Protein AF-A0A518F193-F1 (afdb_monomer_lite)

Foldseek 3Di:
DDDDDDDDDDDDDDDDDDDDDDDDDDDDDDDDDDDDDDDDDDDDDDDDDDDDDDDDDDDDDDDDDDDDDDDDDDPDDDDQFDDDPDDDDDDDDDDPNVDDDLALFDPLAAAEFEDPDCLCVQVDQLSLHQEYEFHEWEAALLLDIHPCCSVVVDDQLQACLHLNVLSNRAYAYEYEDEQQPDSGSLNSQLLDPNSLLSNLVNVLVSVLPGPGHQEYEYHYDDHFFQSSQNSVQVSLQSNLVSQVVVHPRYFYEYEDEQADDPGTAQQAQPRGNQVSGPAYAYELACPVPDQFADQGSFCLSHQQYVRPVVSVVNHHAQSRYAYADEQKKKKFWQDFDHRDGGHDIDIAAVLVVVCCQPFNPQQHHHQWDADPNRLWIKGWGDPPTIMIMIDNDLQSLLLVQLCQLFGDYPVLQRGGAHGRGYYYPHPDRQKDQWFAQLVPRDIDSQIFHFCSSSVSSSLSRGDFLDFKGFLDQCSDDRPLFDFQLPFPPFPQPDPSPFGWDWDAQPRDRGIWIKTWDWGQAQFKGKGWGWSGFTHHPVCRNIGDLSRFSFFFFLQKKKKWKKFFADADPQKWKWWWKQALQQFIKIFDIDHSRDGGIDMHIHNSLDLVRIHWACGPRPSGHTGDSDRDDPFRHDRGMGGIGMMMIGHHTDTGMMITRTMMMGGADHVNKFKEFFWWAFLFDLKTKTKIKIFWFWDDAQWKKFFAALQARDGPDIFGDTDTAHPPDPRMFMAMEIEPPRPPHPDPGQHYNPDPSVDPDDRQKMWTARPRRRDTSYMAGECQLSHRRNVSGVVNVPSVSLDDPGAYDDFQKAALVRTGKIKGFPQVSDRSSYHNNGIFIDNDDHRHTDFDPDDPFDWDFLPDRDRQKMKGPYHFDWAACVVLVFDADPSGDTWTFHFDQWAWKMKMWGGALCAQVFFWKKKKFKWAFAALPFAKKKKKKWFNFGRRAGQLTQDPRLSRLDDGAGKMFMAINAFDQCSSQPDHGDHQKTWIWGHLDPSHPPDGTHTPFIGGCVVLVHDHRDMKMWMWTWGCPPPVRTWTWTHIRNRTRDIDHADDSHHRGGIIMMMMHGNDPGGHRSNGGIITRGITMHGRGDGDPCPDDSD

InterPro domains:
  IPR001223 Glycoside hydrolase family 18, catalytic domain [PF00704] (114-427)
  IPR001223 Glycoside hydrolase family 18, catalytic domain [PS51910] (109-443)
  IPR011583 Chitinase II/V-like, catalytic domain [SM00636] (109-430)
  IPR017853 Glycoside hydrolase superfamily [SSF51445] (110-429)

pLDDT: mean 82.52, std 19.82, range [21.91, 98.88]

Secondary structure (DSSP, 8-state):
----------------------------------------------------------------------------PPPPPP-----S---PPP-GGGPPPS--S-TT-EEEEE-S-STTGGG--GGG-SEEEPSPBEE-TTS-EE-THHHHT--GGGSTTSHHHHTT-EEEEEEEE---STTSHHHHHHT-HHHHHHHHHHHHHHHHT-SS--EEEEEE-S---HHHHHHHHHHHHHHHHHHHTT-TT-EEEEEE-SS--TTT----TTTSSGGG-SEEEEE---TT-SSS---SS-STTTTTSHHHHHHHHHT--GGGEEEEEE-EEEEEES--STTS--EEEEEEEHHHHHHHHHT-TTT-TT--EEETTTTEEEEEEESSSEEEEEE--HHHHHHHHHTTTS---TTSTTTT----EEEEE-GGGGB-S-EE-TTT--EESS--B-SHHHHHHHHHSSPTT--EEEEE--SS--TTEE-GGGSTT-BS--SS--EEEEEE-TTSSSEEEEEEEEE--SSEEEEEEEE---B-TTSTTSB-GGGSS-EE-TTEEEEEEEEE-S--TT-EEEEEEE-TTSEEEEPPPEETTS-EEEEEEEETT-TTS-EEPP---TTSEEP-S----SSTT---EEEEEEEEEEES-EEEEEEEEEEEEEE--GGG---EEEEEEEEETTEEEEEEEEESEEPPTTEEEEEE-TTT--EEEEEE--SEE---BTTEEEEEEESTTSTTEEE-TT--TTS-SS-SS---EEEEEETTTTEEEEEEE-SGGG--GGGGSGGGTSTT-S-SSPP------EETTSPBEEEEE-TT----S-HHHHEEEEE--TTS-S----PSSEEE-SSS--TTEEETTS--EEE-HHHHTSPPPSS-S-EEEE--TTSS-EEEEES-TTTTTTT-EEEEEEEEE--TTS-SEEEEEEEEE-S---SS-SSS-TTT-PPPSEEEEEEESSS----SSSSPP-TTEEEEEEE---SSS-PPPEEEEEEEHHHHTPPTTEEEEEEEEEETT-TTT-EEEEEETTEEEEEEEPPTT--SS-EEEEEEEE-SSSSPPTT-SEEEEEEEEEESSPPPS-S----

Organism: NCBI:txid2528018

Structure (mmCIF, N/CA/C/O backbone):
data_AF-A0A518F193-F1
#
_entry.id   AF-A0A518F193-F1
#
loop_
_atom_site.group_PDB
_atom_site.id
_atom_site.type_symbol
_atom_site.label_atom_id
_atom_site.label_alt_id
_atom_site.label_comp_id
_atom_site.label_asym_id
_atom_site.label_entity_id
_atom_site.label_seq_id
_atom_site.pdbx_PDB_ins_code
_atom_site.Cartn_x
_atom_site.Cartn_y
_atom_site.Cartn_z
_atom_site.occupancy
_atom_site.B_iso_or_equiv
_atom_site.auth_seq_id
_atom_site.auth_comp_id
_atom_site.auth_asym_id
_atom_site.auth_atom_id
_atom_site.pdbx_PDB_model_num
ATOM 1 N N . MET A 1 1 ? -22.771 28.512 -34.982 1.00 29.02 1 MET A N 1
ATOM 2 C CA . MET A 1 1 ? -23.446 29.775 -35.373 1.00 29.02 1 MET A CA 1
ATOM 3 C C . MET A 1 1 ? -23.349 30.738 -34.199 1.00 29.02 1 MET A C 1
ATOM 5 O O . MET A 1 1 ? -23.259 30.266 -33.076 1.00 29.02 1 MET A O 1
ATOM 9 N N . SER A 1 2 ? -23.304 32.045 -34.440 1.00 34.28 2 SER A N 1
ATOM 10 C CA . SER A 1 2 ? -23.135 33.067 -33.397 1.00 34.28 2 SER A CA 1
ATOM 11 C C . SER A 1 2 ? -24.411 33.325 -32.591 1.00 34.28 2 SER A C 1
ATOM 13 O O . SER A 1 2 ? -25.477 33.425 -33.196 1.00 34.28 2 SER A O 1
ATOM 15 N N . ASN A 1 3 ? -24.281 33.602 -31.290 1.00 29.98 3 ASN A N 1
ATOM 16 C CA . ASN A 1 3 ? -24.867 34.811 -30.693 1.00 29.98 3 ASN A CA 1
ATOM 17 C C . ASN A 1 3 ? -24.251 35.152 -29.327 1.00 29.98 3 ASN A C 1
ATOM 19 O O . ASN A 1 3 ? -23.708 34.289 -28.646 1.00 29.98 3 ASN A O 1
ATOM 23 N N . GLN A 1 4 ? -24.301 36.440 -28.978 1.00 36.59 4 GLN A N 1
ATOM 24 C CA . GLN A 1 4 ? -23.705 37.033 -27.778 1.00 36.59 4 GLN A CA 1
ATOM 25 C C . GLN A 1 4 ? -24.743 37.335 -26.688 1.00 36.59 4 GLN A C 1
ATOM 27 O O . GLN A 1 4 ? -25.901 37.613 -26.996 1.00 36.59 4 GLN A O 1
ATOM 32 N N . GLY A 1 5 ? -24.252 37.462 -25.450 1.00 25.47 5 GLY A N 1
ATOM 33 C CA . GLY A 1 5 ? -24.779 38.366 -24.420 1.00 25.47 5 GLY A CA 1
ATOM 34 C C . GLY A 1 5 ? -24.641 37.806 -22.995 1.00 25.47 5 GLY A C 1
ATOM 35 O O . GLY A 1 5 ? -24.829 36.612 -22.816 1.00 25.47 5 GLY A O 1
ATOM 36 N N . SER A 1 6 ? -24.353 38.568 -21.929 1.00 30.05 6 SER A N 1
ATOM 37 C CA . SER A 1 6 ? -23.785 39.929 -21.779 1.00 30.05 6 SER A CA 1
ATOM 38 C C . SER A 1 6 ? -23.814 40.341 -20.288 1.00 30.05 6 SER A C 1
ATOM 40 O O . SER A 1 6 ? -24.899 40.261 -19.723 1.00 30.05 6 SER A O 1
ATOM 42 N N . LEU A 1 7 ? -22.726 40.941 -19.750 1.00 27.25 7 LEU A N 1
ATOM 43 C CA . LEU A 1 7 ? -22.702 41.865 -18.572 1.00 27.25 7 LEU A CA 1
ATOM 44 C C . LEU A 1 7 ? -23.003 41.232 -17.175 1.00 27.25 7 LEU A C 1
ATOM 46 O O . LEU A 1 7 ? -23.788 40.301 -17.096 1.00 27.25 7 LEU A O 1
ATOM 50 N N . LEU A 1 8 ? -22.467 41.654 -16.009 1.00 24.98 8 LEU A N 1
ATOM 51 C CA . LEU A 1 8 ? -21.509 42.701 -15.558 1.00 24.98 8 LEU A CA 1
ATOM 52 C C . LEU A 1 8 ? -20.874 42.269 -14.190 1.00 24.98 8 LEU A C 1
ATOM 54 O O . LEU A 1 8 ? -21.434 41.388 -13.541 1.00 24.98 8 LEU A O 1
ATOM 58 N N . PRO A 1 9 ? -19.760 42.879 -13.714 1.00 40.12 9 PRO A N 1
ATOM 59 C CA . PRO A 1 9 ? -19.041 42.484 -12.491 1.00 40.12 9 PRO A CA 1
ATOM 60 C C . PRO A 1 9 ? -19.266 43.417 -11.277 1.00 40.12 9 PRO A C 1
ATOM 62 O O . PRO A 1 9 ? -19.751 44.540 -11.424 1.00 40.12 9 PRO A O 1
ATOM 65 N N . ILE A 1 10 ? -18.797 42.995 -10.094 1.00 23.95 10 ILE A N 1
ATOM 66 C CA . ILE A 1 10 ? -18.556 43.848 -8.910 1.00 23.95 10 ILE A CA 1
ATOM 67 C C . ILE A 1 10 ? -17.140 43.569 -8.373 1.00 23.95 10 ILE A C 1
ATOM 69 O O . ILE A 1 10 ? -16.684 42.430 -8.389 1.00 23.95 10 ILE A O 1
ATOM 73 N N . ALA A 1 11 ? -16.450 44.614 -7.911 1.00 26.67 11 ALA A N 1
ATOM 74 C CA . ALA A 1 11 ? -15.112 44.574 -7.310 1.00 26.67 11 ALA A CA 1
ATOM 75 C C . ALA A 1 11 ? -15.050 45.479 -6.059 1.00 26.67 11 ALA A C 1
ATOM 77 O O . ALA A 1 11 ? -15.991 46.243 -5.846 1.00 26.67 11 ALA A O 1
ATOM 78 N N . VAL A 1 12 ? -13.922 45.410 -5.320 1.00 24.75 12 VAL A N 1
ATOM 79 C CA . VAL A 1 12 ? -13.406 46.225 -4.173 1.00 24.75 12 VAL A CA 1
ATOM 80 C C . VAL A 1 12 ? -12.991 45.260 -3.041 1.00 24.75 12 VAL A C 1
ATOM 82 O O . VAL A 1 12 ? -13.851 44.631 -2.443 1.00 24.75 12 VAL A O 1
ATOM 85 N N . CYS A 1 13 ? -11.708 44.910 -2.868 1.00 24.00 13 CYS A N 1
ATOM 86 C CA . CYS A 1 13 ? -10.537 45.676 -2.374 1.00 24.00 13 CYS A CA 1
ATOM 87 C C . CYS A 1 13 ? -10.404 45.747 -0.841 1.00 24.00 13 CYS A C 1
ATOM 89 O O . CYS A 1 13 ? -11.217 46.402 -0.198 1.00 24.00 13 CYS A O 1
ATOM 91 N N . CYS A 1 14 ? -9.269 45.262 -0.310 1.00 23.27 14 CYS A N 1
ATOM 92 C CA . CYS A 1 14 ? -8.439 46.015 0.647 1.00 23.27 14 CYS A CA 1
ATOM 93 C C . CYS A 1 14 ? -7.009 45.435 0.767 1.00 23.27 14 CYS A C 1
ATOM 95 O O . CYS A 1 14 ? -6.830 44.223 0.773 1.00 23.27 14 CYS A O 1
ATOM 97 N N . LEU A 1 15 ? -5.999 46.312 0.860 1.00 25.84 15 LEU A N 1
ATOM 98 C CA . LEU A 1 15 ? -4.592 45.984 1.167 1.00 25.84 15 LEU A CA 1
ATOM 99 C C . LEU A 1 15 ? -4.309 46.118 2.670 1.00 25.84 15 LEU A C 1
ATOM 101 O O . LEU A 1 15 ? -4.962 46.933 3.322 1.00 25.84 15 LEU A O 1
ATOM 105 N N . LEU A 1 16 ? -3.219 45.502 3.154 1.00 25.64 16 LEU A N 1
ATOM 106 C CA . LEU A 1 16 ? -2.256 46.173 4.047 1.00 25.64 16 LEU A CA 1
ATOM 107 C C . LEU A 1 16 ? -0.873 45.485 4.056 1.00 25.64 16 LEU A C 1
ATOM 109 O O . LEU A 1 16 ? -0.724 44.351 3.619 1.00 25.64 16 LEU A O 1
ATOM 113 N N . THR A 1 17 ? 0.147 46.230 4.487 1.00 29.80 17 THR A N 1
ATOM 114 C CA . THR A 1 17 ? 1.589 45.988 4.260 1.00 29.80 17 THR A CA 1
ATOM 115 C C . THR A 1 17 ? 2.397 46.000 5.564 1.00 29.80 17 THR A C 1
ATOM 117 O O . THR A 1 17 ? 2.068 46.782 6.454 1.00 29.80 17 THR A O 1
ATOM 120 N N . GLY A 1 18 ? 3.532 45.291 5.631 1.00 25.12 18 GLY A N 1
ATOM 121 C CA . GLY A 1 18 ? 4.540 45.426 6.702 1.00 25.12 18 GLY A CA 1
ATOM 122 C C . GLY A 1 18 ? 5.881 44.781 6.317 1.00 25.12 18 GLY A C 1
ATOM 123 O O . GLY A 1 18 ? 5.875 43.797 5.585 1.00 25.12 18 GLY A O 1
ATOM 124 N N . ALA A 1 19 ? 7.026 45.349 6.729 1.00 28.06 19 ALA A N 1
ATOM 125 C CA . ALA A 1 19 ? 8.349 44.963 6.207 1.00 28.06 19 ALA A CA 1
ATOM 126 C C . ALA A 1 19 ? 9.530 45.246 7.170 1.00 28.06 19 ALA A C 1
ATOM 128 O O . ALA A 1 19 ? 9.459 46.222 7.914 1.00 28.06 19 ALA A O 1
ATOM 129 N N . LEU A 1 20 ? 10.642 44.493 7.002 1.00 27.72 20 LEU A N 1
ATOM 130 C CA . LEU A 1 20 ? 12.034 44.757 7.473 1.00 27.72 20 LEU A CA 1
ATOM 131 C C . LEU A 1 20 ? 12.261 44.714 9.015 1.00 27.72 20 LEU A C 1
ATOM 133 O O . LEU A 1 20 ? 11.347 45.009 9.771 1.00 27.72 20 LEU A O 1
ATOM 137 N N . ALA A 1 21 ? 13.427 44.377 9.601 1.00 30.64 21 ALA A N 1
ATOM 138 C CA . ALA A 1 21 ? 14.802 44.066 9.141 1.00 30.64 21 ALA A CA 1
ATOM 139 C C . ALA A 1 21 ? 15.575 43.221 10.220 1.00 30.64 21 ALA A C 1
ATOM 141 O O . ALA A 1 21 ? 15.039 43.041 11.313 1.00 30.64 21 ALA A O 1
ATOM 142 N N . PRO A 1 22 ? 16.808 42.708 9.962 1.00 55.03 22 PRO A N 1
ATOM 143 C CA . PRO A 1 22 ? 17.497 41.708 10.810 1.00 55.03 22 PRO A CA 1
ATOM 144 C C . PRO A 1 22 ? 18.621 42.257 11.728 1.00 55.03 22 PRO A C 1
ATOM 146 O O . PRO A 1 22 ? 19.055 43.397 11.570 1.00 55.03 22 PRO A O 1
ATOM 149 N N . PHE A 1 23 ? 19.165 41.409 12.621 1.00 25.05 23 PHE A N 1
ATOM 150 C CA . PHE A 1 23 ? 20.421 41.637 13.370 1.00 25.05 23 PHE A CA 1
ATOM 151 C C . PHE A 1 23 ? 21.236 40.337 13.578 1.00 25.05 23 PHE A C 1
ATOM 153 O O . PHE A 1 23 ? 20.699 39.246 13.419 1.00 25.05 23 PHE A O 1
ATOM 160 N N . ALA A 1 24 ? 22.536 40.456 13.890 1.00 26.78 24 ALA A N 1
ATOM 161 C CA . ALA A 1 24 ? 23.529 39.364 13.877 1.00 26.78 24 ALA A CA 1
ATOM 162 C C . ALA A 1 24 ? 24.540 39.429 15.056 1.00 26.78 24 ALA A C 1
ATOM 164 O O . ALA A 1 24 ? 24.512 40.404 15.806 1.00 26.78 24 ALA A O 1
ATOM 165 N N . MET A 1 25 ? 25.490 38.467 15.098 1.00 26.02 25 MET A N 1
ATOM 166 C CA . MET A 1 25 ? 26.650 38.291 16.025 1.00 26.02 25 MET A CA 1
ATOM 167 C C . MET A 1 25 ? 26.362 37.588 17.375 1.00 26.02 25 MET A C 1
ATOM 169 O O . MET A 1 25 ? 25.280 37.760 17.915 1.00 26.02 25 MET A O 1
ATOM 173 N N . ALA A 1 26 ? 27.289 36.836 18.005 1.00 27.80 26 ALA A N 1
ATOM 174 C CA . ALA A 1 26 ? 28.577 36.243 17.571 1.00 27.80 26 ALA A CA 1
ATOM 175 C C . ALA A 1 26 ? 29.098 35.177 18.582 1.00 27.80 26 ALA A C 1
ATOM 177 O O . ALA A 1 26 ? 28.595 35.078 19.692 1.00 27.80 26 ALA A O 1
ATOM 178 N N . GLN A 1 27 ? 30.131 34.436 18.152 1.00 26.89 27 GLN A N 1
ATOM 179 C CA . GLN A 1 27 ? 31.026 33.479 18.844 1.00 26.89 27 GLN A CA 1
ATOM 180 C C . GLN A 1 27 ? 31.083 33.437 20.391 1.00 26.89 27 GLN A C 1
ATOM 182 O O . GLN A 1 27 ? 31.335 34.449 21.043 1.00 26.89 27 GLN A O 1
ATOM 187 N N . GLU A 1 28 ? 31.113 32.209 20.925 1.00 27.48 28 GLU A N 1
ATOM 188 C CA . GLU A 1 28 ? 31.780 31.852 22.191 1.00 27.48 28 GLU A CA 1
ATOM 189 C C . GLU A 1 28 ? 33.166 31.216 21.950 1.00 27.48 28 GLU A C 1
ATOM 191 O O . GLU A 1 28 ? 33.530 30.880 20.819 1.00 27.48 28 GLU A O 1
ATOM 196 N N . GLY A 1 29 ? 33.945 31.020 23.022 1.00 26.20 29 GLY A N 1
ATOM 197 C CA . GLY A 1 29 ? 35.170 30.225 22.979 1.00 26.20 29 GLY A CA 1
ATOM 198 C C . GLY A 1 29 ? 35.773 29.898 24.351 1.00 26.20 29 GLY A C 1
ATOM 199 O O . GLY A 1 29 ? 35.444 30.532 25.350 1.00 26.20 29 GLY A O 1
ATOM 200 N N . ALA A 1 30 ? 36.742 28.974 24.314 1.00 27.98 30 ALA A N 1
ATOM 201 C CA . ALA A 1 30 ? 37.648 28.507 25.377 1.00 27.98 30 ALA A CA 1
ATOM 202 C C . ALA A 1 30 ? 37.150 27.393 26.332 1.00 27.98 30 ALA A C 1
ATOM 204 O O . ALA A 1 30 ? 36.463 27.626 27.321 1.00 27.98 30 ALA A O 1
ATOM 205 N N . GLU A 1 31 ? 37.652 26.180 26.072 1.00 29.75 31 GLU A N 1
ATOM 206 C CA . GLU A 1 31 ? 37.782 25.070 27.028 1.00 29.75 31 GLU A CA 1
ATOM 207 C C . GLU A 1 31 ? 38.801 25.385 28.150 1.00 29.75 31 GLU A C 1
ATOM 209 O O . GLU A 1 31 ? 39.648 26.264 27.977 1.00 29.75 31 GLU A O 1
ATOM 214 N N . VAL A 1 32 ? 38.811 24.586 29.236 1.00 30.55 32 VAL A N 1
ATOM 215 C CA . VAL A 1 32 ? 39.973 23.780 29.724 1.00 30.55 32 VAL A CA 1
ATOM 216 C C . VAL A 1 32 ? 39.634 23.078 31.077 1.00 30.55 32 VAL A C 1
ATOM 218 O O . VAL A 1 32 ? 38.795 23.587 31.817 1.00 30.55 32 VAL A O 1
ATOM 221 N N . PRO A 1 33 ? 40.214 21.893 31.403 1.00 55.25 33 PRO A N 1
ATOM 222 C CA . PRO A 1 33 ? 39.671 20.895 32.359 1.00 55.25 33 PRO A CA 1
ATOM 223 C C . PRO A 1 33 ? 40.511 20.871 33.681 1.00 55.25 33 PRO A C 1
ATOM 225 O O . PRO A 1 33 ? 40.979 21.954 34.041 1.00 55.25 33 PRO A O 1
ATOM 228 N N . PRO A 1 34 ? 40.823 19.761 34.425 1.00 55.84 34 PRO A N 1
ATOM 229 C CA . PRO A 1 34 ? 40.384 18.339 34.417 1.00 55.84 34 PRO A CA 1
ATOM 230 C C . PRO A 1 34 ? 40.182 17.661 35.813 1.00 55.84 34 PRO A C 1
ATOM 232 O O . PRO A 1 34 ? 40.424 18.272 36.849 1.00 55.84 34 PRO A O 1
ATOM 235 N N . ALA A 1 35 ? 39.858 16.346 35.831 1.00 27.72 35 ALA A N 1
ATOM 236 C CA . ALA A 1 35 ? 40.698 15.259 36.412 1.00 27.72 35 ALA A CA 1
ATOM 237 C C . ALA A 1 35 ? 39.977 14.115 37.186 1.00 27.72 35 ALA A C 1
ATOM 239 O O . ALA A 1 35 ? 39.569 14.317 38.321 1.00 27.72 35 ALA A O 1
ATOM 240 N N . SER A 1 36 ? 40.141 12.867 36.695 1.00 29.22 36 SER A N 1
ATOM 241 C CA . SER A 1 36 ? 40.510 11.646 37.476 1.00 29.22 36 SER A CA 1
ATOM 242 C C . SER A 1 36 ? 39.502 11.067 38.522 1.00 29.22 36 SER A C 1
ATOM 244 O O . SER A 1 36 ? 38.665 11.792 39.024 1.00 29.22 36 SER A O 1
ATOM 246 N N . ARG A 1 37 ? 39.506 9.788 38.965 1.00 27.59 37 ARG A N 1
ATOM 247 C CA . ARG A 1 37 ? 40.492 8.679 38.894 1.00 27.59 37 ARG A CA 1
ATOM 248 C C . ARG A 1 37 ? 39.878 7.321 39.370 1.00 27.59 37 ARG A C 1
ATOM 250 O O . ARG A 1 37 ? 39.260 7.299 40.422 1.00 27.59 37 ARG A O 1
ATOM 257 N N . THR A 1 38 ? 40.230 6.200 38.713 1.00 28.53 38 THR A N 1
ATOM 258 C CA . THR A 1 38 ? 40.535 4.834 39.271 1.00 28.53 38 THR A CA 1
ATOM 259 C C . THR A 1 38 ? 39.573 3.960 40.127 1.00 28.53 38 THR A C 1
ATOM 261 O O . THR A 1 38 ? 39.196 4.373 41.213 1.00 28.53 38 THR A O 1
ATOM 264 N N . LEU A 1 39 ? 39.561 2.644 39.776 1.00 27.16 39 LEU A N 1
ATOM 265 C CA . LEU A 1 39 ? 39.590 1.417 40.645 1.00 27.16 39 LEU A CA 1
ATOM 266 C C . LEU A 1 39 ? 38.301 1.044 41.451 1.00 27.16 39 LEU A C 1
ATOM 268 O O . LEU A 1 39 ? 37.598 1.935 41.895 1.00 27.16 39 LEU A O 1
ATOM 272 N N . SER A 1 40 ? 37.932 -0.229 41.735 1.00 28.91 40 SER A N 1
ATOM 273 C CA . SER A 1 40 ? 38.490 -1.564 41.379 1.00 28.91 40 SER A CA 1
ATOM 274 C C . SER A 1 40 ? 37.635 -2.791 41.822 1.00 28.91 40 SER A C 1
ATOM 276 O O . SER A 1 40 ? 37.062 -2.768 42.903 1.00 28.91 40 SER A O 1
ATOM 278 N N . THR A 1 41 ? 37.781 -3.918 41.094 1.00 29.67 41 THR A N 1
ATOM 279 C CA . THR A 1 41 ? 37.926 -5.341 41.559 1.00 29.67 41 THR A CA 1
ATOM 280 C C . THR A 1 41 ? 36.817 -6.182 42.245 1.00 29.67 41 THR A C 1
ATOM 282 O O . THR A 1 41 ? 36.405 -5.875 43.354 1.00 29.67 41 THR A O 1
ATOM 285 N N . HIS A 1 42 ? 36.673 -7.414 41.698 1.00 29.17 42 HIS A N 1
ATOM 286 C CA . HIS A 1 42 ? 36.361 -8.735 42.326 1.00 29.17 42 HIS A CA 1
ATOM 287 C C . HIS A 1 42 ? 34.900 -9.026 42.770 1.00 29.17 42 HIS A C 1
ATOM 289 O O . HIS A 1 42 ? 34.248 -8.154 43.318 1.00 29.17 42 HIS A O 1
ATOM 295 N N . GLY A 1 43 ? 34.353 -10.252 42.637 1.00 25.09 43 GLY A N 1
ATOM 296 C CA . GLY A 1 43 ? 34.818 -11.460 41.913 1.00 25.09 43 GLY A CA 1
ATOM 297 C C . GLY A 1 43 ? 34.189 -12.797 42.395 1.00 25.09 43 GLY A C 1
ATOM 298 O O . GLY A 1 43 ? 33.923 -12.911 43.581 1.00 25.09 43 GLY A O 1
ATOM 299 N N . ALA A 1 44 ? 34.066 -13.796 41.492 1.00 29.36 44 ALA A N 1
ATOM 300 C CA . ALA A 1 44 ? 33.875 -15.267 41.688 1.00 29.36 44 ALA A CA 1
ATOM 301 C C . ALA A 1 44 ? 32.675 -15.776 42.567 1.00 29.36 44 ALA A C 1
ATOM 303 O O . ALA A 1 44 ? 32.155 -15.036 43.382 1.00 29.36 44 ALA A O 1
ATOM 304 N N . HIS A 1 45 ? 32.150 -17.019 42.508 1.00 28.17 45 HIS A N 1
ATOM 305 C CA . HIS A 1 45 ? 32.693 -18.337 42.113 1.00 28.17 45 HIS A CA 1
ATOM 306 C C . HIS A 1 45 ? 31.567 -19.435 42.049 1.00 28.17 45 HIS A C 1
ATOM 308 O O . HIS A 1 45 ? 30.608 -19.334 42.802 1.00 28.17 45 HIS A O 1
ATOM 314 N N . ILE A 1 46 ? 31.805 -20.548 41.316 1.00 27.88 46 ILE A N 1
ATOM 315 C CA . ILE A 1 46 ? 31.392 -21.970 41.586 1.00 27.88 46 ILE A CA 1
ATOM 316 C C . ILE A 1 46 ? 30.112 -22.622 40.955 1.00 27.88 46 ILE A C 1
ATOM 318 O O . ILE A 1 46 ? 28.996 -22.226 41.249 1.00 27.88 46 ILE A O 1
ATOM 322 N N . LEU A 1 47 ? 30.383 -23.671 40.131 1.00 27.92 47 LEU A N 1
ATOM 323 C CA . LEU A 1 47 ? 29.838 -25.058 39.911 1.00 27.92 47 LEU A CA 1
ATOM 324 C C . LEU A 1 47 ? 28.428 -25.503 40.459 1.00 27.92 47 LEU A C 1
ATOM 326 O O . LEU A 1 47 ? 27.940 -24.908 41.403 1.00 27.92 47 LEU A O 1
ATOM 330 N N . GLU A 1 48 ? 27.731 -26.585 40.014 1.00 29.00 48 GLU A N 1
ATOM 331 C CA . GLU A 1 48 ? 28.075 -27.771 39.175 1.00 29.00 48 GLU A CA 1
ATOM 332 C C . GLU A 1 48 ? 26.863 -28.546 38.543 1.00 29.00 48 GLU A C 1
ATOM 334 O O . GLU A 1 48 ? 25.766 -28.547 39.086 1.00 29.00 48 GLU A O 1
ATOM 339 N N . LEU A 1 49 ? 27.134 -29.264 37.435 1.00 29.88 49 LEU A N 1
ATOM 340 C CA . LEU A 1 49 ? 26.525 -30.480 36.810 1.00 29.88 49 LEU A CA 1
ATOM 341 C C . LEU A 1 49 ? 25.189 -31.139 37.278 1.00 29.88 49 LEU A C 1
ATOM 343 O O . LEU A 1 49 ? 25.018 -31.497 38.438 1.00 29.88 49 LEU A O 1
ATOM 347 N N . GLY A 1 50 ? 24.401 -31.623 36.292 1.00 25.06 50 GLY A N 1
ATOM 348 C CA . GLY A 1 50 ? 23.439 -32.741 36.447 1.00 25.06 50 GLY A CA 1
ATOM 349 C C . GLY A 1 50 ? 22.845 -33.277 35.121 1.00 25.06 50 GLY A C 1
ATOM 350 O O . GLY A 1 50 ? 22.380 -32.499 34.301 1.00 25.06 50 GLY A O 1
ATOM 351 N N . ARG A 1 51 ? 22.856 -34.605 34.883 1.00 27.98 51 ARG A N 1
ATOM 352 C CA . ARG A 1 51 ? 22.292 -35.291 33.683 1.00 27.98 51 ARG A CA 1
ATOM 353 C C . ARG A 1 51 ? 21.077 -36.163 34.048 1.00 27.98 51 ARG A C 1
ATOM 355 O O . ARG A 1 51 ? 21.136 -36.815 35.085 1.00 27.98 51 ARG A O 1
ATOM 362 N N . SER A 1 52 ? 20.126 -36.384 33.129 1.00 27.42 52 SER A N 1
ATOM 363 C CA . SER A 1 52 ? 19.901 -37.694 32.452 1.00 27.42 52 SER A CA 1
ATOM 364 C C . SER A 1 52 ? 18.611 -37.725 31.606 1.00 27.42 52 SER A C 1
ATOM 366 O O . SER A 1 52 ? 17.760 -36.856 31.739 1.00 27.42 52 SER A O 1
ATOM 368 N N . ALA A 1 53 ? 18.508 -38.702 30.698 1.00 29.97 53 ALA A N 1
ATOM 369 C CA . ALA A 1 53 ? 17.446 -38.836 29.694 1.00 29.97 53 ALA A CA 1
ATOM 370 C C . ALA A 1 53 ? 16.369 -39.867 30.080 1.00 29.97 53 ALA A C 1
ATOM 372 O O . ALA A 1 53 ? 16.673 -40.778 30.846 1.00 29.97 53 ALA A O 1
ATOM 373 N N . HIS A 1 54 ? 15.190 -39.811 29.439 1.00 27.00 54 HIS A N 1
ATOM 374 C CA . HIS A 1 54 ? 14.474 -41.000 28.934 1.00 27.00 54 HIS A CA 1
ATOM 375 C C . HIS A 1 54 ? 13.305 -40.650 27.983 1.00 27.00 54 HIS A C 1
ATOM 377 O O . HIS A 1 54 ? 12.507 -39.769 28.273 1.00 27.00 54 HIS A O 1
ATOM 383 N N . ALA A 1 55 ? 13.186 -41.413 26.892 1.00 28.44 55 ALA A N 1
ATOM 384 C CA . ALA A 1 55 ? 11.963 -41.660 26.103 1.00 28.44 55 ALA A CA 1
ATOM 385 C C . ALA A 1 55 ? 11.590 -43.166 26.282 1.00 28.44 55 ALA A C 1
ATOM 387 O O . ALA A 1 55 ? 12.448 -43.871 26.846 1.00 28.44 55 ALA A O 1
ATOM 388 N N . PRO A 1 56 ? 10.411 -43.713 25.862 1.00 43.66 56 PRO A N 1
ATOM 389 C CA . PRO A 1 56 ? 9.949 -43.728 24.448 1.00 43.66 56 PRO A CA 1
ATOM 390 C C . PRO A 1 56 ? 8.406 -43.843 24.188 1.00 43.66 56 PRO A C 1
ATOM 392 O O . PRO A 1 56 ? 7.619 -43.851 25.130 1.00 43.66 56 PRO A O 1
ATOM 395 N N . SER A 1 57 ? 8.037 -44.078 22.906 1.00 25.98 57 SER A N 1
ATOM 396 C CA . SER A 1 57 ? 6.821 -44.763 22.358 1.00 25.98 57 SER A CA 1
ATOM 397 C C . SER A 1 57 ? 5.428 -44.130 22.559 1.00 25.98 57 SER A C 1
ATOM 399 O O . SER A 1 57 ? 5.164 -43.596 23.626 1.00 25.98 57 SER A O 1
ATOM 401 N N . GLU A 1 58 ? 4.410 -44.292 21.699 1.00 27.27 58 GLU A N 1
ATOM 402 C CA . GLU A 1 58 ? 4.181 -44.583 20.253 1.00 27.27 58 GLU A CA 1
ATOM 403 C C . GLU A 1 58 ? 2.640 -44.797 20.089 1.00 27.27 58 GLU A C 1
ATOM 405 O O . GLU A 1 58 ? 1.956 -45.059 21.077 1.00 27.27 58 GLU A O 1
ATOM 410 N N . ASP A 1 59 ? 2.128 -44.748 18.850 1.00 27.55 59 ASP A N 1
ATOM 411 C CA . ASP A 1 59 ? 0.871 -45.364 18.345 1.00 27.55 59 ASP A CA 1
ATOM 412 C C . ASP A 1 59 ? -0.561 -44.773 18.568 1.00 27.55 59 ASP A C 1
ATOM 414 O O . ASP A 1 59 ? -1.258 -45.044 19.540 1.00 27.55 59 ASP A O 1
ATOM 418 N N . HIS A 1 60 ? -1.046 -44.144 17.479 1.00 26.94 60 HIS A N 1
ATOM 419 C CA . HIS A 1 60 ? -2.203 -44.531 16.625 1.00 26.94 60 HIS A CA 1
ATOM 420 C C . HIS A 1 60 ? -3.714 -44.329 16.982 1.00 26.94 60 HIS A C 1
ATOM 422 O O . HIS A 1 60 ? -4.291 -45.027 17.806 1.00 26.94 60 HIS A O 1
ATOM 428 N N . ASN A 1 61 ? -4.368 -43.582 16.063 1.00 26.22 61 ASN A N 1
ATOM 429 C CA . ASN A 1 61 ? -5.662 -43.815 15.359 1.00 26.22 61 ASN A CA 1
ATOM 430 C C . ASN A 1 61 ? -7.045 -43.689 16.049 1.00 26.22 61 ASN A C 1
ATOM 432 O O . ASN A 1 61 ? -7.430 -44.556 16.820 1.00 26.22 61 ASN A O 1
ATOM 436 N N . GLU A 1 62 ? -7.857 -42.731 15.557 1.00 24.42 62 GLU A N 1
ATOM 437 C CA . GLU A 1 62 ? -9.245 -42.815 14.996 1.00 24.42 62 GLU A CA 1
ATOM 438 C C . GLU A 1 62 ? -9.931 -41.421 15.106 1.00 24.42 62 GLU A C 1
ATOM 440 O O . GLU A 1 62 ? -9.574 -40.655 15.991 1.00 24.42 62 GLU A O 1
ATOM 445 N N . ALA A 1 63 ? -10.966 -40.984 14.370 1.00 24.38 63 ALA A N 1
ATOM 446 C CA . ALA A 1 63 ? -11.495 -41.183 13.010 1.00 24.38 63 ALA A CA 1
ATOM 447 C C . ALA A 1 63 ? -12.904 -40.511 12.922 1.00 24.38 63 ALA A C 1
ATOM 449 O O . ALA A 1 63 ? -13.811 -40.909 13.643 1.00 24.38 63 ALA A O 1
ATOM 450 N N . GLU A 1 64 ? -13.091 -39.573 11.977 1.00 27.19 64 GLU A N 1
ATOM 451 C CA . GLU A 1 64 ? -14.359 -39.097 11.349 1.00 27.19 64 GLU A CA 1
ATOM 452 C C . GLU A 1 64 ? -15.527 -38.400 12.125 1.00 27.19 64 GLU A C 1
ATOM 454 O O . GLU A 1 64 ? -15.954 -38.819 13.197 1.00 27.19 64 GLU A O 1
ATOM 459 N N . ARG A 1 65 ? -16.207 -37.487 11.376 1.00 25.88 65 ARG A N 1
ATOM 460 C CA . ARG A 1 65 ? -17.523 -36.793 11.594 1.00 25.88 65 ARG A CA 1
ATOM 461 C C . ARG A 1 65 ? -17.454 -35.580 12.559 1.00 25.88 65 ARG A C 1
ATOM 463 O O . ARG A 1 65 ? -16.846 -35.710 13.603 1.00 25.88 65 ARG A O 1
ATOM 470 N N . ILE A 1 66 ? -18.041 -34.383 12.361 1.00 25.47 66 ILE A N 1
ATOM 471 C CA . ILE A 1 66 ? -19.046 -33.751 11.452 1.00 25.47 66 ILE A CA 1
ATOM 472 C C . ILE A 1 66 ? -18.608 -32.260 11.267 1.00 25.47 66 ILE A C 1
ATOM 474 O O . ILE A 1 66 ? -17.970 -31.743 12.172 1.00 25.47 66 ILE A O 1
ATOM 478 N N . GLY A 1 67 ? -18.906 -31.461 10.226 1.00 21.91 67 GLY A N 1
ATOM 479 C CA . GLY A 1 67 ? -19.587 -31.695 8.940 1.00 21.91 67 GLY A CA 1
ATOM 480 C C . GLY A 1 67 ? -20.528 -30.544 8.483 1.00 21.91 67 GLY A C 1
ATOM 481 O O . GLY A 1 67 ? -21.696 -30.551 8.850 1.00 21.91 67 GLY A O 1
ATOM 482 N N . ALA A 1 68 ? -20.040 -29.660 7.593 1.00 24.98 68 ALA A N 1
ATOM 483 C CA . ALA A 1 68 ? -20.747 -28.623 6.798 1.00 24.98 68 ALA A CA 1
ATOM 484 C C . ALA A 1 68 ? -21.283 -27.329 7.476 1.00 24.98 68 ALA A C 1
ATOM 486 O O . ALA A 1 68 ? -22.469 -27.211 7.777 1.00 24.98 68 ALA A O 1
ATOM 487 N N . ALA A 1 69 ? -20.430 -26.297 7.520 1.00 23.97 69 ALA A N 1
ATOM 488 C CA . ALA A 1 69 ? -20.762 -24.870 7.365 1.00 23.97 69 ALA A CA 1
ATOM 489 C C . ALA A 1 69 ? -19.491 -24.106 6.909 1.00 23.97 69 ALA A C 1
ATOM 491 O O . ALA A 1 69 ? -18.415 -24.695 6.918 1.00 23.97 69 ALA A O 1
ATOM 492 N N . ILE A 1 70 ? -19.619 -22.818 6.554 1.00 24.73 70 ILE A N 1
ATOM 493 C CA . ILE A 1 70 ? -18.561 -21.902 6.056 1.00 24.73 70 ILE A CA 1
ATOM 494 C C . ILE A 1 70 ? -18.172 -22.115 4.578 1.00 24.73 70 ILE A C 1
ATOM 496 O O . ILE A 1 70 ? -17.425 -23.014 4.206 1.00 24.73 70 ILE A O 1
ATOM 500 N N . ALA A 1 71 ? -18.651 -21.193 3.738 1.00 24.72 71 ALA A N 1
ATOM 501 C CA . ALA A 1 71 ? -18.194 -20.960 2.369 1.00 24.72 71 ALA A CA 1
ATOM 502 C C . ALA A 1 71 ? -17.905 -19.456 2.181 1.00 24.72 71 ALA A C 1
ATOM 504 O O . ALA A 1 71 ? -18.635 -18.733 1.506 1.00 24.72 71 ALA A O 1
ATOM 505 N N . ARG A 1 72 ? -16.821 -18.995 2.812 1.00 25.73 72 ARG A N 1
ATOM 506 C CA . ARG A 1 72 ? -16.063 -17.787 2.446 1.00 25.73 72 ARG A CA 1
ATOM 507 C C . ARG A 1 72 ? -14.585 -18.145 2.543 1.00 25.73 72 ARG A C 1
ATOM 509 O O . ARG A 1 72 ? -13.949 -17.911 3.558 1.00 25.73 72 ARG A O 1
ATOM 516 N N . GLN A 1 73 ? -14.069 -18.792 1.505 1.00 22.86 73 GLN A N 1
ATOM 517 C CA . GLN A 1 73 ? -12.661 -19.166 1.435 1.00 22.86 73 GLN A CA 1
ATOM 518 C C . GLN A 1 73 ? -11.909 -18.071 0.668 1.00 22.86 73 GLN A C 1
ATOM 520 O O . GLN A 1 73 ? -11.702 -18.193 -0.541 1.00 22.86 73 GLN A O 1
ATOM 525 N N . ARG A 1 74 ? -11.526 -16.985 1.364 1.00 27.80 74 ARG A N 1
ATOM 526 C CA . ARG A 1 74 ? -10.364 -16.192 0.924 1.00 27.80 74 ARG A CA 1
ATOM 527 C C . ARG A 1 74 ? -9.160 -17.151 0.933 1.00 27.80 74 ARG A C 1
ATOM 529 O O . ARG A 1 74 ? -9.101 -18.062 1.762 1.00 27.80 74 ARG A O 1
ATOM 536 N N . ARG A 1 75 ? -8.260 -17.046 -0.047 1.00 23.88 75 ARG A N 1
ATOM 537 C CA . ARG A 1 75 ? -7.108 -17.958 -0.135 1.00 23.88 75 ARG A CA 1
ATOM 538 C C . ARG A 1 75 ? -6.044 -17.491 0.850 1.00 23.88 75 ARG A C 1
ATOM 540 O O . ARG A 1 75 ? -5.283 -16.592 0.522 1.00 23.88 75 ARG A O 1
ATOM 547 N N . SER A 1 76 ? -5.971 -18.128 2.012 1.00 23.56 76 SER A N 1
ATOM 548 C CA . SER A 1 76 ? -4.868 -17.940 2.955 1.00 23.56 76 SER A CA 1
ATOM 549 C C . SER A 1 76 ? -3.524 -18.205 2.259 1.00 23.56 76 SER A C 1
ATOM 551 O O . SER A 1 76 ? -3.205 -19.359 1.952 1.00 23.56 76 SER A O 1
ATOM 553 N N . HIS A 1 77 ? -2.744 -17.154 2.008 1.00 25.20 77 HIS A N 1
ATOM 554 C CA . HIS A 1 77 ? -1.307 -17.300 1.790 1.00 25.20 77 HIS A CA 1
ATOM 555 C C . HIS A 1 77 ? -0.635 -17.702 3.116 1.00 25.20 77 HIS A C 1
ATOM 557 O O . HIS A 1 77 ? -1.165 -17.391 4.186 1.00 25.20 77 HIS A O 1
ATOM 563 N N . PRO A 1 78 ? 0.496 -18.429 3.079 1.00 24.61 78 PRO A N 1
ATOM 564 C CA . PRO A 1 78 ? 1.245 -18.731 4.290 1.00 24.61 78 PRO A CA 1
ATOM 565 C C . PRO A 1 78 ? 1.783 -17.438 4.912 1.00 24.61 78 PRO A C 1
ATOM 567 O O . PRO A 1 78 ? 2.259 -16.553 4.201 1.00 24.61 78 PRO A O 1
ATOM 570 N N . THR A 1 79 ? 1.723 -17.357 6.240 1.00 25.12 79 THR A N 1
ATOM 571 C CA . THR A 1 79 ? 2.335 -16.286 7.029 1.00 25.12 79 THR A CA 1
ATOM 572 C C . THR A 1 79 ? 3.817 -16.146 6.687 1.00 25.12 79 THR A C 1
ATOM 574 O O . THR A 1 79 ? 4.546 -17.141 6.618 1.00 25.12 79 THR A O 1
ATOM 577 N N . ALA A 1 80 ? 4.269 -14.910 6.470 1.00 25.14 80 ALA A N 1
ATOM 578 C CA . ALA A 1 80 ? 5.687 -14.621 6.313 1.00 25.14 80 ALA A CA 1
ATOM 579 C C . ALA A 1 80 ? 6.409 -14.958 7.626 1.00 25.14 80 ALA A C 1
ATOM 581 O O . ALA A 1 80 ? 6.042 -14.451 8.681 1.00 25.14 80 ALA A O 1
ATOM 582 N N . THR A 1 81 ? 7.408 -15.837 7.570 1.00 25.34 81 THR A N 1
ATOM 583 C CA . THR A 1 81 ? 8.244 -16.165 8.731 1.00 25.34 81 THR A CA 1
ATOM 584 C C . THR A 1 81 ? 9.264 -15.058 8.956 1.00 25.34 81 THR A C 1
ATOM 586 O O . THR A 1 81 ? 10.058 -14.783 8.050 1.00 25.34 81 THR A O 1
ATOM 589 N N . ASP A 1 82 ? 9.261 -14.458 10.144 1.00 28.06 82 ASP A N 1
ATOM 590 C CA . ASP A 1 82 ? 10.152 -13.345 10.462 1.00 28.06 82 ASP A CA 1
ATOM 591 C C . ASP A 1 82 ? 11.623 -13.790 10.617 1.00 28.06 82 ASP A C 1
ATOM 593 O O . ASP A 1 82 ? 11.941 -14.949 10.913 1.00 28.06 82 ASP A O 1
ATOM 597 N N . VAL A 1 83 ? 12.554 -12.870 10.360 1.00 26.77 83 VAL A N 1
ATOM 598 C CA . VAL A 1 83 ? 13.992 -13.149 10.259 1.00 26.77 83 VAL A CA 1
ATOM 599 C C . VAL A 1 83 ? 14.727 -12.607 11.480 1.00 26.77 83 VAL A C 1
ATOM 601 O O . VAL A 1 83 ? 15.229 -11.482 11.492 1.00 26.77 83 VAL A O 1
ATOM 604 N N . THR A 1 84 ? 14.897 -13.460 12.491 1.00 27.58 84 THR A N 1
ATOM 605 C CA . THR A 1 84 ? 15.761 -13.155 13.642 1.00 27.58 84 THR A CA 1
ATOM 606 C C . THR A 1 84 ? 17.208 -12.853 13.206 1.00 27.58 84 THR A C 1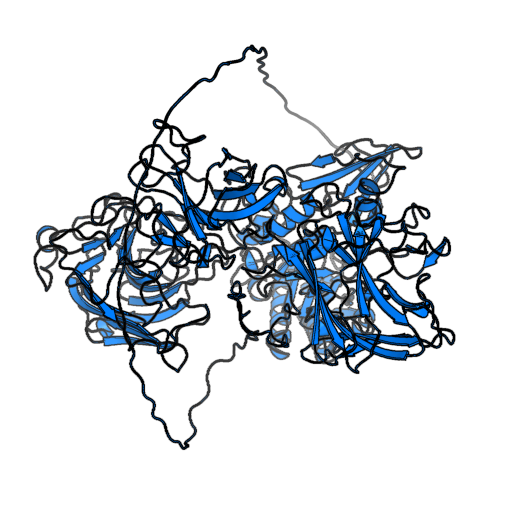
ATOM 608 O O . THR A 1 84 ? 17.753 -13.585 12.364 1.00 27.58 84 THR A O 1
ATOM 611 N N . PRO A 1 85 ? 17.910 -11.876 13.815 1.00 26.67 85 PRO A N 1
ATOM 612 C CA . PRO A 1 85 ? 19.342 -11.689 13.600 1.00 26.67 85 PRO A CA 1
ATOM 613 C C . PRO A 1 85 ? 20.121 -12.876 14.190 1.00 26.67 85 PRO A C 1
ATOM 615 O O . PRO A 1 85 ? 20.207 -13.047 15.405 1.00 26.67 85 PRO A O 1
ATOM 618 N N . ASN A 1 86 ? 20.688 -13.720 13.325 1.00 29.42 86 ASN A N 1
ATOM 619 C CA . ASN A 1 86 ? 21.311 -14.983 13.732 1.00 29.42 86 ASN A CA 1
ATOM 620 C C . ASN A 1 86 ? 22.458 -14.817 14.750 1.00 29.42 86 ASN A C 1
ATOM 622 O O . ASN A 1 86 ? 23.544 -14.329 14.421 1.00 29.42 86 ASN A O 1
ATOM 626 N N . ALA A 1 87 ? 22.285 -15.404 15.937 1.00 27.34 87 ALA A N 1
ATOM 627 C CA . ALA A 1 87 ? 23.412 -15.908 16.714 1.00 27.34 87 ALA A CA 1
ATOM 628 C C . ALA A 1 87 ? 24.110 -17.038 15.927 1.00 27.34 87 ALA A C 1
ATOM 630 O O . ALA A 1 87 ? 23.459 -17.833 15.252 1.00 27.34 87 ALA A O 1
ATOM 631 N N . ALA A 1 88 ? 25.442 -17.120 15.995 1.00 29.28 88 ALA A N 1
ATOM 632 C CA . ALA A 1 88 ? 26.245 -17.953 15.091 1.00 29.28 88 ALA A CA 1
ATOM 633 C C . ALA A 1 88 ? 25.990 -19.479 15.215 1.00 29.28 88 ALA A C 1
ATOM 635 O O . ALA A 1 88 ? 26.671 -20.183 15.966 1.00 29.28 88 ALA A O 1
ATOM 636 N N . GLY A 1 89 ? 25.045 -19.990 14.418 1.00 27.31 89 GLY A N 1
ATOM 637 C CA . GLY A 1 89 ? 24.751 -21.408 14.179 1.00 27.31 89 GLY A CA 1
ATOM 638 C C . GLY A 1 89 ? 25.169 -21.879 12.777 1.00 27.31 89 GLY A C 1
ATOM 639 O O . GLY A 1 89 ? 25.545 -21.081 11.923 1.00 27.31 89 GLY A O 1
ATOM 640 N N . SER A 1 90 ? 25.159 -23.196 12.538 1.00 25.14 90 SER A N 1
ATOM 641 C CA . SER A 1 90 ? 25.592 -23.790 11.256 1.00 25.14 90 SER A CA 1
ATOM 642 C C . SER A 1 90 ? 24.729 -23.341 10.066 1.00 25.14 90 SER A C 1
ATOM 644 O O . SER A 1 90 ? 23.519 -23.217 10.238 1.00 25.14 90 SER A O 1
ATOM 646 N N . PRO A 1 91 ? 25.302 -23.177 8.854 1.00 30.23 91 PRO A N 1
ATOM 647 C CA . PRO A 1 91 ? 24.545 -22.751 7.682 1.00 30.23 91 PRO A CA 1
ATOM 648 C C . PRO A 1 91 ? 23.539 -23.827 7.261 1.00 30.23 91 PRO A C 1
ATOM 650 O O . PRO A 1 91 ? 23.902 -24.861 6.693 1.00 30.23 91 PRO A O 1
ATOM 653 N N . THR A 1 92 ? 22.263 -23.567 7.524 1.00 36.88 92 THR A N 1
ATOM 654 C CA . THR A 1 92 ? 21.144 -24.222 6.848 1.00 36.88 92 THR A CA 1
ATOM 655 C C . THR A 1 92 ? 21.162 -23.825 5.373 1.00 36.88 92 THR A C 1
ATOM 657 O O . THR A 1 92 ? 21.479 -22.692 5.013 1.00 36.88 92 THR A O 1
ATOM 660 N N . THR A 1 93 ? 20.871 -24.775 4.485 1.00 41.75 93 THR A N 1
ATOM 661 C CA . THR A 1 93 ? 20.696 -24.468 3.060 1.00 41.75 93 THR A CA 1
ATOM 662 C C . THR A 1 93 ? 19.406 -23.654 2.909 1.00 41.75 93 THR A C 1
ATOM 664 O O . THR A 1 93 ? 18.384 -24.142 3.395 1.00 41.75 93 THR A O 1
ATOM 667 N N . PRO A 1 94 ? 19.418 -22.458 2.284 1.00 45.88 94 PRO A N 1
ATOM 668 C CA . PRO A 1 94 ? 18.214 -21.639 2.151 1.00 45.88 94 PRO A CA 1
ATOM 669 C C . PRO A 1 94 ? 17.130 -22.414 1.398 1.00 45.88 94 PRO A C 1
ATOM 671 O O . PRO A 1 94 ? 17.388 -23.033 0.358 1.00 45.88 94 PRO A O 1
ATOM 674 N N . GLY A 1 95 ? 15.935 -22.441 1.984 1.00 45.25 95 GLY A N 1
ATOM 675 C CA . GLY A 1 95 ? 14.796 -23.200 1.483 1.00 45.25 95 GLY A CA 1
ATOM 676 C C . GLY A 1 95 ? 13.898 -22.369 0.562 1.00 45.25 95 GLY A C 1
ATOM 677 O O . GLY A 1 95 ? 14.090 -21.164 0.417 1.00 45.25 95 GLY A O 1
ATOM 678 N N . PRO A 1 96 ? 12.855 -22.979 -0.030 1.00 47.16 96 PRO A N 1
ATOM 679 C CA . PRO A 1 96 ? 11.827 -22.245 -0.774 1.00 47.16 96 PRO A CA 1
ATOM 680 C C . PRO A 1 96 ? 11.002 -21.264 0.080 1.00 47.16 96 PRO A C 1
ATOM 682 O O . PRO A 1 96 ? 10.185 -20.539 -0.473 1.00 47.16 96 PRO A O 1
ATOM 685 N N . THR A 1 97 ? 11.184 -21.264 1.402 1.00 47.31 97 THR A N 1
ATOM 686 C CA . THR A 1 97 ? 10.495 -20.413 2.384 1.00 47.31 97 THR A CA 1
ATOM 687 C C . THR A 1 97 ? 10.948 -18.958 2.358 1.00 47.31 97 THR A C 1
ATOM 689 O O . THR A 1 97 ? 10.163 -18.083 2.689 1.00 47.31 97 THR A O 1
ATOM 692 N N . ASP A 1 98 ? 12.174 -18.681 1.908 1.00 51.66 98 ASP A N 1
ATOM 693 C CA . ASP A 1 98 ? 12.779 -17.340 1.978 1.00 51.66 98 ASP A CA 1
ATOM 694 C C . ASP A 1 98 ? 12.363 -16.444 0.785 1.00 51.66 98 ASP A C 1
ATOM 696 O O . ASP A 1 98 ? 12.993 -15.423 0.501 1.00 51.66 98 ASP A O 1
ATOM 700 N N . ARG A 1 99 ? 11.341 -16.863 0.025 1.00 57.03 99 ARG A N 1
ATOM 701 C CA . ARG A 1 99 ? 10.846 -16.184 -1.179 1.00 57.03 99 ARG A CA 1
ATOM 702 C C . ARG A 1 99 ? 9.974 -14.991 -0.797 1.00 57.03 99 ARG A C 1
ATOM 704 O O . ARG A 1 99 ? 9.058 -15.130 0.007 1.00 57.03 99 ARG A O 1
ATOM 711 N N . ALA A 1 100 ? 10.178 -13.856 -1.465 1.00 52.47 100 ALA A N 1
ATOM 712 C CA . ALA A 1 100 ? 9.157 -12.811 -1.485 1.00 52.47 100 ALA A CA 1
ATOM 713 C C . ALA A 1 100 ? 7.872 -13.357 -2.146 1.00 52.47 100 ALA A C 1
ATOM 715 O O . ALA A 1 100 ? 7.976 -14.151 -3.093 1.00 52.47 100 ALA A O 1
ATOM 716 N N . PRO A 1 101 ? 6.674 -12.958 -1.683 1.00 55.50 101 PRO A N 1
ATOM 717 C CA . PRO A 1 101 ? 5.428 -13.365 -2.315 1.00 55.50 101 PRO A CA 1
ATOM 718 C C . PRO A 1 101 ? 5.372 -12.886 -3.774 1.00 55.50 101 PRO A C 1
ATOM 720 O O . PRO A 1 101 ? 5.902 -11.836 -4.136 1.00 55.50 101 PRO A O 1
ATOM 723 N N . ILE A 1 102 ? 4.721 -13.677 -4.634 1.00 60.28 102 ILE A N 1
ATOM 724 C CA . ILE A 1 102 ? 4.537 -13.347 -6.062 1.00 60.28 102 ILE A CA 1
ATOM 725 C C . ILE A 1 102 ? 3.663 -12.089 -6.211 1.00 60.28 102 ILE A C 1
ATOM 727 O O . ILE A 1 102 ? 3.848 -11.300 -7.141 1.00 60.28 102 ILE A O 1
ATOM 731 N N . HIS A 1 103 ? 2.748 -11.906 -5.258 1.00 66.94 103 HIS A N 1
ATOM 732 C CA . HIS A 1 103 ? 1.952 -10.709 -5.042 1.00 66.94 103 HIS A CA 1
ATOM 733 C C . HIS A 1 103 ? 2.649 -9.793 -4.038 1.00 66.94 103 HIS A C 1
ATOM 735 O O . HIS A 1 103 ? 2.792 -10.150 -2.872 1.00 66.94 103 HIS A O 1
ATOM 741 N N . GLY A 1 104 ? 3.072 -8.618 -4.500 1.00 71.19 104 GLY A N 1
ATOM 742 C CA . GLY A 1 104 ? 3.694 -7.592 -3.663 1.00 71.19 104 GLY A CA 1
ATOM 743 C C . GLY A 1 104 ? 2.724 -6.551 -3.105 1.00 71.19 104 GLY A C 1
ATOM 744 O O . GLY A 1 104 ? 3.155 -5.632 -2.424 1.00 71.19 104 GLY A O 1
ATOM 745 N N . ILE A 1 105 ? 1.439 -6.666 -3.441 1.00 87.62 105 ILE A N 1
ATOM 746 C CA . ILE A 1 105 ? 0.367 -5.734 -3.084 1.00 87.62 105 ILE A CA 1
ATOM 747 C C . ILE A 1 105 ? -0.577 -6.457 -2.124 1.00 87.62 105 ILE A C 1
ATOM 749 O O . ILE A 1 105 ? -0.908 -7.618 -2.366 1.00 87.62 105 ILE A O 1
ATOM 753 N N . ASP A 1 106 ? -1.003 -5.777 -1.064 1.00 84.62 106 ASP A N 1
ATOM 754 C CA . ASP A 1 106 ? -2.015 -6.261 -0.130 1.00 84.62 106 ASP A CA 1
ATOM 755 C C . ASP A 1 106 ? -3.360 -6.498 -0.847 1.00 84.62 106 ASP A C 1
ATOM 757 O O . ASP A 1 106 ? -3.775 -5.706 -1.699 1.00 84.62 106 ASP A O 1
ATOM 761 N N . ASP A 1 107 ? -4.041 -7.596 -0.504 1.00 83.81 107 ASP A N 1
ATOM 762 C CA . ASP A 1 107 ? -5.304 -8.019 -1.127 1.00 83.81 107 ASP A CA 1
ATOM 763 C C . ASP A 1 107 ? -6.433 -6.981 -0.968 1.00 83.81 107 ASP A C 1
ATOM 765 O O . ASP A 1 107 ? -7.402 -7.004 -1.736 1.00 83.81 107 ASP A O 1
ATOM 769 N N . ASP A 1 108 ? -6.308 -6.059 -0.011 1.00 83.12 108 ASP A N 1
ATOM 770 C CA . ASP A 1 108 ? -7.254 -4.966 0.198 1.00 83.12 108 ASP A CA 1
ATOM 771 C C . ASP A 1 108 ? -7.114 -3.801 -0.814 1.00 83.12 108 ASP A C 1
ATOM 773 O O . ASP A 1 108 ? -8.000 -2.943 -0.869 1.00 83.12 108 ASP A O 1
ATOM 777 N N . PHE A 1 109 ? -6.057 -3.752 -1.645 1.00 92.56 109 PHE A N 1
ATOM 778 C CA . PHE A 1 109 ? -5.845 -2.673 -2.625 1.00 92.56 109 PHE A CA 1
ATOM 779 C C . PHE A 1 109 ? -6.028 -3.085 -4.097 1.00 92.56 109 PHE A C 1
ATOM 781 O O . PHE A 1 109 ? -5.412 -4.002 -4.654 1.00 92.56 109 PHE A O 1
ATOM 788 N N . ILE A 1 110 ? -6.825 -2.289 -4.809 1.00 97.44 110 ILE A N 1
ATOM 789 C CA . ILE A 1 110 ? -7.000 -2.363 -6.257 1.00 97.44 110 ILE A CA 1
ATOM 790 C C . ILE A 1 110 ? -5.959 -1.474 -6.934 1.00 97.44 110 ILE A C 1
ATOM 792 O O . ILE A 1 110 ? -6.017 -0.252 -6.850 1.00 97.44 110 ILE A O 1
ATOM 796 N N . VAL A 1 111 ? -5.051 -2.085 -7.693 1.00 98.06 111 VAL A N 1
ATOM 797 C CA . VAL A 1 111 ? -4.201 -1.397 -8.666 1.00 98.06 111 VAL A CA 1
ATOM 798 C C . VAL A 1 111 ? -4.700 -1.759 -10.063 1.00 98.06 111 VAL A C 1
ATOM 800 O O . VAL A 1 111 ? -4.400 -2.843 -10.574 1.00 98.06 111 VAL A O 1
ATOM 803 N N . PHE A 1 112 ? -5.512 -0.878 -10.657 1.00 98.19 112 PHE A N 1
ATOM 804 C CA . PHE A 1 112 ? -6.240 -1.138 -11.907 1.00 98.19 112 PHE A CA 1
ATOM 805 C C . PHE A 1 112 ? -5.567 -0.505 -13.131 1.00 98.19 112 PHE A C 1
ATOM 807 O O . PHE A 1 112 ? -5.619 0.707 -13.338 1.00 98.19 112 PHE A O 1
ATOM 814 N N . GLY A 1 113 ? -4.991 -1.317 -14.015 1.00 96.75 113 GLY A N 1
ATOM 815 C CA . GLY A 1 113 ? -4.378 -0.833 -15.252 1.00 96.75 113 GLY A CA 1
ATOM 816 C C . GLY A 1 113 ? -5.276 -0.965 -16.486 1.00 96.75 113 GLY A C 1
ATOM 817 O O . GLY A 1 113 ? -5.541 -2.076 -16.941 1.00 96.75 113 GLY A O 1
ATOM 818 N N . TYR A 1 114 ? -5.697 0.144 -17.104 1.00 96.62 114 TYR A N 1
ATOM 819 C CA . TYR A 1 114 ? -6.398 0.088 -18.398 1.00 96.62 114 TYR A CA 1
ATOM 820 C C . TYR A 1 114 ? -5.452 -0.243 -19.567 1.00 96.62 114 TYR A C 1
ATOM 822 O O . TYR A 1 114 ? -4.344 0.296 -19.656 1.00 96.62 114 TYR A O 1
ATOM 830 N N . LEU A 1 115 ? -5.920 -1.048 -20.531 1.00 93.62 115 LEU A N 1
ATOM 831 C CA . LEU A 1 115 ? -5.232 -1.314 -21.801 1.00 93.62 115 LEU A CA 1
ATOM 832 C C . LEU A 1 115 ? -5.897 -0.605 -22.989 1.00 93.62 115 LEU A C 1
ATOM 834 O O . LEU A 1 115 ? -6.929 -1.035 -23.500 1.00 93.62 115 LEU A O 1
ATOM 838 N N . GLN A 1 116 ? -5.230 0.417 -23.529 1.00 89.56 116 GLN A N 1
ATOM 839 C CA . GLN A 1 116 ? -5.564 0.985 -24.847 1.00 89.56 116 GLN A CA 1
ATOM 840 C C . GLN A 1 116 ? -5.005 0.119 -25.997 1.00 89.56 116 GLN A C 1
ATOM 842 O O . GLN A 1 116 ? -5.635 -0.054 -27.047 1.00 89.56 116 GLN A O 1
ATOM 847 N N . SER A 1 117 ? -3.829 -0.478 -25.779 1.00 86.81 117 SER A N 1
ATOM 848 C CA . SER A 1 117 ? -3.144 -1.395 -26.692 1.00 86.81 117 SER A CA 1
ATOM 849 C C . SER A 1 117 ? -2.478 -2.520 -25.907 1.00 86.81 117 SER A C 1
ATOM 851 O O . SER A 1 117 ? -2.115 -2.355 -24.749 1.00 86.81 117 SER A O 1
ATOM 853 N N . GLU A 1 118 ? -2.269 -3.653 -26.569 1.00 87.62 118 GLU A N 1
ATOM 854 C CA . GLU A 1 118 ? -1.521 -4.796 -26.034 1.00 87.62 118 GLU A CA 1
ATOM 855 C C . GLU A 1 118 ? -0.060 -4.814 -26.519 1.00 87.62 118 GLU A C 1
ATOM 857 O O . GLU A 1 118 ? 0.710 -5.695 -26.150 1.00 87.62 118 GLU A O 1
ATOM 862 N N . THR A 1 119 ? 0.358 -3.830 -27.325 1.00 84.06 119 THR A N 1
ATOM 863 C CA . THR A 1 119 ? 1.721 -3.731 -27.887 1.00 84.06 119 THR A CA 1
ATOM 864 C C . THR A 1 119 ? 2.832 -3.614 -26.844 1.00 84.06 119 THR A C 1
ATOM 866 O O . THR A 1 119 ? 3.983 -3.846 -27.187 1.00 84.06 119 THR A O 1
ATOM 869 N N . GLN A 1 120 ? 2.497 -3.261 -25.601 1.00 83.56 120 GLN A N 1
ATOM 870 C CA . GLN A 1 120 ? 3.427 -3.116 -24.471 1.00 83.56 120 GLN A CA 1
ATOM 871 C C . GLN A 1 120 ? 3.097 -4.086 -23.320 1.00 83.56 120 GLN A C 1
ATOM 873 O O . GLN A 1 120 ? 3.631 -3.952 -22.221 1.00 83.56 120 GLN A O 1
ATOM 878 N N . VAL A 1 121 ? 2.193 -5.055 -23.530 1.00 89.25 121 VAL A N 1
ATOM 879 C CA . VAL A 1 121 ? 1.692 -5.927 -22.449 1.00 89.25 121 VAL A CA 1
ATOM 880 C C . VAL A 1 121 ? 2.793 -6.802 -21.837 1.00 89.25 121 VAL A C 1
ATOM 882 O O . VAL A 1 121 ? 2.731 -7.169 -20.674 1.00 89.25 121 VAL A O 1
ATOM 885 N N . PHE A 1 122 ? 3.846 -7.092 -22.596 1.00 86.62 122 PHE A N 1
ATOM 886 C CA . PHE A 1 122 ? 4.991 -7.883 -22.146 1.00 86.62 122 PHE A CA 1
ATOM 887 C C . PHE A 1 122 ? 6.017 -7.103 -21.303 1.00 86.62 122 PHE A C 1
ATOM 889 O O . PHE A 1 122 ? 6.964 -7.707 -20.814 1.00 86.62 122 PHE A O 1
ATOM 896 N N . HIS A 1 123 ? 5.842 -5.788 -21.129 1.00 84.50 123 HIS A N 1
ATOM 897 C CA . HIS A 1 123 ? 6.698 -4.943 -20.284 1.00 84.50 123 HIS A CA 1
ATOM 898 C C . HIS A 1 123 ? 6.073 -4.583 -18.924 1.00 84.50 123 HIS A C 1
ATOM 900 O O . HIS A 1 123 ? 6.706 -3.896 -18.123 1.00 84.50 123 HIS A O 1
ATOM 906 N N . GLN A 1 124 ? 4.826 -4.989 -18.669 1.00 89.50 124 GLN A N 1
ATOM 907 C CA . GLN A 1 124 ? 4.118 -4.647 -17.434 1.00 89.50 124 GLN A CA 1
ATOM 908 C C . GLN A 1 124 ? 4.789 -5.330 -16.232 1.00 89.50 124 GLN A C 1
ATOM 910 O O . GLN A 1 124 ? 5.146 -6.507 -16.309 1.00 89.50 124 GLN A O 1
ATOM 915 N N . ARG A 1 125 ? 4.951 -4.611 -15.115 1.00 89.75 125 ARG A N 1
ATOM 916 C CA . ARG A 1 125 ? 5.446 -5.192 -13.857 1.00 89.75 125 ARG A CA 1
ATOM 917 C C . ARG A 1 125 ? 4.268 -5.808 -13.106 1.00 89.75 125 ARG A C 1
ATOM 919 O O . ARG A 1 125 ? 3.633 -5.164 -12.279 1.00 89.75 125 ARG A O 1
ATOM 926 N N . TRP A 1 126 ? 3.944 -7.049 -13.460 1.00 90.81 126 TRP A N 1
ATOM 927 C CA . TRP A 1 126 ? 2.724 -7.724 -13.008 1.00 90.81 126 TRP A CA 1
ATOM 928 C C . TRP A 1 126 ? 2.592 -7.837 -11.485 1.00 90.81 126 TRP A C 1
ATOM 930 O O . TRP A 1 126 ? 1.486 -7.695 -10.987 1.00 90.81 126 TRP A O 1
ATOM 940 N N . HIS A 1 127 ? 3.699 -7.993 -10.751 1.00 88.25 127 HIS A N 1
ATOM 941 C CA . HIS A 1 127 ? 3.711 -8.043 -9.280 1.00 88.25 127 HIS A CA 1
ATOM 942 C C . HIS A 1 127 ? 3.191 -6.759 -8.596 1.00 88.25 127 HIS A C 1
ATOM 944 O O . HIS A 1 127 ? 2.884 -6.792 -7.410 1.00 88.25 127 HIS A O 1
ATOM 950 N N . ALA A 1 128 ? 3.126 -5.638 -9.328 1.00 92.25 128 ALA A N 1
ATOM 951 C CA . ALA A 1 128 ? 2.680 -4.324 -8.856 1.00 92.25 128 ALA A CA 1
ATOM 952 C C . ALA A 1 128 ? 1.315 -3.916 -9.451 1.00 92.25 128 ALA A C 1
ATOM 954 O O . ALA A 1 128 ? 0.954 -2.741 -9.440 1.00 92.25 128 ALA A O 1
ATOM 955 N N . LEU A 1 129 ? 0.569 -4.869 -10.018 1.00 94.44 129 LEU A N 1
ATOM 956 C CA . LEU A 1 129 ? -0.807 -4.703 -10.485 1.00 94.44 129 LEU A CA 1
ATOM 957 C C . LEU A 1 129 ? -1.681 -5.751 -9.791 1.00 94.44 129 LEU A C 1
ATOM 959 O O . LEU A 1 129 ? -1.244 -6.881 -9.611 1.00 94.44 129 LEU A O 1
ATOM 963 N N . THR A 1 130 ? -2.935 -5.425 -9.477 1.00 97.12 130 THR A N 1
ATOM 964 C CA . THR A 1 130 ? -3.910 -6.437 -9.019 1.00 97.12 130 THR A CA 1
ATOM 965 C C . THR A 1 130 ? -5.032 -6.652 -10.032 1.00 97.12 130 THR A C 1
ATOM 967 O O . THR A 1 130 ? -5.603 -7.740 -10.090 1.00 97.12 130 THR A O 1
ATOM 970 N N . HIS A 1 131 ? -5.303 -5.670 -10.903 1.00 98.06 131 HIS A N 1
ATOM 971 C CA . HIS A 1 131 ? -6.337 -5.751 -11.936 1.00 98.06 131 HIS A CA 1
ATOM 972 C C . HIS A 1 131 ? -5.860 -5.143 -13.264 1.00 98.06 131 HIS A C 1
ATOM 974 O O . HIS A 1 131 ? -5.150 -4.136 -13.300 1.00 98.06 131 HIS A O 1
ATOM 980 N N . VAL A 1 132 ? -6.313 -5.711 -14.383 1.00 97.62 132 VAL A N 1
ATOM 981 C CA . VAL A 1 132 ? -6.145 -5.123 -15.720 1.00 97.62 132 VAL A CA 1
ATOM 982 C C . VAL A 1 132 ? -7.488 -5.032 -16.432 1.00 97.62 132 VAL A C 1
ATOM 984 O O . VAL A 1 132 ? -8.222 -6.015 -16.532 1.00 97.62 132 VAL A O 1
ATOM 987 N N . GLY A 1 133 ? -7.784 -3.857 -16.986 1.00 97.38 133 GLY A N 1
ATOM 988 C CA . GLY A 1 133 ? -8.924 -3.620 -17.865 1.00 97.38 133 GLY A CA 1
ATOM 989 C C . GLY A 1 133 ? -8.580 -3.945 -19.317 1.00 97.38 133 GLY A C 1
ATOM 990 O O . GLY A 1 133 ? -7.650 -3.374 -19.888 1.00 97.38 133 GLY A O 1
ATOM 991 N N . SER A 1 134 ? -9.333 -4.854 -19.936 1.00 95.88 134 SER A N 1
ATOM 992 C CA . SER A 1 134 ? -9.164 -5.225 -21.345 1.00 95.88 134 SER A CA 1
ATOM 993 C C . SER A 1 134 ? -9.425 -4.062 -22.308 1.00 95.88 134 SER A C 1
ATOM 995 O O . SER A 1 134 ? -10.147 -3.122 -21.982 1.00 95.88 134 SER A O 1
ATOM 997 N N . ARG A 1 135 ? -8.982 -4.204 -23.561 1.00 95.06 135 ARG A N 1
ATOM 998 C CA . ARG A 1 135 ? -9.406 -3.317 -24.652 1.00 95.06 135 ARG A CA 1
ATOM 999 C C . ARG A 1 135 ? -10.926 -3.378 -24.854 1.00 95.06 135 ARG A C 1
ATOM 1001 O O . ARG A 1 135 ? -11.508 -4.461 -24.849 1.00 95.06 135 ARG A O 1
ATOM 1008 N N . PHE A 1 136 ? -11.533 -2.216 -25.077 1.00 95.69 136 PHE A N 1
ATOM 1009 C CA . PHE A 1 136 ? -12.984 -2.021 -25.084 1.00 95.69 136 PHE A CA 1
ATOM 1010 C C . PHE A 1 136 ? -13.779 -2.979 -25.988 1.00 95.69 136 PHE A C 1
ATOM 1012 O O . PHE A 1 136 ? -13.512 -3.114 -27.187 1.00 95.69 136 PHE A O 1
ATOM 1019 N N . VAL A 1 137 ? -14.835 -3.551 -25.412 1.00 97.75 137 VAL A N 1
ATOM 1020 C CA . VAL A 1 137 ? -15.962 -4.187 -26.105 1.00 97.75 137 VAL A CA 1
ATOM 1021 C C . VAL A 1 137 ? -17.119 -3.187 -26.124 1.00 97.75 137 VAL A C 1
ATOM 1023 O O . VAL A 1 137 ? -17.404 -2.574 -25.106 1.00 97.75 137 VAL A O 1
ATOM 1026 N N . GLY A 1 138 ? -17.782 -2.993 -27.263 1.00 98.00 138 GLY A N 1
ATOM 1027 C CA . GLY A 1 138 ? -18.886 -2.034 -27.399 1.00 98.00 138 GLY A CA 1
ATOM 1028 C C . GLY A 1 138 ? -20.269 -2.684 -27.364 1.00 98.00 138 GLY A C 1
ATOM 1029 O O . GLY A 1 138 ? -20.391 -3.909 -27.356 1.00 98.00 138 GLY A O 1
ATOM 1030 N N . PHE A 1 139 ? -21.330 -1.879 -27.477 1.00 98.38 139 PHE A N 1
ATOM 1031 C CA . PHE A 1 139 ? -22.687 -2.373 -27.747 1.00 98.38 139 PHE A CA 1
ATOM 1032 C C . PHE A 1 139 ? -23.490 -1.464 -28.692 1.00 98.38 139 PHE A C 1
ATOM 1034 O O . PHE A 1 139 ? -23.225 -0.269 -28.798 1.00 98.38 139 PHE A O 1
ATOM 1041 N N . ASP A 1 140 ? -24.469 -2.038 -29.399 1.00 98.00 140 ASP A N 1
ATOM 1042 C CA . ASP A 1 140 ? -25.382 -1.307 -30.291 1.00 98.00 140 ASP A CA 1
ATOM 1043 C C . ASP A 1 140 ? -26.690 -0.870 -29.596 1.00 98.00 140 ASP A C 1
ATOM 1045 O O . ASP A 1 140 ? -27.003 -1.268 -28.474 1.00 98.00 140 ASP A O 1
ATOM 1049 N N . SER A 1 141 ? -27.518 -0.073 -30.280 1.00 97.88 141 SER A N 1
ATOM 1050 C CA . SER A 1 141 ? -28.797 0.416 -29.738 1.00 97.88 141 SER A CA 1
ATOM 1051 C C . SER A 1 141 ? -29.873 -0.664 -29.523 1.00 97.88 141 SER A C 1
ATOM 1053 O O . SER A 1 141 ? -30.930 -0.367 -28.961 1.00 97.88 141 SER A O 1
ATOM 1055 N N . ALA A 1 142 ? -29.632 -1.916 -29.927 1.00 97.69 142 ALA A N 1
ATOM 1056 C CA . ALA A 1 142 ? -30.458 -3.080 -29.604 1.00 97.69 142 ALA A CA 1
ATOM 1057 C C . ALA A 1 142 ? -29.898 -3.905 -28.422 1.00 97.69 142 ALA A C 1
ATOM 1059 O O . ALA A 1 142 ? -30.539 -4.870 -27.994 1.00 97.69 142 ALA A O 1
ATOM 1060 N N . GLY A 1 143 ? -28.752 -3.510 -27.859 1.00 97.69 143 GLY A N 1
ATOM 1061 C CA . GLY A 1 143 ? -28.075 -4.206 -26.767 1.00 97.69 143 GLY A CA 1
ATOM 1062 C C . GLY A 1 143 ? -27.257 -5.413 -27.226 1.00 97.69 143 GLY A C 1
ATOM 1063 O O . GLY A 1 143 ? -27.050 -6.324 -26.432 1.00 97.69 143 GLY A O 1
ATOM 1064 N N . ASN A 1 144 ? -26.828 -5.463 -28.492 1.00 98.56 144 ASN A N 1
ATOM 1065 C CA . ASN A 1 144 ? -25.897 -6.493 -28.956 1.00 98.56 144 ASN A CA 1
ATOM 1066 C C . ASN A 1 144 ? -24.454 -6.058 -28.718 1.00 98.56 144 ASN A C 1
ATOM 1068 O O . ASN A 1 144 ? -24.116 -4.906 -28.991 1.00 98.56 144 ASN A O 1
ATOM 1072 N N . LEU A 1 145 ? -23.596 -6.983 -28.285 1.00 98.44 145 LEU A N 1
ATOM 1073 C CA . LEU A 1 145 ? -22.164 -6.722 -28.164 1.00 98.44 145 LEU A CA 1
ATOM 1074 C C . LEU A 1 145 ? -21.519 -6.507 -29.539 1.00 98.44 145 LEU A C 1
ATOM 1076 O O . LEU A 1 145 ? -21.827 -7.183 -30.522 1.00 98.44 145 LEU A O 1
ATOM 1080 N N . THR A 1 146 ? -20.568 -5.581 -29.591 1.00 97.69 146 THR A N 1
ATOM 1081 C CA . THR A 1 146 ? -19.769 -5.246 -30.773 1.00 97.69 146 THR A CA 1
ATOM 1082 C C . THR A 1 146 ? -18.285 -5.224 -30.405 1.00 97.69 146 THR A C 1
ATOM 1084 O O . THR A 1 146 ? -17.920 -5.051 -29.247 1.00 97.69 146 THR A O 1
ATOM 1087 N N . GLY A 1 147 ? -17.391 -5.456 -31.370 1.00 94.56 147 GLY A N 1
ATOM 1088 C CA . GLY A 1 147 ? -15.943 -5.398 -31.120 1.00 94.56 147 GLY A CA 1
ATOM 1089 C C . GLY A 1 147 ? -15.365 -6.499 -30.213 1.00 94.56 147 GLY A C 1
ATOM 1090 O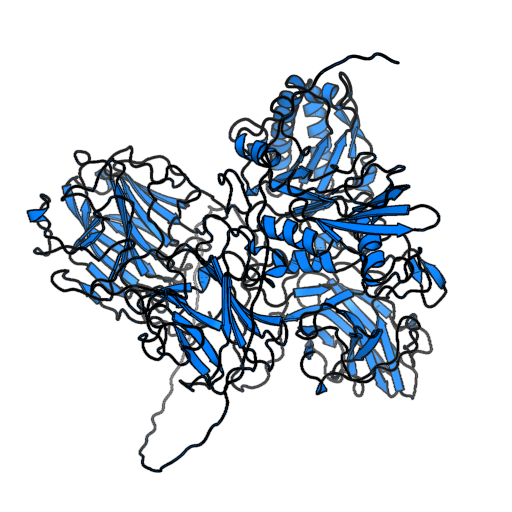 O . GLY A 1 147 ? -14.184 -6.433 -29.892 1.00 94.56 147 GLY A O 1
ATOM 1091 N N . THR A 1 148 ? -16.136 -7.536 -29.854 1.00 96.81 148 THR A N 1
ATOM 1092 C CA . THR A 1 148 ? -15.743 -8.627 -28.929 1.00 96.81 148 THR A CA 1
ATOM 1093 C C . THR A 1 148 ? -14.407 -9.302 -29.255 1.00 96.81 148 THR A C 1
ATOM 1095 O O . THR A 1 148 ? -13.737 -9.800 -28.353 1.00 96.81 148 THR A O 1
ATOM 1098 N N . SER A 1 149 ? -13.961 -9.261 -30.515 1.00 94.81 149 SER A N 1
ATOM 1099 C CA . SER A 1 149 ? -12.629 -9.713 -30.929 1.00 94.81 149 SER A CA 1
ATOM 1100 C C . SER A 1 149 ? -11.474 -9.021 -30.197 1.00 94.81 149 SER A C 1
ATOM 1102 O O . SER A 1 149 ? -10.410 -9.619 -30.086 1.00 94.81 149 SER A O 1
ATOM 1104 N N . ALA A 1 150 ? -11.660 -7.790 -29.702 1.00 90.00 150 ALA A N 1
ATOM 1105 C CA . ALA A 1 150 ? -10.672 -7.097 -28.873 1.00 90.00 150 ALA A CA 1
ATOM 1106 C C . ALA A 1 150 ? -10.422 -7.827 -27.541 1.00 90.00 150 ALA A C 1
ATOM 1108 O O . ALA A 1 150 ? -9.301 -7.824 -27.048 1.00 90.00 150 ALA A O 1
ATOM 1109 N N . PHE A 1 151 ? -11.439 -8.513 -27.012 1.00 95.81 151 PHE A N 1
ATOM 1110 C CA . PHE A 1 151 ? -11.344 -9.316 -25.799 1.00 95.81 151 PHE A CA 1
ATOM 1111 C C . PHE A 1 151 ? -10.974 -10.780 -26.090 1.00 95.81 151 PHE A C 1
ATOM 1113 O O . PHE A 1 151 ? -10.048 -11.315 -25.483 1.00 95.81 151 PHE A O 1
ATOM 1120 N N . THR A 1 152 ? -11.636 -11.449 -27.043 1.00 95.44 152 THR A N 1
ATOM 1121 C CA . THR A 1 152 ? -11.394 -12.888 -27.299 1.00 95.44 152 THR A CA 1
ATOM 1122 C C . THR A 1 152 ? -10.014 -13.154 -27.906 1.00 95.44 152 THR A C 1
ATOM 1124 O O . THR A 1 152 ? -9.364 -14.160 -27.603 1.00 95.44 152 THR A O 1
ATOM 1127 N N . ASN A 1 153 ? -9.527 -12.239 -28.750 1.00 94.81 153 ASN A N 1
ATOM 1128 C CA . ASN A 1 153 ? -8.251 -12.389 -29.450 1.00 94.81 153 ASN A CA 1
ATOM 1129 C C . ASN A 1 153 ? -7.094 -11.691 -28.718 1.00 94.81 153 ASN A C 1
ATOM 1131 O O . ASN A 1 153 ? -6.022 -11.558 -29.306 1.00 94.81 153 ASN A O 1
ATOM 1135 N N . ARG A 1 154 ? -7.296 -11.292 -27.452 1.00 95.12 154 ARG A N 1
ATOM 1136 C CA . ARG A 1 154 ? -6.252 -10.701 -26.606 1.00 95.12 154 ARG A CA 1
ATOM 1137 C C . ARG A 1 154 ? -5.027 -11.610 -26.467 1.00 95.12 154 ARG A C 1
ATOM 1139 O O . ARG A 1 154 ? -5.124 -12.838 -26.611 1.00 95.12 154 ARG A O 1
ATOM 1146 N N . SER A 1 155 ? -3.896 -10.983 -26.173 1.00 94.50 155 SER A N 1
ATOM 1147 C CA . SER A 1 155 ? -2.573 -11.564 -25.960 1.00 94.50 155 SER A CA 1
ATOM 1148 C C . SER A 1 155 ? -2.599 -12.776 -25.030 1.00 94.50 155 SER A C 1
ATOM 1150 O O . SER A 1 155 ? -3.377 -12.837 -24.078 1.00 94.50 155 SER A O 1
ATOM 1152 N N . SER A 1 156 ? -1.690 -13.726 -25.261 1.00 94.12 156 SER A N 1
ATOM 1153 C CA . SER A 1 156 ? -1.470 -14.864 -24.361 1.00 94.12 156 SER A CA 1
ATOM 1154 C C . SER A 1 156 ? -1.015 -14.442 -22.962 1.00 94.12 156 SER A C 1
ATOM 1156 O O . SER A 1 156 ? -1.211 -15.200 -22.025 1.00 94.12 156 SER A O 1
ATOM 1158 N N . TYR A 1 157 ? -0.470 -13.230 -22.799 1.00 94.06 157 TYR A N 1
ATOM 1159 C CA . TYR A 1 157 ? -0.133 -12.662 -21.487 1.00 94.06 157 TYR A CA 1
ATOM 1160 C C . TYR A 1 157 ? -1.377 -12.416 -20.610 1.00 94.06 157 TYR A C 1
ATOM 1162 O O . TYR A 1 157 ? -1.254 -12.374 -19.394 1.00 94.06 157 TYR A O 1
ATOM 1170 N N . LEU A 1 158 ? -2.561 -12.283 -21.223 1.00 96.00 158 LEU A N 1
ATOM 1171 C CA . LEU A 1 158 ? -3.838 -11.920 -20.592 1.00 96.00 158 LEU A CA 1
ATOM 1172 C C . LEU A 1 158 ? -4.830 -13.099 -20.549 1.00 96.00 158 LEU A C 1
ATOM 1174 O O . LEU A 1 158 ? -6.046 -12.899 -20.587 1.00 96.00 158 LEU A O 1
ATOM 1178 N N . LYS A 1 159 ? -4.327 -14.336 -20.574 1.00 95.75 159 LYS A N 1
ATOM 1179 C CA . LYS A 1 159 ? -5.104 -15.586 -20.629 1.00 95.75 159 LYS A CA 1
ATOM 1180 C C . LYS A 1 159 ? -4.609 -16.556 -19.554 1.00 95.75 159 LYS A C 1
ATOM 1182 O O . LYS A 1 159 ? -3.558 -16.317 -18.971 1.00 95.75 159 LYS A O 1
ATOM 1187 N N . ALA A 1 160 ? -5.343 -17.648 -19.328 1.00 94.31 160 ALA A N 1
ATOM 1188 C CA . ALA A 1 160 ? -4.936 -18.696 -18.390 1.00 94.31 160 ALA A CA 1
ATOM 1189 C C . ALA A 1 160 ? -3.543 -19.246 -18.754 1.00 94.31 160 ALA A C 1
ATOM 1191 O O . ALA A 1 160 ? -3.263 -19.490 -19.932 1.00 94.31 160 ALA A O 1
ATOM 1192 N N . GLY A 1 161 ? -2.675 -19.412 -17.756 1.00 90.06 161 GLY A N 1
ATOM 1193 C CA . GLY A 1 161 ? -1.248 -19.715 -17.905 1.00 90.06 161 GLY A CA 1
ATOM 1194 C C . GLY A 1 161 ? -0.402 -18.573 -18.491 1.00 90.06 161 GLY A C 1
ATOM 1195 O O . GLY A 1 161 ? 0.760 -18.784 -18.830 1.00 90.06 161 GLY A O 1
ATOM 1196 N N . GLY A 1 162 ? -0.979 -17.383 -18.670 1.00 92.44 162 GLY A N 1
ATOM 1197 C CA . GLY A 1 162 ? -0.299 -16.168 -19.112 1.00 92.44 162 GLY A CA 1
ATOM 1198 C C . GLY A 1 162 ? 0.361 -15.412 -17.961 1.00 92.44 162 GLY A C 1
ATOM 1199 O O . GLY A 1 162 ? 0.230 -15.783 -16.799 1.00 92.44 162 GLY A O 1
ATOM 1200 N N . ALA A 1 163 ? 1.052 -14.316 -18.276 1.00 92.75 163 ALA A N 1
ATOM 1201 C CA . ALA A 1 163 ? 1.784 -13.535 -17.279 1.00 92.75 163 ALA A CA 1
ATOM 1202 C C . ALA A 1 163 ? 0.886 -12.896 -16.208 1.00 92.75 163 ALA A C 1
ATOM 1204 O O . ALA A 1 163 ? 1.276 -12.871 -15.046 1.00 92.75 163 ALA A O 1
ATOM 1205 N N . ALA A 1 164 ? -0.318 -12.449 -16.585 1.00 93.75 164 ALA A N 1
ATOM 1206 C CA . ALA A 1 164 ? -1.318 -11.978 -15.632 1.00 93.75 164 ALA A CA 1
ATOM 1207 C C . ALA A 1 164 ? -1.739 -13.098 -14.663 1.00 93.75 164 ALA A C 1
ATOM 1209 O O . ALA A 1 164 ? -1.710 -12.888 -13.461 1.00 93.75 164 ALA A O 1
ATOM 1210 N N . ASP A 1 165 ? -2.032 -14.304 -15.166 1.00 92.75 165 ASP A N 1
ATOM 1211 C CA . ASP A 1 165 ? -2.436 -15.469 -14.351 1.00 92.75 165 ASP A CA 1
ATOM 1212 C C . ASP A 1 165 ? -1.316 -15.936 -13.419 1.00 92.75 165 ASP A C 1
ATOM 1214 O O . ASP A 1 165 ? -1.516 -16.156 -12.231 1.00 92.75 165 ASP A O 1
ATOM 1218 N N . THR A 1 166 ? -0.096 -15.972 -13.952 1.00 89.38 166 THR A N 1
ATOM 1219 C CA . THR A 1 166 ? 1.131 -16.318 -13.222 1.00 89.38 166 THR A CA 1
ATOM 1220 C C . THR A 1 166 ? 1.413 -15.354 -12.060 1.00 89.38 166 THR A C 1
ATOM 1222 O O . THR A 1 166 ? 2.062 -15.742 -11.095 1.00 89.38 166 THR A O 1
ATOM 1225 N N . ALA A 1 167 ? 0.935 -14.111 -12.154 1.00 89.31 167 ALA A N 1
ATOM 1226 C CA . ALA A 1 167 ? 1.014 -13.079 -11.120 1.00 89.31 167 ALA A CA 1
ATOM 1227 C C . ALA A 1 167 ? -0.355 -12.772 -10.474 1.00 89.31 167 ALA A C 1
ATOM 1229 O O . ALA A 1 167 ? -0.534 -11.685 -9.937 1.00 89.31 167 ALA A O 1
ATOM 1230 N N . GLY A 1 168 ? -1.344 -13.665 -10.624 1.00 91.31 168 GLY A N 1
ATOM 1231 C CA . GLY A 1 168 ? -2.715 -13.546 -10.105 1.00 91.31 168 GLY A CA 1
ATOM 1232 C C . GLY A 1 168 ? -3.476 -12.245 -10.425 1.00 91.31 168 GLY A C 1
ATOM 1233 O O . GLY A 1 168 ? -4.451 -11.923 -9.748 1.00 91.31 168 GLY A O 1
ATOM 1234 N N . VAL A 1 169 ? -3.069 -11.492 -11.450 1.00 95.12 169 VAL A N 1
ATOM 1235 C CA . VAL A 1 169 ? -3.635 -10.184 -11.815 1.00 95.12 169 VAL A CA 1
ATOM 1236 C C . VAL A 1 169 ? -4.980 -10.354 -12.518 1.00 95.12 169 VAL A C 1
ATOM 1238 O O . VAL A 1 169 ? -5.055 -10.854 -13.642 1.00 95.12 169 VAL A O 1
ATOM 1241 N N . LYS A 1 170 ? -6.067 -9.882 -11.907 1.00 97.00 170 LYS A N 1
ATOM 1242 C CA . LYS A 1 170 ? -7.430 -10.109 -12.403 1.00 97.00 170 LYS A CA 1
ATOM 1243 C C . LYS A 1 170 ? -7.672 -9.449 -13.764 1.00 97.00 170 LYS A C 1
ATOM 1245 O O . LYS A 1 170 ? -7.672 -8.227 -13.911 1.00 97.00 170 LYS A O 1
ATOM 1250 N N . MET A 1 171 ? -7.942 -10.272 -14.778 1.00 97.50 171 MET A N 1
ATOM 1251 C CA . MET A 1 171 ? -8.393 -9.824 -16.103 1.00 97.50 171 MET A CA 1
ATOM 1252 C C . MET A 1 171 ? -9.883 -9.433 -16.095 1.00 97.50 171 MET A C 1
ATOM 1254 O O . MET A 1 171 ? -10.753 -10.309 -16.047 1.00 97.50 171 MET A O 1
ATOM 1258 N N . ILE A 1 172 ? -10.172 -8.136 -16.219 1.00 98.44 172 ILE A N 1
ATOM 1259 C CA . ILE A 1 172 ? -11.521 -7.547 -16.235 1.00 98.44 172 ILE A CA 1
ATOM 1260 C C . ILE A 1 172 ? -11.913 -7.136 -17.664 1.00 98.44 172 ILE A C 1
ATOM 1262 O O . ILE A 1 172 ? -11.181 -6.405 -18.338 1.00 98.44 172 ILE A O 1
ATOM 1266 N N . LEU A 1 173 ? -13.074 -7.593 -18.149 1.00 98.50 173 LEU A N 1
ATOM 1267 C CA . LEU A 1 173 ? -13.626 -7.136 -19.429 1.00 98.50 173 LEU A CA 1
ATOM 1268 C C . LEU A 1 173 ? -14.097 -5.685 -19.292 1.00 98.50 173 LEU A C 1
ATOM 1270 O O . LEU A 1 173 ? -14.811 -5.376 -18.350 1.00 98.50 173 LEU A O 1
ATOM 1274 N N . VAL A 1 174 ? -13.780 -4.805 -20.242 1.00 98.31 174 VAL A N 1
ATOM 1275 C CA . VAL A 1 174 ? -14.295 -3.422 -20.236 1.00 98.31 174 VAL A CA 1
ATOM 1276 C C . VAL A 1 174 ? -15.352 -3.254 -21.322 1.00 98.31 174 VAL A C 1
ATOM 1278 O O . VAL A 1 174 ? -15.054 -3.369 -22.516 1.00 98.31 174 VAL A O 1
ATOM 1281 N N . LEU A 1 175 ? -16.591 -2.996 -20.903 1.00 98.38 175 LEU A N 1
ATOM 1282 C CA . LEU A 1 175 ? -17.711 -2.685 -21.785 1.00 98.38 175 LEU A CA 1
ATOM 1283 C C . LEU A 1 175 ? -17.837 -1.167 -21.917 1.00 98.38 175 LEU A C 1
ATOM 1285 O O . LEU A 1 175 ? -18.279 -0.518 -20.972 1.00 98.38 175 LEU A O 1
ATOM 1289 N N . ALA A 1 176 ? -17.519 -0.627 -23.093 1.00 96.62 176 ALA A N 1
ATOM 1290 C CA . ALA A 1 176 ? -17.522 0.810 -23.330 1.00 96.62 176 ALA A CA 1
ATOM 1291 C C . ALA A 1 176 ? -18.617 1.296 -24.291 1.00 96.62 176 ALA A C 1
ATOM 1293 O O . ALA A 1 176 ? -18.995 0.603 -25.241 1.00 96.62 176 ALA A O 1
ATOM 1294 N N . SER A 1 177 ? -19.105 2.521 -24.089 1.00 96.06 177 SER A N 1
ATOM 1295 C CA . SER A 1 177 ? -19.943 3.219 -25.072 1.00 96.06 177 SER A CA 1
ATOM 1296 C C . SER A 1 177 ? -19.866 4.734 -24.918 1.00 96.06 177 SER A C 1
ATOM 1298 O O . SER A 1 177 ? -19.966 5.262 -23.818 1.00 96.06 177 SER A O 1
ATOM 1300 N N . PHE A 1 178 ? -19.760 5.424 -26.054 1.00 94.75 178 PHE A N 1
ATOM 1301 C CA . PHE A 1 178 ? -19.645 6.886 -26.149 1.00 94.75 178 PHE A CA 1
ATOM 1302 C C . PHE A 1 178 ? -20.794 7.503 -26.979 1.00 94.75 178 PHE A C 1
ATOM 1304 O O . PHE A 1 178 ? -20.691 8.626 -27.463 1.00 94.75 178 PHE A O 1
ATOM 1311 N N . ASP A 1 179 ? -21.872 6.742 -27.221 1.00 94.56 179 ASP A N 1
ATOM 1312 C CA . ASP A 1 179 ? -23.090 7.209 -27.907 1.00 94.56 179 ASP A CA 1
ATOM 1313 C C . ASP A 1 179 ? -24.171 7.549 -26.865 1.00 94.56 179 ASP A C 1
ATOM 1315 O O . ASP A 1 179 ? -25.131 6.802 -26.627 1.00 94.56 179 ASP A O 1
ATOM 1319 N N . ASP A 1 180 ? -23.931 8.671 -26.187 1.00 89.69 180 ASP A N 1
ATOM 1320 C CA . ASP A 1 180 ? -24.657 9.189 -25.021 1.00 89.69 180 ASP A CA 1
ATOM 1321 C C . ASP A 1 180 ? -25.747 10.212 -25.344 1.00 89.69 180 ASP A C 1
ATOM 1323 O O . ASP A 1 180 ? -26.548 10.569 -24.476 1.00 89.69 180 ASP A O 1
ATOM 1327 N N . GLY A 1 181 ? -25.808 10.661 -26.597 1.00 87.81 181 GLY A N 1
ATOM 1328 C CA . GLY A 1 181 ? -26.820 11.590 -27.068 1.00 87.81 181 GLY A CA 1
ATOM 1329 C C . GLY A 1 181 ? -28.244 11.061 -26.871 1.00 87.81 181 GLY A C 1
ATOM 1330 O O . GLY A 1 181 ? -28.506 9.858 -26.796 1.00 87.81 181 GLY A O 1
ATOM 1331 N N . ALA A 1 182 ? -29.219 11.971 -26.836 1.00 88.75 182 ALA A N 1
ATOM 1332 C CA . ALA A 1 182 ? -30.627 11.605 -26.711 1.00 88.75 182 ALA A CA 1
ATOM 1333 C C . ALA A 1 182 ? -31.076 10.689 -27.872 1.00 88.75 182 ALA A C 1
ATOM 1335 O O . ALA A 1 182 ? -31.218 11.131 -29.012 1.00 88.75 182 ALA A O 1
ATOM 1336 N N . GLY A 1 183 ? -31.321 9.410 -27.566 1.00 89.88 183 GLY A N 1
ATOM 1337 C CA . GLY A 1 183 ? -31.659 8.370 -28.546 1.00 89.88 183 GLY A CA 1
ATOM 1338 C C . GLY A 1 183 ? -30.474 7.536 -29.058 1.00 89.88 183 GLY A C 1
ATOM 1339 O O . GLY A 1 183 ? -30.712 6.579 -29.794 1.00 89.88 183 GLY A O 1
ATOM 1340 N N . GLY A 1 184 ? -29.242 7.843 -28.640 1.00 95.62 184 GLY A N 1
ATOM 1341 C CA . GLY A 1 184 ? -28.042 7.031 -28.874 1.00 95.62 184 GLY A CA 1
ATOM 1342 C C . GLY A 1 184 ? -28.104 5.654 -28.204 1.00 95.62 184 GLY A C 1
ATOM 1343 O O . GLY A 1 184 ? -29.095 5.309 -27.550 1.00 95.62 184 GLY A O 1
ATOM 1344 N N . ALA A 1 185 ? -27.067 4.837 -28.381 1.00 97.12 185 ALA A N 1
ATOM 1345 C CA . ALA A 1 185 ? -26.997 3.462 -27.895 1.00 97.12 185 ALA A CA 1
ATOM 1346 C C . ALA A 1 185 ? -27.222 3.351 -26.379 1.00 97.12 185 ALA A C 1
ATOM 1348 O O . ALA A 1 185 ? -28.039 2.527 -25.963 1.00 97.12 185 ALA A O 1
ATOM 1349 N N . ILE A 1 186 ? -26.588 4.209 -25.565 1.00 97.69 186 ILE A N 1
ATOM 1350 C CA . ILE A 1 186 ? -26.743 4.189 -24.099 1.00 97.69 186 ILE A CA 1
ATOM 1351 C C . ILE A 1 186 ? -28.210 4.425 -23.727 1.00 97.69 186 ILE A C 1
ATOM 1353 O O . ILE A 1 186 ? -28.842 3.574 -23.098 1.00 97.69 186 ILE A O 1
ATOM 1357 N N . ALA A 1 187 ? -28.791 5.536 -24.187 1.00 97.50 187 ALA A N 1
ATOM 1358 C CA . ALA A 1 187 ? -30.186 5.871 -23.913 1.00 97.50 187 ALA A CA 1
ATOM 1359 C C . ALA A 1 187 ? -31.153 4.792 -24.437 1.00 97.50 187 ALA A C 1
ATOM 1361 O O . ALA A 1 187 ? -32.104 4.413 -23.751 1.00 97.50 187 ALA A O 1
ATOM 1362 N N . SER A 1 188 ? -30.887 4.257 -25.632 1.00 98.06 188 SER A N 1
ATOM 1363 C CA . SER A 1 188 ? -31.678 3.213 -26.290 1.00 98.06 188 SER A CA 1
ATOM 1364 C C . SER A 1 188 ? -31.686 1.877 -25.549 1.00 98.06 188 SER A C 1
ATOM 1366 O O . SER A 1 188 ? -32.691 1.164 -25.625 1.00 98.06 188 SER A O 1
ATOM 1368 N N . VAL A 1 189 ? -30.592 1.507 -24.880 1.00 98.56 189 VAL A N 1
ATOM 1369 C CA . VAL A 1 189 ? -30.491 0.259 -24.112 1.00 98.56 189 VAL A CA 1
ATOM 1370 C C . VAL A 1 189 ? -30.990 0.466 -22.689 1.00 98.56 189 VAL A C 1
ATOM 1372 O O . VAL A 1 189 ? -31.895 -0.252 -22.261 1.00 98.56 189 VAL A O 1
ATOM 1375 N N . MET A 1 190 ? -30.479 1.474 -21.978 1.00 98.31 190 MET A N 1
ATOM 1376 C CA . MET A 1 190 ? -30.765 1.662 -20.553 1.00 98.31 190 MET A CA 1
ATOM 1377 C C . MET A 1 190 ? -32.242 1.965 -20.286 1.00 98.31 190 MET A C 1
ATOM 1379 O O . MET A 1 190 ? -32.798 1.447 -19.322 1.00 98.31 190 MET A O 1
ATOM 1383 N N . THR A 1 191 ? -32.944 2.666 -21.181 1.00 97.81 191 THR A N 1
ATOM 1384 C CA . THR A 1 191 ? -34.396 2.912 -21.028 1.00 97.81 191 THR A CA 1
ATOM 1385 C C . THR A 1 191 ? -35.292 1.714 -21.396 1.00 97.81 191 THR A C 1
ATOM 1387 O O . THR A 1 191 ? -36.512 1.795 -21.252 1.00 97.81 191 THR A O 1
ATOM 1390 N N . SER A 1 192 ? -34.734 0.577 -21.839 1.00 98.62 192 SER A N 1
ATOM 1391 C CA . SER A 1 192 ? -35.500 -0.571 -22.349 1.00 98.62 192 SER A CA 1
ATOM 1392 C C . SER A 1 192 ? -35.099 -1.892 -21.686 1.00 98.62 192 SER A C 1
ATOM 1394 O O . SER A 1 192 ? -34.121 -2.527 -22.077 1.00 98.62 192 SER A O 1
ATOM 1396 N N . ALA A 1 193 ? -35.920 -2.382 -20.750 1.00 98.56 193 ALA A N 1
ATOM 1397 C CA . ALA A 1 193 ? -35.651 -3.600 -19.972 1.00 98.56 193 ALA A CA 1
ATOM 1398 C C . ALA A 1 193 ? -35.289 -4.842 -20.817 1.00 98.56 193 ALA A C 1
ATOM 1400 O O . ALA A 1 193 ? -34.407 -5.606 -20.438 1.00 98.56 193 ALA A O 1
ATOM 1401 N N . SER A 1 194 ? -35.908 -5.026 -21.988 1.00 98.62 194 SER A N 1
ATOM 1402 C CA . SER A 1 194 ? -35.588 -6.132 -22.906 1.00 98.62 194 SER A CA 1
ATOM 1403 C C . SER A 1 194 ? -34.210 -6.015 -23.569 1.00 98.62 194 SER A C 1
ATOM 1405 O O . SER A 1 194 ? -33.608 -7.033 -23.901 1.00 98.62 194 SER A O 1
ATOM 1407 N N . ARG A 1 195 ? -33.699 -4.791 -23.758 1.00 98.69 195 ARG A N 1
ATOM 1408 C CA . ARG A 1 195 ? -32.379 -4.525 -24.350 1.00 98.69 195 ARG A CA 1
ATOM 1409 C C . ARG A 1 195 ? -31.278 -4.623 -23.301 1.00 98.69 195 ARG A C 1
ATOM 1411 O O . ARG A 1 195 ? -30.243 -5.207 -23.597 1.00 98.69 195 ARG A O 1
ATOM 1418 N N . ARG A 1 196 ? -31.538 -4.163 -22.069 1.00 98.75 196 ARG A N 1
ATOM 1419 C CA . ARG A 1 196 ? -30.673 -4.442 -20.908 1.00 98.75 196 ARG A CA 1
ATOM 1420 C C . ARG A 1 196 ? -30.491 -5.946 -20.713 1.00 98.75 196 ARG A C 1
ATOM 1422 O O . ARG A 1 196 ? -29.364 -6.421 -20.721 1.00 98.75 196 ARG A O 1
ATOM 1429 N N . ALA A 1 197 ? -31.589 -6.705 -20.674 1.00 98.69 197 ALA A N 1
ATOM 1430 C CA . ALA A 1 197 ? -31.539 -8.162 -20.560 1.00 98.69 197 ALA A CA 1
ATOM 1431 C C . ALA A 1 197 ? -30.804 -8.839 -21.736 1.00 98.69 197 ALA A C 1
ATOM 1433 O O . ALA A 1 197 ? -30.074 -9.801 -21.519 1.00 98.69 197 ALA A O 1
ATOM 1434 N N . ASN A 1 198 ? -30.950 -8.342 -22.974 1.00 98.75 198 ASN A N 1
ATOM 1435 C CA . ASN A 1 198 ? -30.169 -8.825 -24.122 1.00 98.75 198 ASN A CA 1
ATOM 1436 C C . ASN A 1 198 ? -28.659 -8.624 -23.901 1.00 98.75 198 ASN A C 1
ATOM 1438 O O . ASN A 1 198 ? -27.891 -9.573 -24.042 1.00 98.75 198 ASN A O 1
ATOM 1442 N N . LEU A 1 199 ? -28.255 -7.420 -23.488 1.00 98.81 199 LEU A N 1
ATOM 1443 C CA . LEU A 1 199 ? -26.858 -7.066 -23.241 1.00 98.81 199 LEU A CA 1
ATOM 1444 C C . LEU A 1 199 ? -26.250 -7.874 -22.083 1.00 98.81 199 LEU A C 1
ATOM 1446 O O . LEU A 1 199 ? -25.186 -8.464 -22.254 1.00 98.81 199 LEU A O 1
ATOM 1450 N N . VAL A 1 200 ? -26.955 -7.984 -20.950 1.00 98.88 200 VAL A N 1
ATOM 1451 C CA . VAL A 1 200 ? -26.549 -8.823 -19.804 1.00 98.88 200 VAL A CA 1
ATOM 1452 C C . VAL A 1 200 ? -26.363 -10.277 -20.235 1.00 98.88 200 VAL A C 1
ATOM 1454 O O . VAL A 1 200 ? -25.314 -10.860 -19.978 1.00 98.88 200 VAL A O 1
ATOM 1457 N N . ASN A 1 201 ? -27.326 -10.854 -20.961 1.00 98.81 201 ASN A N 1
ATOM 1458 C CA . ASN A 1 201 ? -27.207 -12.228 -21.449 1.00 98.81 201 ASN A CA 1
ATOM 1459 C C . ASN A 1 201 ? -25.995 -12.409 -22.377 1.00 98.81 201 ASN A C 1
ATOM 1461 O O . ASN A 1 201 ? -25.346 -13.451 -22.328 1.00 98.81 201 ASN A O 1
ATOM 1465 N N . GLN A 1 202 ? -25.673 -11.434 -23.231 1.00 98.75 202 GLN A N 1
ATOM 1466 C CA . GLN A 1 202 ? -24.504 -11.527 -24.112 1.00 98.75 202 GLN A CA 1
ATOM 1467 C C . GLN A 1 202 ? -23.180 -11.392 -23.343 1.00 98.75 202 GLN A C 1
ATOM 1469 O O . GLN A 1 202 ? -22.242 -12.121 -23.656 1.00 98.75 202 GLN A O 1
ATOM 1474 N N . LEU A 1 203 ? -23.116 -10.543 -22.311 1.00 98.62 203 LEU A N 1
ATOM 1475 C CA . LEU A 1 203 ? -21.961 -10.425 -21.410 1.00 98.62 203 LEU A CA 1
ATOM 1476 C C . LEU A 1 203 ? -21.718 -11.712 -20.619 1.00 98.62 203 LEU A C 1
ATOM 1478 O O . LEU A 1 203 ? -20.631 -12.274 -20.695 1.00 98.62 203 LEU A O 1
ATOM 1482 N N . VAL A 1 204 ? -22.743 -12.218 -19.928 1.00 98.62 204 VAL A N 1
ATOM 1483 C CA . VAL A 1 204 ? -22.661 -13.455 -19.133 1.00 98.62 204 VAL A CA 1
ATOM 1484 C C . VAL A 1 204 ? -22.248 -14.639 -20.013 1.00 98.62 204 VAL A C 1
ATOM 1486 O O . VAL A 1 204 ? -21.381 -15.416 -19.628 1.00 98.62 204 VAL A O 1
ATOM 1489 N N . ASN A 1 205 ? -22.787 -14.746 -21.235 1.00 98.38 205 ASN A N 1
ATOM 1490 C CA . ASN A 1 205 ? -22.355 -15.771 -22.188 1.00 98.38 205 ASN A CA 1
ATOM 1491 C C . ASN A 1 205 ? -20.911 -15.571 -22.679 1.00 98.38 205 ASN A C 1
ATOM 1493 O O . ASN A 1 205 ? -20.224 -16.561 -22.912 1.00 98.38 205 ASN A O 1
ATOM 1497 N N . LEU A 1 206 ? -20.436 -14.336 -22.870 1.00 98.19 206 LEU A N 1
ATOM 1498 C CA . LEU A 1 206 ? -19.049 -14.081 -23.272 1.00 98.19 206 LEU A CA 1
ATOM 1499 C C . LEU A 1 206 ? -18.071 -14.488 -22.160 1.00 98.19 206 LEU A C 1
ATOM 1501 O O . LEU A 1 206 ? -17.103 -15.189 -22.444 1.00 98.19 206 LEU A O 1
ATOM 1505 N N . LEU A 1 207 ? -18.367 -14.117 -20.912 1.00 97.62 207 LEU A N 1
ATOM 1506 C CA . LEU A 1 207 ? -17.571 -14.473 -19.734 1.00 97.62 207 LEU A CA 1
ATOM 1507 C C . LEU A 1 207 ? -17.571 -15.985 -19.475 1.00 97.62 207 LEU A C 1
ATOM 1509 O O . LEU A 1 207 ? -16.508 -16.570 -19.322 1.00 97.62 207 LEU A O 1
ATOM 1513 N N . ALA A 1 208 ? -18.730 -16.649 -19.537 1.00 97.12 208 ALA A N 1
ATOM 1514 C CA . ALA A 1 208 ? -18.838 -18.100 -19.340 1.00 97.12 208 ALA A CA 1
ATOM 1515 C C . ALA A 1 208 ? -18.053 -18.948 -20.364 1.00 97.12 208 ALA A C 1
ATOM 1517 O O . ALA A 1 208 ? -17.827 -20.136 -20.135 1.00 97.12 208 ALA A O 1
ATOM 1518 N N . ASN A 1 209 ? -17.671 -18.367 -21.507 1.00 96.38 209 ASN A N 1
ATOM 1519 C CA . ASN A 1 209 ? -16.857 -19.017 -22.538 1.00 96.38 209 ASN A CA 1
ATOM 1520 C C . ASN A 1 209 ? -15.367 -18.629 -22.470 1.00 96.38 209 ASN A C 1
ATOM 1522 O O . ASN A 1 209 ? -14.592 -19.061 -23.326 1.00 96.38 209 ASN A O 1
ATOM 1526 N N . ASP A 1 210 ? -14.956 -17.833 -21.481 1.00 96.31 210 ASP A N 1
ATOM 1527 C CA . ASP A 1 210 ? -13.574 -17.417 -21.280 1.00 96.31 210 ASP A CA 1
ATOM 1528 C C . ASP A 1 210 ? -13.018 -18.014 -19.981 1.00 96.31 210 ASP A C 1
ATOM 1530 O O . ASP A 1 210 ? -13.551 -17.800 -18.898 1.00 96.31 210 ASP A O 1
ATOM 1534 N N . SER A 1 211 ? -11.934 -18.787 -20.078 1.00 94.31 211 SER A N 1
ATOM 1535 C CA . SER A 1 211 ? -11.346 -19.468 -18.919 1.00 94.31 211 SER A CA 1
ATOM 1536 C C . SER A 1 211 ? -10.492 -18.559 -18.031 1.00 94.31 211 SER A C 1
ATOM 1538 O O . SER A 1 211 ? -9.872 -19.057 -17.097 1.00 94.31 211 SER A O 1
ATOM 1540 N N . TYR A 1 212 ? -10.368 -17.270 -18.364 1.00 95.75 212 TYR A N 1
ATOM 1541 C CA . TYR A 1 212 ? -9.532 -16.317 -17.642 1.00 95.75 212 TYR A CA 1
ATOM 1542 C C . TYR A 1 212 ? -10.110 -14.899 -17.723 1.00 95.75 212 TYR A C 1
ATOM 1544 O O . TYR A 1 212 ? -9.538 -13.979 -18.320 1.00 95.75 212 TYR A O 1
ATOM 1552 N N . CYS A 1 213 ? -11.286 -14.744 -17.123 1.00 96.69 213 CYS A N 1
ATOM 1553 C CA . CYS A 1 213 ? -11.942 -13.470 -16.888 1.00 96.69 213 CYS A CA 1
ATOM 1554 C C . CYS A 1 213 ? -12.521 -13.466 -15.474 1.00 96.69 213 CYS A C 1
ATOM 1556 O O . CYS A 1 213 ? -13.116 -14.455 -15.056 1.00 96.69 213 CYS A O 1
ATOM 1558 N N . HIS A 1 214 ? -12.349 -12.356 -14.761 1.00 97.88 214 HIS A N 1
ATOM 1559 C CA . HIS A 1 214 ? -12.727 -12.219 -13.352 1.00 97.88 214 HIS A CA 1
ATOM 1560 C C . HIS A 1 214 ? -13.807 -11.165 -13.141 1.00 97.88 214 HIS A C 1
ATOM 1562 O O . HIS A 1 214 ? -14.098 -10.830 -12.005 1.00 97.88 214 HIS A O 1
ATOM 1568 N N . GLY A 1 215 ? -14.394 -10.601 -14.200 1.00 98.19 215 GLY A N 1
ATOM 1569 C CA . GLY A 1 215 ? -15.400 -9.558 -14.036 1.00 98.19 215 GLY A CA 1
ATOM 1570 C C . GLY A 1 215 ? -15.602 -8.652 -15.239 1.00 98.19 215 GLY A C 1
ATOM 1571 O O . GLY A 1 215 ? -15.012 -8.848 -16.307 1.00 98.19 215 GLY A O 1
ATOM 1572 N N . VAL A 1 216 ? -16.443 -7.640 -15.037 1.00 98.62 216 VAL A N 1
ATOM 1573 C CA . VAL A 1 216 ? -16.762 -6.595 -16.015 1.00 98.62 216 VAL A CA 1
ATOM 1574 C C . VAL A 1 216 ? -16.619 -5.214 -15.374 1.00 98.62 216 VAL A C 1
ATOM 1576 O O . VAL A 1 216 ? -17.178 -4.968 -14.313 1.00 98.62 216 VAL A O 1
ATOM 1579 N N . SER A 1 217 ? -15.942 -4.295 -16.057 1.00 98.62 217 SER A N 1
ATOM 1580 C CA . SER A 1 217 ? -15.998 -2.855 -15.802 1.00 98.62 217 SER A CA 1
ATOM 1581 C C . SER A 1 217 ? -16.889 -2.183 -16.850 1.00 98.62 217 SER A C 1
ATOM 1583 O O . SER A 1 217 ? -16.806 -2.501 -18.044 1.00 98.62 217 SER A O 1
ATOM 1585 N N . ILE A 1 218 ? -17.765 -1.281 -16.411 1.00 98.44 218 ILE A N 1
ATOM 1586 C CA . ILE A 1 218 ? -18.699 -0.534 -17.260 1.00 98.44 218 ILE A CA 1
ATOM 1587 C C . ILE A 1 218 ? -18.171 0.886 -17.480 1.00 98.44 218 ILE A C 1
ATOM 1589 O O . ILE A 1 218 ? -18.062 1.659 -16.534 1.00 98.44 218 ILE A O 1
ATOM 1593 N N . ASP A 1 219 ? -17.885 1.231 -18.733 1.00 97.00 219 ASP A N 1
ATOM 1594 C CA . ASP A 1 219 ? -17.239 2.482 -19.148 1.00 97.00 219 ASP A CA 1
ATOM 1595 C C . ASP A 1 219 ? -18.122 3.239 -20.160 1.00 97.00 219 ASP A C 1
ATOM 1597 O O . ASP A 1 219 ? -17.943 3.186 -21.379 1.00 97.00 219 ASP A O 1
ATOM 1601 N N . ILE A 1 220 ? -19.190 3.862 -19.662 1.00 94.44 220 ILE A N 1
ATOM 1602 C CA . ILE A 1 220 ? -20.156 4.584 -20.501 1.00 94.44 220 ILE A CA 1
ATOM 1603 C C . ILE A 1 220 ? -20.126 6.076 -20.171 1.00 94.44 220 ILE A C 1
ATOM 1605 O O . ILE A 1 220 ? -20.246 6.443 -19.008 1.00 94.44 220 ILE A O 1
ATOM 1609 N N . GLU A 1 221 ? -19.998 6.936 -21.186 1.00 91.31 221 GLU A N 1
ATOM 1610 C CA . GLU A 1 221 ? -19.707 8.370 -21.004 1.00 91.31 221 GLU A CA 1
ATOM 1611 C C . GLU A 1 221 ? -20.586 9.285 -21.875 1.00 91.31 221 GLU A C 1
ATOM 1613 O O . GLU A 1 221 ? -20.751 8.950 -23.044 1.00 91.31 221 GLU A O 1
ATOM 1618 N N . PHE A 1 222 ? -21.094 10.475 -21.488 1.00 84.94 222 PHE A N 1
ATOM 1619 C CA . PHE A 1 222 ? -21.530 11.043 -20.185 1.00 84.94 222 PHE A CA 1
ATOM 1620 C C . PHE A 1 222 ? -22.587 12.182 -20.401 1.00 84.94 222 PHE A C 1
ATOM 1622 O O . PHE A 1 222 ? -22.466 13.266 -19.830 1.00 84.94 222 PHE A O 1
ATOM 1629 N N . SER A 1 223 ? -23.649 11.988 -21.203 1.00 87.44 223 SER A N 1
ATOM 1630 C CA . SER A 1 223 ? -24.636 13.059 -21.535 1.00 87.44 223 SER A CA 1
ATOM 1631 C C . SER A 1 223 ? -26.113 12.716 -21.268 1.00 87.44 223 SER A C 1
ATOM 1633 O O . SER A 1 223 ? -26.999 13.069 -22.052 1.00 87.44 223 SER A O 1
ATOM 1635 N N . TRP A 1 224 ? -26.418 12.040 -20.156 1.00 93.75 224 TRP A N 1
ATOM 1636 C CA . TRP A 1 224 ? -27.779 11.581 -19.842 1.00 93.75 224 TRP A CA 1
ATOM 1637 C C . TRP A 1 224 ? -28.426 12.224 -18.600 1.00 93.75 224 TRP A C 1
ATOM 1639 O O . TRP A 1 224 ? -27.832 13.036 -17.898 1.00 93.75 224 TRP A O 1
ATOM 1649 N N . GLY A 1 225 ? -29.694 11.871 -18.357 1.00 95.38 225 GLY A N 1
ATOM 1650 C CA . GLY A 1 225 ? -30.481 12.276 -17.186 1.00 95.38 225 GLY A CA 1
ATOM 1651 C C . GLY A 1 225 ? -31.213 11.090 -16.545 1.00 95.38 225 GLY A C 1
ATOM 1652 O O . GLY A 1 225 ? -31.018 9.944 -16.958 1.00 95.38 225 GLY A O 1
ATOM 1653 N N . SER A 1 226 ? -32.094 11.364 -15.575 1.00 96.19 226 SER A N 1
ATOM 1654 C CA . SER A 1 226 ? -32.603 10.361 -14.618 1.00 96.19 226 SER A CA 1
ATOM 1655 C C . SER A 1 226 ? -33.186 9.084 -15.240 1.00 96.19 226 SER A C 1
ATOM 1657 O O . SER A 1 226 ? -32.914 7.994 -14.761 1.00 96.19 226 SER A O 1
ATOM 1659 N N . ALA A 1 227 ? -33.900 9.167 -16.365 1.00 96.81 227 ALA A N 1
ATOM 1660 C CA . ALA A 1 227 ? -34.453 7.978 -17.029 1.00 96.81 227 ALA A CA 1
ATOM 1661 C C . ALA A 1 227 ? -33.385 6.974 -17.529 1.00 96.81 227 ALA A C 1
ATOM 1663 O O . ALA A 1 227 ? -33.680 5.790 -17.692 1.00 96.81 227 ALA A O 1
ATOM 1664 N N . VAL A 1 228 ? -32.161 7.439 -17.802 1.00 97.75 228 VAL A N 1
ATOM 1665 C CA . VAL A 1 228 ? -31.013 6.585 -18.153 1.00 97.75 228 VAL A CA 1
ATOM 1666 C C . VAL A 1 228 ? -30.295 6.110 -16.895 1.00 97.75 228 VAL A C 1
ATOM 1668 O O . VAL A 1 228 ? -29.967 4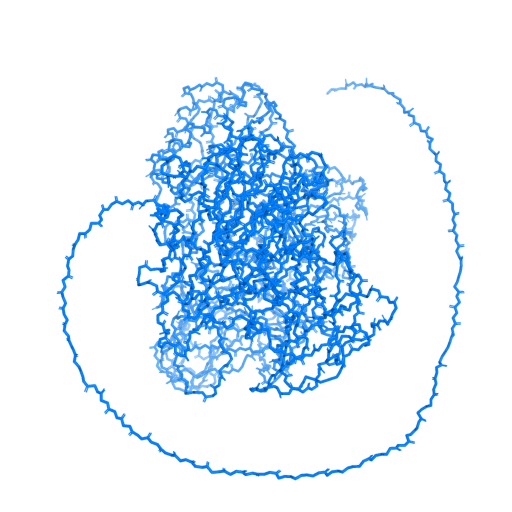.933 -16.839 1.00 97.75 228 VAL A O 1
ATOM 1671 N N . ARG A 1 229 ? -30.136 6.975 -15.882 1.00 97.44 229 ARG A N 1
ATOM 1672 C CA . ARG A 1 229 ? -29.630 6.627 -14.540 1.00 97.44 229 ARG A CA 1
ATOM 1673 C C . ARG A 1 229 ? -30.407 5.456 -13.934 1.00 97.44 229 ARG A C 1
ATOM 1675 O O . ARG A 1 229 ? -29.821 4.419 -13.673 1.00 97.44 229 ARG A O 1
ATOM 1682 N N . ASP A 1 230 ? -31.732 5.563 -13.829 1.00 98.25 230 ASP A N 1
ATOM 1683 C CA . ASP A 1 230 ? -32.598 4.502 -13.284 1.00 98.25 230 ASP A CA 1
ATOM 1684 C C . ASP A 1 230 ? -32.491 3.210 -14.120 1.00 98.25 230 ASP A C 1
ATOM 1686 O O . ASP A 1 230 ? -32.578 2.083 -13.625 1.00 98.25 230 ASP A O 1
ATOM 1690 N N . GLY A 1 231 ? -32.291 3.376 -15.432 1.00 98.38 231 GLY A N 1
ATOM 1691 C CA . GLY A 1 231 ? -32.021 2.292 -16.368 1.00 98.38 231 GLY A CA 1
ATOM 1692 C C . GLY A 1 231 ? -30.669 1.614 -16.141 1.00 98.38 231 GLY A C 1
ATOM 1693 O O . GLY A 1 231 ? -30.582 0.399 -16.309 1.00 98.38 231 GLY A O 1
ATOM 1694 N N . LEU A 1 232 ? -29.653 2.380 -15.745 1.00 98.06 232 LEU A N 1
ATOM 1695 C CA . LEU A 1 232 ? -28.308 1.930 -15.414 1.00 98.06 232 LEU A CA 1
ATOM 1696 C C . LEU A 1 232 ? -28.284 1.226 -14.054 1.00 98.06 232 LEU A C 1
ATOM 1698 O O . LEU A 1 232 ? -27.800 0.103 -14.001 1.00 98.06 232 LEU A O 1
ATOM 1702 N N . THR A 1 233 ? -28.914 1.773 -13.007 1.00 98.50 233 THR A N 1
ATOM 1703 C CA . THR A 1 233 ? -29.121 1.070 -11.723 1.00 98.50 233 THR A CA 1
ATOM 1704 C C . THR A 1 233 ? -29.751 -0.309 -11.959 1.00 98.50 233 THR A C 1
ATOM 1706 O O . THR A 1 233 ? -29.231 -1.342 -11.536 1.00 98.50 233 THR A O 1
ATOM 1709 N N . ALA A 1 234 ? -30.812 -0.361 -12.773 1.00 98.69 234 ALA A N 1
ATOM 1710 C CA . ALA A 1 234 ? -31.460 -1.614 -13.149 1.00 98.69 234 ALA A CA 1
ATOM 1711 C C . ALA A 1 234 ? -30.642 -2.506 -14.110 1.00 98.69 234 ALA A C 1
ATOM 1713 O O . ALA A 1 234 ? -30.961 -3.688 -14.235 1.00 98.69 234 ALA A O 1
ATOM 1714 N N . PHE A 1 235 ? -29.641 -1.979 -14.823 1.00 98.81 235 PHE A N 1
ATOM 1715 C CA . PHE A 1 235 ? -28.681 -2.774 -15.601 1.00 98.81 235 PHE A CA 1
ATOM 1716 C C . PHE A 1 235 ? -27.647 -3.421 -14.679 1.00 98.81 235 PHE A C 1
ATOM 1718 O O . PHE A 1 235 ? -27.436 -4.627 -14.776 1.00 98.81 235 PHE A O 1
ATOM 1725 N N . MET A 1 236 ? -27.066 -2.649 -13.755 1.00 98.75 236 MET A N 1
ATOM 1726 C CA . MET A 1 236 ? -26.043 -3.115 -12.815 1.00 98.75 236 MET A CA 1
ATOM 1727 C C . MET A 1 236 ? -26.581 -4.238 -11.926 1.00 98.75 236 MET A C 1
ATOM 1729 O O . MET A 1 236 ? -25.968 -5.299 -11.865 1.00 98.75 236 MET A O 1
ATOM 1733 N N . ALA A 1 237 ? -27.783 -4.084 -11.360 1.00 98.69 237 ALA A N 1
ATOM 1734 C CA . ALA A 1 237 ? -28.422 -5.140 -10.568 1.00 98.69 237 ALA A CA 1
ATOM 1735 C C . ALA A 1 237 ? -28.718 -6.419 -11.384 1.00 98.69 237 ALA A C 1
ATOM 1737 O O . ALA A 1 237 ? -28.592 -7.535 -10.879 1.00 98.69 237 ALA A O 1
ATOM 1738 N N . GLN A 1 238 ? -29.088 -6.282 -12.666 1.00 98.75 238 GLN A N 1
ATOM 1739 C CA . GLN A 1 238 ? -29.285 -7.429 -13.566 1.00 98.75 238 GLN A CA 1
ATOM 1740 C C . GLN A 1 238 ? -27.960 -8.113 -13.926 1.00 98.75 238 GLN A C 1
ATOM 1742 O O . GLN A 1 238 ? -27.924 -9.337 -14.046 1.00 98.75 238 GLN A O 1
ATOM 1747 N N . LEU A 1 239 ? -26.885 -7.339 -14.098 1.00 98.81 239 LEU A N 1
ATOM 1748 C CA . LEU A 1 239 ? -25.557 -7.853 -14.410 1.00 98.81 239 LEU A CA 1
ATOM 1749 C C . LEU A 1 239 ? -24.928 -8.550 -13.198 1.00 98.81 239 LEU A C 1
ATOM 1751 O O . LEU A 1 239 ? -24.482 -9.680 -13.357 1.00 98.81 239 LEU A O 1
ATOM 1755 N N . ARG A 1 240 ? -24.986 -7.953 -11.998 1.00 98.62 240 ARG A N 1
ATOM 1756 C CA . ARG A 1 240 ? -24.532 -8.554 -10.728 1.00 98.62 240 ARG A CA 1
ATOM 1757 C C . ARG A 1 240 ? -25.141 -9.941 -10.524 1.00 98.62 240 ARG A C 1
ATOM 1759 O O . ARG A 1 240 ? -24.408 -10.921 -10.466 1.00 98.62 240 ARG A O 1
ATOM 1766 N N . ALA A 1 241 ? -26.471 -10.051 -10.599 1.00 98.44 241 ALA A N 1
ATOM 1767 C CA . ALA A 1 241 ? -27.172 -11.335 -10.496 1.00 98.44 241 ALA A CA 1
ATOM 1768 C C . ALA A 1 241 ? -26.790 -12.345 -11.603 1.00 98.44 241 ALA A C 1
ATOM 1770 O O . ALA A 1 241 ? -26.852 -13.557 -11.394 1.00 98.44 241 ALA A O 1
ATOM 1771 N N . GLY A 1 242 ? -26.404 -11.864 -12.790 1.00 98.50 242 GLY A N 1
ATOM 1772 C CA . GLY A 1 242 ? -25.881 -12.698 -13.873 1.00 98.50 242 GLY A CA 1
ATOM 1773 C C . GLY A 1 242 ? -24.464 -13.220 -13.606 1.00 98.50 242 GLY A C 1
ATOM 1774 O O . GLY A 1 242 ? -24.180 -14.378 -13.907 1.00 98.50 242 GLY A O 1
ATOM 1775 N N . LEU A 1 243 ? -23.600 -12.388 -13.018 1.00 98.56 243 LEU A N 1
ATOM 1776 C CA . LEU A 1 243 ? -22.231 -12.728 -12.619 1.00 98.56 243 LEU A CA 1
ATOM 1777 C C . LEU A 1 243 ? -22.208 -13.671 -11.408 1.00 98.56 243 LEU A C 1
ATOM 1779 O O . LEU A 1 243 ? -21.469 -14.652 -11.420 1.00 98.56 243 LEU A O 1
ATOM 1783 N N . ASP A 1 244 ? -23.092 -13.468 -10.427 1.00 97.69 244 ASP A N 1
ATOM 1784 C CA . ASP A 1 244 ? -23.275 -14.376 -9.282 1.00 97.69 244 ASP A CA 1
ATOM 1785 C C . ASP A 1 244 ? -23.659 -15.796 -9.734 1.00 97.69 244 ASP A C 1
ATOM 1787 O O . ASP A 1 244 ? -23.274 -16.788 -9.113 1.00 97.69 244 ASP A O 1
ATOM 1791 N N . GLY A 1 245 ? -24.381 -15.901 -10.857 1.00 97.50 245 GLY A N 1
ATOM 1792 C CA . GLY A 1 245 ? -24.706 -17.167 -11.515 1.00 97.50 245 GLY A CA 1
ATOM 1793 C C . GLY A 1 245 ? -23.519 -17.864 -12.196 1.00 97.50 245 GLY A C 1
ATOM 1794 O O . GLY A 1 245 ? -23.621 -19.056 -12.491 1.00 97.50 245 GLY A O 1
ATOM 1795 N N . LEU A 1 246 ? -22.409 -17.157 -12.440 1.00 97.06 246 LEU A N 1
ATOM 1796 C CA . LEU A 1 246 ? -21.137 -17.729 -12.903 1.00 97.06 246 LEU A CA 1
ATOM 1797 C C . LEU A 1 246 ? -20.230 -18.115 -11.726 1.00 97.06 246 LEU A C 1
ATOM 1799 O O . LEU A 1 246 ? -19.551 -19.140 -11.788 1.00 97.06 246 LEU A O 1
ATOM 1803 N N . GLY A 1 247 ? -20.236 -17.322 -10.653 1.00 94.50 247 GLY A N 1
ATOM 1804 C CA . GLY A 1 247 ? -19.576 -17.637 -9.388 1.00 94.50 247 GLY A CA 1
ATOM 1805 C C . GLY A 1 247 ? -19.218 -16.396 -8.559 1.00 94.50 247 GLY A C 1
ATOM 1806 O O . GLY A 1 247 ? -19.183 -15.288 -9.088 1.00 94.50 247 GLY A O 1
ATOM 1807 N N . PRO A 1 248 ? -18.886 -16.569 -7.266 1.00 87.50 248 PRO A N 1
ATOM 1808 C CA . PRO A 1 248 ? -18.619 -15.458 -6.346 1.00 87.50 248 PRO A CA 1
ATOM 1809 C C . PRO A 1 248 ? -17.309 -14.701 -6.622 1.00 87.50 248 PRO A C 1
ATOM 1811 O O . PRO A 1 248 ? -17.069 -13.678 -5.999 1.00 87.50 248 PRO A O 1
ATOM 1814 N N . GLY A 1 249 ? -16.453 -15.199 -7.522 1.00 88.88 249 GLY A N 1
ATOM 1815 C CA . GLY A 1 249 ? -15.198 -14.548 -7.920 1.00 88.88 249 GLY A CA 1
ATOM 1816 C C . GLY A 1 249 ? -15.309 -13.645 -9.154 1.00 88.88 249 GLY A C 1
ATOM 1817 O O . GLY A 1 249 ? -14.278 -13.296 -9.719 1.00 88.88 249 GLY A O 1
ATOM 1818 N N . TYR A 1 250 ? -16.526 -13.336 -9.618 1.00 98.00 250 TYR A N 1
ATOM 1819 C CA . TYR A 1 250 ? -16.750 -12.390 -10.711 1.00 98.00 250 TYR A CA 1
ATOM 1820 C C . TYR A 1 250 ? -17.088 -11.002 -10.171 1.00 98.00 250 TYR A C 1
ATOM 1822 O O . TYR A 1 250 ? -18.109 -10.821 -9.513 1.00 98.00 250 TYR A O 1
ATOM 1830 N N . GLU A 1 251 ? -16.274 -10.018 -10.510 1.00 98.25 251 GLU A N 1
ATOM 1831 C CA . GLU A 1 251 ? -16.396 -8.629 -10.081 1.00 98.25 251 GLU A CA 1
ATOM 1832 C C . GLU A 1 251 ? -17.205 -7.786 -11.071 1.00 98.25 251 GLU A C 1
ATOM 1834 O O . GLU A 1 251 ? -17.235 -8.039 -12.281 1.00 98.25 251 GLU A O 1
ATOM 1839 N N . LEU A 1 252 ? -17.844 -6.745 -10.552 1.00 98.75 252 LEU A N 1
ATOM 1840 C CA . LEU A 1 252 ? -18.533 -5.721 -11.313 1.00 98.75 252 LEU A CA 1
ATOM 1841 C C . LEU A 1 252 ? -18.068 -4.344 -10.848 1.00 98.75 252 LEU A C 1
ATOM 1843 O O . LEU A 1 252 ? -18.253 -3.973 -9.691 1.00 98.75 252 LEU A O 1
ATOM 1847 N N . SER A 1 253 ? -17.511 -3.563 -11.765 1.00 98.75 253 SER A N 1
ATOM 1848 C CA . SER A 1 253 ? -17.126 -2.178 -11.513 1.00 98.75 253 SER A CA 1
ATOM 1849 C C . SER A 1 253 ? -17.715 -1.216 -12.534 1.00 98.75 253 SER A C 1
ATOM 1851 O O . SER A 1 253 ? -18.264 -1.609 -13.569 1.00 98.75 253 SER A O 1
ATOM 1853 N N . ILE A 1 254 ? -17.656 0.074 -12.214 1.00 98.31 254 ILE A N 1
ATOM 1854 C CA . ILE A 1 254 ? -18.144 1.145 -13.080 1.00 98.31 254 ILE A CA 1
ATOM 1855 C C . ILE A 1 254 ? -17.179 2.324 -13.063 1.00 98.31 254 ILE A C 1
ATOM 1857 O O . ILE A 1 254 ? -16.705 2.723 -12.001 1.00 98.31 254 ILE A O 1
ATOM 1861 N N . TYR A 1 255 ? -16.889 2.868 -14.240 1.00 98.00 255 TYR A N 1
ATOM 1862 C CA . TYR A 1 255 ? -16.128 4.097 -14.403 1.00 98.00 255 TYR A CA 1
ATOM 1863 C C . TYR A 1 255 ? -17.063 5.308 -14.416 1.00 98.00 255 TYR A C 1
ATOM 1865 O O . TYR A 1 255 ? -18.134 5.278 -15.030 1.00 98.00 255 TYR A O 1
ATOM 1873 N N . THR A 1 256 ? -16.675 6.370 -13.711 1.00 95.81 256 THR A N 1
ATOM 1874 C CA . THR A 1 256 ? -17.490 7.581 -13.541 1.00 95.81 256 THR A CA 1
ATOM 1875 C C . THR A 1 256 ? -16.706 8.847 -13.856 1.00 95.81 256 THR A C 1
ATOM 1877 O O . THR A 1 256 ? -15.487 8.916 -13.703 1.00 95.81 256 THR A O 1
ATOM 1880 N N . ASN A 1 257 ? -17.414 9.888 -14.292 1.00 91.00 257 ASN A N 1
ATOM 1881 C CA . ASN A 1 257 ? -16.824 11.198 -14.535 1.00 91.00 257 ASN A CA 1
ATOM 1882 C C . ASN A 1 257 ? -16.459 11.906 -13.216 1.00 91.00 257 ASN A C 1
ATOM 1884 O O . ASN A 1 257 ? -17.129 11.732 -12.199 1.00 91.00 257 ASN A O 1
ATOM 1888 N N . ALA A 1 258 ? -15.483 12.815 -13.263 1.00 89.69 258 ALA A N 1
ATOM 1889 C CA . ALA A 1 258 ? -14.959 13.550 -12.102 1.00 89.69 258 ALA A CA 1
ATOM 1890 C C . ALA A 1 258 ? -15.968 14.459 -11.347 1.00 89.69 258 ALA A C 1
ATOM 1892 O O . ALA A 1 258 ? -15.599 15.169 -10.415 1.00 89.69 258 ALA A O 1
ATOM 1893 N N . ILE A 1 259 ? -17.238 14.528 -11.769 1.00 90.38 259 ILE A N 1
ATOM 1894 C CA . ILE A 1 259 ? -18.253 15.409 -11.176 1.00 90.38 259 ILE A CA 1
ATOM 1895 C C . ILE A 1 259 ? -19.553 14.634 -10.973 1.00 90.38 259 ILE A C 1
ATOM 1897 O O . ILE A 1 259 ? -20.281 14.369 -11.931 1.00 90.38 259 ILE A O 1
ATOM 1901 N N . PHE A 1 260 ? -19.878 14.328 -9.718 1.00 93.44 260 PHE A N 1
ATOM 1902 C CA . PHE A 1 260 ? -21.150 13.705 -9.374 1.00 93.44 260 PHE A CA 1
ATOM 1903 C C . PHE A 1 260 ? -22.352 14.545 -9.840 1.00 93.44 260 PHE A C 1
ATOM 1905 O O . PHE A 1 260 ? -22.395 15.771 -9.697 1.00 93.44 260 PHE A O 1
ATOM 1912 N N . SER A 1 261 ? -23.378 13.860 -10.341 1.00 94.25 261 SER A N 1
ATOM 1913 C CA . SER A 1 261 ? -24.702 14.426 -10.568 1.00 94.25 261 SER A CA 1
ATOM 1914 C C . SER A 1 261 ? -25.752 13.363 -10.294 1.00 94.25 261 SER A C 1
ATOM 1916 O O . SER A 1 261 ? -25.789 12.349 -10.987 1.00 94.25 261 SER A O 1
ATOM 1918 N N . SER A 1 262 ? -26.680 13.632 -9.378 1.00 95.38 262 SER A N 1
ATOM 1919 C CA . SER A 1 262 ? -27.804 12.731 -9.087 1.00 95.38 262 SER A CA 1
ATOM 1920 C C . SER A 1 262 ? -28.795 12.577 -10.253 1.00 95.38 262 SER A C 1
ATOM 1922 O O . SER A 1 262 ? -29.701 11.749 -10.198 1.00 95.38 262 SER A O 1
ATOM 1924 N N . ASN A 1 263 ? -28.638 13.339 -11.345 1.00 94.12 263 ASN A N 1
ATOM 1925 C CA . ASN A 1 263 ? -29.339 13.084 -12.609 1.00 94.12 263 ASN A CA 1
ATOM 1926 C C . ASN A 1 263 ? -28.677 11.979 -13.448 1.00 94.12 263 ASN A C 1
ATOM 1928 O O . ASN A 1 263 ? -29.347 11.390 -14.293 1.00 94.12 263 ASN A O 1
ATOM 1932 N N . GLN A 1 264 ? -27.382 11.727 -13.255 1.00 94.69 264 GLN A N 1
ATOM 1933 C CA . GLN A 1 264 ? -26.594 10.751 -14.014 1.00 94.69 264 GLN A CA 1
ATOM 1934 C C . GLN A 1 264 ? -26.326 9.479 -13.208 1.00 94.69 264 GLN A C 1
ATOM 1936 O O . GLN A 1 264 ? -26.345 8.393 -13.787 1.00 94.69 264 GLN A O 1
ATOM 1941 N N . TRP A 1 265 ? -26.158 9.624 -11.894 1.00 96.38 265 TRP A N 1
ATOM 1942 C CA . TRP A 1 265 ? -25.732 8.587 -10.961 1.00 96.38 265 TRP A CA 1
ATOM 1943 C C . TRP A 1 265 ? -26.686 8.445 -9.777 1.00 96.38 265 TRP A C 1
ATOM 1945 O O . TRP A 1 265 ? -27.445 9.363 -9.468 1.00 96.38 265 TRP A O 1
ATOM 1955 N N . ASP A 1 266 ? -26.643 7.270 -9.163 1.00 97.00 266 ASP A N 1
ATOM 1956 C CA . ASP A 1 266 ? -27.493 6.826 -8.061 1.00 97.00 266 ASP A CA 1
ATOM 1957 C C . ASP A 1 266 ? -26.662 5.839 -7.232 1.00 97.00 266 ASP A C 1
ATOM 1959 O O . ASP A 1 266 ? -26.568 4.660 -7.580 1.00 97.00 266 ASP A O 1
ATOM 1963 N N . PHE A 1 267 ? -25.948 6.344 -6.224 1.00 97.12 267 PHE A N 1
ATOM 1964 C CA . PHE A 1 267 ? -25.031 5.577 -5.372 1.00 97.12 267 PHE A CA 1
ATOM 1965 C C . PHE A 1 267 ? -25.623 5.267 -3.991 1.00 97.12 267 PHE A C 1
ATOM 1967 O O . PHE A 1 267 ? -24.887 4.854 -3.094 1.00 97.12 267 PHE A O 1
ATOM 1974 N N . ASP A 1 268 ? -26.948 5.377 -3.844 1.00 95.56 268 ASP A N 1
ATOM 1975 C CA . ASP A 1 268 ? -27.667 4.991 -2.630 1.00 95.56 268 ASP A CA 1
ATOM 1976 C C . ASP A 1 268 ? -27.253 3.585 -2.158 1.00 95.56 268 ASP A C 1
ATOM 1978 O O . ASP A 1 268 ? -27.220 2.622 -2.936 1.00 95.56 268 ASP A O 1
ATOM 1982 N N . ALA A 1 269 ? -26.905 3.489 -0.873 1.00 89.56 269 ALA A N 1
ATOM 1983 C CA . ALA A 1 269 ? -26.230 2.331 -0.295 1.00 89.56 269 ALA A CA 1
ATOM 1984 C C . ALA A 1 269 ? -27.100 1.062 -0.228 1.00 89.56 269 ALA A C 1
ATOM 1986 O O . ALA A 1 269 ? -26.551 -0.033 -0.115 1.00 89.56 269 ALA A O 1
ATOM 1987 N N . GLU A 1 270 ? -28.430 1.184 -0.317 1.00 90.62 270 GLU A N 1
ATOM 1988 C CA . GLU A 1 270 ? -29.372 0.055 -0.252 1.00 90.62 270 GLU A CA 1
ATOM 1989 C C . GLU A 1 270 ? -30.048 -0.243 -1.600 1.00 90.62 270 GLU A C 1
ATOM 1991 O O . GLU A 1 270 ? -30.354 -1.398 -1.906 1.00 90.62 270 GLU A O 1
ATOM 1996 N N . THR A 1 271 ? -30.317 0.792 -2.400 1.00 93.50 271 THR A N 1
ATOM 1997 C CA . THR A 1 271 ? -31.218 0.729 -3.564 1.00 93.50 271 THR A CA 1
ATOM 1998 C C . THR A 1 271 ? -30.600 1.210 -4.878 1.00 93.50 271 THR A C 1
ATOM 2000 O O . THR A 1 271 ? -31.164 0.926 -5.940 1.00 93.50 271 THR A O 1
ATOM 2003 N N . GLY A 1 272 ? -29.451 1.888 -4.817 1.00 96.25 272 GLY A N 1
ATOM 2004 C CA . GLY A 1 272 ? -28.723 2.410 -5.970 1.00 96.25 272 GLY A CA 1
ATOM 2005 C C . GLY A 1 272 ? -27.792 1.385 -6.627 1.00 96.25 272 GLY A C 1
ATOM 2006 O O . GLY A 1 272 ? -28.018 0.173 -6.616 1.00 96.25 272 GLY A O 1
ATOM 2007 N N . ILE A 1 273 ? -26.714 1.878 -7.239 1.00 97.44 273 ILE A N 1
ATOM 2008 C CA . ILE A 1 273 ? -25.675 1.066 -7.893 1.00 97.44 273 ILE A CA 1
ATOM 2009 C C . ILE A 1 273 ? -24.750 0.399 -6.858 1.00 97.44 273 ILE A C 1
ATOM 2011 O O . ILE A 1 273 ? -24.249 -0.696 -7.113 1.00 97.44 273 ILE A O 1
ATOM 2015 N N . THR A 1 274 ? -24.558 1.011 -5.686 1.00 96.94 274 THR A N 1
ATOM 2016 C CA . THR A 1 274 ? -23.594 0.605 -4.643 1.00 96.94 274 THR A CA 1
ATOM 2017 C C . THR A 1 274 ? -23.677 -0.864 -4.185 1.00 96.94 274 THR A C 1
ATOM 2019 O O . THR A 1 274 ? -22.615 -1.485 -4.054 1.00 96.94 274 THR A O 1
ATOM 2022 N N . PRO A 1 275 ? -24.866 -1.480 -3.995 1.00 96.44 275 PRO A N 1
ATOM 2023 C CA . PRO A 1 275 ? -24.978 -2.915 -3.696 1.00 96.44 275 PRO A CA 1
ATOM 2024 C C . PRO A 1 275 ? -24.560 -3.835 -4.850 1.00 96.44 275 PRO A C 1
ATOM 2026 O O . PRO A 1 275 ? -24.294 -5.013 -4.632 1.00 96.44 275 PRO A O 1
ATOM 2029 N N . SER A 1 276 ? -24.561 -3.327 -6.087 1.00 98.31 276 SER A N 1
ATOM 2030 C CA . SER A 1 276 ? -24.309 -4.117 -7.299 1.00 98.31 276 SER A CA 1
ATOM 2031 C C . SER A 1 276 ? -22.853 -4.091 -7.759 1.00 98.31 276 SER A C 1
ATOM 2033 O O . SER A 1 276 ? -22.500 -4.889 -8.622 1.00 98.31 276 SER A O 1
ATOM 2035 N N . ILE A 1 277 ? -22.029 -3.178 -7.242 1.00 98.25 277 ILE A N 1
ATOM 2036 C CA . ILE A 1 277 ? -20.616 -3.046 -7.616 1.00 98.25 277 ILE A CA 1
ATOM 2037 C C . ILE A 1 277 ? -19.696 -3.522 -6.500 1.00 98.25 277 ILE A C 1
ATOM 2039 O O . ILE A 1 277 ? -19.978 -3.327 -5.318 1.00 98.25 277 ILE A O 1
ATOM 2043 N N . ASP A 1 278 ? -18.563 -4.082 -6.889 1.00 97.88 278 ASP A N 1
ATOM 2044 C CA . ASP A 1 278 ? -17.453 -4.392 -5.995 1.00 97.88 278 ASP A CA 1
ATOM 2045 C C . ASP A 1 278 ? -16.597 -3.131 -5.776 1.00 97.88 278 ASP A C 1
ATOM 2047 O O . ASP A 1 278 ? -16.250 -2.822 -4.642 1.00 97.88 278 ASP A O 1
ATOM 2051 N N . TYR A 1 279 ? -16.367 -2.333 -6.830 1.00 98.25 279 TYR A N 1
ATOM 2052 C CA . TYR A 1 279 ? -15.642 -1.054 -6.772 1.00 98.25 279 TYR A CA 1
ATOM 2053 C C . TYR A 1 279 ? -16.067 -0.058 -7.871 1.00 98.25 279 TYR A C 1
ATOM 2055 O O . TYR A 1 279 ? -16.663 -0.425 -8.886 1.00 98.25 279 TYR A O 1
ATOM 2063 N N . MET A 1 280 ? -15.742 1.223 -7.684 1.00 98.25 280 MET A N 1
ATOM 2064 C CA . MET A 1 280 ? -15.958 2.323 -8.626 1.00 98.25 280 MET A CA 1
ATOM 2065 C C . MET A 1 280 ? -14.617 2.911 -9.077 1.00 98.25 280 MET A C 1
ATOM 2067 O O . MET A 1 280 ? -13.813 3.346 -8.258 1.00 98.25 280 MET A O 1
ATOM 2071 N N . LEU A 1 281 ? -14.411 2.996 -10.389 1.00 98.44 281 LEU A N 1
ATOM 2072 C CA . LEU A 1 281 ? -13.254 3.635 -11.008 1.00 98.44 281 LEU A CA 1
ATOM 2073 C C . LEU A 1 281 ? -13.554 5.132 -11.209 1.00 98.44 281 LEU A C 1
ATOM 2075 O O . LEU A 1 281 ? -14.162 5.534 -12.199 1.00 98.44 281 LEU A O 1
ATOM 2079 N N . TYR A 1 282 ? -13.161 5.968 -10.250 1.00 97.00 282 TYR A N 1
ATOM 2080 C CA . TYR A 1 282 ? -13.399 7.415 -10.288 1.00 97.00 282 TYR A CA 1
ATOM 2081 C C . TYR A 1 282 ? -12.418 8.103 -11.242 1.00 97.00 282 TYR A C 1
ATOM 2083 O O . TYR A 1 282 ? -11.210 8.029 -11.029 1.00 97.00 282 TYR A O 1
ATOM 2091 N N . SER A 1 283 ? -12.889 8.816 -12.266 1.00 94.44 283 SER A N 1
ATOM 2092 C CA . SER A 1 283 ? -11.972 9.562 -13.133 1.00 94.44 283 SER A CA 1
ATOM 2093 C C . SER A 1 283 ? -11.372 10.777 -12.427 1.00 94.44 283 SER A C 1
ATOM 2095 O O . SER A 1 283 ? -12.097 11.707 -12.071 1.00 94.44 283 SER A O 1
ATOM 2097 N N . MET A 1 284 ? -10.043 10.814 -12.282 1.00 93.44 284 MET A N 1
ATOM 2098 C CA . MET A 1 284 ? -9.340 12.030 -11.852 1.00 93.44 284 MET A CA 1
ATOM 2099 C C . MET A 1 284 ? -9.045 13.001 -13.006 1.00 93.44 284 MET A C 1
ATOM 2101 O O . MET A 1 284 ? -8.570 14.104 -12.762 1.00 93.44 284 MET A O 1
ATOM 2105 N N . TYR A 1 285 ? -9.309 12.621 -14.258 1.00 91.38 285 TYR A N 1
ATOM 2106 C CA . TYR A 1 285 ? -8.960 13.383 -15.463 1.00 91.38 285 TYR A CA 1
ATOM 2107 C C . TYR A 1 285 ? -10.221 13.700 -16.299 1.00 91.38 285 TYR A C 1
ATOM 2109 O O . TYR A 1 285 ? -11.301 13.171 -16.072 1.00 91.38 285 TYR A O 1
ATOM 2117 N N . ASP A 1 286 ? -10.212 14.606 -17.276 1.00 90.38 286 ASP A N 1
ATOM 2118 C CA . ASP A 1 286 ? -9.109 15.362 -17.877 1.00 90.38 286 ASP A CA 1
ATOM 2119 C C . ASP A 1 286 ? -9.304 16.875 -17.680 1.00 90.38 286 ASP A C 1
ATOM 2121 O O . ASP A 1 286 ? -9.872 17.579 -18.525 1.00 90.38 286 ASP A O 1
ATOM 2125 N N . TRP A 1 287 ? -8.801 17.391 -16.554 1.00 91.25 287 TRP A N 1
ATOM 2126 C CA . TRP A 1 287 ? -8.892 18.818 -16.207 1.00 91.25 287 TRP A CA 1
ATOM 2127 C C . TRP A 1 287 ? -8.064 19.706 -17.151 1.00 91.25 287 TRP A C 1
ATOM 2129 O O . TRP A 1 287 ? -8.427 20.847 -17.435 1.00 91.25 287 TRP A O 1
ATOM 2139 N N . ALA A 1 288 ? -7.034 19.133 -17.775 1.00 89.62 288 ALA A N 1
ATOM 2140 C CA . ALA A 1 288 ? -6.189 19.757 -18.790 1.00 89.62 288 ALA A CA 1
ATOM 2141 C C . ALA A 1 288 ? -6.712 19.619 -20.243 1.00 89.62 288 ALA A C 1
ATOM 2143 O O . ALA A 1 288 ? -5.938 19.629 -21.211 1.00 89.62 288 ALA A O 1
ATOM 2144 N N . SER A 1 289 ? -8.027 19.501 -20.435 1.00 82.81 289 SER A N 1
ATOM 2145 C CA . SER A 1 289 ? -8.671 19.382 -21.759 1.00 82.81 289 SER A CA 1
ATOM 2146 C C . SER A 1 289 ? -8.604 20.658 -22.623 1.00 82.81 289 SER A C 1
ATOM 2148 O O . SER A 1 289 ? -8.784 20.597 -23.842 1.00 82.81 289 SER A O 1
ATOM 2150 N N . GLY A 1 290 ? -8.337 21.819 -22.014 1.00 88.56 290 GLY A N 1
ATOM 2151 C CA . GLY A 1 290 ? -8.398 23.136 -22.655 1.00 88.56 290 GLY A CA 1
ATOM 2152 C C . GLY A 1 290 ? -7.121 23.631 -23.356 1.00 88.56 290 GLY A C 1
ATOM 2153 O O . GLY A 1 290 ? -6.121 22.937 -23.538 1.00 88.56 290 GLY A O 1
ATOM 2154 N N . SER A 1 291 ? -7.140 24.911 -23.745 1.00 91.25 291 SER A N 1
ATOM 2155 C CA . SER A 1 291 ? -5.988 25.614 -24.339 1.00 91.25 291 SER A CA 1
ATOM 2156 C C . SER A 1 291 ? -4.939 26.078 -23.321 1.00 91.25 291 SER A C 1
ATOM 2158 O O . SER A 1 291 ? -3.926 26.647 -23.719 1.00 91.25 291 SER A O 1
ATOM 2160 N N . THR A 1 292 ? -5.182 25.886 -22.028 1.00 93.75 292 THR A N 1
ATOM 2161 C CA . THR A 1 292 ? -4.322 26.342 -20.930 1.00 93.75 292 THR A CA 1
ATOM 2162 C C . THR A 1 292 ? -3.580 25.142 -20.332 1.00 93.75 292 THR A C 1
ATOM 2164 O O . THR A 1 292 ? -4.243 24.136 -20.078 1.00 93.75 292 THR A O 1
ATOM 2167 N N . PRO A 1 293 ? -2.251 25.212 -20.113 1.00 94.31 293 PRO A N 1
ATOM 2168 C CA . PRO A 1 293 ? -1.521 24.185 -19.379 1.00 94.31 293 PRO A CA 1
ATOM 2169 C C . PRO A 1 293 ? -1.992 24.131 -17.934 1.00 94.31 293 PRO A C 1
ATOM 2171 O O . PRO A 1 293 ? -1.948 25.150 -17.249 1.00 94.31 293 PRO A O 1
ATOM 2174 N N . HIS A 1 294 ? -2.417 22.950 -17.507 1.00 94.62 294 HIS A N 1
ATOM 2175 C CA . HIS A 1 294 ? -2.934 22.679 -16.171 1.00 94.62 294 HIS A CA 1
ATOM 2176 C C . HIS A 1 294 ? -2.697 21.196 -15.821 1.00 94.62 294 HIS A C 1
ATOM 2178 O O . HIS A 1 294 ? -2.253 20.422 -16.684 1.00 94.62 294 HIS A O 1
ATOM 2184 N N . ALA A 1 295 ? -2.967 20.791 -14.584 1.00 94.44 295 ALA A N 1
ATOM 2185 C CA . ALA A 1 295 ? -2.874 19.410 -14.135 1.00 94.44 295 ALA A CA 1
ATOM 2186 C C . ALA A 1 295 ? -3.889 18.527 -14.869 1.00 94.44 295 ALA A C 1
ATOM 2188 O O . ALA A 1 295 ? -4.994 18.951 -15.215 1.00 94.44 295 ALA A O 1
ATOM 2189 N N . ILE A 1 296 ? -3.481 17.293 -15.162 1.00 94.50 296 ILE A N 1
ATOM 2190 C CA . ILE A 1 296 ? -4.319 16.336 -15.888 1.00 94.50 296 ILE A CA 1
ATOM 2191 C C . ILE A 1 296 ? -5.190 15.595 -14.878 1.00 94.50 296 ILE A C 1
ATOM 2193 O O . ILE A 1 296 ? -6.414 15.618 -15.021 1.00 94.50 296 ILE A O 1
ATOM 2197 N N . SER A 1 297 ? -4.551 15.028 -13.847 1.00 93.69 297 SER A N 1
ATOM 2198 C CA . SER A 1 297 ? -5.194 14.522 -12.633 1.00 93.69 297 SER A CA 1
ATOM 2199 C C . SER A 1 297 ? -5.036 15.524 -11.491 1.00 93.69 297 SER A C 1
ATOM 2201 O O . SER A 1 297 ? -4.294 15.293 -10.540 1.00 93.69 297 SER A O 1
ATOM 2203 N N . ASP A 1 298 ? -5.697 16.670 -11.624 1.00 91.56 298 ASP A N 1
ATOM 2204 C CA . ASP A 1 298 ? -5.756 17.729 -10.609 1.00 91.56 298 ASP A CA 1
ATOM 2205 C C . ASP A 1 298 ? -6.267 17.168 -9.266 1.00 91.56 298 ASP A C 1
ATOM 2207 O O . ASP A 1 298 ? -7.390 16.658 -9.190 1.00 91.56 298 ASP A O 1
ATOM 2211 N N . PHE A 1 299 ? -5.432 17.221 -8.221 1.00 90.81 299 PHE A N 1
ATOM 2212 C CA . PHE A 1 299 ? -5.779 16.716 -6.891 1.00 90.81 299 PHE A CA 1
ATOM 2213 C C . PHE A 1 299 ? -6.830 17.596 -6.189 1.00 90.81 299 PHE A C 1
ATOM 2215 O O . PHE A 1 299 ? -7.844 17.055 -5.740 1.00 90.81 299 PHE A O 1
ATOM 2222 N N . ASP A 1 300 ? -6.657 18.920 -6.169 1.00 87.44 300 ASP A N 1
ATOM 2223 C CA . ASP A 1 300 ? -7.564 19.906 -5.556 1.00 87.44 300 ASP A CA 1
ATOM 2224 C C . ASP A 1 300 ? -8.977 19.922 -6.176 1.00 87.44 300 ASP A C 1
ATOM 2226 O O . ASP A 1 300 ? -9.962 20.187 -5.478 1.00 87.44 300 ASP A O 1
ATOM 2230 N N . ASN A 1 301 ? -9.131 19.605 -7.470 1.00 87.06 301 ASN A N 1
ATOM 2231 C CA . ASN A 1 301 ? -10.451 19.397 -8.092 1.00 87.06 301 ASN A CA 1
ATOM 2232 C C . ASN A 1 301 ? -10.954 17.945 -8.056 1.00 87.06 301 ASN A C 1
ATOM 2234 O O . ASN A 1 301 ? -12.114 17.719 -8.419 1.00 87.06 301 ASN A O 1
ATOM 2238 N N . CYS A 1 302 ? -10.147 16.987 -7.594 1.00 86.38 302 CYS A N 1
ATOM 2239 C CA . CYS A 1 302 ? -10.537 15.586 -7.440 1.00 86.38 302 CYS A CA 1
ATOM 2240 C C . CYS A 1 302 ? -10.569 15.148 -5.979 1.00 86.38 302 CYS A C 1
ATOM 2242 O O . CYS A 1 302 ? -11.621 15.227 -5.346 1.00 86.38 302 CYS A O 1
ATOM 2244 N N . LEU A 1 303 ? -9.439 14.649 -5.484 1.00 80.12 303 LEU A N 1
ATOM 2245 C CA . LEU A 1 303 ? -9.309 13.929 -4.224 1.00 80.12 303 LEU A CA 1
ATOM 2246 C C . LEU A 1 303 ? -9.357 14.863 -3.015 1.00 80.12 303 LEU A C 1
ATOM 2248 O O . LEU A 1 303 ? -10.117 14.590 -2.096 1.00 80.12 303 LEU A O 1
ATOM 2252 N N . GLY A 1 304 ? -8.701 16.023 -3.080 1.00 71.19 304 GLY A N 1
ATOM 2253 C CA . GLY A 1 304 ? -8.838 17.084 -2.077 1.00 71.19 304 GLY A CA 1
ATOM 2254 C C . GLY A 1 304 ? -10.170 17.847 -2.157 1.00 71.19 304 GLY A C 1
ATOM 2255 O O . GLY A 1 304 ? -10.313 18.907 -1.553 1.00 71.19 304 GLY A O 1
ATOM 2256 N N . SER A 1 305 ? -11.154 17.365 -2.928 1.00 80.50 305 SER A N 1
ATOM 2257 C CA . SER A 1 305 ? -12.310 18.159 -3.355 1.00 80.50 305 SER A CA 1
ATOM 2258 C C . SER A 1 305 ? -13.659 17.609 -2.892 1.00 80.50 305 SER A C 1
ATOM 2260 O O . SER A 1 305 ? -13.915 16.407 -2.842 1.00 80.50 305 SER A O 1
ATOM 2262 N N . SER A 1 306 ? -14.621 18.517 -2.719 1.00 82.69 306 SER A N 1
ATOM 2263 C CA . SER A 1 306 ? -16.027 18.160 -2.506 1.00 82.69 306 SER A CA 1
ATOM 2264 C C . SER A 1 306 ? -16.698 17.443 -3.691 1.00 82.69 306 SER A C 1
ATOM 2266 O O . SER A 1 306 ? -17.824 16.972 -3.532 1.00 82.69 306 SER A O 1
ATOM 2268 N N . LYS A 1 307 ? -16.056 17.343 -4.869 1.00 88.38 307 LYS A N 1
ATOM 2269 C CA . LYS A 1 307 ? -16.623 16.667 -6.053 1.00 88.38 307 LYS A CA 1
ATOM 2270 C C . LYS A 1 307 ? -16.538 15.150 -5.941 1.00 88.38 307 LYS A C 1
ATOM 2272 O O . LYS A 1 307 ? -17.513 14.473 -6.255 1.00 88.38 307 LYS A O 1
ATOM 2277 N N . MET A 1 308 ? -15.406 14.635 -5.464 1.00 90.50 308 MET A N 1
ATOM 2278 C CA . MET A 1 308 ? -15.234 13.212 -5.186 1.00 90.50 308 MET A CA 1
ATOM 2279 C C . MET A 1 308 ? -16.071 12.821 -3.960 1.00 90.50 308 MET A C 1
ATOM 2281 O O . MET A 1 308 ? -16.888 11.905 -4.052 1.00 90.50 308 MET A O 1
ATOM 2285 N N . HIS A 1 309 ? -16.011 13.606 -2.873 1.00 89.44 309 HIS A N 1
ATOM 2286 C CA . HIS A 1 309 ? -16.840 13.373 -1.682 1.00 89.44 309 HIS A CA 1
ATOM 2287 C C . HIS A 1 309 ? -18.347 13.388 -1.967 1.00 89.44 309 HIS A C 1
ATOM 2289 O O . HIS A 1 309 ? -19.111 12.825 -1.191 1.00 89.44 309 HIS A O 1
ATOM 2295 N N . ALA A 1 310 ? -18.812 13.998 -3.062 1.00 92.31 310 ALA A N 1
ATOM 2296 C CA . ALA A 1 310 ? -20.217 13.933 -3.451 1.00 92.31 310 ALA A CA 1
ATOM 2297 C C . ALA A 1 310 ? -20.682 12.503 -3.798 1.00 92.31 310 ALA A C 1
ATOM 2299 O O . ALA A 1 310 ? -21.830 12.189 -3.507 1.00 92.31 310 ALA A O 1
ATOM 2300 N N . TYR A 1 311 ? -19.808 11.634 -4.324 1.00 94.81 311 TYR A N 1
ATOM 2301 C CA . TYR A 1 311 ? -20.109 10.205 -4.506 1.00 94.81 311 TYR A CA 1
ATOM 2302 C C . TYR A 1 311 ? -20.212 9.475 -3.158 1.00 94.81 311 TYR A C 1
ATOM 2304 O O . TYR A 1 311 ? -21.166 8.733 -2.931 1.00 94.81 311 TYR A O 1
ATOM 2312 N N . LEU A 1 312 ? -19.278 9.736 -2.234 1.00 92.25 312 LEU A N 1
ATOM 2313 C CA . LEU A 1 312 ? -19.303 9.146 -0.887 1.00 92.25 312 LEU A CA 1
ATOM 2314 C C . LEU A 1 312 ? -20.551 9.588 -0.103 1.00 92.25 312 LEU A C 1
ATOM 2316 O O . LEU A 1 312 ? -21.238 8.795 0.534 1.00 92.25 312 LEU A O 1
ATOM 2320 N N . ASN A 1 313 ? -20.900 10.871 -0.214 1.00 91.06 313 ASN A N 1
ATOM 2321 C CA . ASN A 1 313 ? -22.078 11.463 0.415 1.00 91.06 313 ASN A CA 1
ATOM 2322 C C . ASN A 1 313 ? -23.416 10.942 -0.147 1.00 91.06 313 ASN A C 1
ATOM 2324 O O . ASN A 1 313 ? -24.416 11.066 0.558 1.00 91.06 313 ASN A O 1
ATOM 2328 N N . ASP A 1 314 ? -23.439 10.401 -1.372 1.00 94.31 314 ASP A N 1
ATOM 2329 C CA . ASP A 1 314 ? -24.620 9.787 -2.007 1.00 94.31 314 ASP A CA 1
ATOM 2330 C C . ASP A 1 314 ? -24.803 8.310 -1.602 1.00 94.31 314 ASP A C 1
ATOM 2332 O O . ASP A 1 314 ? -25.902 7.780 -1.725 1.00 94.31 314 ASP A O 1
ATOM 2336 N N . GLY A 1 315 ? -23.756 7.668 -1.059 1.00 92.62 315 GLY A N 1
ATOM 2337 C CA . GLY A 1 315 ? -23.824 6.320 -0.478 1.00 92.62 315 GLY A CA 1
ATOM 2338 C C . GLY A 1 315 ? -22.696 5.358 -0.869 1.00 92.62 315 GLY A C 1
ATOM 2339 O O . GLY A 1 315 ? -22.732 4.208 -0.441 1.00 92.62 315 GLY A O 1
ATOM 2340 N N . LEU A 1 316 ? -21.695 5.785 -1.650 1.00 93.94 316 LEU A N 1
ATOM 2341 C CA . LEU A 1 316 ? -20.525 4.955 -1.970 1.00 93.94 316 LEU A CA 1
ATOM 2342 C C . LEU A 1 316 ? -19.583 4.826 -0.745 1.00 93.94 316 LEU A C 1
ATOM 2344 O O . LEU A 1 316 ? -19.107 5.853 -0.263 1.00 93.94 316 LEU A O 1
ATOM 2348 N N . PRO A 1 317 ? -19.239 3.614 -0.266 1.00 90.12 317 PRO A N 1
ATOM 2349 C CA . PRO A 1 317 ? -18.206 3.437 0.756 1.00 90.12 317 PRO A CA 1
ATOM 2350 C C . PRO A 1 317 ? -16.825 3.880 0.235 1.00 90.12 317 PRO A C 1
ATOM 2352 O O . PRO A 1 317 ? -16.509 3.565 -0.920 1.00 90.12 317 PRO A O 1
ATOM 2355 N N . PRO A 1 318 ? -15.988 4.568 1.039 1.00 89.19 318 PRO A N 1
ATOM 2356 C CA . PRO A 1 318 ? -14.626 4.951 0.650 1.00 89.19 318 PRO A CA 1
ATOM 2357 C C . PRO A 1 318 ? -13.804 3.777 0.099 1.00 89.19 318 PRO A C 1
ATOM 2359 O O . PRO A 1 318 ? -13.122 3.902 -0.914 1.00 89.19 318 PRO A O 1
ATOM 2362 N N . GLU A 1 319 ? -13.968 2.594 0.677 1.00 88.94 319 GLU A N 1
ATOM 2363 C CA . GLU A 1 319 ? -13.232 1.366 0.368 1.00 88.94 319 GLU A CA 1
ATOM 2364 C C . GLU A 1 319 ? -13.575 0.826 -1.034 1.00 88.94 319 GLU A C 1
ATOM 2366 O O . GLU A 1 319 ? -12.813 0.062 -1.619 1.00 88.94 319 GLU A O 1
ATOM 2371 N N . LYS A 1 320 ? -14.692 1.276 -1.628 1.00 94.56 320 LYS A N 1
ATOM 2372 C CA . LYS A 1 320 ? -15.056 1.000 -3.027 1.00 94.56 320 LYS A CA 1
ATOM 2373 C C . LYS A 1 320 ? -14.530 2.047 -4.013 1.00 94.56 320 LYS A C 1
ATOM 2375 O O . LYS A 1 320 ? -14.681 1.854 -5.218 1.00 94.56 320 LYS A O 1
ATOM 2380 N N . LEU A 1 321 ? -13.956 3.162 -3.561 1.00 96.12 321 LEU A N 1
ATOM 2381 C CA . LEU A 1 321 ? -13.450 4.231 -4.425 1.00 96.12 321 LEU A CA 1
ATOM 2382 C C . LEU A 1 321 ? -12.033 3.914 -4.926 1.00 96.12 321 LEU A C 1
ATOM 2384 O O . LEU A 1 321 ? -11.094 3.867 -4.143 1.00 96.12 321 LEU A O 1
ATOM 2388 N N . VAL A 1 322 ? -11.858 3.795 -6.242 1.00 97.94 322 VAL A N 1
ATOM 2389 C CA . VAL A 1 322 ? -10.553 3.593 -6.893 1.00 97.94 322 VAL A CA 1
ATOM 2390 C C . VAL A 1 322 ? -10.288 4.765 -7.851 1.00 97.94 322 VAL A C 1
ATOM 2392 O O . VAL A 1 322 ? -10.830 4.783 -8.961 1.00 97.94 322 VAL A O 1
ATOM 2395 N N . PRO A 1 323 ? -9.497 5.781 -7.463 1.00 96.69 323 PRO A N 1
ATOM 2396 C CA . PRO A 1 323 ? -9.221 6.945 -8.301 1.00 96.69 323 PRO A CA 1
ATOM 2397 C C . PRO A 1 323 ? -8.294 6.592 -9.462 1.00 96.69 323 PRO A C 1
ATOM 2399 O O . PRO A 1 323 ? -7.192 6.087 -9.266 1.00 96.69 323 PRO A O 1
ATOM 2402 N N . VAL A 1 324 ? -8.729 6.866 -10.689 1.00 97.12 324 VAL A N 1
ATOM 2403 C CA . VAL A 1 324 ? -7.974 6.584 -11.910 1.00 97.12 324 VAL A CA 1
ATOM 2404 C C . VAL A 1 324 ? -7.116 7.796 -12.267 1.00 97.12 324 VAL A C 1
ATOM 2406 O O . VAL A 1 324 ? -7.628 8.816 -12.728 1.00 97.12 324 VAL A O 1
ATOM 2409 N N . ILE A 1 325 ? -5.806 7.663 -12.075 1.00 96.12 325 ILE A N 1
ATOM 2410 C CA . ILE A 1 325 ? -4.781 8.671 -12.350 1.00 96.12 325 ILE A CA 1
ATOM 2411 C C . ILE A 1 325 ? -4.372 8.613 -13.833 1.00 96.12 325 ILE A C 1
ATOM 2413 O O . ILE A 1 325 ? -4.275 7.550 -14.456 1.00 96.12 325 ILE A O 1
ATOM 2417 N N . SER A 1 326 ? -4.087 9.769 -14.423 1.00 93.69 326 SER A N 1
ATOM 2418 C CA . SER A 1 326 ? -3.522 9.890 -15.766 1.00 93.69 326 SER A CA 1
ATOM 2419 C C . SER A 1 326 ? -2.046 9.491 -15.791 1.00 93.69 326 SER A C 1
ATOM 2421 O O . SER A 1 326 ? -1.186 10.225 -15.318 1.00 93.69 326 SER A O 1
ATOM 2423 N N . ALA A 1 327 ? -1.721 8.382 -16.452 1.00 92.62 327 ALA A N 1
ATOM 2424 C CA . ALA A 1 327 ? -0.336 7.978 -16.709 1.00 92.62 327 ALA A CA 1
ATOM 2425 C C . ALA A 1 327 ? 0.299 8.704 -17.919 1.00 92.62 327 ALA A C 1
ATOM 2427 O O . ALA A 1 327 ? 1.380 8.332 -18.372 1.00 92.62 327 ALA A O 1
ATOM 2428 N N . TYR A 1 328 ? -0.386 9.704 -18.483 1.00 91.94 328 TYR A N 1
ATOM 2429 C CA . TYR A 1 328 ? 0.046 10.476 -19.649 1.00 91.94 328 TYR A CA 1
ATOM 2430 C C . TYR A 1 328 ? 0.369 11.927 -19.277 1.00 91.94 328 TYR A C 1
ATOM 2432 O O . TYR A 1 328 ? -0.077 12.446 -18.259 1.00 91.94 328 TYR A O 1
ATOM 2440 N N . SER A 1 329 ? 1.138 12.592 -20.134 1.00 92.75 329 SER A N 1
ATOM 2441 C CA . SER A 1 329 ? 1.475 14.013 -20.055 1.00 92.75 329 SER A CA 1
ATOM 2442 C C . SER A 1 329 ? 0.808 14.806 -21.183 1.00 92.75 329 SER A C 1
ATOM 2444 O O . SER A 1 329 ? 0.357 14.230 -22.176 1.00 92.75 329 SER A O 1
ATOM 2446 N N . ARG A 1 330 ? 0.746 16.137 -21.065 1.00 93.44 330 ARG A N 1
ATOM 2447 C CA . ARG A 1 330 ? 0.215 17.040 -22.102 1.00 93.44 330 ARG A CA 1
ATOM 2448 C C . ARG A 1 330 ? 1.158 18.199 -22.360 1.00 93.44 330 ARG A C 1
ATOM 2450 O O . ARG A 1 330 ? 1.682 18.782 -21.420 1.00 93.44 330 ARG A O 1
ATOM 2457 N N . GLN A 1 331 ? 1.338 18.573 -23.627 1.00 92.25 331 GLN A N 1
ATOM 2458 C CA . GLN A 1 331 ? 2.100 19.759 -24.032 1.00 92.25 331 GLN A CA 1
ATOM 2459 C C . GLN A 1 331 ? 1.232 20.804 -24.744 1.00 92.25 331 GLN A C 1
ATOM 2461 O O . GLN A 1 331 ? 0.358 20.453 -25.535 1.00 92.25 331 GLN A O 1
ATOM 2466 N N . TRP A 1 332 ? 1.561 22.083 -24.551 1.00 94.50 332 TRP A N 1
ATOM 2467 C CA . TRP A 1 332 ? 0.993 23.237 -25.257 1.00 94.50 332 TRP A CA 1
ATOM 2468 C C . TRP A 1 332 ? 2.107 24.073 -25.893 1.00 94.50 332 TRP A C 1
ATOM 2470 O O . TRP A 1 332 ? 3.249 24.077 -25.438 1.00 94.50 332 TRP A O 1
ATOM 2480 N N . SER A 1 333 ? 1.760 24.820 -26.939 1.00 94.25 333 SER A N 1
ATOM 2481 C CA . SER A 1 333 ? 2.638 25.756 -27.654 1.00 94.25 333 SER A CA 1
ATOM 2482 C C . SER A 1 333 ? 2.221 27.215 -27.451 1.00 94.25 333 SER A C 1
ATOM 2484 O O . SER A 1 333 ? 1.053 27.509 -27.194 1.00 94.25 333 SER A O 1
ATOM 2486 N N . ASN A 1 334 ? 3.162 28.136 -27.669 1.00 94.50 334 ASN A N 1
ATOM 2487 C CA . ASN A 1 334 ? 3.011 29.590 -27.539 1.00 94.50 334 ASN A CA 1
ATOM 2488 C C . ASN A 1 334 ? 2.672 30.080 -26.115 1.00 94.50 334 ASN A C 1
ATOM 2490 O O . ASN A 1 334 ? 2.122 31.165 -25.953 1.00 94.50 334 ASN A O 1
ATOM 2494 N N . THR A 1 335 ? 3.038 29.307 -25.091 1.00 93.62 335 THR A N 1
ATOM 2495 C CA . THR A 1 335 ? 2.943 29.676 -23.669 1.00 93.62 335 THR A CA 1
ATOM 2496 C C . THR A 1 335 ? 4.232 29.286 -22.944 1.00 93.62 335 THR A C 1
ATOM 2498 O O . THR A 1 335 ? 4.937 28.381 -23.390 1.00 93.62 335 THR A O 1
ATOM 2501 N N . ALA A 1 336 ? 4.562 30.011 -21.872 1.00 90.81 336 ALA A N 1
ATOM 2502 C CA . ALA A 1 336 ? 5.794 29.879 -21.086 1.00 90.81 336 ALA A CA 1
ATOM 2503 C C . ALA A 1 336 ? 5.555 29.421 -19.637 1.00 90.81 336 ALA A C 1
ATOM 2505 O O . ALA A 1 336 ? 6.512 29.272 -18.885 1.00 90.81 336 ALA A O 1
ATOM 2506 N N . SER A 1 337 ? 4.293 29.280 -19.230 1.00 92.19 337 SER A N 1
ATOM 2507 C CA . SER A 1 337 ? 3.897 29.102 -17.835 1.00 92.19 337 SER A CA 1
ATOM 2508 C C . SER A 1 337 ? 2.684 28.191 -17.721 1.00 92.19 337 SER A C 1
ATOM 2510 O O . SER A 1 337 ? 1.826 28.172 -18.608 1.00 92.19 337 SER A O 1
ATOM 2512 N N . TYR A 1 338 ? 2.602 27.510 -16.583 1.00 94.25 338 TYR A N 1
ATOM 2513 C CA . TYR A 1 338 ? 1.362 26.979 -16.028 1.00 94.25 338 TYR A CA 1
ATOM 2514 C C . TYR A 1 338 ? 0.269 28.060 -15.950 1.00 94.25 338 TYR A C 1
ATOM 2516 O O . TYR A 1 338 ? 0.597 29.247 -15.833 1.00 94.25 338 TYR A O 1
ATOM 2524 N N . ASP A 1 339 ? -0.998 27.664 -16.087 1.00 95.00 339 ASP A N 1
ATOM 2525 C CA . ASP A 1 339 ? -2.209 28.507 -16.077 1.00 95.00 339 ASP A CA 1
ATOM 2526 C C . ASP A 1 339 ? -2.247 29.696 -17.059 1.00 95.00 339 ASP A C 1
ATOM 2528 O O . ASP A 1 339 ? -3.157 30.531 -17.037 1.00 95.00 339 ASP A O 1
ATOM 2532 N N . VAL A 1 340 ? -1.309 29.760 -18.010 1.00 95.12 340 VAL A N 1
ATOM 2533 C CA . VAL A 1 340 ? -1.276 30.791 -19.055 1.00 95.12 340 VAL A CA 1
ATOM 2534 C C . VAL A 1 340 ? -1.692 30.202 -20.396 1.00 95.12 340 VAL A C 1
ATOM 2536 O O . VAL A 1 340 ? -1.043 29.299 -20.926 1.00 95.12 340 VAL A O 1
ATOM 2539 N N . ALA A 1 341 ? -2.760 30.766 -20.970 1.00 95.25 341 ALA A N 1
ATOM 2540 C CA . ALA A 1 341 ? -3.352 30.337 -22.235 1.00 95.25 341 ALA A CA 1
ATOM 2541 C C . ALA A 1 341 ? -2.304 30.121 -23.344 1.00 95.25 341 ALA A C 1
ATOM 2543 O O . ALA A 1 341 ? -1.609 31.047 -23.766 1.00 95.25 341 ALA A O 1
ATOM 2544 N N . GLY A 1 342 ? -2.233 28.884 -23.829 1.00 93.19 342 GLY A N 1
ATOM 2545 C CA . GLY A 1 342 ? -1.432 28.458 -24.966 1.00 93.19 342 GLY A CA 1
ATOM 2546 C C . GLY A 1 342 ? -2.305 27.995 -26.131 1.00 93.19 342 GLY A C 1
ATOM 2547 O O . GLY A 1 342 ? -3.432 28.445 -26.337 1.00 93.19 342 GLY A O 1
ATOM 2548 N N . THR A 1 343 ? -1.755 27.094 -26.938 1.00 92.00 343 THR A N 1
ATOM 2549 C CA . THR A 1 343 ? -2.381 26.558 -28.154 1.00 92.00 343 THR A CA 1
ATOM 2550 C C . THR A 1 343 ? -1.919 25.129 -28.420 1.00 92.00 343 THR A C 1
ATOM 2552 O O . THR A 1 343 ? -0.854 24.730 -27.956 1.00 92.00 343 THR A O 1
ATOM 2555 N N . SER A 1 344 ? -2.675 24.386 -29.232 1.00 85.88 344 SER A N 1
ATOM 2556 C CA . SER A 1 344 ? -2.279 23.066 -29.752 1.00 85.88 344 SER A CA 1
ATOM 2557 C C . SER A 1 344 ? -1.928 22.028 -28.664 1.00 85.88 344 SER A C 1
ATOM 2559 O O . SER A 1 344 ? -0.797 21.533 -28.663 1.00 85.88 344 SER A O 1
ATOM 2561 N N . PRO A 1 345 ? -2.859 21.703 -27.740 1.00 89.31 345 PRO A N 1
ATOM 2562 C CA . PRO A 1 345 ? -2.660 20.618 -26.782 1.00 89.31 345 PRO A CA 1
ATOM 2563 C C . PRO A 1 345 ? -2.400 19.287 -27.502 1.00 89.31 345 PRO A C 1
ATOM 2565 O O . PRO A 1 345 ? -3.033 18.986 -28.516 1.00 89.31 345 PRO A O 1
ATOM 2568 N N . SER A 1 346 ? -1.475 18.484 -26.981 1.00 90.62 346 SER A N 1
ATOM 2569 C CA . SER A 1 346 ? -1.239 17.103 -27.431 1.00 90.62 346 SER A CA 1
ATOM 2570 C C . SER A 1 346 ? -0.679 16.242 -26.300 1.00 90.62 346 SER A C 1
ATOM 2572 O O . SER A 1 346 ? 0.070 16.753 -25.466 1.00 90.62 346 SER A O 1
ATOM 2574 N N . SER A 1 347 ? -1.048 14.960 -26.276 1.00 90.25 347 SER A N 1
ATOM 2575 C CA . SER A 1 347 ? -0.619 14.007 -25.245 1.00 90.25 347 SER A CA 1
ATOM 2576 C C . SER A 1 347 ? 0.726 13.342 -25.566 1.00 90.25 347 SER A C 1
ATOM 2578 O O . SER A 1 347 ? 1.074 13.173 -26.737 1.00 90.25 347 SER A O 1
ATOM 2580 N N . SER A 1 348 ? 1.440 12.934 -24.518 1.00 88.06 348 SER A N 1
ATOM 2581 C CA . SER A 1 348 ? 2.726 12.217 -24.527 1.00 88.06 348 SER A CA 1
ATOM 2582 C C . SER A 1 348 ? 2.798 11.255 -23.324 1.00 88.06 348 SER A C 1
ATOM 2584 O O . SER A 1 348 ? 1.891 11.252 -22.492 1.00 88.06 348 SER A O 1
ATOM 2586 N N . GLY A 1 349 ? 3.839 10.424 -23.203 1.00 88.69 349 GLY A N 1
ATOM 2587 C CA . GLY A 1 349 ? 3.979 9.501 -22.064 1.00 88.69 349 GLY A CA 1
ATOM 2588 C C . GLY A 1 349 ? 4.316 10.190 -20.737 1.00 88.69 349 GLY A C 1
ATOM 2589 O O . GLY A 1 349 ? 4.810 11.322 -20.719 1.00 88.69 349 GLY A O 1
ATOM 2590 N N . PHE A 1 350 ? 4.110 9.485 -19.620 1.00 90.88 350 PHE A N 1
ATOM 2591 C CA . PHE A 1 350 ? 4.831 9.763 -18.369 1.00 90.88 350 PHE A CA 1
ATOM 2592 C C . PHE A 1 350 ? 6.343 9.614 -18.596 1.00 90.88 350 PHE A C 1
ATOM 2594 O O . PHE A 1 350 ? 7.131 10.462 -18.177 1.00 90.88 350 PHE A O 1
ATOM 2601 N N . THR A 1 351 ? 6.727 8.584 -19.358 1.00 89.88 351 THR A N 1
ATOM 2602 C CA . THR A 1 351 ? 8.099 8.301 -19.798 1.00 89.88 351 THR A CA 1
ATOM 2603 C C . THR A 1 351 ? 8.759 9.493 -20.485 1.00 89.88 351 THR A C 1
ATOM 2605 O O . THR A 1 351 ? 9.883 9.848 -20.140 1.00 89.88 351 THR A O 1
ATOM 2608 N N . ASP A 1 352 ? 8.063 10.159 -21.412 1.00 89.31 352 ASP A N 1
ATOM 2609 C CA . ASP A 1 352 ? 8.567 11.368 -22.072 1.00 89.31 352 ASP A CA 1
ATOM 2610 C C . ASP A 1 352 ? 8.762 12.526 -21.079 1.00 89.31 352 ASP A C 1
ATOM 2612 O O . ASP A 1 352 ? 9.719 13.288 -21.201 1.00 89.31 352 ASP A O 1
ATOM 2616 N N . GLY A 1 353 ? 7.841 12.697 -20.121 1.00 90.50 353 GLY A N 1
ATOM 2617 C CA . GLY A 1 353 ? 7.910 13.746 -19.099 1.00 90.50 353 GLY A CA 1
ATOM 2618 C C . GLY A 1 353 ? 9.122 13.580 -18.185 1.00 90.50 353 GLY A C 1
ATOM 2619 O O . GLY A 1 353 ? 9.925 14.503 -18.066 1.00 90.50 353 GLY A O 1
ATOM 2620 N N . LEU A 1 354 ? 9.293 12.385 -17.610 1.00 90.44 354 LEU A N 1
ATOM 2621 C CA . LEU A 1 354 ? 10.416 12.087 -16.721 1.00 90.44 354 LEU A CA 1
ATOM 2622 C C . LEU A 1 354 ? 11.760 12.062 -17.480 1.00 90.44 354 LEU A C 1
ATOM 2624 O O . LEU A 1 354 ? 12.736 12.624 -16.987 1.00 90.44 354 LEU A O 1
ATOM 2628 N N . PHE A 1 355 ? 11.813 11.522 -18.708 1.00 90.56 355 PHE A N 1
ATOM 2629 C CA . PHE A 1 355 ? 13.006 11.601 -19.569 1.00 90.56 355 PHE A CA 1
ATOM 2630 C C . PHE A 1 355 ? 13.473 13.046 -19.779 1.00 90.56 355 PHE A C 1
ATOM 2632 O O . PHE A 1 355 ? 14.666 13.350 -19.685 1.00 90.56 355 PHE A O 1
ATOM 2639 N N . ASP A 1 356 ? 12.524 13.937 -20.078 1.00 89.81 356 ASP A N 1
ATOM 2640 C CA . ASP A 1 356 ? 12.820 15.316 -20.440 1.00 89.81 356 ASP A CA 1
ATOM 2641 C C . ASP A 1 356 ? 13.377 16.140 -19.269 1.00 89.81 356 ASP A C 1
ATOM 2643 O O . ASP A 1 356 ? 14.177 17.048 -19.502 1.00 89.81 356 ASP A O 1
ATOM 2647 N N . VAL A 1 357 ? 13.010 15.805 -18.025 1.00 89.50 357 VAL A N 1
ATOM 2648 C CA . VAL A 1 357 ? 13.498 16.499 -16.820 1.00 89.50 357 VAL A CA 1
ATOM 2649 C C . VAL A 1 357 ? 14.736 15.859 -16.182 1.00 89.50 357 VAL A C 1
ATOM 2651 O O . VAL A 1 357 ? 15.474 16.585 -15.517 1.00 89.50 357 VAL A O 1
ATOM 2654 N N . THR A 1 358 ? 15.007 14.557 -16.383 1.00 87.75 358 THR A N 1
ATOM 2655 C CA . THR A 1 358 ? 16.195 13.891 -15.799 1.00 87.75 358 THR A CA 1
ATOM 2656 C C . THR A 1 358 ? 17.365 13.714 -16.771 1.00 87.75 358 THR A C 1
ATOM 2658 O O . THR A 1 358 ? 18.511 13.914 -16.369 1.00 87.75 358 THR A O 1
ATOM 2661 N N . LEU A 1 359 ? 17.120 13.383 -18.047 1.00 88.31 359 LEU A N 1
ATOM 2662 C CA . LEU A 1 359 ? 18.175 12.974 -18.996 1.00 88.31 359 LEU A CA 1
ATOM 2663 C C . LEU A 1 359 ? 18.301 13.866 -20.244 1.00 88.31 359 LEU A C 1
ATOM 2665 O O . LEU A 1 359 ? 19.363 13.896 -20.877 1.00 88.31 359 LEU A O 1
ATOM 2669 N N . ASN A 1 360 ? 17.261 14.615 -20.622 1.00 87.19 360 ASN A N 1
ATOM 2670 C CA . ASN A 1 360 ? 17.281 15.411 -21.851 1.00 87.19 360 ASN A CA 1
ATOM 2671 C C . ASN A 1 360 ? 18.008 16.762 -21.697 1.00 87.19 360 ASN A C 1
ATOM 2673 O O . ASN A 1 360 ? 17.422 17.814 -21.423 1.00 87.19 360 ASN A O 1
ATOM 2677 N N . SER A 1 361 ? 19.304 16.761 -22.006 1.00 81.31 361 SER A N 1
ATOM 2678 C CA . SER A 1 361 ? 20.150 17.964 -21.993 1.00 81.31 361 SER A CA 1
ATOM 2679 C C . SER A 1 361 ? 19.715 19.100 -22.941 1.00 81.31 361 SER A C 1
ATOM 2681 O O . SER A 1 361 ? 20.205 20.219 -22.795 1.00 81.31 361 SER A O 1
ATOM 2683 N N . SER A 1 362 ? 18.802 18.857 -23.893 1.00 78.31 362 SER A N 1
ATOM 2684 C CA . SER A 1 362 ? 18.265 19.896 -24.796 1.00 78.31 362 SER A CA 1
ATOM 2685 C C . SER A 1 362 ? 17.122 20.727 -24.199 1.00 78.31 362 SER A C 1
ATOM 2687 O O . SER A 1 362 ? 16.831 21.813 -24.705 1.00 78.31 362 SER A O 1
ATOM 2689 N N . ILE A 1 363 ? 16.506 20.242 -23.118 1.00 78.19 363 ILE A N 1
ATOM 2690 C CA . ILE A 1 363 ? 15.460 20.941 -22.355 1.00 78.19 363 ILE A CA 1
ATOM 2691 C C . ILE A 1 363 ? 16.065 21.600 -21.110 1.00 78.19 363 ILE A C 1
ATOM 2693 O O . ILE A 1 363 ? 15.701 22.728 -20.782 1.00 78.19 363 ILE A O 1
ATOM 2697 N N . GLY A 1 364 ? 17.071 20.953 -20.514 1.00 55.69 364 GLY A N 1
ATOM 2698 C CA . GLY A 1 364 ? 17.902 21.506 -19.450 1.00 55.69 364 GLY A CA 1
ATOM 2699 C C . GLY A 1 364 ? 17.496 21.014 -18.063 1.00 55.69 364 GLY A C 1
ATOM 2700 O O . GLY A 1 364 ? 16.410 21.302 -17.566 1.00 55.69 364 GLY A O 1
ATOM 2701 N N . THR A 1 365 ? 18.415 20.317 -17.403 1.00 49.16 365 THR A N 1
ATOM 2702 C CA . THR A 1 365 ? 18.346 20.023 -15.970 1.00 49.16 365 THR A CA 1
ATOM 2703 C C . THR A 1 365 ? 18.702 21.284 -15.160 1.00 49.16 365 THR A C 1
ATOM 2705 O O . THR A 1 365 ? 19.743 21.883 -15.444 1.00 49.16 365 THR A O 1
ATOM 2708 N N . PRO A 1 366 ? 17.919 21.711 -14.143 1.00 55.47 366 PRO A N 1
ATOM 2709 C CA . PRO A 1 366 ? 16.603 21.240 -13.701 1.00 55.47 366 PRO A CA 1
ATOM 2710 C C . PRO A 1 366 ? 15.488 22.254 -14.049 1.00 55.47 366 PRO A C 1
ATOM 2712 O O . PRO A 1 366 ? 15.379 23.306 -13.423 1.00 55.47 366 PRO A O 1
ATOM 2715 N N . ALA A 1 367 ? 14.642 21.942 -15.036 1.00 66.19 367 ALA A N 1
ATOM 2716 C CA . ALA A 1 367 ? 13.512 22.797 -15.435 1.00 66.19 367 ALA A CA 1
ATOM 2717 C C . ALA A 1 367 ? 12.145 22.372 -14.853 1.00 66.19 367 ALA A C 1
ATOM 2719 O O . ALA A 1 367 ? 11.135 23.009 -15.166 1.00 66.19 367 ALA A O 1
ATOM 2720 N N . GLN A 1 368 ? 12.089 21.309 -14.037 1.00 85.00 368 GLN A N 1
ATOM 2721 C CA . GLN A 1 368 ? 10.852 20.889 -13.374 1.00 85.00 368 GLN A CA 1
ATOM 2722 C C . GLN A 1 368 ? 10.443 21.898 -12.297 1.00 85.00 368 GLN A C 1
ATOM 2724 O O . GLN A 1 368 ? 11.230 22.269 -11.430 1.00 85.00 368 GLN A O 1
ATOM 2729 N N . ASN A 1 369 ? 9.179 22.290 -12.354 1.00 91.75 369 ASN A N 1
ATOM 2730 C CA . ASN A 1 369 ? 8.445 23.008 -11.329 1.00 91.75 369 ASN A CA 1
ATOM 2731 C C . ASN A 1 369 ? 7.358 22.065 -10.795 1.00 91.75 369 ASN A C 1
ATOM 2733 O O . ASN A 1 369 ? 6.905 21.166 -11.512 1.00 91.75 369 ASN A O 1
ATOM 2737 N N . TYR A 1 370 ? 6.926 22.293 -9.562 1.00 91.81 370 TYR A N 1
ATOM 2738 C CA . TYR A 1 370 ? 5.841 21.560 -8.917 1.00 91.81 370 TYR A CA 1
ATOM 2739 C C . TYR A 1 370 ? 4.738 22.533 -8.493 1.00 91.81 370 TYR A C 1
ATOM 2741 O O . TYR A 1 370 ? 5.026 23.699 -8.208 1.00 91.81 370 TYR A O 1
ATOM 2749 N N . VAL A 1 371 ? 3.489 22.072 -8.490 1.00 93.69 371 VAL A N 1
ATOM 2750 C CA . VAL A 1 371 ? 2.324 22.832 -8.022 1.00 93.69 371 VAL A CA 1
ATOM 2751 C C . VAL A 1 371 ? 1.649 22.024 -6.919 1.00 93.69 371 VAL A C 1
ATOM 2753 O O . VAL A 1 371 ? 0.978 21.036 -7.200 1.00 93.69 371 VAL A O 1
ATOM 2756 N N . THR A 1 372 ? 1.857 22.440 -5.670 1.00 89.94 372 THR A N 1
ATOM 2757 C CA . THR A 1 372 ? 1.128 21.959 -4.484 1.00 89.94 372 THR A CA 1
ATOM 2758 C C . THR A 1 372 ? -0.360 22.317 -4.599 1.00 89.94 372 THR A C 1
ATOM 2760 O O . THR A 1 372 ? -0.677 23.388 -5.119 1.00 89.94 372 THR A O 1
ATOM 2763 N N . GLY A 1 373 ? -1.257 21.453 -4.117 1.00 87.56 373 GLY A N 1
ATOM 2764 C CA . GLY A 1 373 ? -2.713 21.551 -4.322 1.00 87.56 373 GLY A CA 1
ATOM 2765 C C . GLY A 1 373 ? -3.161 20.771 -5.558 1.00 87.56 373 GLY A C 1
ATOM 2766 O O . GLY A 1 373 ? -3.837 19.755 -5.449 1.00 87.56 373 GLY A O 1
ATOM 2767 N N . ASP A 1 374 ? -2.682 21.147 -6.744 1.00 92.25 374 ASP A N 1
ATOM 2768 C CA . ASP A 1 374 ? -2.880 20.353 -7.971 1.00 92.25 374 ASP A CA 1
ATOM 2769 C C . ASP A 1 374 ? -2.089 19.017 -7.923 1.00 92.25 374 ASP A C 1
ATOM 2771 O O . ASP A 1 374 ? -2.420 18.037 -8.605 1.00 92.25 374 ASP A O 1
ATOM 2775 N N . GLU A 1 375 ? -1.019 19.010 -7.116 1.00 92.38 375 GLU A N 1
ATOM 2776 C CA . GLU A 1 375 ? -0.021 17.955 -6.897 1.00 92.38 375 GLU A CA 1
ATOM 2777 C C . GLU A 1 375 ? 0.555 17.424 -8.222 1.00 92.38 375 GLU A C 1
ATOM 2779 O O . GLU A 1 375 ? 0.561 16.224 -8.506 1.00 92.38 375 GLU A O 1
ATOM 2784 N N . ALA A 1 376 ? 0.984 18.347 -9.090 1.00 93.25 376 ALA A N 1
ATOM 2785 C CA . ALA A 1 376 ? 1.395 18.065 -10.466 1.00 93.25 376 ALA A CA 1
ATOM 2786 C C . ALA A 1 376 ? 2.733 18.723 -10.841 1.00 93.25 376 ALA A C 1
ATOM 2788 O O . ALA A 1 376 ? 3.075 19.818 -10.386 1.00 93.25 376 ALA A O 1
ATOM 2789 N N . ALA A 1 377 ? 3.484 18.071 -11.733 1.00 94.06 377 ALA A N 1
ATOM 2790 C CA . ALA A 1 377 ? 4.763 18.564 -12.230 1.00 94.06 377 ALA A CA 1
ATOM 2791 C C . ALA A 1 377 ? 4.618 19.226 -13.608 1.00 94.06 377 ALA A C 1
ATOM 2793 O O . ALA A 1 377 ? 3.841 18.797 -14.468 1.00 94.06 377 ALA A O 1
ATOM 2794 N N . TRP A 1 378 ? 5.411 20.265 -13.863 1.00 94.56 378 TRP A N 1
ATOM 2795 C CA . TRP A 1 378 ? 5.462 20.910 -15.174 1.00 94.56 378 TRP A CA 1
ATOM 2796 C C . TRP A 1 378 ? 6.830 21.507 -15.486 1.00 94.56 378 TRP A C 1
ATOM 2798 O O . TRP A 1 378 ? 7.633 21.791 -14.602 1.00 94.56 378 TRP A O 1
ATOM 2808 N N . TYR A 1 379 ? 7.105 21.725 -16.768 1.00 94.12 379 TYR A N 1
ATOM 2809 C CA . TYR A 1 379 ? 8.303 22.434 -17.215 1.00 94.12 379 TYR A CA 1
ATOM 2810 C C . TYR A 1 379 ? 8.050 23.172 -18.531 1.00 94.12 379 TYR A C 1
ATOM 2812 O O . TYR A 1 379 ? 7.044 22.959 -19.216 1.00 94.12 379 TYR A O 1
ATOM 2820 N N . THR A 1 380 ? 8.976 24.059 -18.899 1.00 92.69 380 THR A N 1
ATOM 2821 C CA . THR A 1 380 ? 8.911 24.843 -20.138 1.00 92.69 380 THR A CA 1
ATOM 2822 C C . THR A 1 380 ? 10.228 24.793 -20.904 1.00 92.69 380 THR A C 1
ATOM 2824 O O . THR A 1 380 ? 11.301 24.737 -20.314 1.00 92.69 380 THR A O 1
ATOM 2827 N N . TRP A 1 381 ? 10.151 24.825 -22.235 1.00 91.19 381 TRP A N 1
ATOM 2828 C CA . TRP A 1 381 ? 11.315 24.885 -23.118 1.00 91.19 381 TRP A CA 1
ATOM 2829 C C . TRP A 1 381 ? 11.001 25.680 -24.385 1.00 91.19 381 TRP A C 1
ATOM 2831 O O . TRP A 1 381 ? 9.840 25.968 -24.692 1.00 91.19 381 TRP A O 1
ATOM 2841 N N . ASN A 1 382 ? 12.034 26.030 -25.152 1.00 88.50 382 ASN A N 1
ATOM 2842 C CA . ASN A 1 382 ? 11.879 26.718 -26.429 1.00 88.50 382 ASN A CA 1
ATOM 2843 C C . ASN A 1 382 ? 12.499 25.899 -27.563 1.00 88.50 382 ASN A C 1
ATOM 2845 O O . ASN A 1 382 ? 13.701 25.654 -27.586 1.00 88.50 382 ASN A O 1
ATOM 2849 N N . SER A 1 383 ? 11.664 25.491 -28.517 1.00 84.81 383 SER A N 1
ATOM 2850 C CA . SER A 1 383 ? 12.049 24.686 -29.689 1.00 84.81 383 SER A CA 1
ATOM 2851 C C . SER A 1 383 ? 11.699 25.396 -31.006 1.00 84.81 383 SER A C 1
ATOM 2853 O O . SER A 1 383 ? 11.288 24.774 -31.983 1.00 84.81 383 SER A O 1
ATOM 2855 N N . GLY A 1 384 ? 11.799 26.732 -31.020 1.00 88.38 384 GLY A N 1
ATOM 2856 C CA . GLY A 1 384 ? 11.325 27.603 -32.108 1.00 88.38 384 GLY A CA 1
ATOM 2857 C C . GLY A 1 384 ? 9.917 28.169 -31.870 1.00 88.38 384 GLY A C 1
ATOM 2858 O O . GLY A 1 384 ? 9.529 29.156 -32.487 1.00 88.38 384 GLY A O 1
ATOM 2859 N N . SER A 1 385 ? 9.189 27.592 -30.916 1.00 90.25 385 SER A N 1
ATOM 2860 C CA . SER A 1 385 ? 8.121 28.237 -30.149 1.00 90.25 385 SER A CA 1
ATOM 2861 C C . SER A 1 385 ? 8.313 27.855 -28.679 1.00 90.25 385 SER A C 1
ATOM 2863 O O . SER A 1 385 ? 8.909 26.812 -28.381 1.00 90.25 385 SER A O 1
ATOM 2865 N N . GLN A 1 386 ? 7.831 28.702 -27.771 1.00 92.25 386 GLN A N 1
ATOM 2866 C CA . GLN A 1 386 ? 7.785 28.379 -26.351 1.00 92.25 386 GLN A CA 1
ATOM 2867 C C . GLN A 1 386 ? 6.736 27.289 -26.113 1.00 92.25 386 GLN A C 1
ATOM 2869 O O . GLN A 1 386 ? 5.633 27.354 -26.663 1.00 92.25 386 GLN A O 1
ATOM 2874 N N . ARG A 1 387 ? 7.084 26.290 -25.308 1.00 92.19 387 ARG A N 1
ATOM 2875 C CA . ARG A 1 387 ? 6.206 25.180 -24.948 1.00 92.19 387 ARG A CA 1
ATOM 2876 C C . ARG A 1 387 ? 6.170 24.980 -23.444 1.00 92.19 387 ARG A C 1
ATOM 2878 O O . ARG A 1 387 ? 7.155 25.253 -22.763 1.00 92.19 387 ARG A O 1
ATOM 2885 N N . VAL A 1 388 ? 5.058 24.451 -22.957 1.00 93.88 388 VAL A N 1
ATOM 2886 C CA . VAL A 1 388 ? 4.888 23.951 -21.587 1.00 93.88 388 VAL A CA 1
ATOM 2887 C C . VAL A 1 388 ? 4.430 22.504 -21.680 1.00 93.88 388 VAL A C 1
ATOM 2889 O O . VAL A 1 388 ? 3.616 22.198 -22.553 1.00 93.88 388 VAL A O 1
ATOM 2892 N N . ARG A 1 389 ? 4.926 21.631 -20.800 1.00 93.44 389 ARG A N 1
ATOM 2893 C CA . ARG A 1 389 ? 4.356 20.298 -20.567 1.00 93.44 389 ARG A CA 1
ATOM 2894 C C . ARG A 1 389 ? 3.948 20.171 -19.104 1.00 93.44 389 ARG A C 1
ATOM 2896 O O . ARG A 1 389 ? 4.718 20.580 -18.240 1.00 93.44 389 ARG A O 1
ATOM 2903 N N . THR A 1 390 ? 2.775 19.597 -18.852 1.00 94.88 390 THR A N 1
ATOM 2904 C CA . THR A 1 390 ? 2.323 19.147 -17.528 1.00 94.88 390 THR A CA 1
ATOM 2905 C C . THR A 1 390 ? 2.259 17.620 -17.513 1.00 94.88 390 THR A C 1
ATOM 2907 O O . THR A 1 390 ? 1.983 16.992 -18.543 1.00 94.88 390 THR A O 1
ATOM 2910 N N . PHE A 1 391 ? 2.597 17.014 -16.378 1.00 93.69 391 PHE A N 1
ATOM 2911 C CA . PHE A 1 391 ? 2.604 15.567 -16.180 1.00 93.69 391 PHE A CA 1
ATOM 2912 C C . PHE A 1 391 ? 2.540 15.213 -14.692 1.00 93.69 391 PHE A C 1
ATOM 2914 O O . PHE A 1 391 ? 2.880 16.023 -13.830 1.00 93.69 391 PHE A O 1
ATOM 2921 N N . GLU A 1 392 ? 2.158 13.976 -14.396 1.00 92.50 392 GLU A N 1
ATOM 2922 C CA . GLU A 1 392 ? 2.307 13.416 -13.056 1.00 92.50 392 GLU A CA 1
ATOM 2923 C C . GLU A 1 392 ? 3.798 13.123 -12.813 1.00 92.50 392 GLU A C 1
ATOM 2925 O O . GLU A 1 392 ? 4.350 12.161 -13.345 1.00 92.50 392 GLU A O 1
ATOM 2930 N N . GLY A 1 393 ? 4.485 13.996 -12.072 1.00 91.38 393 GLY A N 1
ATOM 2931 C CA . GLY A 1 393 ? 5.857 13.747 -11.619 1.00 91.38 393 GLY A CA 1
ATOM 2932 C C . GLY A 1 393 ? 5.892 12.693 -10.510 1.00 91.38 393 GLY A C 1
ATOM 2933 O O . GLY A 1 393 ? 4.860 12.396 -9.920 1.00 91.38 393 GLY A O 1
ATOM 2934 N N . LEU A 1 394 ? 7.075 12.157 -10.184 1.00 90.19 394 LEU A N 1
ATOM 2935 C CA . LEU A 1 394 ? 7.217 11.129 -9.133 1.00 90.19 394 LEU A CA 1
ATOM 2936 C C . LEU A 1 394 ? 6.601 11.556 -7.791 1.00 90.19 394 LEU A C 1
ATOM 2938 O O . LEU A 1 394 ? 5.935 10.764 -7.148 1.00 90.19 394 LEU A O 1
ATOM 2942 N N . GLU A 1 395 ? 6.778 12.822 -7.420 1.00 89.19 395 GLU A N 1
ATOM 2943 C CA . GLU A 1 395 ? 6.266 13.442 -6.191 1.00 89.19 395 GLU A CA 1
ATOM 2944 C C . GLU A 1 395 ? 4.729 13.493 -6.145 1.00 89.19 395 GLU A C 1
ATOM 2946 O O . GLU A 1 395 ? 4.123 12.984 -5.207 1.00 89.19 395 GLU A O 1
ATOM 2951 N N . GLY A 1 396 ? 4.093 13.995 -7.209 1.00 91.44 396 GLY A N 1
ATOM 2952 C CA . GLY A 1 396 ? 2.630 14.029 -7.320 1.00 91.44 396 GLY A CA 1
ATOM 2953 C C . GLY A 1 396 ? 2.004 12.641 -7.463 1.00 91.44 396 GLY A C 1
ATOM 2954 O O . GLY A 1 396 ? 0.929 12.383 -6.927 1.00 91.44 396 GLY A O 1
ATOM 2955 N N . MET A 1 397 ? 2.702 11.724 -8.140 1.00 92.06 397 MET A N 1
ATOM 2956 C CA . MET A 1 397 ? 2.303 10.322 -8.250 1.00 92.06 397 MET A CA 1
ATOM 2957 C C . MET A 1 397 ? 2.350 9.627 -6.882 1.00 92.06 397 MET A C 1
ATOM 2959 O O . MET A 1 397 ? 1.370 9.000 -6.497 1.00 92.06 397 MET A O 1
ATOM 2963 N N . GLU A 1 398 ? 3.446 9.774 -6.128 1.00 90.75 398 GLU A N 1
ATOM 2964 C CA . GLU A 1 398 ? 3.581 9.233 -4.770 1.00 90.75 398 GLU A CA 1
ATOM 2965 C C . GLU A 1 398 ? 2.481 9.769 -3.848 1.00 90.75 398 GLU A C 1
ATOM 2967 O O . GLU A 1 398 ? 1.801 8.980 -3.195 1.00 90.75 398 GLU A O 1
ATOM 2972 N N . TYR A 1 399 ? 2.241 11.084 -3.855 1.00 90.12 399 TYR A N 1
ATOM 2973 C CA . TYR A 1 399 ? 1.192 11.713 -3.052 1.00 90.12 399 TYR A CA 1
ATOM 2974 C C . TYR A 1 399 ? -0.198 11.132 -3.367 1.00 90.12 399 TYR A C 1
ATOM 2976 O O . TYR A 1 399 ? -0.925 10.721 -2.465 1.00 90.12 399 TYR A O 1
ATOM 2984 N N . LYS A 1 400 ? -0.551 11.015 -4.656 1.00 91.94 400 LYS A N 1
ATOM 2985 C CA . LYS A 1 400 ? -1.845 10.469 -5.109 1.00 91.94 400 LYS A CA 1
ATOM 2986 C C . LYS A 1 400 ? -2.008 8.972 -4.818 1.00 91.94 400 LYS A C 1
ATOM 2988 O O . LYS A 1 400 ? -3.129 8.544 -4.559 1.00 91.94 400 LYS A O 1
ATOM 2993 N N . ILE A 1 401 ? -0.923 8.192 -4.822 1.00 92.62 401 ILE A N 1
ATOM 2994 C CA . ILE A 1 401 ? -0.938 6.771 -4.431 1.00 92.62 401 ILE A CA 1
ATOM 2995 C C . ILE A 1 401 ? -1.078 6.636 -2.907 1.00 92.62 401 ILE A C 1
ATOM 2997 O O . ILE A 1 401 ? -1.966 5.926 -2.441 1.00 92.62 401 ILE A O 1
ATOM 3001 N N . ARG A 1 402 ? -0.270 7.352 -2.112 1.00 88.81 402 ARG A N 1
ATOM 3002 C CA . ARG A 1 402 ? -0.336 7.312 -0.636 1.00 88.81 402 ARG A CA 1
ATOM 3003 C C . ARG A 1 402 ? -1.661 7.827 -0.079 1.00 88.81 402 ARG A C 1
ATOM 3005 O O . ARG A 1 402 ? -2.102 7.351 0.960 1.00 88.81 402 ARG A O 1
ATOM 3012 N N . HIS A 1 403 ? -2.334 8.731 -0.785 1.00 87.94 403 HIS A N 1
ATOM 3013 C CA . HIS A 1 403 ? -3.691 9.166 -0.452 1.00 87.94 403 HIS A CA 1
ATOM 3014 C C . HIS A 1 403 ? -4.726 8.023 -0.481 1.00 87.94 403 HIS A C 1
ATOM 3016 O O . HIS A 1 403 ? -5.803 8.160 0.094 1.00 87.94 403 HIS A O 1
ATOM 3022 N N . ALA A 1 404 ? -4.423 6.880 -1.112 1.00 89.81 404 ALA A N 1
ATOM 3023 C CA . ALA A 1 404 ? -5.274 5.702 -0.994 1.00 89.81 404 ALA A CA 1
ATOM 3024 C C . ALA A 1 404 ? -5.161 5.005 0.372 1.00 89.81 404 ALA A C 1
ATOM 3026 O O . ALA A 1 404 ? -6.141 4.421 0.831 1.00 89.81 404 ALA A O 1
ATOM 3027 N N . LEU A 1 405 ? -4.008 5.125 1.049 1.00 83.56 405 LEU A N 1
ATOM 3028 C CA . LEU A 1 405 ? -3.835 4.638 2.419 1.00 83.56 405 LEU A CA 1
ATOM 3029 C C . LEU A 1 405 ? -4.693 5.433 3.404 1.00 83.56 405 LEU A C 1
ATOM 3031 O O . LEU A 1 405 ? -5.245 4.843 4.318 1.00 83.56 405 LEU A O 1
ATOM 3035 N N . SER A 1 406 ? -4.790 6.756 3.233 1.00 81.50 406 SER A N 1
ATOM 3036 C CA . SER A 1 406 ? -5.587 7.634 4.094 1.00 81.50 406 SER A CA 1
ATOM 3037 C C . SER A 1 406 ? -6.113 8.834 3.317 1.00 81.50 406 SER A C 1
ATOM 3039 O O . SER A 1 406 ? -5.349 9.704 2.889 1.00 81.50 406 SER A O 1
ATOM 3041 N N . LEU A 1 407 ? -7.431 8.873 3.153 1.00 81.88 407 LEU A N 1
ATOM 3042 C CA . LEU A 1 407 ? -8.164 9.944 2.502 1.00 81.88 407 LEU A CA 1
ATOM 3043 C C . LEU A 1 407 ? -8.020 11.255 3.289 1.00 81.88 407 LEU A C 1
ATOM 3045 O O . LEU A 1 407 ? -8.221 11.290 4.503 1.00 81.88 407 LEU A O 1
ATOM 3049 N N . GLN A 1 408 ? -7.718 12.349 2.591 1.00 79.75 408 GLN A N 1
ATOM 3050 C CA . GLN A 1 408 ? -7.837 13.709 3.108 1.00 79.75 408 GLN A CA 1
ATOM 3051 C C . GLN A 1 408 ? -9.203 14.295 2.719 1.00 79.75 408 GLN A C 1
ATOM 3053 O O . GLN A 1 408 ? -9.500 14.460 1.538 1.00 79.75 408 GLN A O 1
ATOM 3058 N N . ASP A 1 409 ? -10.021 14.685 3.699 1.00 77.50 409 ASP A N 1
ATOM 3059 C CA . ASP A 1 409 ? -11.287 15.387 3.443 1.00 77.50 409 ASP A CA 1
ATOM 3060 C C . ASP A 1 409 ? -11.284 16.785 4.092 1.00 77.50 409 ASP A C 1
ATOM 3062 O O . ASP A 1 409 ? -11.209 16.880 5.315 1.00 77.50 409 ASP A O 1
ATOM 3066 N N . PRO A 1 410 ? -11.434 17.894 3.337 1.00 72.25 410 PRO A N 1
ATOM 3067 C CA . PRO A 1 410 ? -11.534 19.239 3.918 1.00 72.25 410 PRO A CA 1
ATOM 3068 C C . PRO A 1 410 ? -12.819 19.516 4.717 1.00 72.25 410 PRO A C 1
ATOM 3070 O O . PRO A 1 410 ? -12.843 20.420 5.550 1.00 72.25 410 PRO A O 1
ATOM 3073 N N . SER A 1 411 ? -13.905 18.770 4.479 1.00 71.31 411 SER A N 1
ATOM 3074 C CA . SER A 1 411 ? -15.069 18.733 5.387 1.00 71.31 411 SER A CA 1
ATOM 3075 C C . SER A 1 411 ? -14.792 17.884 6.633 1.00 71.31 411 SER A C 1
ATOM 3077 O O . SER A 1 411 ? -15.542 17.891 7.612 1.00 71.31 411 SER A O 1
ATOM 3079 N N . GLY A 1 412 ? -13.703 17.129 6.558 1.00 70.88 412 GLY A N 1
ATOM 3080 C CA . GLY A 1 412 ? -13.266 16.111 7.470 1.00 70.88 412 GLY A CA 1
ATOM 3081 C C . GLY A 1 412 ? -14.043 14.805 7.351 1.00 70.88 412 GLY A C 1
ATOM 3082 O O . GLY A 1 412 ? -13.445 13.830 7.763 1.00 70.88 412 GLY A O 1
ATOM 3083 N N . ARG A 1 413 ? -15.296 14.761 6.841 1.00 75.44 413 ARG A N 1
ATOM 3084 C CA . ARG A 1 413 ? -16.270 13.637 6.948 1.00 75.44 413 ARG A CA 1
ATOM 3085 C C . ARG A 1 413 ? -15.706 12.250 6.614 1.00 75.44 413 ARG A C 1
ATOM 3087 O O . ARG A 1 413 ? -16.109 11.279 7.248 1.00 75.44 413 ARG A O 1
ATOM 3094 N N . TRP A 1 414 ? -14.792 12.174 5.662 1.00 76.81 414 TRP A N 1
ATOM 3095 C CA . TRP A 1 414 ? -14.165 10.929 5.222 1.00 76.81 414 TRP A CA 1
ATOM 3096 C C . TRP A 1 414 ? -12.650 10.895 5.479 1.00 76.81 414 TRP A C 1
ATOM 3098 O O . TRP A 1 414 ? -11.973 9.973 5.039 1.00 76.81 414 TRP A O 1
ATOM 3108 N N . SER A 1 415 ? -12.119 11.894 6.191 1.00 77.19 415 SER A N 1
ATOM 3109 C CA . SER A 1 415 ? -10.701 12.004 6.531 1.00 77.19 415 SER A CA 1
ATOM 3110 C C . SER A 1 415 ? -10.269 10.818 7.386 1.00 77.19 415 SER A C 1
ATOM 3112 O O . SER A 1 415 ? -10.996 10.419 8.293 1.00 77.19 415 SER A O 1
ATOM 3114 N N . GLY A 1 416 ? -9.107 10.249 7.083 1.00 74.44 416 GLY A N 1
ATOM 3115 C CA . GLY A 1 416 ? -8.633 9.014 7.705 1.00 74.44 416 GLY A CA 1
ATOM 3116 C C . GLY A 1 416 ? -8.870 7.790 6.849 1.00 74.44 416 GLY A C 1
ATOM 3117 O O . GLY A 1 416 ? -7.919 7.051 6.612 1.00 74.44 416 GLY A O 1
ATOM 3118 N N . ARG A 1 417 ? -10.084 7.628 6.321 1.00 77.62 417 ARG A N 1
ATOM 3119 C CA . ARG A 1 417 ? -10.534 6.396 5.664 1.00 77.62 417 ARG A CA 1
ATOM 3120 C C . ARG A 1 417 ? -9.605 5.951 4.543 1.00 77.62 417 ARG A C 1
ATOM 3122 O O . ARG A 1 417 ? -9.215 6.744 3.687 1.00 77.62 417 ARG A O 1
ATOM 3129 N N . ARG A 1 418 ? -9.302 4.660 4.512 1.00 84.62 418 ARG A N 1
ATOM 3130 C CA . ARG A 1 418 ? -8.690 4.012 3.359 1.00 84.62 418 ARG A CA 1
ATOM 3131 C C . ARG A 1 418 ? -9.673 4.072 2.190 1.00 84.62 418 ARG A C 1
ATOM 3133 O O . ARG A 1 418 ? -10.881 3.938 2.370 1.00 84.62 418 ARG A O 1
ATOM 3140 N N . ILE A 1 419 ? -9.157 4.254 0.982 1.00 90.06 419 ILE A N 1
ATOM 3141 C CA . ILE A 1 419 ? -9.939 4.066 -0.245 1.00 90.06 419 ILE A CA 1
ATOM 3142 C C . ILE A 1 419 ? -9.371 2.881 -1.021 1.00 90.06 419 ILE A C 1
ATOM 3144 O O . ILE A 1 419 ? -8.221 2.499 -0.817 1.00 90.06 419 ILE A O 1
ATOM 3148 N N . GLY A 1 420 ? -10.174 2.277 -1.894 1.00 92.88 420 GLY A N 1
ATOM 3149 C CA . GLY A 1 420 ? -9.928 0.950 -2.475 1.00 92.88 420 GLY A CA 1
ATOM 3150 C C . GLY A 1 420 ? -8.682 0.775 -3.355 1.00 92.88 420 GLY A C 1
ATOM 3151 O O . GLY A 1 420 ? -8.572 -0.253 -4.011 1.00 92.88 420 GLY A O 1
ATOM 3152 N N . GLY A 1 421 ? -7.760 1.738 -3.426 1.00 95.81 421 GLY A N 1
ATOM 3153 C CA . GLY A 1 421 ? -6.520 1.689 -4.209 1.00 95.81 421 GLY A CA 1
ATOM 3154 C C . GLY A 1 421 ? -6.449 2.791 -5.266 1.00 95.81 421 GLY A C 1
ATOM 3155 O O . GLY A 1 421 ? -6.968 3.882 -5.049 1.00 95.81 421 GLY A O 1
ATOM 3156 N N . VAL A 1 422 ? -5.812 2.530 -6.415 1.00 97.81 422 VAL A N 1
ATOM 3157 C CA . VAL A 1 422 ? -5.721 3.468 -7.555 1.00 97.81 422 VAL A CA 1
ATOM 3158 C C . VAL A 1 422 ? -5.865 2.765 -8.908 1.00 97.81 422 VAL A C 1
ATOM 3160 O O . VAL A 1 422 ? -5.516 1.602 -9.095 1.00 97.81 422 VAL A O 1
ATOM 3163 N N . GLY A 1 423 ? -6.343 3.500 -9.905 1.00 97.31 423 GLY A N 1
ATOM 3164 C CA . GLY A 1 423 ? -6.340 3.082 -11.302 1.00 97.31 423 GLY A CA 1
ATOM 3165 C C . GLY A 1 423 ? -5.385 3.918 -12.149 1.00 97.31 423 GLY A C 1
ATOM 3166 O O . GLY A 1 423 ? -4.987 5.013 -11.762 1.00 97.31 423 GLY A O 1
ATOM 3167 N N . PHE A 1 424 ? -5.078 3.446 -13.355 1.00 96.69 424 PHE A N 1
ATOM 3168 C CA . PHE A 1 424 ? -4.271 4.183 -14.324 1.00 96.69 424 PHE A CA 1
ATOM 3169 C C . PHE A 1 424 ? -4.895 4.199 -15.713 1.00 96.69 424 PHE A C 1
ATOM 3171 O O . PHE A 1 424 ? -5.148 3.151 -16.316 1.00 96.69 424 PHE A O 1
ATOM 3178 N N . TRP A 1 425 ? -5.040 5.406 -16.263 1.00 93.88 425 TRP A N 1
ATOM 3179 C CA . TRP A 1 425 ? -5.329 5.651 -17.673 1.00 93.88 425 TRP A CA 1
ATOM 3180 C C . TRP A 1 425 ? -4.081 6.225 -18.355 1.00 93.88 425 TRP A C 1
ATOM 3182 O O . TRP A 1 425 ? -3.769 7.407 -18.252 1.00 93.88 425 TRP A O 1
ATOM 3192 N N . SER A 1 426 ? -3.281 5.415 -19.038 1.00 92.00 426 SER A N 1
ATOM 3193 C CA . SER A 1 426 ? -3.383 3.955 -19.144 1.00 92.00 426 SER A CA 1
ATOM 3194 C C . SER A 1 426 ? -1.992 3.331 -19.131 1.00 92.00 426 SER A C 1
ATOM 3196 O O . SER A 1 426 ? -1.005 4.044 -19.324 1.00 92.00 426 SER A O 1
ATOM 3198 N N . LEU A 1 427 ? -1.902 2.010 -18.951 1.00 91.44 427 LEU A N 1
ATOM 3199 C CA . LEU A 1 427 ? -0.623 1.282 -18.908 1.00 91.44 427 LEU A CA 1
ATOM 3200 C C . LEU A 1 427 ? 0.250 1.512 -20.157 1.00 91.44 427 LEU A C 1
ATOM 3202 O O . LEU A 1 427 ? 1.474 1.404 -20.102 1.00 91.44 427 LEU A O 1
ATOM 3206 N N . MET A 1 428 ? -0.373 1.891 -21.278 1.00 88.12 428 MET A N 1
ATOM 3207 C CA . MET A 1 428 ? 0.308 2.326 -22.499 1.00 88.12 428 MET A CA 1
ATOM 3208 C C . MET A 1 428 ? 1.253 3.511 -22.278 1.00 88.12 428 MET A C 1
ATOM 3210 O O . MET A 1 428 ? 2.251 3.587 -22.978 1.00 88.12 428 MET A O 1
ATOM 3214 N N . TRP A 1 429 ? 0.942 4.442 -21.374 1.00 89.31 429 TRP A N 1
ATOM 3215 C CA . TRP A 1 429 ? 1.674 5.707 -21.209 1.00 89.31 429 TRP A CA 1
ATOM 3216 C C . TRP A 1 429 ? 2.760 5.656 -20.120 1.00 89.31 429 TRP A C 1
ATOM 3218 O O . TRP A 1 429 ? 3.587 6.565 -20.029 1.00 89.31 429 TRP A O 1
ATOM 3228 N N . MET A 1 430 ? 2.806 4.556 -19.357 1.00 88.31 430 MET A N 1
ATOM 3229 C CA . MET A 1 430 ? 3.940 4.157 -18.505 1.00 88.31 430 MET A CA 1
ATOM 3230 C C . MET A 1 430 ? 5.073 3.481 -19.301 1.00 88.31 430 MET A C 1
ATOM 3232 O O . MET A 1 430 ? 6.143 3.191 -18.758 1.00 88.31 430 MET A O 1
ATOM 3236 N N . ALA A 1 431 ? 4.834 3.225 -20.588 1.00 85.00 431 ALA A N 1
ATOM 3237 C CA . ALA A 1 431 ? 5.759 2.615 -21.523 1.00 85.00 431 ALA A CA 1
ATOM 3238 C C . ALA A 1 431 ? 5.789 3.398 -22.845 1.00 85.00 431 ALA A C 1
ATOM 3240 O O . ALA A 1 431 ? 4.933 4.224 -23.141 1.00 85.00 431 ALA A O 1
ATOM 3241 N N . GLU A 1 432 ? 6.766 3.103 -23.690 1.00 82.31 432 GLU A N 1
ATOM 3242 C CA . GLU A 1 432 ? 6.874 3.675 -25.033 1.00 82.31 432 GLU A CA 1
ATOM 3243 C C . GLU A 1 432 ? 6.245 2.781 -26.100 1.00 82.31 432 GLU A C 1
ATOM 3245 O O . GLU A 1 432 ? 6.052 1.589 -25.875 1.00 82.31 432 GLU A O 1
ATOM 3250 N N . PHE A 1 433 ? 5.972 3.321 -27.290 1.00 79.06 433 PHE A N 1
ATOM 3251 C CA . PHE A 1 433 ? 5.530 2.520 -28.446 1.00 79.06 433 PHE A CA 1
ATOM 3252 C C . PHE A 1 433 ? 6.685 1.913 -29.247 1.00 79.06 433 PHE A C 1
ATOM 3254 O O . PHE A 1 433 ? 6.546 0.858 -29.861 1.00 79.06 433 PHE A O 1
ATOM 3261 N N . THR A 1 434 ? 7.805 2.628 -29.305 1.00 83.81 434 THR A N 1
ATOM 3262 C CA . THR A 1 434 ? 9.019 2.253 -30.036 1.00 83.81 434 THR A CA 1
ATOM 3263 C C . THR A 1 434 ? 10.213 2.824 -29.294 1.00 83.81 434 THR A C 1
ATOM 3265 O O . THR A 1 434 ? 10.082 3.762 -28.507 1.00 83.81 434 THR A O 1
ATOM 3268 N N . SER A 1 435 ? 11.399 2.278 -29.513 1.00 91.06 435 SER A N 1
ATOM 3269 C CA . SER A 1 435 ? 12.626 2.830 -28.935 1.00 91.06 435 SER A CA 1
ATOM 3270 C C . SER A 1 435 ? 13.797 2.636 -29.888 1.00 91.06 435 SER A C 1
ATOM 3272 O O . SER A 1 435 ? 13.645 2.017 -30.944 1.00 91.06 435 SER A O 1
ATOM 3274 N N . ILE A 1 436 ? 14.947 3.217 -29.559 1.00 93.00 436 ILE A N 1
ATOM 3275 C CA . ILE A 1 436 ? 16.184 3.055 -30.321 1.00 93.00 436 ILE A CA 1
ATOM 3276 C C . ILE A 1 436 ? 17.102 2.096 -29.567 1.00 93.00 436 ILE A C 1
ATOM 3278 O O . ILE A 1 436 ? 17.299 2.245 -28.365 1.00 93.00 436 ILE A O 1
ATOM 3282 N N . ASP A 1 437 ? 17.677 1.130 -30.275 1.00 90.81 437 ASP A N 1
ATOM 3283 C CA . ASP A 1 437 ? 18.769 0.296 -29.772 1.00 90.81 437 ASP A CA 1
ATOM 3284 C C . ASP A 1 437 ? 20.099 1.081 -29.871 1.00 90.81 437 ASP A C 1
ATOM 3286 O O . ASP A 1 437 ? 20.559 1.340 -30.992 1.00 90.81 437 ASP A O 1
ATOM 3290 N N . PRO A 1 438 ? 20.757 1.448 -28.749 1.00 87.81 438 PRO A N 1
ATOM 3291 C CA . PRO A 1 438 ? 22.011 2.211 -28.770 1.00 87.81 438 PRO A CA 1
ATOM 3292 C C . PRO A 1 438 ? 23.162 1.492 -29.493 1.00 87.81 438 PRO A C 1
ATOM 3294 O O . PRO A 1 438 ? 24.105 2.132 -29.960 1.00 87.81 438 PRO A O 1
ATOM 3297 N N . ARG A 1 439 ? 23.095 0.159 -29.621 1.00 85.88 439 ARG A N 1
ATOM 3298 C CA . ARG A 1 439 ? 24.140 -0.687 -30.220 1.00 85.88 439 ARG A CA 1
ATOM 3299 C C . ARG A 1 439 ? 24.148 -0.638 -31.740 1.00 85.88 439 ARG A C 1
ATOM 3301 O O . ARG A 1 439 ? 25.173 -0.981 -32.338 1.00 85.88 439 ARG A O 1
ATOM 3308 N N . THR A 1 440 ? 23.017 -0.277 -32.346 1.00 88.62 440 THR A N 1
ATOM 3309 C CA . THR A 1 440 ? 22.796 -0.253 -33.801 1.00 88.62 440 THR A CA 1
ATOM 3310 C C . THR A 1 440 ? 22.317 1.105 -34.319 1.00 88.62 440 THR A C 1
ATOM 3312 O O . THR A 1 440 ? 22.422 1.363 -35.518 1.00 88.62 440 THR A O 1
ATOM 3315 N N . GLY A 1 441 ? 21.784 1.969 -33.448 1.00 88.94 441 GLY A N 1
ATOM 3316 C CA . GLY A 1 441 ? 21.078 3.198 -33.821 1.00 88.94 441 GLY A CA 1
ATOM 3317 C C . GLY A 1 441 ? 19.730 2.947 -34.512 1.00 88.94 441 GLY A C 1
ATOM 3318 O O . GLY A 1 441 ? 19.120 3.883 -35.028 1.00 88.94 441 GLY A O 1
ATOM 3319 N N . GLY A 1 442 ? 19.276 1.690 -34.568 1.00 92.12 442 GLY A N 1
ATOM 3320 C CA . GLY A 1 442 ? 18.040 1.285 -35.228 1.00 92.12 442 GLY A CA 1
ATOM 3321 C C . GLY A 1 442 ? 16.823 1.398 -34.313 1.00 92.12 442 GLY A C 1
ATOM 3322 O O . GLY A 1 442 ? 16.919 1.201 -33.103 1.00 92.12 442 GLY A O 1
ATOM 3323 N N . SER A 1 443 ? 15.656 1.671 -34.899 1.00 92.44 443 SER A N 1
ATOM 3324 C CA . SER A 1 443 ? 14.389 1.562 -34.172 1.00 92.44 443 SER A CA 1
ATOM 3325 C C . SER A 1 443 ? 14.026 0.094 -33.939 1.00 92.44 443 SER A C 1
ATOM 3327 O O . SER A 1 443 ? 14.136 -0.735 -34.844 1.00 92.44 443 SER A O 1
ATOM 3329 N N . VAL A 1 444 ? 13.581 -0.212 -32.722 1.00 89.88 444 VAL A N 1
ATOM 3330 C CA . VAL A 1 444 ? 13.149 -1.538 -32.279 1.00 89.88 444 VAL A CA 1
ATOM 3331 C C . VAL A 1 444 ? 11.718 -1.496 -31.736 1.00 89.88 444 VAL A C 1
ATOM 3333 O O . VAL A 1 444 ? 11.245 -0.471 -31.246 1.00 89.88 444 VAL A O 1
ATOM 3336 N N . ALA A 1 445 ? 11.036 -2.642 -31.825 1.00 83.88 445 ALA A N 1
ATOM 3337 C CA . ALA A 1 445 ? 9.688 -2.852 -31.287 1.00 83.88 445 ALA A CA 1
ATOM 3338 C C . ALA A 1 445 ? 9.668 -3.202 -29.784 1.00 83.88 445 ALA A C 1
ATOM 3340 O O . ALA A 1 445 ? 8.597 -3.308 -29.199 1.00 83.88 445 ALA A O 1
ATOM 3341 N N . ARG A 1 446 ? 10.844 -3.397 -29.168 1.00 87.19 446 ARG A N 1
ATOM 3342 C CA . ARG A 1 446 ? 11.009 -3.391 -27.706 1.00 87.19 446 ARG A CA 1
ATOM 3343 C C . ARG A 1 446 ? 10.974 -1.942 -27.237 1.00 87.19 446 ARG A C 1
ATOM 3345 O O . ARG A 1 446 ? 11.451 -1.069 -27.966 1.00 87.19 446 ARG A O 1
ATOM 3352 N N . THR A 1 447 ? 10.420 -1.678 -26.063 1.00 83.94 447 THR A N 1
ATOM 3353 C CA . THR A 1 447 ? 10.114 -0.311 -25.647 1.00 83.94 447 THR A CA 1
ATOM 3354 C C . THR A 1 447 ? 10.647 -0.003 -24.251 1.00 83.94 447 THR A C 1
ATOM 3356 O O . THR A 1 447 ? 10.900 -0.894 -23.439 1.00 83.94 447 THR A O 1
ATOM 3359 N N . ARG A 1 448 ? 10.900 1.281 -23.984 1.00 88.50 448 ARG A N 1
ATOM 3360 C CA . ARG A 1 448 ? 11.242 1.757 -22.640 1.00 88.50 448 ARG A CA 1
ATOM 3361 C C . ARG A 1 448 ? 10.009 1.646 -21.746 1.00 88.50 448 ARG A C 1
ATOM 3363 O O . ARG A 1 448 ? 8.945 2.122 -22.126 1.00 88.50 448 ARG A O 1
ATOM 3370 N N . THR A 1 449 ? 10.177 1.076 -20.559 1.00 89.25 449 THR A N 1
ATOM 3371 C CA . THR A 1 449 ? 9.198 1.116 -19.463 1.00 89.25 449 THR A CA 1
ATOM 3372 C C . THR A 1 449 ? 9.940 1.526 -18.205 1.00 89.25 449 THR A C 1
ATOM 3374 O O . THR A 1 449 ? 11.041 1.021 -17.968 1.00 89.25 449 THR A O 1
ATOM 3377 N N . TYR A 1 450 ? 9.375 2.468 -17.452 1.00 91.56 450 TYR A N 1
ATOM 3378 C CA . TYR A 1 450 ? 10.008 3.045 -16.267 1.00 91.56 450 TYR A CA 1
ATOM 3379 C C . TYR A 1 450 ? 9.496 2.342 -15.002 1.00 91.56 450 TYR A C 1
ATOM 3381 O O . TYR A 1 450 ? 8.282 2.295 -14.804 1.00 91.56 450 TYR A O 1
ATOM 3389 N N . PRO A 1 451 ? 10.380 1.805 -14.142 1.00 92.00 451 PRO A N 1
ATOM 3390 C CA . PRO A 1 451 ? 9.962 0.981 -13.011 1.00 92.00 451 PRO A CA 1
ATOM 3391 C C . PRO A 1 451 ? 9.401 1.802 -11.844 1.00 92.00 451 PRO A C 1
ATOM 3393 O O . PRO A 1 451 ? 8.511 1.317 -11.161 1.00 92.00 451 PRO A O 1
ATOM 3396 N N . HIS A 1 452 ? 9.833 3.059 -11.691 1.00 92.50 452 HIS A N 1
ATOM 3397 C CA . HIS A 1 452 ? 9.481 3.978 -10.602 1.00 92.50 452 HIS A CA 1
ATOM 3398 C C . HIS A 1 452 ? 8.022 3.908 -10.108 1.00 92.50 452 HIS A C 1
ATOM 3400 O O . HIS A 1 452 ? 7.792 3.852 -8.908 1.00 92.50 452 HIS A O 1
ATOM 3406 N N . VAL A 1 453 ? 7.022 3.928 -11.004 1.00 92.75 453 VAL A N 1
ATOM 3407 C CA . VAL A 1 453 ? 5.605 3.906 -10.584 1.00 92.75 453 VAL A CA 1
ATOM 3408 C C . VAL A 1 453 ? 5.203 2.537 -10.037 1.00 92.75 453 VAL A C 1
ATOM 3410 O O . VAL A 1 453 ? 4.487 2.468 -9.048 1.00 92.75 453 VAL A O 1
ATOM 3413 N N . TYR A 1 454 ? 5.710 1.456 -10.629 1.00 93.12 454 TYR A N 1
ATOM 3414 C CA . TYR A 1 454 ? 5.483 0.094 -10.148 1.00 93.12 454 TYR A CA 1
ATOM 3415 C C . TYR A 1 454 ? 6.188 -0.168 -8.816 1.00 93.12 454 TYR A C 1
ATOM 3417 O O . TYR A 1 454 ? 5.597 -0.786 -7.944 1.00 93.12 454 TYR A O 1
ATOM 3425 N N . GLU A 1 455 ? 7.407 0.344 -8.633 1.00 91.94 455 GLU A N 1
ATOM 3426 C CA . GLU A 1 455 ? 8.115 0.291 -7.347 1.00 91.94 455 GLU A CA 1
ATOM 3427 C C . GLU A 1 455 ? 7.361 1.066 -6.262 1.00 91.94 455 GLU A C 1
ATOM 3429 O O . GLU A 1 455 ? 7.142 0.520 -5.190 1.00 91.94 455 GLU A O 1
ATOM 3434 N N . MET A 1 456 ? 6.884 2.284 -6.553 1.00 91.31 456 MET A N 1
ATOM 3435 C CA . MET A 1 456 ? 6.054 3.048 -5.611 1.00 91.31 456 MET A CA 1
ATOM 3436 C C . MET A 1 456 ? 4.772 2.291 -5.239 1.00 91.31 456 MET A C 1
ATOM 3438 O O . MET A 1 456 ? 4.439 2.214 -4.065 1.00 91.31 456 MET A O 1
ATOM 3442 N N . LEU A 1 457 ? 4.064 1.699 -6.207 1.00 93.31 457 LEU A N 1
ATOM 3443 C CA . LEU A 1 457 ? 2.866 0.892 -5.935 1.00 93.31 457 LEU A CA 1
ATOM 3444 C C . LEU A 1 457 ? 3.183 -0.320 -5.050 1.00 93.31 457 LEU A C 1
ATOM 3446 O O . LEU A 1 457 ? 2.473 -0.562 -4.079 1.00 93.31 457 LEU A O 1
ATOM 3450 N N . HIS A 1 458 ? 4.258 -1.040 -5.377 1.00 89.62 458 HIS A N 1
ATOM 3451 C CA . HIS A 1 458 ? 4.740 -2.203 -4.635 1.00 89.62 458 HIS A CA 1
ATOM 3452 C C . HIS A 1 458 ? 5.107 -1.836 -3.195 1.00 89.62 458 HIS A C 1
ATOM 3454 O O . HIS A 1 458 ? 4.716 -2.539 -2.281 1.00 89.62 458 HIS A O 1
ATOM 3460 N N . GLU A 1 459 ? 5.816 -0.731 -2.972 1.00 87.62 459 GLU A N 1
ATOM 3461 C CA . GLU A 1 459 ? 6.227 -0.304 -1.630 1.00 87.62 459 GLU A CA 1
ATOM 3462 C C . GLU A 1 459 ? 5.073 0.273 -0.803 1.00 87.62 459 GLU A C 1
ATOM 3464 O O . GLU A 1 459 ? 4.958 -0.021 0.382 1.00 87.62 459 GLU A O 1
ATOM 3469 N N . ILE A 1 460 ? 4.216 1.105 -1.406 1.00 89.06 460 ILE A N 1
ATOM 347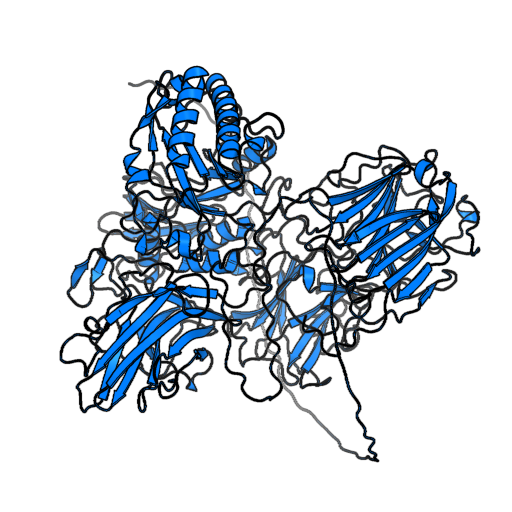0 C CA . ILE A 1 460 ? 3.167 1.840 -0.682 1.00 89.06 460 ILE A CA 1
ATOM 3471 C C . ILE A 1 460 ? 1.992 0.927 -0.317 1.00 89.06 460 ILE A C 1
ATOM 3473 O O . ILE A 1 460 ? 1.430 1.078 0.765 1.00 89.06 460 ILE A O 1
ATOM 3477 N N . PHE A 1 461 ? 1.624 -0.010 -1.196 1.00 91.06 461 PHE A N 1
ATOM 3478 C CA . PHE A 1 461 ? 0.547 -0.975 -0.951 1.00 91.06 461 PHE A CA 1
ATOM 3479 C C . PHE A 1 461 ? 1.054 -2.367 -0.584 1.00 91.06 461 PHE A C 1
ATOM 3481 O O . PHE A 1 461 ? 0.278 -3.318 -0.651 1.00 91.06 461 PHE A O 1
ATOM 3488 N N . ALA A 1 462 ? 2.322 -2.518 -0.199 1.00 87.75 462 ALA A N 1
ATOM 3489 C CA . ALA A 1 462 ? 2.762 -3.772 0.388 1.00 87.75 462 ALA A CA 1
ATOM 3490 C C . ALA A 1 462 ? 1.949 -4.098 1.652 1.00 87.75 462 ALA A C 1
ATOM 3492 O O . ALA A 1 462 ? 1.525 -3.178 2.367 1.00 87.75 462 ALA A O 1
ATOM 3493 N N . PRO A 1 463 ? 1.785 -5.394 1.974 1.00 85.00 463 PRO A N 1
ATOM 3494 C CA . PRO A 1 463 ? 1.312 -5.800 3.284 1.00 85.00 463 PRO A CA 1
ATOM 3495 C C . PRO A 1 463 ? 2.149 -5.140 4.392 1.00 85.00 463 PRO A C 1
ATOM 3497 O O . PRO A 1 463 ? 3.382 -5.071 4.265 1.00 85.00 463 PRO A O 1
ATOM 3500 N N . PRO A 1 464 ? 1.521 -4.686 5.488 1.00 77.50 464 PRO A N 1
ATOM 3501 C CA . PRO A 1 464 ? 2.209 -4.140 6.655 1.00 77.50 464 PRO A CA 1
ATOM 3502 C C . PRO A 1 464 ? 3.396 -5.013 7.097 1.00 77.50 464 PRO A C 1
ATOM 3504 O O . PRO A 1 464 ? 3.289 -6.244 7.116 1.00 77.50 464 PRO A O 1
ATOM 3507 N N . GLY A 1 465 ? 4.525 -4.396 7.452 1.00 76.81 465 GLY A N 1
ATOM 3508 C CA . GLY A 1 465 ? 5.767 -5.088 7.829 1.00 76.81 465 GLY A CA 1
ATOM 3509 C C . GLY A 1 465 ? 6.664 -5.561 6.675 1.00 76.81 465 GLY A C 1
ATOM 3510 O O . GLY A 1 465 ? 7.758 -6.070 6.917 1.00 76.81 465 GLY A O 1
ATOM 3511 N N . THR A 1 466 ? 6.270 -5.383 5.408 1.00 84.19 466 THR A N 1
ATOM 3512 C CA . THR A 1 466 ? 7.102 -5.808 4.267 1.00 84.19 466 THR A CA 1
ATOM 3513 C C . THR A 1 466 ? 8.417 -5.023 4.193 1.00 84.19 466 THR A C 1
ATOM 3515 O O . THR A 1 466 ? 8.431 -3.798 4.112 1.00 84.19 466 THR A O 1
ATOM 3518 N N . ARG A 1 467 ? 9.552 -5.739 4.172 1.00 81.38 467 ARG A N 1
ATOM 3519 C CA . ARG A 1 467 ? 10.908 -5.153 4.062 1.00 81.38 467 ARG A CA 1
ATOM 3520 C C . ARG A 1 467 ? 11.653 -5.517 2.772 1.00 81.38 467 ARG A C 1
ATOM 3522 O O . ARG A 1 467 ? 12.697 -4.926 2.495 1.00 81.38 467 ARG A O 1
ATOM 3529 N N . ALA A 1 468 ? 11.144 -6.483 2.006 1.00 87.56 468 ALA A N 1
ATOM 3530 C CA . ALA A 1 468 ? 11.768 -6.994 0.790 1.00 87.56 468 ALA A CA 1
ATOM 3531 C C . ALA A 1 468 ? 10.773 -7.000 -0.379 1.00 87.56 468 ALA A C 1
ATOM 3533 O O . ALA A 1 468 ? 9.694 -7.577 -0.280 1.00 87.56 468 ALA A O 1
ATOM 3534 N N . TYR A 1 469 ? 11.175 -6.404 -1.498 1.00 90.62 469 TYR A N 1
ATOM 3535 C CA . TYR A 1 469 ? 10.318 -6.110 -2.647 1.00 90.62 469 TYR A CA 1
ATOM 3536 C C . TYR A 1 469 ? 10.882 -6.750 -3.921 1.00 90.62 469 TYR A C 1
ATOM 3538 O O . TYR A 1 469 ? 12.098 -6.826 -4.102 1.00 90.62 469 TYR A O 1
ATOM 3546 N N . SER A 1 470 ? 10.029 -7.223 -4.831 1.00 90.75 470 SER A N 1
ATOM 3547 C CA . SER A 1 470 ? 10.466 -7.795 -6.120 1.00 90.75 470 SER A CA 1
ATOM 3548 C C . SER A 1 470 ? 10.764 -6.730 -7.184 1.00 90.75 470 SER A C 1
ATOM 3550 O O . SER A 1 470 ? 10.010 -5.775 -7.349 1.00 90.75 470 SER A O 1
ATOM 3552 N N . LEU A 1 471 ? 11.843 -6.941 -7.950 1.00 92.25 471 LEU A N 1
ATOM 3553 C CA . LEU A 1 471 ? 12.120 -6.257 -9.223 1.00 92.25 471 LEU A CA 1
ATOM 3554 C C . LEU A 1 471 ? 11.620 -7.069 -10.425 1.00 92.25 471 LEU A C 1
ATOM 3556 O O . LEU A 1 471 ? 11.129 -6.505 -11.404 1.00 92.25 471 LEU A O 1
ATOM 3560 N N . ASP A 1 472 ? 11.755 -8.395 -10.359 1.00 91.38 472 ASP A N 1
ATOM 3561 C CA . ASP A 1 472 ? 11.195 -9.327 -11.336 1.00 91.38 472 ASP A CA 1
ATOM 3562 C C . ASP A 1 472 ? 10.939 -10.694 -10.682 1.00 91.38 472 ASP A C 1
ATOM 3564 O O . ASP A 1 472 ? 11.795 -11.235 -9.976 1.00 91.38 472 ASP A O 1
ATOM 3568 N N . SER A 1 473 ? 9.762 -11.251 -10.949 1.00 87.56 473 SER A N 1
ATOM 3569 C CA . SER A 1 473 ? 9.343 -12.621 -10.617 1.00 87.56 473 SER A CA 1
ATOM 3570 C C . SER A 1 473 ? 9.127 -13.458 -11.887 1.00 87.56 473 SER A C 1
ATOM 3572 O O . SER A 1 473 ? 8.541 -14.535 -11.847 1.00 87.56 473 SER A O 1
ATOM 3574 N N . PHE A 1 474 ? 9.555 -12.931 -13.041 1.00 91.31 474 PHE A N 1
ATOM 3575 C CA . PHE A 1 474 ? 9.504 -13.550 -14.363 1.00 91.31 474 PHE A CA 1
ATOM 3576 C C . PHE A 1 474 ? 8.119 -14.061 -14.778 1.00 91.31 474 PHE A C 1
ATOM 3578 O O . PHE A 1 474 ? 8.011 -14.940 -15.632 1.00 91.31 474 PHE A O 1
ATOM 3585 N N . SER A 1 475 ? 7.034 -13.491 -14.237 1.00 89.19 475 SER A N 1
ATOM 3586 C CA . SER A 1 475 ? 5.663 -13.929 -14.535 1.00 89.19 475 SER A CA 1
ATOM 3587 C C . SER A 1 475 ? 5.383 -13.981 -16.042 1.00 89.19 475 SER A C 1
ATOM 3589 O O . SER A 1 475 ? 4.725 -14.901 -16.526 1.00 89.19 475 SER A O 1
ATOM 3591 N N . GLY A 1 476 ? 5.974 -13.051 -16.800 1.00 88.19 476 GLY A N 1
ATOM 3592 C CA . GLY A 1 476 ? 6.177 -13.160 -18.243 1.00 88.19 476 GLY A CA 1
ATOM 3593 C C . GLY A 1 476 ? 7.594 -12.742 -18.638 1.00 88.19 476 GLY A C 1
ATOM 3594 O O . GLY A 1 476 ? 8.285 -12.063 -17.885 1.00 88.19 476 GLY A O 1
ATOM 3595 N N . LEU A 1 477 ? 8.023 -13.120 -19.844 1.00 86.94 477 LEU A N 1
ATOM 3596 C CA . LEU A 1 477 ? 9.362 -12.801 -20.341 1.00 86.94 477 LEU A CA 1
ATOM 3597 C C . LEU A 1 477 ? 9.384 -11.438 -21.055 1.00 86.94 477 LEU A C 1
ATOM 3599 O O . LEU A 1 477 ? 9.009 -11.349 -22.226 1.00 86.94 477 LEU A O 1
ATOM 3603 N N . ASP A 1 478 ? 9.862 -10.386 -20.380 1.00 90.00 478 ASP A N 1
ATOM 3604 C CA . ASP A 1 478 ? 10.158 -9.104 -21.039 1.00 90.00 478 ASP A CA 1
ATOM 3605 C C . ASP A 1 478 ? 11.266 -9.324 -22.098 1.00 90.00 478 ASP A C 1
ATOM 3607 O O . ASP A 1 478 ? 12.364 -9.753 -21.745 1.00 90.00 478 ASP A O 1
ATOM 3611 N N . PRO A 1 479 ? 11.047 -9.020 -23.393 1.00 88.88 479 PRO A N 1
ATOM 3612 C CA . PRO A 1 479 ? 12.039 -9.205 -24.452 1.00 88.88 479 PRO A CA 1
ATOM 3613 C C . PRO A 1 479 ? 13.251 -8.259 -24.352 1.00 88.88 479 PRO A C 1
ATOM 3615 O O . PRO A 1 479 ? 14.165 -8.366 -25.178 1.00 88.88 479 PRO A O 1
ATOM 3618 N N . ARG A 1 480 ? 13.275 -7.318 -23.393 1.00 91.00 480 ARG A N 1
ATOM 3619 C CA . ARG A 1 480 ? 14.497 -6.616 -22.969 1.00 91.00 480 ARG A CA 1
ATOM 3620 C C . ARG A 1 480 ? 15.465 -7.545 -22.254 1.00 91.00 480 ARG A C 1
ATOM 3622 O O . ARG A 1 480 ? 16.654 -7.277 -22.359 1.00 91.00 480 ARG A O 1
ATOM 3629 N N . TRP A 1 481 ? 15.025 -8.631 -21.614 1.00 93.50 481 TRP A N 1
ATOM 3630 C CA . TRP A 1 481 ? 15.931 -9.712 -21.228 1.00 93.50 481 TRP A CA 1
ATOM 3631 C C . TRP A 1 481 ? 16.549 -10.297 -22.503 1.00 93.50 481 TRP A C 1
ATOM 3633 O O . TRP A 1 481 ? 15.885 -10.950 -23.310 1.00 93.50 481 TRP A O 1
ATOM 3643 N N . ARG A 1 482 ? 17.820 -9.969 -22.749 1.00 90.31 482 ARG A N 1
ATOM 3644 C CA . ARG A 1 482 ? 18.544 -10.396 -23.946 1.00 90.31 482 ARG A CA 1
ATOM 3645 C C . ARG A 1 482 ? 19.128 -11.773 -23.714 1.00 90.31 482 ARG A C 1
ATOM 3647 O O . ARG A 1 482 ? 19.791 -12.023 -22.711 1.00 90.31 482 ARG A O 1
ATOM 3654 N N . ASP A 1 483 ? 18.919 -12.616 -24.713 1.00 90.88 483 ASP A N 1
ATOM 3655 C CA . ASP A 1 483 ? 19.658 -13.853 -24.899 1.00 90.88 483 ASP A CA 1
ATOM 3656 C C . ASP A 1 483 ? 21.181 -13.602 -24.808 1.00 90.88 483 ASP A C 1
ATOM 3658 O O . ASP A 1 483 ? 21.634 -12.587 -25.362 1.00 90.88 483 ASP A O 1
ATOM 3662 N N . PRO A 1 484 ? 21.969 -14.483 -24.155 1.00 92.25 484 PRO A N 1
ATOM 3663 C CA . PRO A 1 484 ? 23.416 -14.316 -24.019 1.00 92.25 484 PRO A CA 1
ATOM 3664 C C . PRO A 1 484 ? 24.130 -13.990 -25.334 1.00 92.25 484 PRO A C 1
ATOM 3666 O O . PRO A 1 484 ? 25.000 -13.119 -25.358 1.00 92.25 484 PRO A O 1
ATOM 3669 N N . ASN A 1 485 ? 23.705 -14.594 -26.448 1.00 90.81 485 ASN A N 1
ATOM 3670 C CA . ASN A 1 485 ? 24.292 -14.388 -27.778 1.00 90.81 485 ASN A CA 1
ATOM 3671 C C . ASN A 1 485 ? 24.116 -12.975 -28.346 1.00 90.81 485 ASN A C 1
ATOM 3673 O O . ASN A 1 485 ? 24.706 -12.617 -29.367 1.00 90.81 485 ASN A O 1
ATOM 3677 N N . LEU A 1 486 ? 23.261 -12.169 -27.718 1.00 89.44 486 LEU A N 1
ATOM 3678 C CA . LEU A 1 486 ? 22.908 -10.821 -28.152 1.00 89.44 486 LEU A CA 1
ATOM 3679 C C . LEU A 1 486 ? 23.491 -9.736 -27.231 1.00 89.44 486 LEU A C 1
ATOM 3681 O O . LEU A 1 486 ? 23.215 -8.550 -27.441 1.00 89.44 486 LEU A O 1
ATOM 3685 N N . ALA A 1 487 ? 24.296 -10.117 -26.234 1.00 89.81 487 ALA A N 1
ATOM 3686 C CA . ALA A 1 487 ? 25.081 -9.209 -25.406 1.00 89.81 487 ALA A CA 1
ATOM 3687 C C . ALA A 1 487 ? 26.516 -9.081 -25.949 1.00 89.81 487 ALA A C 1
ATOM 3689 O O . ALA A 1 487 ? 27.189 -10.074 -26.209 1.00 89.81 487 ALA A O 1
ATOM 3690 N N . ARG A 1 488 ? 27.018 -7.845 -26.091 1.00 88.94 488 ARG A N 1
ATOM 3691 C CA . ARG A 1 488 ? 28.374 -7.569 -26.622 1.00 88.94 488 ARG A CA 1
ATOM 3692 C C . ARG A 1 488 ? 29.511 -8.068 -25.725 1.00 88.94 488 ARG A C 1
ATOM 3694 O O . ARG A 1 488 ? 30.640 -8.182 -26.191 1.00 88.94 488 ARG A O 1
ATOM 3701 N N . ASP A 1 489 ? 29.208 -8.322 -24.457 1.00 93.19 489 ASP A N 1
ATOM 3702 C CA . ASP A 1 489 ? 30.157 -8.807 -23.457 1.00 93.19 489 ASP A CA 1
ATOM 3703 C C . ASP A 1 489 ? 30.203 -10.335 -23.342 1.00 93.19 489 ASP A C 1
ATOM 3705 O O . ASP A 1 489 ? 31.061 -10.850 -22.628 1.00 93.19 489 ASP A O 1
ATOM 3709 N N . THR A 1 490 ? 29.331 -11.067 -24.040 1.00 93.00 490 THR A N 1
ATOM 3710 C CA . THR A 1 490 ? 29.411 -12.530 -24.107 1.00 93.00 490 THR A CA 1
ATOM 3711 C C . THR A 1 490 ? 30.622 -12.949 -24.945 1.00 93.00 490 THR A C 1
ATOM 3713 O O . THR A 1 490 ? 30.820 -12.464 -26.061 1.00 93.00 490 THR A O 1
ATOM 3716 N N . VAL A 1 491 ? 31.450 -13.844 -24.403 1.00 93.44 491 VAL A N 1
ATOM 3717 C CA . VAL A 1 491 ? 32.639 -14.410 -25.058 1.00 93.44 491 VAL A CA 1
ATOM 3718 C C . VAL A 1 491 ? 32.817 -15.879 -24.675 1.00 93.44 491 VAL A C 1
ATOM 3720 O O . VAL A 1 491 ? 32.536 -16.273 -23.548 1.00 93.44 491 VAL A O 1
ATOM 3723 N N . GLY A 1 492 ? 33.335 -16.691 -25.596 1.00 90.75 492 GLY A N 1
ATOM 3724 C CA . GLY A 1 492 ? 33.596 -18.117 -25.359 1.00 90.75 492 GLY A CA 1
ATOM 3725 C C . GLY A 1 492 ? 32.500 -19.056 -25.864 1.00 90.75 492 GLY A C 1
ATOM 3726 O O . GLY A 1 492 ? 32.807 -20.221 -26.081 1.00 90.75 492 GLY A O 1
ATOM 3727 N N . ASP A 1 493 ? 31.293 -18.545 -26.123 1.00 90.75 493 ASP A N 1
ATOM 3728 C CA . ASP A 1 493 ? 30.282 -19.195 -26.966 1.00 90.75 493 ASP A CA 1
ATOM 3729 C C . ASP A 1 493 ? 30.626 -18.893 -28.436 1.00 90.75 493 ASP A C 1
ATOM 3731 O O . ASP A 1 493 ? 30.724 -17.727 -28.842 1.00 90.75 493 ASP A O 1
ATOM 3735 N N . SER A 1 494 ? 30.925 -19.935 -29.213 1.00 87.75 494 SER A N 1
ATOM 3736 C CA . SER A 1 494 ? 31.376 -19.827 -30.605 1.00 87.75 494 SER A CA 1
ATOM 3737 C C . SER A 1 494 ? 30.391 -20.393 -31.627 1.00 87.75 494 SER A C 1
ATOM 3739 O O . SER A 1 494 ? 30.512 -20.082 -32.819 1.00 87.75 494 SER A O 1
ATOM 3741 N N . ASN A 1 495 ? 29.421 -21.193 -31.180 1.00 89.38 495 ASN A N 1
ATOM 3742 C CA . ASN A 1 495 ? 28.388 -21.789 -32.023 1.00 89.38 495 ASN A CA 1
ATOM 3743 C C . ASN A 1 495 ? 27.060 -20.992 -31.990 1.00 89.38 495 ASN A C 1
ATOM 3745 O O . ASN A 1 495 ? 26.303 -21.042 -32.966 1.00 89.38 495 ASN A O 1
ATOM 3749 N N . GLY A 1 496 ? 26.840 -20.190 -30.943 1.00 88.75 496 GLY A N 1
ATOM 3750 C CA . GLY A 1 496 ? 25.667 -19.360 -30.713 1.00 88.75 496 GLY A CA 1
ATOM 3751 C C . GLY A 1 496 ? 24.466 -20.073 -30.078 1.00 88.75 496 GLY A C 1
ATOM 3752 O O . GLY A 1 496 ? 23.342 -19.762 -30.484 1.00 88.75 496 GLY A O 1
ATOM 3753 N N . ASP A 1 497 ? 24.658 -21.035 -29.165 1.00 91.25 497 ASP A N 1
ATOM 3754 C CA . ASP A 1 497 ? 23.582 -21.871 -28.596 1.00 91.25 497 ASP A CA 1
ATOM 3755 C C . ASP A 1 497 ? 23.335 -21.759 -27.075 1.00 91.25 497 ASP A C 1
ATOM 3757 O O . ASP A 1 497 ? 22.354 -22.334 -26.578 1.00 91.25 497 ASP A O 1
ATOM 3761 N N . SER A 1 498 ? 24.065 -20.885 -26.362 1.00 94.06 498 SER A N 1
ATOM 3762 C CA . SER A 1 498 ? 23.572 -20.321 -25.091 1.00 94.06 498 SER A CA 1
ATOM 3763 C C . SER A 1 498 ? 22.149 -19.774 -25.269 1.00 94.06 498 SER A C 1
ATOM 3765 O O . SER A 1 498 ? 21.787 -19.308 -26.348 1.00 94.06 498 SER A O 1
ATOM 3767 N N . SER A 1 499 ? 21.293 -19.820 -24.245 1.00 94.81 499 SER A N 1
ATOM 3768 C CA . SER A 1 499 ? 19.914 -19.350 -24.429 1.00 94.81 499 SER A CA 1
ATOM 3769 C C . SER A 1 499 ? 19.179 -18.895 -23.176 1.00 94.81 499 SER A C 1
ATOM 3771 O O . SER A 1 499 ? 19.413 -19.351 -22.057 1.00 94.81 499 SER A O 1
ATOM 3773 N N . LEU A 1 500 ? 18.220 -18.003 -23.409 1.00 95.25 500 LEU A N 1
ATOM 3774 C CA . LEU A 1 500 ? 17.221 -17.549 -22.449 1.00 95.25 500 LEU A CA 1
ATOM 3775 C C . LEU A 1 500 ? 15.885 -18.281 -22.669 1.00 95.25 500 LEU A C 1
ATOM 3777 O O . LEU A 1 500 ? 15.385 -18.342 -23.793 1.00 95.25 500 LEU A O 1
ATOM 3781 N N . ALA A 1 501 ? 15.258 -18.787 -21.605 1.00 94.69 501 ALA A N 1
ATOM 3782 C CA . ALA A 1 501 ? 13.894 -19.314 -21.673 1.00 94.69 501 ALA A CA 1
ATOM 3783 C C . ALA A 1 501 ? 13.107 -19.074 -20.382 1.00 94.69 501 ALA A C 1
ATOM 3785 O O . ALA A 1 501 ? 13.666 -19.115 -19.289 1.00 94.69 501 ALA A O 1
ATOM 3786 N N . LEU A 1 502 ? 11.791 -18.908 -20.512 1.00 93.38 502 LEU A N 1
ATOM 3787 C CA . LEU A 1 502 ? 10.882 -18.967 -19.374 1.00 93.38 502 LEU A CA 1
ATOM 3788 C C . LEU A 1 502 ? 10.524 -20.427 -19.067 1.00 93.38 502 LEU A C 1
ATOM 3790 O O . LEU A 1 502 ? 10.223 -21.198 -19.983 1.00 93.38 502 LEU A O 1
ATOM 3794 N N . VAL A 1 503 ? 10.572 -20.802 -17.792 1.00 93.94 503 VAL A N 1
ATOM 3795 C CA . VAL A 1 503 ? 10.243 -22.143 -17.282 1.00 93.94 503 VAL A CA 1
ATOM 3796 C C . VAL A 1 503 ? 9.341 -22.023 -16.046 1.00 93.94 503 VAL A C 1
ATOM 3798 O O . VAL A 1 503 ? 9.355 -20.973 -15.413 1.00 93.94 503 VAL A O 1
ATOM 3801 N N . PRO A 1 504 ? 8.576 -23.060 -15.660 1.00 90.62 504 PRO A N 1
ATOM 3802 C CA . PRO A 1 504 ? 7.866 -23.059 -14.379 1.00 90.62 504 PRO A CA 1
ATOM 3803 C C . PRO A 1 504 ? 8.833 -22.896 -13.197 1.00 90.62 504 PRO A C 1
ATOM 3805 O O . PRO A 1 504 ? 9.941 -23.443 -13.233 1.00 90.62 504 PRO A O 1
ATOM 3808 N N . ALA A 1 505 ? 8.413 -22.181 -12.150 1.00 87.06 505 ALA A N 1
ATOM 3809 C CA . ALA A 1 505 ? 9.216 -21.987 -10.943 1.00 87.06 505 ALA A CA 1
ATOM 3810 C C . ALA A 1 505 ? 9.553 -23.346 -10.274 1.00 87.06 505 ALA A C 1
ATOM 3812 O O . ALA A 1 505 ? 8.639 -24.105 -9.944 1.00 87.06 505 ALA A O 1
ATOM 3813 N N . PRO A 1 506 ? 10.836 -23.705 -10.043 1.00 81.56 506 PRO A N 1
ATOM 3814 C CA . PRO A 1 506 ? 11.195 -25.065 -9.614 1.00 81.56 506 PRO A CA 1
ATOM 3815 C C . PRO A 1 506 ? 10.715 -25.492 -8.219 1.00 81.56 506 PRO A C 1
ATOM 3817 O O . PRO A 1 506 ? 10.780 -26.681 -7.904 1.00 81.56 506 PRO A O 1
ATOM 3820 N N . ALA A 1 507 ? 10.300 -24.552 -7.364 1.00 67.75 507 ALA A N 1
ATOM 3821 C CA . ALA A 1 507 ? 9.882 -24.831 -5.988 1.00 67.75 507 ALA A CA 1
ATOM 3822 C C . ALA A 1 507 ? 8.715 -23.947 -5.503 1.00 67.75 507 ALA A C 1
ATOM 3824 O O . ALA A 1 507 ? 8.621 -23.664 -4.312 1.00 67.75 507 ALA A O 1
ATOM 3825 N N . GLY A 1 508 ? 7.836 -23.507 -6.406 1.00 64.75 508 GLY A N 1
ATOM 3826 C CA . GLY A 1 508 ? 6.691 -22.669 -6.052 1.00 64.75 508 GLY A CA 1
ATOM 3827 C C . GLY A 1 508 ? 5.672 -22.537 -7.178 1.00 64.75 508 GLY A C 1
ATOM 3828 O O . GLY A 1 508 ? 5.762 -23.214 -8.203 1.00 64.75 508 GLY A O 1
ATOM 3829 N N . GLU A 1 509 ? 4.701 -21.653 -6.972 1.00 68.44 509 GLU A N 1
ATOM 3830 C CA . GLU A 1 509 ? 3.842 -21.162 -8.047 1.00 68.44 509 GLU A CA 1
ATOM 3831 C C . GLU A 1 509 ? 4.627 -20.177 -8.935 1.00 68.44 509 GLU A C 1
ATOM 3833 O O . GLU A 1 509 ? 5.704 -19.703 -8.568 1.00 68.44 509 GLU A O 1
ATOM 3838 N N . GLY A 1 510 ? 4.102 -19.876 -10.121 1.00 84.12 510 GLY A N 1
ATOM 3839 C CA . GLY A 1 510 ? 4.699 -18.890 -11.017 1.00 84.12 510 GLY A CA 1
ATOM 3840 C C . GLY A 1 510 ? 5.693 -19.438 -12.055 1.00 84.12 510 GLY A C 1
ATOM 3841 O O . GLY A 1 510 ? 5.750 -20.634 -12.359 1.00 84.12 510 GLY A O 1
ATOM 3842 N N . ASN A 1 511 ? 6.476 -18.521 -12.625 1.00 91.00 511 ASN A N 1
ATOM 3843 C CA . ASN A 1 511 ? 7.490 -18.771 -13.651 1.00 91.00 511 ASN A CA 1
ATOM 3844 C C . ASN A 1 511 ? 8.879 -18.342 -13.146 1.00 91.00 511 ASN A C 1
ATOM 3846 O O . ASN A 1 511 ? 9.000 -17.620 -12.167 1.00 91.00 511 ASN A O 1
ATOM 3850 N N . ALA A 1 512 ? 9.927 -18.783 -13.835 1.00 93.06 512 ALA A N 1
ATOM 3851 C CA . ALA A 1 512 ? 11.319 -18.463 -13.560 1.00 93.06 512 ALA A CA 1
ATOM 3852 C C . ALA A 1 512 ? 12.110 -18.312 -14.872 1.00 93.06 512 ALA A C 1
ATOM 3854 O O . ALA A 1 512 ? 11.749 -18.869 -15.916 1.00 93.06 512 ALA A O 1
ATOM 3855 N N . MET A 1 513 ? 13.222 -17.583 -14.822 1.00 95.62 513 MET A N 1
ATOM 3856 C CA . MET A 1 513 ? 14.123 -17.380 -15.953 1.00 95.62 513 MET A CA 1
ATOM 3857 C C . MET A 1 513 ? 15.231 -18.437 -15.967 1.00 95.62 513 MET A C 1
ATOM 3859 O O . MET A 1 513 ? 16.162 -18.397 -15.164 1.00 95.62 513 MET A O 1
ATOM 3863 N N . ARG A 1 514 ? 15.191 -19.356 -16.934 1.00 96.31 514 ARG A N 1
ATOM 3864 C CA . ARG A 1 514 ? 16.312 -20.256 -17.217 1.00 96.31 514 ARG A CA 1
ATOM 3865 C C . ARG A 1 514 ? 17.339 -19.566 -18.112 1.00 96.31 514 ARG A C 1
ATOM 3867 O O . ARG A 1 514 ? 17.009 -19.117 -19.211 1.00 96.31 514 ARG A O 1
ATOM 3874 N N . ILE A 1 515 ? 18.590 -19.590 -17.667 1.00 97.00 515 ILE A N 1
ATOM 3875 C CA . ILE A 1 515 ? 19.777 -19.208 -18.429 1.00 97.00 515 ILE A CA 1
ATOM 3876 C C . ILE A 1 515 ? 20.554 -20.491 -18.729 1.00 97.00 515 ILE A C 1
ATOM 3878 O O . ILE A 1 515 ? 21.125 -21.088 -17.818 1.00 97.00 515 ILE A O 1
ATOM 3882 N N . ALA A 1 516 ? 20.571 -20.919 -19.987 1.00 96.19 516 ALA A N 1
ATOM 3883 C CA . ALA A 1 516 ? 21.465 -21.965 -20.475 1.00 96.19 516 ALA A CA 1
ATOM 3884 C C . ALA A 1 516 ? 22.709 -21.322 -21.101 1.00 96.19 516 ALA A C 1
ATOM 3886 O O . ALA A 1 516 ? 22.607 -20.278 -21.749 1.00 96.19 516 ALA A O 1
ATOM 3887 N N . TYR A 1 517 ? 23.869 -21.941 -20.915 1.00 94.62 517 TYR A N 1
ATOM 3888 C CA . TYR A 1 517 ? 25.133 -21.496 -21.485 1.00 94.62 517 TYR A CA 1
ATOM 3889 C C . TYR A 1 517 ? 25.938 -22.680 -22.019 1.00 94.62 517 TYR A C 1
ATOM 3891 O O . TYR A 1 517 ? 26.016 -23.727 -21.370 1.00 94.62 517 TYR A O 1
ATOM 3899 N N . ASP A 1 518 ? 26.553 -22.483 -23.179 1.00 93.62 518 ASP A N 1
ATOM 3900 C CA . ASP A 1 518 ? 27.582 -23.356 -23.738 1.00 93.62 518 ASP A CA 1
ATOM 3901 C C . ASP A 1 518 ? 28.820 -22.503 -24.039 1.00 93.62 518 ASP A C 1
ATOM 3903 O O . ASP A 1 518 ? 28.728 -21.335 -24.429 1.00 93.62 518 ASP A O 1
ATOM 3907 N N . PHE A 1 519 ? 29.993 -23.070 -23.797 1.00 94.38 519 PHE A N 1
ATOM 3908 C CA . PHE A 1 519 ? 31.271 -22.435 -24.048 1.00 94.38 519 PHE A CA 1
ATOM 3909 C C . PHE A 1 519 ? 32.232 -23.469 -24.630 1.00 94.38 519 PHE A C 1
ATOM 3911 O O . PHE A 1 519 ? 32.535 -24.465 -23.976 1.00 94.38 519 PHE A O 1
ATOM 3918 N N . GLU A 1 520 ? 32.810 -23.185 -25.798 1.00 91.12 520 GLU A N 1
ATOM 3919 C CA . GLU A 1 520 ? 33.919 -23.955 -26.394 1.00 91.12 520 GLU A CA 1
ATOM 3920 C C . GLU A 1 520 ? 35.249 -23.184 -26.363 1.00 91.12 520 GLU A C 1
ATOM 3922 O O . GLU A 1 520 ? 36.252 -23.560 -26.981 1.00 91.12 520 GLU A O 1
ATOM 3927 N N . GLY A 1 521 ? 35.261 -22.048 -25.666 1.00 78.12 521 GLY A N 1
ATOM 3928 C CA . GLY A 1 521 ? 36.460 -21.270 -25.422 1.00 78.12 521 GLY A CA 1
ATOM 3929 C C . GLY A 1 521 ? 37.377 -21.938 -24.397 1.00 78.12 521 GLY A C 1
ATOM 3930 O O . GLY A 1 521 ? 37.073 -22.006 -23.209 1.00 78.12 521 GLY A O 1
ATOM 3931 N N . SER A 1 522 ? 38.608 -22.265 -24.793 1.00 78.31 522 SER A N 1
ATOM 3932 C CA . SER A 1 522 ? 39.667 -22.644 -23.841 1.00 78.31 522 SER A CA 1
ATOM 3933 C C . SER A 1 522 ? 40.219 -21.453 -23.023 1.00 78.31 522 SER A C 1
ATOM 3935 O O . SER A 1 522 ? 41.330 -21.531 -22.493 1.00 78.31 522 SER A O 1
ATOM 3937 N N . GLY A 1 523 ? 39.532 -20.306 -23.039 1.00 83.62 523 GLY A N 1
ATOM 3938 C CA . GLY A 1 523 ? 39.978 -19.018 -22.507 1.00 83.62 523 GLY A CA 1
ATOM 3939 C C . GLY A 1 523 ? 39.192 -18.594 -21.269 1.00 83.62 523 GLY A C 1
ATOM 3940 O O . GLY A 1 523 ? 38.697 -19.438 -20.531 1.00 83.62 523 GLY A O 1
ATOM 3941 N N . ALA A 1 524 ? 39.100 -17.281 -21.044 1.00 90.12 524 ALA A N 1
ATOM 3942 C CA . ALA A 1 524 ? 38.140 -16.707 -20.105 1.00 90.12 524 ALA A CA 1
ATOM 3943 C C . ALA A 1 524 ? 36.788 -16.574 -20.815 1.00 90.12 524 ALA A C 1
ATOM 3945 O O . ALA A 1 524 ? 36.675 -15.812 -21.778 1.00 90.12 524 ALA A O 1
ATOM 3946 N N . ASN A 1 525 ? 35.804 -17.335 -20.345 1.00 94.19 525 ASN A N 1
ATOM 3947 C CA . ASN A 1 525 ? 34.470 -17.414 -20.925 1.00 94.19 525 ASN A CA 1
ATOM 3948 C C . ASN A 1 525 ? 33.487 -16.603 -20.084 1.00 94.19 525 ASN A C 1
ATOM 3950 O O . ASN A 1 525 ? 33.652 -16.481 -18.865 1.00 94.19 525 ASN A O 1
ATOM 3954 N N . ARG A 1 526 ? 32.476 -16.044 -20.744 1.00 94.75 526 ARG A N 1
ATOM 3955 C CA . ARG A 1 526 ? 31.495 -15.146 -20.151 1.00 94.75 526 ARG A CA 1
ATOM 3956 C C . ARG A 1 526 ? 30.174 -15.230 -20.910 1.00 94.75 526 ARG A C 1
ATOM 3958 O O . ARG A 1 526 ? 30.158 -14.966 -22.106 1.00 94.75 526 ARG A O 1
ATOM 3965 N N . ALA A 1 527 ? 29.072 -15.483 -20.214 1.00 95.88 527 ALA A N 1
ATOM 3966 C CA . ALA A 1 527 ? 27.717 -15.271 -20.725 1.00 95.88 527 ALA A CA 1
ATOM 3967 C C . ALA A 1 527 ? 27.073 -14.119 -19.947 1.00 95.88 527 ALA A C 1
ATOM 3969 O O . ALA A 1 527 ? 27.004 -14.175 -18.718 1.00 95.88 527 ALA A O 1
ATOM 3970 N N . VAL A 1 528 ? 26.623 -13.071 -20.644 1.00 96.00 528 VAL A N 1
ATOM 3971 C CA . VAL A 1 528 ? 25.925 -11.927 -20.034 1.00 96.00 528 VAL A CA 1
ATOM 3972 C C . VAL A 1 528 ? 24.447 -11.966 -20.399 1.00 96.00 528 VAL A C 1
ATOM 3974 O O . VAL A 1 528 ? 24.094 -11.835 -21.568 1.00 96.00 528 VAL A O 1
ATOM 3977 N N . VAL A 1 529 ? 23.583 -12.074 -19.390 1.00 95.81 529 VAL A N 1
ATOM 3978 C CA . VAL A 1 529 ? 22.130 -11.905 -19.537 1.00 95.81 529 VAL A CA 1
ATOM 3979 C C . VAL A 1 529 ? 21.773 -10.522 -19.025 1.00 95.81 529 VAL A C 1
ATOM 3981 O O . VAL A 1 529 ? 21.872 -10.250 -17.831 1.00 95.81 529 VAL A O 1
ATOM 3984 N N . ALA A 1 530 ? 21.380 -9.643 -19.940 1.00 93.12 530 ALA A N 1
ATOM 3985 C CA . ALA A 1 530 ? 21.134 -8.233 -19.664 1.00 93.12 530 ALA A CA 1
ATOM 3986 C C . ALA A 1 530 ? 19.674 -7.860 -19.922 1.00 93.12 530 ALA A C 1
ATOM 3988 O O . ALA A 1 530 ? 19.129 -8.206 -20.970 1.00 93.12 530 ALA A O 1
ATOM 3989 N N . HIS A 1 531 ? 19.080 -7.085 -19.021 1.00 93.75 531 HIS A N 1
ATOM 3990 C CA . HIS A 1 531 ? 17.852 -6.341 -19.260 1.00 93.75 531 HIS A CA 1
ATOM 3991 C C . HIS A 1 531 ? 18.209 -5.043 -20.011 1.00 93.75 531 HIS A C 1
ATOM 3993 O O . HIS A 1 531 ? 18.672 -4.058 -19.435 1.00 93.75 531 HIS A O 1
ATOM 3999 N N . GLU A 1 532 ? 18.046 -5.073 -21.335 1.00 90.56 532 GLU A N 1
ATOM 4000 C CA . GLU A 1 532 ? 18.491 -4.047 -22.283 1.00 90.56 532 GLU A CA 1
ATOM 4001 C C . GLU A 1 532 ? 17.948 -2.649 -21.964 1.00 90.56 532 GLU A C 1
ATOM 4003 O O . GLU A 1 532 ? 16.736 -2.432 -21.898 1.00 90.56 532 GLU A O 1
ATOM 4008 N N . VAL A 1 533 ? 18.863 -1.685 -21.855 1.00 90.81 533 VAL A N 1
ATOM 4009 C CA . VAL A 1 533 ? 18.540 -0.261 -21.750 1.00 90.81 533 VAL A CA 1
ATOM 4010 C C . VAL A 1 533 ? 18.500 0.347 -23.148 1.00 90.81 533 VAL A C 1
ATOM 4012 O O . VAL A 1 533 ? 19.444 0.226 -23.931 1.00 90.81 533 VAL A O 1
ATOM 4015 N N . LEU A 1 534 ? 17.382 0.995 -23.466 1.00 90.94 534 LEU A N 1
ATOM 4016 C CA . LEU A 1 534 ? 17.092 1.555 -24.786 1.00 90.94 534 LEU A CA 1
ATOM 4017 C C . LEU A 1 534 ? 17.216 3.086 -24.761 1.00 90.94 534 LEU A C 1
ATOM 4019 O O . LEU A 1 534 ? 17.247 3.700 -23.699 1.00 90.94 534 LEU A O 1
ATOM 4023 N N . ALA A 1 535 ? 17.281 3.724 -25.928 1.00 91.19 535 ALA A N 1
ATOM 4024 C CA . ALA A 1 535 ? 17.273 5.182 -26.056 1.00 91.19 535 ALA A CA 1
ATOM 4025 C C . ALA A 1 535 ? 15.911 5.704 -26.545 1.00 91.19 535 ALA A C 1
ATOM 4027 O O . ALA A 1 535 ? 15.169 5.019 -27.262 1.00 91.19 535 ALA A O 1
ATOM 4028 N N . SER A 1 536 ? 15.585 6.946 -26.175 1.00 89.06 536 SER A N 1
ATOM 4029 C CA . SER A 1 536 ? 14.373 7.626 -26.642 1.00 89.06 536 SER A CA 1
ATOM 4030 C C . SER A 1 536 ? 14.430 7.899 -28.154 1.00 89.06 536 SER A C 1
ATOM 4032 O O . SER A 1 536 ? 15.448 8.404 -28.636 1.00 89.06 536 SER A O 1
ATOM 4034 N N . PRO A 1 537 ? 13.341 7.677 -28.921 1.00 86.38 537 PRO A N 1
ATOM 4035 C CA . PRO A 1 537 ? 13.242 8.141 -30.308 1.00 86.38 537 PRO A CA 1
ATOM 4036 C C . PRO A 1 537 ? 13.430 9.658 -30.468 1.00 86.38 537 PRO A C 1
ATOM 4038 O O . PRO A 1 537 ? 13.839 10.112 -31.536 1.00 86.38 537 PRO A O 1
ATOM 4041 N N . LEU A 1 538 ? 13.152 10.440 -29.416 1.00 80.62 538 LEU A N 1
ATOM 4042 C CA . LEU A 1 538 ? 13.321 11.897 -29.395 1.00 80.62 538 LEU A CA 1
ATOM 4043 C C . LEU A 1 538 ? 14.787 12.319 -29.201 1.00 80.62 538 LEU A C 1
ATOM 4045 O O . LEU A 1 538 ? 15.181 13.395 -29.649 1.00 80.62 538 LEU A O 1
ATOM 4049 N N . ALA A 1 539 ? 15.601 11.465 -28.573 1.00 87.19 539 ALA A N 1
ATOM 4050 C CA . ALA A 1 539 ? 17.023 11.696 -28.332 1.00 87.19 539 ALA A CA 1
ATOM 4051 C C . ALA A 1 539 ? 17.842 10.393 -28.503 1.00 87.19 539 ALA A C 1
ATOM 4053 O O . ALA A 1 539 ? 18.353 9.852 -27.521 1.00 87.19 539 ALA A O 1
ATOM 4054 N N . PRO A 1 540 ? 18.024 9.894 -29.747 1.00 87.94 540 PRO A N 1
ATOM 4055 C CA . PRO A 1 540 ? 18.624 8.577 -30.025 1.00 87.94 540 PRO A CA 1
ATOM 4056 C C . PRO A 1 540 ? 20.057 8.356 -29.512 1.00 87.94 540 PRO A C 1
ATOM 4058 O O . PRO A 1 540 ? 20.542 7.229 -29.523 1.00 87.94 540 PRO A O 1
ATOM 4061 N N . THR A 1 541 ? 20.758 9.422 -29.117 1.00 86.94 541 THR A N 1
ATOM 4062 C CA . THR A 1 541 ? 22.139 9.396 -28.605 1.00 86.94 541 THR A CA 1
ATOM 4063 C C . THR A 1 541 ? 22.226 9.451 -27.077 1.00 86.94 541 THR A C 1
ATOM 4065 O O . THR A 1 541 ? 23.328 9.555 -26.541 1.00 86.94 541 THR A O 1
ATOM 4068 N N . VAL A 1 542 ? 21.093 9.457 -26.370 1.00 88.62 542 VAL A N 1
ATOM 4069 C CA . VAL A 1 542 ? 21.028 9.509 -24.905 1.00 88.62 542 VAL A CA 1
ATOM 4070 C C . VAL A 1 542 ? 20.579 8.145 -24.387 1.00 88.62 542 VAL A C 1
ATOM 4072 O O . VAL A 1 542 ? 19.445 7.735 -24.629 1.00 88.62 542 VAL A O 1
ATOM 4075 N N . THR A 1 543 ? 21.471 7.448 -23.678 1.00 87.56 543 THR A N 1
ATOM 4076 C CA . THR A 1 543 ? 21.127 6.248 -22.901 1.00 87.56 543 THR A CA 1
ATOM 4077 C C . THR A 1 543 ? 20.043 6.594 -21.888 1.00 87.56 543 THR A C 1
ATOM 4079 O O . THR A 1 543 ? 20.254 7.497 -21.078 1.00 87.56 543 THR A O 1
ATOM 4082 N N . ASP A 1 544 ? 18.921 5.877 -21.898 1.00 91.38 544 ASP A N 1
ATOM 4083 C CA . ASP A 1 544 ? 17.837 6.125 -20.953 1.00 91.38 544 ASP A CA 1
ATOM 4084 C C . ASP A 1 544 ? 17.953 5.250 -19.698 1.00 91.38 544 ASP A C 1
ATOM 4086 O O . ASP A 1 544 ? 17.332 4.189 -19.593 1.00 91.38 544 ASP A O 1
ATOM 4090 N N . THR A 1 545 ? 18.742 5.700 -18.724 1.00 89.94 545 THR A N 1
ATOM 4091 C CA . THR A 1 545 ? 18.921 4.993 -17.447 1.00 89.94 545 THR A CA 1
ATOM 4092 C C . THR A 1 545 ? 17.664 4.920 -16.583 1.00 89.94 545 THR A C 1
ATOM 4094 O O . THR A 1 545 ? 17.630 4.093 -15.682 1.00 89.94 545 THR A O 1
ATOM 4097 N N . ASN A 1 546 ? 16.596 5.667 -16.888 1.00 90.75 546 ASN A N 1
ATOM 4098 C CA . ASN A 1 546 ? 15.302 5.477 -16.226 1.00 90.75 546 ASN A CA 1
ATOM 4099 C C . ASN A 1 546 ? 14.609 4.163 -16.682 1.00 90.75 546 ASN A C 1
ATOM 4101 O O . ASN A 1 546 ? 13.605 3.769 -16.095 1.00 90.75 546 ASN A O 1
ATOM 4105 N N . SER A 1 547 ? 15.096 3.504 -17.751 1.00 91.31 547 SER A N 1
ATOM 4106 C CA . SER A 1 547 ? 14.484 2.313 -18.383 1.00 91.31 547 SER A CA 1
ATOM 4107 C C . SER A 1 547 ? 15.133 0.959 -18.036 1.00 91.31 547 SER A C 1
ATOM 4109 O O . SER A 1 547 ? 14.905 -0.037 -18.733 1.00 91.31 547 SER A O 1
ATOM 4111 N N . VAL A 1 548 ? 15.930 0.922 -16.963 1.00 92.44 548 VAL A N 1
ATOM 4112 C CA . VAL A 1 548 ? 16.509 -0.292 -16.343 1.00 92.44 548 VAL A CA 1
ATOM 4113 C C . VAL A 1 548 ? 15.432 -1.249 -15.796 1.00 92.44 548 VAL A C 1
ATOM 4115 O O . VAL A 1 548 ? 14.234 -0.991 -15.936 1.00 92.44 548 VAL A O 1
ATOM 4118 N N . LEU A 1 549 ? 15.832 -2.387 -15.208 1.00 93.62 549 LEU A N 1
ATOM 4119 C CA . LEU A 1 549 ? 14.868 -3.319 -14.609 1.00 93.62 549 LEU A CA 1
ATOM 4120 C C . LEU A 1 549 ? 14.114 -2.656 -13.446 1.00 93.62 549 LEU A C 1
ATOM 4122 O O . LEU A 1 549 ? 12.882 -2.640 -13.465 1.00 93.62 549 LEU A O 1
ATOM 4126 N N . GLY A 1 550 ? 14.880 -2.085 -12.513 1.00 94.31 550 GLY A N 1
ATOM 4127 C CA . GLY A 1 550 ? 14.450 -1.335 -11.334 1.00 94.31 550 GLY A CA 1
ATOM 4128 C C . GLY A 1 550 ? 15.520 -0.328 -10.898 1.00 94.31 550 GLY A C 1
ATOM 4129 O O . GLY A 1 550 ? 16.680 -0.491 -11.294 1.00 94.31 550 GLY A O 1
ATOM 4130 N N . VAL A 1 551 ? 15.138 0.693 -10.125 1.00 93.62 551 VAL A N 1
ATOM 4131 C CA . VAL A 1 551 ? 16.006 1.766 -9.607 1.00 93.62 551 VAL A CA 1
ATOM 4132 C C . VAL A 1 551 ? 16.005 1.790 -8.076 1.00 93.62 551 VAL A C 1
ATOM 4134 O O . VAL A 1 551 ? 15.017 2.111 -7.425 1.00 93.62 551 VAL A O 1
ATOM 4137 N N . VAL A 1 552 ? 17.149 1.474 -7.479 1.00 93.44 552 VAL A N 1
ATOM 4138 C CA . VAL A 1 552 ? 17.323 1.383 -6.023 1.00 93.44 552 VAL A CA 1
ATOM 4139 C C . VAL A 1 552 ? 18.315 2.425 -5.516 1.00 93.44 552 VAL A C 1
ATOM 4141 O O . VAL A 1 552 ? 19.018 3.071 -6.300 1.00 93.44 552 VAL A O 1
ATOM 4144 N N . SER A 1 553 ? 18.360 2.609 -4.197 1.00 90.25 553 SER A N 1
ATOM 4145 C CA . SER A 1 553 ? 19.350 3.466 -3.555 1.00 90.25 553 SER A CA 1
ATOM 4146 C C . SER A 1 553 ? 20.658 2.723 -3.282 1.00 90.25 553 SER A C 1
ATOM 4148 O O . SER A 1 553 ? 20.727 1.495 -3.305 1.00 90.25 553 SER A O 1
ATOM 4150 N N . ALA A 1 554 ? 21.722 3.468 -2.979 1.00 90.00 554 ALA A N 1
ATOM 4151 C CA . ALA A 1 554 ? 22.958 2.872 -2.469 1.00 90.00 554 ALA A CA 1
ATOM 4152 C C . ALA A 1 554 ? 22.784 2.256 -1.057 1.00 90.00 554 ALA A C 1
ATOM 4154 O O . ALA A 1 554 ? 23.612 1.450 -0.641 1.00 90.00 554 ALA A O 1
ATOM 4155 N N . SER A 1 555 ? 21.701 2.582 -0.337 1.00 86.94 555 SER A N 1
ATOM 4156 C CA . SER A 1 555 ? 21.289 1.959 0.935 1.00 86.94 555 SER A CA 1
ATOM 4157 C C . SER A 1 555 ? 20.434 0.689 0.766 1.00 86.94 555 SER A C 1
ATOM 4159 O O . SER A 1 555 ? 19.539 0.414 1.566 1.00 86.94 555 SER A O 1
ATOM 4161 N N . THR A 1 556 ? 20.687 -0.099 -0.281 1.00 91.44 556 THR A N 1
ATOM 4162 C CA . THR A 1 556 ? 19.885 -1.279 -0.639 1.00 91.44 556 THR A CA 1
ATOM 4163 C C . THR A 1 556 ? 20.741 -2.540 -0.752 1.00 91.44 556 THR A C 1
ATOM 4165 O O . THR A 1 556 ? 21.883 -2.507 -1.203 1.00 91.44 556 THR A O 1
ATOM 4168 N N . LYS A 1 557 ? 20.166 -3.690 -0.400 1.00 94.38 557 LYS A N 1
ATOM 4169 C CA . LYS A 1 557 ? 20.729 -5.013 -0.667 1.00 94.38 557 LYS A CA 1
ATOM 4170 C C . LYS A 1 557 ? 19.901 -5.708 -1.734 1.00 94.38 557 LYS A C 1
ATOM 4172 O O . LYS A 1 557 ? 18.709 -5.938 -1.552 1.00 94.38 557 LYS A O 1
ATOM 4177 N N . LEU A 1 558 ? 20.547 -6.044 -2.842 1.00 96.75 558 LEU A N 1
ATOM 4178 C CA . LEU A 1 558 ? 19.966 -6.821 -3.931 1.00 96.75 558 LEU A CA 1
ATOM 4179 C C . LEU A 1 558 ? 20.096 -8.315 -3.619 1.00 96.75 558 LEU A C 1
ATOM 4181 O O . LEU A 1 558 ? 21.139 -8.765 -3.131 1.00 96.75 558 LEU A O 1
ATOM 4185 N N . LYS A 1 559 ? 19.058 -9.088 -3.936 1.00 96.31 559 LYS A N 1
ATOM 4186 C CA . LYS A 1 559 ? 19.028 -10.548 -3.815 1.00 96.31 559 LYS A CA 1
ATOM 4187 C C . LYS A 1 559 ? 18.535 -11.176 -5.120 1.00 96.31 559 LYS A C 1
ATOM 4189 O O . LYS A 1 559 ? 17.610 -10.669 -5.751 1.00 96.31 559 LYS A O 1
ATOM 4194 N N . ALA A 1 560 ? 19.119 -12.305 -5.509 1.00 95.38 560 ALA A N 1
ATOM 4195 C CA . ALA A 1 560 ? 18.591 -13.152 -6.576 1.00 95.38 560 ALA A CA 1
ATOM 4196 C C . ALA A 1 560 ? 18.621 -14.626 -6.162 1.00 95.38 560 ALA A C 1
ATOM 4198 O O . ALA A 1 560 ? 19.664 -15.144 -5.752 1.00 95.38 560 ALA A O 1
ATOM 4199 N N . PHE A 1 561 ? 17.480 -15.301 -6.291 1.00 93.62 561 PHE A N 1
ATOM 4200 C CA . PHE A 1 561 ? 17.312 -16.707 -5.924 1.00 93.62 561 PHE A CA 1
ATOM 4201 C C . PHE A 1 561 ? 17.619 -17.587 -7.134 1.00 93.62 561 PHE A C 1
ATOM 4203 O O . PHE A 1 561 ? 16.931 -17.508 -8.152 1.00 93.62 561 PHE A O 1
ATOM 4210 N N . VAL A 1 562 ? 18.670 -18.405 -7.044 1.00 95.00 562 VAL A N 1
ATOM 4211 C CA . VAL A 1 562 ? 19.208 -19.151 -8.188 1.00 95.00 562 VAL A CA 1
ATOM 4212 C C . VAL A 1 562 ? 19.339 -20.635 -7.873 1.00 95.00 562 VAL A C 1
ATOM 4214 O O . VAL A 1 562 ? 20.074 -21.038 -6.972 1.00 95.00 562 VAL A O 1
ATOM 4217 N N . LEU A 1 563 ? 18.667 -21.463 -8.669 1.00 95.50 563 LEU A N 1
ATOM 4218 C CA . LEU A 1 563 ? 18.854 -22.907 -8.684 1.00 95.50 563 LEU A CA 1
ATOM 4219 C C . LEU A 1 563 ? 19.936 -23.274 -9.704 1.00 95.50 563 LEU A C 1
ATOM 4221 O O . LEU A 1 563 ? 19.764 -23.100 -10.913 1.00 95.50 563 LEU A O 1
ATOM 4225 N N . VAL A 1 564 ? 21.035 -23.843 -9.215 1.00 96.31 564 VAL A N 1
ATOM 4226 C CA . VAL A 1 564 ? 22.067 -24.476 -10.043 1.00 96.31 564 VAL A CA 1
ATOM 4227 C C . VAL A 1 564 ? 21.645 -25.923 -10.280 1.00 96.31 564 VAL A C 1
ATOM 4229 O O . VAL A 1 564 ? 21.646 -26.728 -9.346 1.00 96.31 564 VAL A O 1
ATOM 4232 N N . THR A 1 565 ? 21.240 -26.273 -11.505 1.00 94.88 565 THR A N 1
ATOM 4233 C CA . THR A 1 565 ? 20.659 -27.606 -11.771 1.00 94.88 565 THR A CA 1
ATOM 4234 C C . THR A 1 565 ? 21.725 -28.704 -11.854 1.00 94.88 565 THR A C 1
ATOM 4236 O O . THR A 1 565 ? 21.445 -29.863 -11.543 1.00 94.88 565 THR A O 1
ATOM 4239 N N . GLN A 1 566 ? 22.962 -28.348 -12.222 1.00 94.31 566 GLN A N 1
ATOM 4240 C CA . GLN A 1 566 ? 24.104 -29.259 -12.353 1.00 94.31 566 GLN A CA 1
ATOM 4241 C C . GLN A 1 566 ? 25.404 -28.583 -11.873 1.00 94.31 566 GLN A C 1
ATOM 4243 O O . GLN A 1 566 ? 25.575 -27.390 -12.113 1.00 94.31 566 GLN A O 1
ATOM 4248 N N . PRO A 1 567 ? 26.341 -29.306 -11.224 1.00 93.31 567 PRO A N 1
ATOM 4249 C CA . PRO A 1 567 ? 27.611 -28.738 -10.766 1.00 93.31 567 PRO A CA 1
ATOM 4250 C C . PRO A 1 567 ? 28.530 -28.343 -11.927 1.00 93.31 567 PRO A C 1
ATOM 4252 O O . PRO A 1 567 ? 28.869 -29.171 -12.770 1.00 93.31 567 PRO A O 1
ATOM 4255 N N . GLN A 1 568 ? 29.010 -27.102 -11.906 1.00 93.50 568 GLN A N 1
ATOM 4256 C CA . GLN A 1 568 ? 29.872 -26.505 -12.927 1.00 93.50 568 GLN A CA 1
ATOM 4257 C C . GLN A 1 568 ? 31.149 -25.970 -12.265 1.00 93.50 568 GLN A C 1
ATOM 4259 O O . GLN A 1 568 ? 31.230 -24.840 -11.779 1.00 93.50 568 GLN A O 1
ATOM 4264 N N . ALA A 1 569 ? 32.150 -26.845 -12.154 1.00 91.56 569 ALA A N 1
ATOM 4265 C CA . ALA A 1 569 ? 33.396 -26.545 -11.455 1.00 91.56 569 ALA A CA 1
ATOM 4266 C C . ALA A 1 569 ? 34.225 -25.489 -12.204 1.00 91.56 569 ALA A C 1
ATOM 4268 O O . ALA A 1 569 ? 34.415 -25.578 -13.411 1.00 91.56 569 ALA A O 1
ATOM 4269 N N . GLY A 1 570 ? 34.752 -24.502 -11.474 1.00 91.62 570 GLY A N 1
ATOM 4270 C CA . GLY A 1 570 ? 35.505 -23.388 -12.066 1.00 91.62 570 GLY A CA 1
ATOM 4271 C C . GLY A 1 570 ? 34.638 -22.278 -12.672 1.00 91.62 570 GLY A C 1
ATOM 4272 O O . GLY A 1 570 ? 35.198 -21.295 -13.149 1.00 91.62 570 GLY A O 1
ATOM 4273 N N . TYR A 1 571 ? 33.309 -22.407 -12.602 1.00 96.31 571 TYR A N 1
ATOM 4274 C CA . TYR A 1 571 ? 32.356 -21.382 -13.018 1.00 96.31 571 TYR A CA 1
ATOM 4275 C C . TYR A 1 571 ? 31.725 -20.656 -11.825 1.00 96.31 571 TYR A C 1
ATOM 4277 O O . TYR A 1 571 ? 31.552 -21.214 -10.731 1.00 96.31 571 TYR A O 1
ATOM 4285 N N . THR A 1 572 ? 31.398 -19.387 -12.041 1.00 97.56 572 THR A N 1
ATOM 4286 C CA . THR A 1 572 ? 30.815 -18.478 -11.054 1.00 97.56 572 THR A CA 1
ATOM 4287 C C . THR A 1 572 ? 29.730 -17.603 -11.674 1.00 97.56 572 THR A C 1
ATOM 4289 O O . THR A 1 572 ? 29.646 -17.476 -12.894 1.00 97.56 572 THR A O 1
ATOM 4292 N N . MET A 1 573 ? 28.893 -16.993 -10.832 1.00 98.06 573 MET A N 1
ATOM 4293 C CA . MET A 1 573 ? 27.841 -16.063 -11.255 1.00 98.06 573 MET A CA 1
ATOM 4294 C C . MET A 1 573 ? 27.851 -14.797 -10.393 1.00 98.06 573 MET A C 1
ATOM 4296 O O . MET A 1 573 ? 28.088 -14.874 -9.185 1.00 98.06 573 MET A O 1
ATOM 4300 N N . ARG A 1 574 ? 27.593 -13.640 -11.015 1.00 98.12 574 ARG A N 1
ATOM 4301 C CA . ARG A 1 574 ? 27.464 -12.316 -10.376 1.00 98.12 574 ARG A CA 1
ATOM 4302 C C . ARG A 1 574 ? 26.206 -11.597 -10.866 1.00 98.12 574 ARG A C 1
ATOM 4304 O O . ARG A 1 574 ? 25.726 -11.864 -11.969 1.00 98.12 574 ARG A O 1
ATOM 4311 N N . MET A 1 575 ? 25.743 -10.629 -10.082 1.00 98.44 575 MET A N 1
ATOM 4312 C CA . MET A 1 575 ? 24.799 -9.592 -10.508 1.00 98.44 575 MET A CA 1
ATOM 4313 C C . MET A 1 575 ? 25.552 -8.385 -11.086 1.00 98.44 575 MET A C 1
ATOM 4315 O O . MET A 1 575 ? 26.714 -8.151 -10.743 1.00 98.44 575 MET A O 1
ATOM 4319 N N . LEU A 1 576 ? 24.880 -7.627 -11.954 1.00 97.94 576 LEU A N 1
ATOM 4320 C CA . LEU A 1 576 ? 25.374 -6.410 -12.598 1.00 97.94 576 LEU A CA 1
ATOM 4321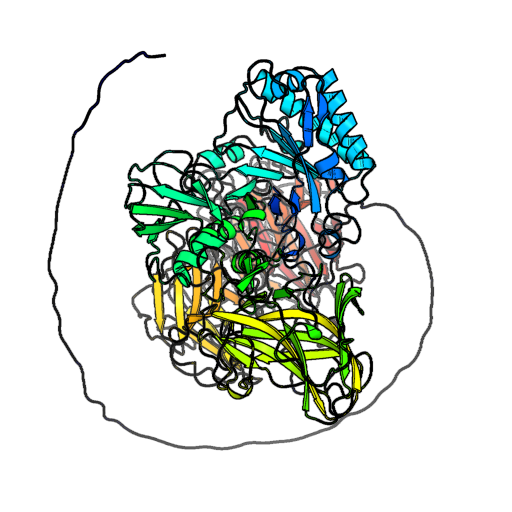 C C . LEU A 1 576 ? 24.411 -5.241 -12.346 1.00 97.94 576 LEU A C 1
ATOM 4323 O O . LEU A 1 576 ? 23.201 -5.388 -12.547 1.00 97.94 576 LEU A O 1
ATOM 4327 N N . ALA A 1 577 ? 24.947 -4.076 -11.981 1.00 97.12 577 ALA A N 1
ATOM 4328 C CA . ALA A 1 577 ? 24.178 -2.847 -11.780 1.00 97.12 577 ALA A CA 1
ATOM 4329 C C . ALA A 1 577 ? 24.879 -1.631 -12.401 1.00 97.12 577 ALA A C 1
ATOM 4331 O O . ALA A 1 577 ? 26.105 -1.538 -12.408 1.00 97.12 577 ALA A O 1
ATOM 4332 N N . VAL A 1 578 ? 24.086 -0.706 -12.933 1.00 96.44 578 VAL A N 1
ATOM 4333 C CA . VAL A 1 578 ? 24.530 0.578 -13.485 1.00 96.44 578 VAL A CA 1
ATOM 4334 C C . VAL A 1 578 ? 24.431 1.628 -12.388 1.00 96.44 578 VAL A C 1
ATOM 4336 O O . VAL A 1 578 ? 23.371 1.774 -11.787 1.00 96.44 578 VAL A O 1
ATOM 4339 N N . ASP A 1 579 ? 25.505 2.368 -12.141 1.00 95.00 579 ASP A N 1
ATOM 4340 C CA . ASP A 1 579 ? 25.507 3.455 -11.159 1.00 95.00 579 ASP A CA 1
ATOM 4341 C C . ASP A 1 579 ? 25.035 4.808 -11.738 1.00 95.00 579 ASP A C 1
ATOM 4343 O O . ASP A 1 579 ? 24.839 4.961 -12.951 1.00 95.00 579 ASP A O 1
ATOM 4347 N N . GLY A 1 580 ? 24.908 5.827 -10.884 1.00 91.94 580 GLY A N 1
ATOM 4348 C CA . GLY A 1 580 ? 24.499 7.182 -11.271 1.00 91.94 580 GLY A CA 1
ATOM 4349 C C . GLY A 1 580 ? 25.486 7.906 -12.204 1.00 91.94 580 GLY A C 1
ATOM 4350 O O . GLY A 1 580 ? 25.116 8.871 -12.875 1.00 91.94 580 GLY A O 1
ATOM 4351 N N . SER A 1 581 ? 26.728 7.419 -12.325 1.00 93.81 581 SER A N 1
ATOM 4352 C CA . SER A 1 581 ? 27.718 7.871 -13.318 1.00 93.81 581 SER A CA 1
ATOM 4353 C C . SER A 1 581 ? 27.637 7.101 -14.647 1.00 93.81 581 SER A C 1
ATOM 4355 O O . SER A 1 581 ? 28.366 7.421 -15.595 1.00 93.81 581 SER A O 1
ATOM 4357 N N . ARG A 1 582 ? 26.708 6.141 -14.762 1.00 93.69 582 ARG A N 1
ATOM 4358 C CA . ARG A 1 582 ? 26.516 5.210 -15.889 1.00 93.69 582 ARG A CA 1
ATOM 4359 C C . ARG A 1 582 ? 27.675 4.231 -16.070 1.00 93.69 582 ARG A C 1
ATOM 4361 O O . ARG A 1 582 ? 27.992 3.840 -17.197 1.00 93.69 582 ARG A O 1
ATOM 4368 N N . GLN A 1 583 ? 28.321 3.862 -14.973 1.00 96.62 583 GLN A N 1
ATOM 4369 C CA . GLN A 1 583 ? 29.352 2.836 -14.926 1.00 96.62 583 GLN A CA 1
ATOM 4370 C C . GLN A 1 583 ? 28.721 1.488 -14.574 1.00 96.62 583 GLN A C 1
ATOM 4372 O O . GLN A 1 583 ? 27.806 1.428 -13.755 1.00 96.62 583 GLN A O 1
ATOM 4377 N N . LEU A 1 584 ? 29.176 0.413 -15.222 1.00 97.31 584 LEU A N 1
ATOM 4378 C CA . LEU A 1 584 ? 28.683 -0.935 -14.946 1.00 97.31 584 LEU A CA 1
ATOM 4379 C C . LEU A 1 584 ? 29.537 -1.591 -13.853 1.00 97.31 584 LEU A C 1
ATOM 4381 O O . LEU A 1 584 ? 30.716 -1.882 -14.057 1.00 97.31 584 LEU A O 1
ATOM 4385 N N . GLU A 1 585 ? 28.932 -1.825 -12.697 1.00 97.81 585 GLU A N 1
ATOM 4386 C CA . GLU A 1 585 ? 29.534 -2.461 -11.527 1.00 97.81 585 GLU A CA 1
ATOM 4387 C C . GLU A 1 585 ? 28.987 -3.890 -11.351 1.00 97.81 585 GLU A C 1
ATOM 4389 O O . GLU A 1 585 ? 27.942 -4.253 -11.903 1.00 97.81 585 GLU A O 1
ATOM 4394 N N . SER A 1 586 ? 29.699 -4.725 -10.593 1.00 97.94 586 SER A N 1
ATOM 4395 C CA . SER A 1 586 ? 29.338 -6.127 -10.356 1.00 97.94 586 SER A CA 1
ATOM 4396 C C . SER A 1 586 ? 29.462 -6.542 -8.893 1.00 97.94 586 SER A C 1
ATOM 4398 O O . SER A 1 586 ? 30.324 -6.048 -8.165 1.00 97.94 586 SER A O 1
ATOM 4400 N N . SER A 1 587 ? 28.616 -7.494 -8.497 1.00 98.25 587 SER A N 1
ATOM 4401 C CA . SER A 1 587 ? 28.592 -8.081 -7.156 1.00 98.25 587 SER A CA 1
ATOM 4402 C C . SER A 1 587 ? 29.793 -9.003 -6.882 1.00 98.25 587 SER A C 1
ATOM 4404 O O . SER A 1 587 ? 30.504 -9.420 -7.815 1.00 98.25 587 SER A O 1
ATOM 4406 N N . PRO A 1 588 ? 29.960 -9.473 -5.628 1.00 96.75 588 PRO A N 1
ATOM 4407 C CA . PRO A 1 588 ? 30.732 -10.677 -5.344 1.00 96.75 588 PRO A CA 1
ATOM 4408 C C . PRO A 1 588 ? 30.146 -11.876 -6.104 1.00 96.75 588 PRO A C 1
ATOM 4410 O O . PRO A 1 588 ? 28.960 -11.899 -6.445 1.00 96.75 588 PRO A O 1
ATOM 4413 N N . SER A 1 589 ? 30.978 -12.876 -6.390 1.00 95.06 589 SER A N 1
ATOM 4414 C CA . SER A 1 589 ? 30.589 -14.034 -7.199 1.00 95.06 589 SER A CA 1
ATOM 4415 C C . SER A 1 589 ? 30.267 -15.265 -6.350 1.00 95.06 589 SER A C 1
ATOM 4417 O O . SER A 1 589 ? 31.098 -15.657 -5.527 1.00 95.06 589 SER A O 1
ATOM 4419 N N . ILE A 1 590 ? 29.150 -15.945 -6.621 1.00 96.00 590 ILE A N 1
ATOM 4420 C CA . ILE A 1 590 ? 28.895 -17.297 -6.090 1.00 96.00 590 ILE A CA 1
ATOM 4421 C C . ILE A 1 590 ? 29.562 -18.361 -6.970 1.00 96.00 590 ILE A C 1
ATOM 4423 O O . ILE A 1 590 ? 29.801 -18.123 -8.154 1.00 96.00 590 ILE A O 1
ATOM 4427 N N . SER A 1 591 ? 29.852 -19.546 -6.425 1.00 96.12 591 SER A N 1
ATOM 4428 C CA . SER A 1 591 ? 30.375 -20.670 -7.215 1.00 96.12 591 SER A CA 1
ATOM 4429 C C . SER A 1 591 ? 29.253 -21.579 -7.707 1.00 96.12 591 SER A C 1
ATOM 4431 O O . SER A 1 591 ? 28.432 -22.031 -6.916 1.00 96.12 591 SER A O 1
ATOM 4433 N N . LEU A 1 592 ? 29.288 -21.931 -8.993 1.00 96.88 592 LEU A N 1
ATOM 4434 C CA . LEU A 1 592 ? 28.352 -22.879 -9.607 1.00 96.88 592 LEU A CA 1
ATOM 4435 C C . LEU A 1 592 ? 28.794 -24.346 -9.434 1.00 96.88 592 LEU A C 1
ATOM 4437 O O . LEU A 1 592 ? 28.168 -25.260 -9.960 1.00 96.88 592 LEU A O 1
ATOM 4441 N N . ALA A 1 593 ? 29.866 -24.607 -8.677 1.00 96.12 593 ALA A N 1
ATOM 4442 C CA . ALA A 1 593 ? 30.445 -25.942 -8.511 1.00 96.12 593 ALA A CA 1
ATOM 4443 C C . ALA A 1 593 ? 29.587 -26.926 -7.686 1.00 96.12 593 ALA A C 1
ATOM 4445 O O . ALA A 1 593 ? 29.938 -28.103 -7.610 1.00 96.12 593 ALA A O 1
ATOM 4446 N N . GLN A 1 594 ? 28.500 -26.466 -7.058 1.00 94.75 594 GLN A N 1
ATOM 4447 C CA . GLN A 1 594 ? 27.558 -27.290 -6.292 1.00 94.75 594 GLN A CA 1
ATOM 4448 C C . GLN A 1 594 ? 26.127 -27.064 -6.803 1.00 94.75 594 GLN A C 1
ATOM 4450 O O . GLN A 1 594 ? 25.725 -25.905 -6.938 1.00 94.75 594 GLN A O 1
ATOM 4455 N N . PRO A 1 595 ? 25.348 -28.129 -7.068 1.00 94.69 595 PRO A N 1
ATOM 4456 C CA . PRO A 1 595 ? 23.950 -27.995 -7.450 1.00 94.69 595 PRO A CA 1
ATOM 4457 C C . PRO A 1 595 ? 23.086 -27.631 -6.234 1.00 94.69 595 PRO A C 1
ATOM 4459 O O . PRO A 1 595 ? 23.486 -27.850 -5.089 1.00 94.69 595 PRO A O 1
ATOM 4462 N N . GLY A 1 596 ? 21.875 -27.144 -6.490 1.00 93.69 596 GLY A N 1
ATOM 4463 C CA . GLY A 1 596 ? 20.911 -26.741 -5.464 1.00 93.69 596 GLY A CA 1
ATOM 4464 C C . GLY A 1 596 ? 20.647 -25.237 -5.453 1.00 93.69 596 GLY A C 1
ATOM 4465 O O . GLY A 1 596 ? 21.046 -24.519 -6.372 1.00 93.69 596 GLY A O 1
ATOM 4466 N N . TRP A 1 597 ? 19.924 -24.780 -4.432 1.00 93.25 597 TRP A N 1
ATOM 4467 C CA . TRP A 1 597 ? 19.577 -23.372 -4.256 1.00 93.25 597 TRP A CA 1
ATOM 4468 C C . TRP A 1 597 ? 20.746 -22.565 -3.697 1.00 93.25 597 TRP A C 1
ATOM 4470 O O . TRP A 1 597 ? 21.389 -22.956 -2.723 1.00 93.25 597 TRP A O 1
ATOM 4480 N N . HIS A 1 598 ? 20.968 -21.406 -4.306 1.00 93.69 598 HIS A N 1
ATOM 4481 C CA . HIS A 1 598 ? 21.885 -20.363 -3.871 1.00 93.69 598 HIS A CA 1
ATOM 4482 C C . HIS A 1 598 ? 21.135 -19.031 -3.855 1.00 93.69 598 HIS A C 1
ATOM 4484 O O . HIS A 1 598 ? 20.228 -18.810 -4.659 1.00 93.69 598 HIS A O 1
ATOM 4490 N N . VAL A 1 599 ? 21.552 -18.118 -2.981 1.00 93.62 599 VAL A N 1
ATOM 4491 C CA . VAL A 1 599 ? 21.102 -16.722 -2.999 1.00 93.62 599 VAL A CA 1
ATOM 4492 C C . VAL A 1 599 ? 22.312 -15.859 -3.331 1.00 93.62 599 VAL A C 1
ATOM 4494 O O . VAL A 1 599 ? 23.308 -15.880 -2.605 1.00 93.62 599 VAL A O 1
ATOM 4497 N N . LEU A 1 600 ? 22.257 -15.125 -4.444 1.00 95.94 600 LEU A N 1
ATOM 4498 C CA . LEU A 1 600 ? 23.236 -14.080 -4.725 1.00 95.94 600 LEU A CA 1
ATOM 4499 C C . LEU A 1 600 ? 22.806 -12.845 -3.947 1.00 95.94 600 LEU A C 1
ATOM 4501 O O . LEU A 1 600 ? 21.774 -12.263 -4.262 1.00 95.94 600 LEU A O 1
ATOM 4505 N N . THR A 1 601 ? 23.607 -12.442 -2.969 1.00 96.12 601 THR A N 1
ATOM 4506 C CA . THR A 1 601 ? 23.355 -11.256 -2.146 1.00 96.12 601 THR A CA 1
ATOM 4507 C C . THR A 1 601 ? 24.405 -10.196 -2.450 1.00 96.12 601 THR A C 1
ATOM 4509 O O . THR A 1 601 ? 25.601 -10.486 -2.421 1.00 96.12 601 THR A O 1
ATOM 4512 N N . TRP A 1 602 ? 23.971 -8.966 -2.715 1.00 96.81 602 TRP A N 1
ATOM 4513 C CA . TRP A 1 602 ? 24.844 -7.813 -2.925 1.00 96.81 602 TRP A CA 1
ATOM 4514 C C . TRP A 1 602 ? 24.358 -6.645 -2.073 1.00 96.81 602 TRP A C 1
ATOM 4516 O O . TRP A 1 602 ? 23.356 -6.012 -2.389 1.00 96.81 602 TRP A O 1
ATOM 4526 N N . ASP A 1 603 ? 25.063 -6.395 -0.974 1.00 93.94 603 ASP A N 1
ATOM 4527 C CA . ASP A 1 603 ? 24.845 -5.238 -0.109 1.00 93.94 603 ASP A CA 1
ATOM 4528 C C . ASP A 1 603 ? 25.559 -4.020 -0.707 1.00 93.94 603 ASP A C 1
ATOM 4530 O O . ASP A 1 603 ? 26.787 -3.938 -0.663 1.00 93.94 603 ASP A O 1
ATOM 4534 N N . LEU A 1 604 ? 24.800 -3.086 -1.287 1.00 92.88 604 LEU A N 1
ATOM 4535 C CA . LEU A 1 604 ? 25.355 -1.895 -1.933 1.00 92.88 604 LEU A CA 1
ATOM 4536 C C . LEU A 1 604 ? 25.995 -0.920 -0.926 1.00 92.88 604 LEU A C 1
ATOM 4538 O O . LEU A 1 604 ? 26.751 -0.040 -1.342 1.00 92.88 604 LEU A O 1
ATOM 4542 N N . THR A 1 605 ? 25.759 -1.101 0.382 1.00 87.44 605 THR A N 1
ATOM 4543 C CA . THR A 1 605 ? 26.414 -0.312 1.436 1.00 87.44 605 THR A CA 1
ATOM 4544 C C . THR A 1 605 ? 27.841 -0.773 1.735 1.00 87.44 605 THR A C 1
ATOM 4546 O O . THR A 1 605 ? 28.623 0.012 2.274 1.00 87.44 605 THR A O 1
ATOM 4549 N N . ASP A 1 606 ? 28.215 -2.008 1.370 1.00 90.38 606 ASP A N 1
ATOM 4550 C CA . ASP A 1 606 ? 29.583 -2.508 1.515 1.00 90.38 606 ASP A CA 1
ATOM 4551 C C . ASP A 1 606 ? 30.425 -2.138 0.277 1.00 90.38 606 ASP A C 1
ATOM 4553 O O . ASP A 1 606 ? 30.287 -2.783 -0.770 1.00 90.38 606 ASP A O 1
ATOM 4557 N N . PRO A 1 607 ? 31.358 -1.167 0.366 1.00 88.81 607 PRO A N 1
ATOM 4558 C CA . PRO A 1 607 ? 32.211 -0.795 -0.759 1.00 88.81 607 PRO A CA 1
ATOM 4559 C C . PRO A 1 607 ? 33.189 -1.908 -1.166 1.00 88.81 607 PRO A C 1
ATOM 4561 O O . PRO A 1 607 ? 33.736 -1.852 -2.264 1.00 88.81 607 PRO A O 1
ATOM 4564 N N . PHE A 1 608 ? 33.423 -2.923 -0.325 1.00 91.81 608 PHE A N 1
ATOM 4565 C CA . PHE A 1 608 ? 34.241 -4.087 -0.680 1.00 91.81 608 PHE A CA 1
ATOM 4566 C C . PHE A 1 608 ? 33.462 -5.150 -1.467 1.00 91.81 608 PHE A C 1
ATOM 4568 O O . PHE A 1 608 ? 34.080 -6.041 -2.055 1.00 91.81 608 PHE A O 1
ATOM 4575 N N . SER A 1 609 ? 32.130 -5.042 -1.530 1.00 93.38 609 SER A N 1
ATOM 4576 C CA . SER A 1 609 ? 31.284 -5.900 -2.363 1.00 93.38 609 SER A CA 1
ATOM 4577 C C . SER A 1 609 ? 31.254 -5.468 -3.838 1.00 93.38 609 SER A C 1
ATOM 4579 O O . SER A 1 609 ? 30.907 -6.265 -4.709 1.00 93.38 609 SER A O 1
ATOM 4581 N N . VAL A 1 610 ? 31.630 -4.218 -4.128 1.00 95.88 610 VAL A N 1
ATOM 4582 C CA . VAL A 1 610 ? 31.522 -3.594 -5.453 1.00 95.88 610 VAL A CA 1
ATOM 4583 C C . VAL A 1 610 ? 32.801 -3.827 -6.261 1.00 95.88 610 VAL A C 1
ATOM 4585 O O . VAL A 1 610 ? 33.895 -3.450 -5.845 1.00 95.88 610 VAL A O 1
ATOM 4588 N N . ALA A 1 611 ? 32.672 -4.426 -7.447 1.00 97.19 611 ALA A N 1
ATOM 4589 C CA . ALA A 1 611 ? 33.785 -4.654 -8.365 1.00 97.19 611 ALA A CA 1
ATOM 4590 C C . ALA A 1 611 ? 33.481 -4.135 -9.778 1.00 97.19 611 ALA A C 1
ATOM 4592 O O . ALA A 1 611 ? 32.500 -4.550 -10.401 1.00 97.19 611 ALA A O 1
ATOM 4593 N N . GLY A 1 612 ? 34.379 -3.308 -10.318 1.00 97.44 612 GLY A N 1
ATOM 4594 C CA . GLY A 1 612 ? 34.232 -2.702 -11.642 1.00 97.44 612 GLY A CA 1
ATOM 4595 C C . GLY A 1 612 ? 34.127 -3.728 -12.764 1.00 97.44 612 GLY A C 1
ATOM 4596 O O . GLY A 1 612 ? 35.041 -4.533 -12.965 1.00 97.44 612 GLY A O 1
ATOM 4597 N N . PHE A 1 613 ? 33.035 -3.680 -13.530 1.00 97.44 613 PHE A N 1
ATOM 4598 C CA . PHE A 1 613 ? 32.811 -4.594 -14.643 1.00 97.44 613 PHE A CA 1
ATOM 4599 C C . PHE A 1 613 ? 33.283 -3.972 -15.973 1.00 97.44 613 PHE A C 1
ATOM 4601 O O . PHE A 1 613 ? 32.786 -2.918 -16.386 1.00 97.44 613 PHE A O 1
ATOM 4608 N N . PRO A 1 614 ? 34.239 -4.596 -16.688 1.00 96.50 614 PRO A N 1
ATOM 4609 C CA . PRO A 1 614 ? 34.640 -4.142 -18.013 1.00 96.50 614 PRO A CA 1
ATOM 4610 C C . PRO A 1 614 ? 33.565 -4.519 -19.038 1.00 96.50 614 PRO A C 1
ATOM 4612 O O . PRO A 1 614 ? 33.247 -5.703 -19.189 1.00 96.50 614 PRO A O 1
ATOM 4615 N N . THR A 1 615 ? 33.047 -3.513 -19.750 1.00 95.50 615 THR A N 1
ATOM 4616 C CA . THR A 1 615 ? 31.939 -3.653 -20.709 1.00 95.50 615 THR A CA 1
ATOM 4617 C C . THR A 1 615 ? 32.243 -3.051 -22.081 1.00 95.50 615 THR A C 1
ATOM 4619 O O . THR A 1 615 ? 32.928 -2.033 -22.206 1.00 95.50 615 THR A O 1
ATOM 4622 N N . GLN A 1 616 ? 31.702 -3.695 -23.113 1.00 93.88 616 GLN A N 1
ATOM 4623 C CA . GLN A 1 616 ? 31.620 -3.252 -24.504 1.00 93.88 616 GLN A CA 1
ATOM 4624 C C . GLN A 1 616 ? 30.221 -2.725 -24.869 1.00 93.88 616 GLN A C 1
ATOM 4626 O O . GLN A 1 616 ? 29.957 -2.447 -26.043 1.00 93.88 616 GLN A O 1
ATOM 4631 N N . GLU A 1 617 ? 29.308 -2.615 -23.902 1.00 91.81 617 GLU A N 1
ATOM 4632 C CA . GLU A 1 617 ? 27.976 -2.056 -24.102 1.00 91.81 617 GLU A CA 1
ATOM 4633 C C . GLU A 1 617 ? 28.068 -0.534 -24.328 1.00 91.81 617 GLU A C 1
ATOM 4635 O O . GLU A 1 617 ? 28.395 0.196 -23.393 1.00 91.81 617 GLU A O 1
ATOM 4640 N N . PRO A 1 618 ? 27.761 -0.003 -25.530 1.00 87.75 618 PRO A N 1
ATOM 4641 C CA . PRO A 1 618 ? 27.911 1.427 -25.822 1.00 87.75 618 PRO A CA 1
ATOM 4642 C C . PRO A 1 618 ? 26.982 2.340 -25.010 1.00 87.75 618 PRO A C 1
ATOM 4644 O O . PRO A 1 618 ? 27.161 3.557 -25.036 1.00 87.75 618 PRO A O 1
ATOM 4647 N N . ALA A 1 619 ? 25.992 1.779 -24.311 1.00 86.62 619 ALA A N 1
ATOM 4648 C CA . ALA A 1 619 ? 25.126 2.513 -23.400 1.00 86.62 619 ALA A CA 1
ATOM 4649 C C . ALA A 1 619 ? 25.849 2.989 -22.119 1.00 86.62 619 ALA A C 1
ATOM 4651 O O . ALA A 1 619 ? 25.407 3.979 -21.526 1.00 86.62 619 ALA A O 1
ATOM 4652 N N . PHE A 1 620 ? 26.942 2.322 -21.715 1.00 92.94 620 PHE A N 1
ATOM 4653 C CA . PHE A 1 620 ? 27.593 2.481 -20.408 1.00 92.94 620 PHE A CA 1
ATOM 4654 C C . PHE A 1 620 ? 29.110 2.673 -20.503 1.00 92.94 620 PHE A C 1
ATOM 4656 O O . PHE A 1 620 ? 29.742 2.466 -21.540 1.00 92.94 620 PHE A O 1
ATOM 4663 N N . PHE A 1 621 ? 29.707 3.049 -19.377 1.00 95.94 621 PHE A N 1
ATOM 4664 C CA . PHE A 1 621 ? 31.149 3.022 -19.168 1.00 95.94 621 PHE A CA 1
ATOM 4665 C C . PHE A 1 621 ? 31.549 1.775 -18.369 1.00 95.94 621 PHE A C 1
ATOM 4667 O O . PHE A 1 621 ? 30.757 1.223 -17.608 1.00 95.94 621 PHE A O 1
ATOM 4674 N N . SER A 1 622 ? 32.802 1.339 -18.515 1.00 97.81 622 SER A N 1
ATOM 4675 C CA . SER A 1 622 ? 33.348 0.289 -17.646 1.00 97.81 622 SER A CA 1
ATOM 4676 C C . SER A 1 622 ? 33.396 0.748 -16.189 1.00 97.81 622 SER A C 1
ATOM 4678 O O . SER A 1 622 ? 33.703 1.914 -15.908 1.00 97.81 622 SER A O 1
ATOM 4680 N N . GLY A 1 623 ? 33.110 -0.181 -15.281 1.00 97.38 623 GLY A N 1
ATOM 4681 C CA . GLY A 1 623 ? 33.141 0.066 -13.848 1.00 97.38 623 GLY A CA 1
ATOM 4682 C C . GLY A 1 623 ? 34.518 0.448 -13.313 1.00 97.38 623 GLY A C 1
ATOM 4683 O O . GLY A 1 623 ? 35.554 0.111 -13.896 1.00 97.38 623 GLY A O 1
ATOM 4684 N N . ASN A 1 624 ? 34.530 1.150 -12.184 1.00 96.88 624 ASN A N 1
ATOM 4685 C CA . ASN A 1 624 ? 35.731 1.541 -11.447 1.00 96.88 624 ASN A CA 1
ATOM 4686 C C . ASN A 1 624 ? 35.786 0.974 -10.017 1.00 96.88 624 ASN A C 1
ATOM 4688 O O . ASN A 1 624 ? 36.764 1.250 -9.322 1.00 96.88 624 ASN A O 1
ATOM 4692 N N . SER A 1 625 ? 34.845 0.110 -9.614 1.00 96.38 625 SER A N 1
ATOM 4693 C CA . SER A 1 625 ? 34.724 -0.429 -8.244 1.00 96.38 625 SER A CA 1
ATOM 4694 C C . SER A 1 625 ? 34.322 0.634 -7.212 1.00 96.38 625 SER A C 1
ATOM 4696 O O . SER A 1 625 ? 34.705 0.554 -6.047 1.00 96.38 625 SER A O 1
ATOM 4698 N N . ILE A 1 626 ? 33.589 1.662 -7.646 1.00 94.69 626 ILE A N 1
ATOM 4699 C CA . ILE A 1 626 ? 32.994 2.690 -6.791 1.00 94.69 626 ILE A CA 1
ATOM 4700 C C . ILE A 1 626 ? 31.545 2.845 -7.236 1.00 94.69 626 ILE A C 1
ATOM 4702 O O . ILE A 1 626 ? 31.290 3.211 -8.377 1.00 94.69 626 ILE A O 1
ATOM 4706 N N . LEU A 1 627 ? 30.599 2.609 -6.331 1.00 92.19 627 LEU A N 1
ATOM 4707 C CA . LEU A 1 627 ? 29.187 2.847 -6.603 1.00 92.19 627 LEU A CA 1
ATOM 4708 C C . LEU A 1 627 ? 28.908 4.357 -6.534 1.00 92.19 627 LEU A C 1
ATOM 4710 O O . LEU A 1 627 ? 28.798 4.923 -5.446 1.00 92.19 627 LEU A O 1
ATOM 4714 N N . ASN A 1 628 ? 28.847 5.037 -7.681 1.00 93.94 628 ASN A N 1
ATOM 4715 C CA . ASN A 1 628 ? 28.585 6.474 -7.706 1.00 93.94 628 ASN A CA 1
ATOM 4716 C C . ASN A 1 628 ? 27.077 6.731 -7.602 1.00 93.94 628 ASN A C 1
ATOM 4718 O O . ASN A 1 628 ? 26.319 6.373 -8.499 1.00 93.94 628 ASN A O 1
ATOM 4722 N N . SER A 1 629 ? 26.663 7.401 -6.530 1.00 90.25 629 SER A N 1
ATOM 4723 C CA . SER A 1 629 ? 25.288 7.854 -6.306 1.00 90.25 629 SER A CA 1
ATOM 4724 C C . SER A 1 629 ? 25.278 9.333 -5.919 1.00 90.25 629 SER A C 1
ATOM 4726 O O . SER A 1 629 ? 26.241 9.850 -5.345 1.00 90.25 629 SER A O 1
ATOM 4728 N N . THR A 1 630 ? 24.188 10.028 -6.233 1.00 83.06 630 THR A N 1
ATOM 4729 C CA . THR A 1 630 ? 23.956 11.432 -5.868 1.00 83.06 630 THR A CA 1
ATOM 4730 C C . THR A 1 630 ? 23.623 11.630 -4.384 1.00 83.06 630 THR A C 1
ATOM 4732 O O . THR A 1 630 ? 23.711 12.754 -3.889 1.00 83.06 630 THR A O 1
ATOM 4735 N N . GLY A 1 631 ? 23.320 10.554 -3.650 1.00 74.38 631 GLY A N 1
ATOM 4736 C CA . GLY A 1 631 ? 23.154 10.534 -2.195 1.00 74.38 631 GLY A CA 1
ATOM 4737 C C . GLY A 1 631 ? 22.642 9.175 -1.714 1.00 74.38 631 GLY A C 1
ATOM 4738 O O . GLY A 1 631 ? 22.039 8.443 -2.486 1.00 74.38 631 GLY A O 1
ATOM 4739 N N . LEU A 1 632 ? 22.842 8.817 -0.441 1.00 66.44 632 LEU A N 1
ATOM 4740 C CA . LEU A 1 632 ? 22.518 7.462 0.044 1.00 66.44 632 LEU A CA 1
ATOM 4741 C C . LEU A 1 632 ? 21.034 7.071 -0.103 1.00 66.44 632 LEU A C 1
ATOM 4743 O O . LEU A 1 632 ? 20.759 5.890 -0.277 1.00 66.44 632 LEU A O 1
ATOM 4747 N N . GLY A 1 633 ? 20.106 8.037 -0.098 1.00 71.31 633 GLY A N 1
ATOM 4748 C CA . GLY A 1 633 ? 18.680 7.833 -0.401 1.00 71.31 633 GLY A CA 1
ATOM 4749 C C . GLY A 1 633 ? 18.258 8.085 -1.862 1.00 71.31 633 GLY A C 1
ATOM 4750 O O . GLY A 1 633 ? 17.067 8.051 -2.160 1.00 71.31 633 GLY A O 1
ATOM 4751 N N . ALA A 1 634 ? 19.181 8.378 -2.784 1.00 81.81 634 ALA A N 1
ATOM 4752 C CA . ALA A 1 634 ? 18.845 8.628 -4.187 1.00 81.81 634 ALA A CA 1
ATOM 4753 C C . ALA A 1 634 ? 18.636 7.311 -4.951 1.00 81.81 634 ALA A C 1
ATOM 4755 O O . ALA A 1 634 ? 19.514 6.454 -4.950 1.00 81.81 634 ALA A O 1
ATOM 4756 N N . ARG A 1 635 ? 17.497 7.159 -5.644 1.00 87.50 635 ARG A N 1
ATOM 4757 C CA . ARG A 1 635 ? 17.222 6.012 -6.532 1.00 87.50 635 ARG A CA 1
ATOM 4758 C C . ARG A 1 635 ? 17.887 6.194 -7.897 1.00 87.50 635 ARG A C 1
ATOM 4760 O O . ARG A 1 635 ? 17.219 6.487 -8.886 1.00 87.50 635 ARG A O 1
ATOM 4767 N N . ASP A 1 636 ? 19.210 6.084 -7.932 1.00 90.75 636 ASP A N 1
ATOM 4768 C CA . ASP A 1 636 ? 20.020 6.231 -9.147 1.00 90.75 636 ASP A CA 1
ATOM 4769 C C . ASP A 1 636 ? 20.906 5.014 -9.474 1.00 90.75 636 ASP A C 1
ATOM 4771 O O . ASP A 1 636 ? 21.670 5.060 -10.440 1.00 90.75 636 ASP A O 1
ATOM 4775 N N . ILE A 1 637 ? 20.747 3.900 -8.746 1.00 95.25 637 ILE A N 1
ATOM 4776 C CA . ILE A 1 637 ? 21.405 2.620 -9.039 1.00 95.25 637 ILE A CA 1
ATOM 4777 C C . ILE A 1 637 ? 20.422 1.683 -9.751 1.00 95.25 637 ILE A C 1
ATOM 4779 O O . ILE A 1 637 ? 19.406 1.281 -9.191 1.00 95.25 637 ILE A O 1
ATOM 4783 N N . GLY A 1 638 ? 20.714 1.318 -10.999 1.00 95.88 638 GLY A N 1
ATOM 4784 C CA . GLY A 1 638 ? 19.831 0.512 -11.841 1.00 95.88 638 GLY A CA 1
ATOM 4785 C C . GLY A 1 638 ? 20.258 -0.950 -11.965 1.00 95.88 638 GLY A C 1
ATOM 4786 O O . GLY A 1 638 ? 21.383 -1.227 -12.378 1.00 95.88 638 GLY A O 1
ATOM 4787 N N . PHE A 1 639 ? 19.363 -1.908 -11.706 1.00 97.06 639 PHE A N 1
ATOM 4788 C CA . PHE A 1 639 ? 19.673 -3.325 -11.951 1.00 97.06 639 PHE A CA 1
ATOM 4789 C C . PHE A 1 639 ? 19.765 -3.617 -13.461 1.00 97.06 639 PHE A C 1
ATOM 4791 O O . PHE A 1 639 ? 18.837 -3.309 -14.218 1.00 97.06 639 PHE A O 1
ATOM 4798 N N . TYR A 1 640 ? 20.872 -4.232 -13.901 1.00 95.81 640 TYR A N 1
ATOM 4799 C CA . TYR A 1 640 ? 21.143 -4.509 -15.318 1.00 95.81 640 TYR A CA 1
ATOM 4800 C C . TYR A 1 640 ? 21.032 -5.985 -15.697 1.00 95.81 640 TYR A C 1
ATOM 4802 O O . TYR A 1 640 ? 20.579 -6.286 -16.800 1.00 95.81 640 TYR A O 1
ATOM 4810 N N . GLY A 1 641 ? 21.436 -6.918 -14.832 1.00 96.44 641 GLY A N 1
ATOM 4811 C CA . GLY A 1 641 ? 21.388 -8.337 -15.180 1.00 96.44 641 GLY A CA 1
ATOM 4812 C C . GLY A 1 641 ? 22.385 -9.214 -14.441 1.00 96.44 641 GLY A C 1
ATOM 4813 O O . GLY A 1 641 ? 22.773 -8.939 -13.307 1.00 96.44 641 GLY A O 1
ATOM 4814 N N . PHE A 1 642 ? 22.807 -10.277 -15.118 1.00 98.00 642 PHE A N 1
ATOM 4815 C CA . PHE A 1 642 ? 23.697 -11.301 -14.592 1.00 98.00 642 PHE A CA 1
ATOM 4816 C C . PHE A 1 642 ? 24.863 -11.572 -15.530 1.00 98.00 642 PHE A C 1
ATOM 4818 O O . PHE A 1 642 ? 24.766 -11.409 -16.750 1.00 98.00 642 PHE A O 1
ATOM 4825 N N . VAL A 1 643 ? 25.947 -12.076 -14.953 1.00 97.88 643 VAL A N 1
ATOM 4826 C CA . VAL A 1 643 ? 27.066 -12.625 -15.708 1.00 97.88 643 VAL A CA 1
ATOM 4827 C C . VAL A 1 643 ? 27.513 -13.956 -15.117 1.00 97.88 643 VAL A C 1
ATOM 4829 O O . VAL A 1 643 ? 27.650 -14.087 -13.900 1.00 97.88 643 VAL A O 1
ATOM 4832 N N . ILE A 1 644 ? 27.730 -14.936 -15.991 1.00 97.81 644 ILE A N 1
ATOM 4833 C CA . ILE A 1 644 ? 28.309 -16.244 -15.675 1.00 97.81 644 ILE A CA 1
ATOM 4834 C C . ILE A 1 644 ? 29.716 -16.267 -16.267 1.00 97.81 644 ILE A C 1
ATOM 4836 O O . ILE A 1 644 ? 29.868 -16.035 -17.465 1.00 97.81 644 ILE A O 1
ATOM 4840 N N . GLU A 1 645 ? 30.735 -16.513 -15.444 1.00 96.44 645 GLU A N 1
ATOM 4841 C CA . GLU A 1 645 ? 32.150 -16.465 -15.838 1.00 96.44 645 GLU A CA 1
ATOM 4842 C C . GLU A 1 645 ? 32.883 -17.750 -15.448 1.00 96.44 645 GLU A C 1
ATOM 4844 O O . GLU A 1 645 ? 32.598 -18.357 -14.416 1.00 96.44 645 GLU A O 1
ATOM 4849 N N . GLY A 1 646 ? 33.867 -18.149 -16.252 1.00 95.00 646 GLY A N 1
ATOM 4850 C CA . GLY A 1 646 ? 34.721 -19.298 -15.958 1.00 95.00 646 GLY A CA 1
ATOM 4851 C C . GLY A 1 646 ? 35.836 -19.476 -16.982 1.00 95.00 646 GLY A C 1
ATOM 4852 O O . GLY A 1 646 ? 36.186 -18.548 -17.715 1.00 95.00 646 GLY A O 1
ATOM 4853 N N . THR A 1 647 ? 36.426 -20.672 -17.019 1.00 92.19 647 THR A N 1
ATOM 4854 C CA . THR A 1 647 ? 37.514 -20.996 -17.955 1.00 92.19 647 THR A CA 1
ATOM 4855 C C . THR A 1 647 ? 37.420 -22.424 -18.468 1.00 92.19 647 THR A C 1
ATOM 4857 O O . THR A 1 647 ? 37.189 -23.337 -17.676 1.00 92.19 647 THR A O 1
ATOM 4860 N N . GLY A 1 648 ? 37.690 -22.612 -19.763 1.00 90.75 648 GLY A N 1
ATOM 4861 C CA . GLY A 1 648 ? 37.600 -23.914 -20.429 1.00 90.75 648 GLY A CA 1
ATOM 4862 C C . GLY A 1 648 ? 36.165 -24.333 -20.746 1.00 90.75 648 GLY A C 1
ATOM 4863 O O . GLY A 1 648 ? 35.213 -23.743 -20.242 1.00 90.75 648 GLY A O 1
ATOM 4864 N N . ASP A 1 649 ? 36.022 -25.342 -21.597 1.00 90.75 649 ASP A N 1
ATOM 4865 C CA . ASP A 1 649 ? 34.736 -25.720 -22.183 1.00 90.75 649 ASP A CA 1
ATOM 4866 C C . ASP A 1 649 ? 33.704 -26.141 -21.115 1.00 90.75 649 ASP A C 1
ATOM 4868 O O . ASP A 1 649 ? 34.037 -26.912 -20.206 1.00 90.75 649 ASP A O 1
ATOM 4872 N N . ALA A 1 650 ? 32.458 -25.660 -21.209 1.00 91.75 650 ALA A N 1
ATOM 4873 C CA . ALA A 1 650 ? 31.388 -26.018 -20.273 1.00 91.75 650 ALA A CA 1
ATOM 4874 C C . ALA A 1 650 ? 29.980 -25.795 -20.840 1.00 91.75 650 ALA A C 1
ATOM 4876 O O . ALA A 1 650 ? 29.673 -24.712 -21.327 1.00 91.75 650 ALA A O 1
ATOM 4877 N N . VAL A 1 651 ? 29.110 -26.789 -20.642 1.00 93.94 651 VAL A N 1
ATOM 4878 C CA . VAL A 1 651 ? 27.667 -26.716 -20.918 1.00 93.94 651 VAL A CA 1
ATOM 4879 C C . VAL A 1 651 ? 26.925 -26.749 -19.591 1.00 93.94 651 VAL A C 1
ATOM 4881 O O . VAL A 1 651 ? 27.102 -27.701 -18.825 1.00 93.94 651 VAL A O 1
ATOM 4884 N N . GLY A 1 652 ? 26.089 -25.754 -19.307 1.00 94.69 652 GLY A N 1
ATOM 4885 C CA . GLY A 1 652 ? 25.351 -25.661 -18.051 1.00 94.69 652 GLY A CA 1
ATOM 4886 C C . GLY A 1 652 ? 24.064 -24.850 -18.152 1.00 94.69 652 GLY A C 1
ATOM 4887 O O . GLY A 1 652 ? 23.772 -24.208 -19.157 1.00 94.69 652 GLY A O 1
ATOM 4888 N N . GLU A 1 653 ? 23.274 -24.884 -17.084 1.00 96.06 653 GLU A N 1
ATOM 4889 C CA . GLU A 1 653 ? 22.108 -24.020 -16.931 1.00 96.06 653 GLU A CA 1
ATOM 4890 C C . GLU A 1 653 ? 21.946 -23.602 -15.463 1.00 96.06 653 GLU A C 1
ATOM 4892 O O . GLU A 1 653 ? 22.296 -24.339 -14.534 1.00 96.06 653 GLU A O 1
ATOM 4897 N N . VAL A 1 654 ? 21.381 -22.417 -15.264 1.00 97.12 654 VAL A N 1
ATOM 4898 C CA . VAL A 1 654 ? 20.878 -21.935 -13.975 1.00 97.12 654 VAL A CA 1
ATOM 4899 C C . VAL A 1 654 ? 19.448 -21.439 -14.152 1.00 97.12 654 VAL A C 1
ATOM 4901 O O . VAL A 1 654 ? 19.066 -20.990 -15.235 1.00 97.12 654 VAL A O 1
ATOM 4904 N N . ILE A 1 655 ? 18.644 -21.515 -13.096 1.00 96.81 655 ILE A N 1
ATOM 4905 C CA . ILE A 1 655 ? 17.282 -20.976 -13.081 1.00 96.81 655 ILE A CA 1
ATOM 4906 C C . ILE A 1 655 ? 17.229 -19.861 -12.040 1.00 96.81 655 ILE A C 1
ATOM 4908 O O . ILE A 1 655 ? 17.409 -20.122 -10.853 1.00 96.81 655 ILE A O 1
ATOM 4912 N N . VAL A 1 656 ? 17.004 -18.630 -12.495 1.00 95.38 656 VAL A N 1
ATOM 4913 C CA . VAL A 1 656 ? 16.751 -17.460 -11.650 1.00 95.38 656 VAL A CA 1
ATOM 4914 C C . VAL A 1 656 ? 15.253 -17.396 -11.387 1.00 95.38 656 VAL A C 1
ATOM 4916 O O . VAL A 1 656 ? 14.461 -17.247 -12.314 1.00 95.38 656 VAL A O 1
ATOM 4919 N N . ASP A 1 657 ? 14.867 -17.554 -10.131 1.00 91.69 657 ASP A N 1
ATOM 4920 C CA . ASP A 1 657 ? 13.473 -17.661 -9.702 1.00 91.69 657 ASP A CA 1
ATOM 4921 C C . ASP A 1 657 ? 12.848 -16.286 -9.447 1.00 91.69 657 ASP A C 1
ATOM 4923 O O . ASP A 1 657 ? 11.744 -16.008 -9.900 1.00 91.69 657 ASP A O 1
ATOM 4927 N N . SER A 1 658 ? 13.594 -15.392 -8.799 1.00 91.56 658 SER A N 1
ATOM 4928 C CA . SER A 1 658 ? 13.192 -14.003 -8.580 1.00 91.56 658 SER A CA 1
ATOM 4929 C C . SER A 1 658 ? 14.399 -13.103 -8.310 1.00 91.56 658 SER A C 1
ATOM 4931 O O . SER A 1 658 ? 15.483 -13.568 -7.936 1.00 91.56 658 SER A O 1
ATOM 4933 N N . ILE A 1 659 ? 14.191 -11.803 -8.516 1.00 94.25 659 ILE A N 1
ATOM 4934 C CA . ILE A 1 659 ? 15.100 -10.713 -8.158 1.00 94.25 659 ILE A CA 1
ATOM 4935 C C . ILE A 1 659 ? 14.361 -9.825 -7.161 1.00 94.25 659 ILE A C 1
ATOM 4937 O O . ILE A 1 659 ? 13.253 -9.367 -7.453 1.00 94.25 659 ILE A O 1
ATOM 4941 N N . THR A 1 660 ? 14.964 -9.572 -6.004 1.00 94.62 660 THR A N 1
ATOM 4942 C CA . THR A 1 660 ? 14.383 -8.743 -4.943 1.00 94.62 660 THR A CA 1
ATOM 4943 C C . THR A 1 660 ? 15.391 -7.738 -4.390 1.00 94.62 660 THR A C 1
ATOM 4945 O O . THR A 1 660 ? 16.597 -7.825 -4.643 1.00 94.62 660 THR A O 1
ATOM 4948 N N . TYR A 1 661 ? 14.891 -6.758 -3.645 1.00 94.38 661 TYR A N 1
ATOM 4949 C CA . TYR A 1 661 ? 15.688 -5.765 -2.940 1.00 94.38 661 TYR A CA 1
ATOM 4950 C C . TYR A 1 661 ? 15.110 -5.479 -1.554 1.00 94.38 661 TYR A C 1
ATOM 4952 O O . TYR A 1 661 ? 13.903 -5.564 -1.352 1.00 94.38 661 TYR A O 1
ATOM 4960 N N . GLU A 1 662 ? 15.976 -5.137 -0.605 1.00 91.31 662 GLU A N 1
ATOM 4961 C CA . GLU A 1 662 ? 15.601 -4.691 0.742 1.00 91.31 662 GLU A CA 1
ATOM 4962 C C . GLU A 1 662 ? 16.454 -3.490 1.157 1.00 91.31 662 GLU A C 1
ATOM 4964 O O . GLU A 1 662 ? 17.621 -3.383 0.766 1.00 91.31 662 GLU A O 1
ATOM 4969 N N . HIS A 1 663 ? 15.894 -2.578 1.949 1.00 86.81 663 HIS A N 1
ATOM 4970 C CA . HIS A 1 663 ? 16.663 -1.464 2.504 1.00 86.81 663 HIS A CA 1
ATOM 4971 C C . HIS A 1 663 ? 17.613 -1.946 3.609 1.00 86.81 663 HIS A C 1
ATOM 4973 O O . HIS A 1 663 ? 17.305 -2.871 4.361 1.00 86.81 663 HIS A O 1
ATOM 4979 N N . VAL A 1 664 ? 18.785 -1.318 3.700 1.00 86.75 664 VAL A N 1
ATOM 4980 C CA . VAL A 1 664 ? 19.827 -1.636 4.683 1.00 86.75 664 VAL A CA 1
ATOM 4981 C C . VAL A 1 664 ? 20.053 -0.430 5.580 1.00 86.75 664 VAL A C 1
ATOM 4983 O O . VAL A 1 664 ? 20.405 0.649 5.104 1.00 86.75 664 VAL A O 1
ATOM 4986 N N . ASP A 1 665 ? 19.895 -0.632 6.887 1.00 83.00 665 ASP A N 1
ATOM 4987 C CA . ASP A 1 665 ? 20.250 0.372 7.886 1.00 83.00 665 ASP A CA 1
ATOM 4988 C C . ASP A 1 665 ? 21.769 0.673 7.837 1.00 83.00 665 ASP A C 1
ATOM 4990 O O . ASP A 1 665 ? 22.574 -0.264 7.819 1.00 83.00 665 ASP A O 1
ATOM 4994 N N . PRO A 1 666 ? 22.204 1.952 7.822 1.00 78.56 666 PRO A N 1
ATOM 4995 C CA . PRO A 1 666 ? 23.614 2.325 7.767 1.00 78.56 666 PRO A CA 1
ATOM 4996 C C . PRO A 1 666 ? 24.464 1.639 8.841 1.00 78.56 666 PRO A C 1
ATOM 4998 O O . PRO A 1 666 ? 24.054 1.506 9.994 1.00 78.56 666 PRO A O 1
ATOM 5001 N N . GLU A 1 667 ? 25.671 1.217 8.453 1.00 75.62 667 GLU A N 1
ATOM 5002 C CA . GLU A 1 667 ? 26.578 0.387 9.268 1.00 75.62 667 GLU A CA 1
ATOM 5003 C C . GLU A 1 667 ? 25.990 -0.980 9.693 1.00 75.62 667 GLU A C 1
ATOM 5005 O O . GLU A 1 667 ? 26.552 -1.630 10.573 1.00 75.62 667 GLU A O 1
ATOM 5010 N N . GLN A 1 668 ? 24.877 -1.417 9.084 1.00 77.00 668 GLN A N 1
ATOM 5011 C CA . GLN A 1 668 ? 24.061 -2.568 9.503 1.00 77.00 668 GLN A CA 1
ATOM 5012 C C . GLN A 1 668 ? 23.560 -2.453 10.960 1.00 77.00 668 GLN A C 1
ATOM 5014 O O . GLN A 1 668 ? 23.342 -3.456 11.640 1.00 77.00 668 GLN A O 1
ATOM 5019 N N . LYS A 1 669 ? 23.369 -1.218 11.450 1.00 83.62 669 LYS A N 1
ATOM 5020 C CA . LYS A 1 669 ? 22.883 -0.922 12.805 1.00 83.62 669 LYS A CA 1
ATOM 5021 C C . LYS A 1 669 ? 21.451 -0.401 12.767 1.00 83.62 669 LYS A C 1
ATOM 5023 O O . LYS A 1 669 ? 21.221 0.763 12.459 1.00 83.62 669 LYS A O 1
ATOM 5028 N N . SER A 1 670 ? 20.510 -1.263 13.129 1.00 86.62 670 SER A N 1
ATOM 5029 C CA . SER A 1 670 ? 19.107 -0.900 13.346 1.00 86.62 670 SER A CA 1
ATOM 5030 C C . SER A 1 670 ? 18.953 -0.053 14.612 1.00 86.62 670 SER A C 1
ATOM 5032 O O . SER A 1 670 ? 19.455 -0.439 15.664 1.00 86.62 670 SER A O 1
ATOM 5034 N N . TYR A 1 671 ? 18.226 1.059 14.532 1.00 90.38 671 TYR A N 1
ATOM 5035 C CA . TYR A 1 671 ? 17.776 1.828 15.695 1.00 90.38 671 TYR A CA 1
ATOM 5036 C C . TYR A 1 671 ? 16.267 2.014 15.582 1.00 90.38 671 TYR A C 1
ATOM 5038 O O . TYR A 1 671 ? 15.798 2.441 14.529 1.00 90.38 671 TYR A O 1
ATOM 5046 N N . ARG A 1 672 ? 15.514 1.699 16.636 1.00 90.75 672 ARG A N 1
ATOM 5047 C CA . ARG A 1 672 ? 14.044 1.747 16.643 1.00 90.75 672 ARG A CA 1
ATOM 5048 C C . ARG A 1 672 ? 13.533 2.572 17.815 1.00 90.75 672 ARG A C 1
ATOM 5050 O O . ARG A 1 672 ? 14.146 2.575 18.878 1.00 90.75 672 ARG A O 1
ATOM 5057 N N . ILE A 1 673 ? 12.430 3.281 17.621 1.00 91.19 673 ILE A N 1
ATOM 5058 C CA . ILE A 1 673 ? 11.689 3.966 18.682 1.00 91.19 673 ILE A CA 1
ATOM 5059 C C . ILE A 1 673 ? 11.038 2.873 19.532 1.00 91.19 673 ILE A C 1
ATOM 5061 O O . ILE A 1 673 ? 10.241 2.103 19.010 1.00 91.19 673 ILE A O 1
ATOM 5065 N N . ASN A 1 674 ? 11.405 2.766 20.807 1.00 90.19 674 ASN A N 1
ATOM 5066 C CA . ASN A 1 674 ? 10.969 1.674 21.683 1.00 90.19 674 ASN A CA 1
ATOM 5067 C C . ASN A 1 674 ? 9.808 2.069 22.601 1.00 90.19 674 ASN A C 1
ATOM 5069 O O . ASN A 1 674 ? 8.908 1.273 22.850 1.00 90.19 674 ASN A O 1
ATOM 5073 N N . GLU A 1 675 ? 9.825 3.301 23.099 1.00 88.88 675 GLU A N 1
ATOM 5074 C CA . GLU A 1 675 ? 8.846 3.831 24.047 1.00 88.88 675 GLU A CA 1
ATOM 5075 C C . GLU A 1 675 ? 8.723 5.347 23.838 1.00 88.88 675 GLU A C 1
ATOM 5077 O O . GLU A 1 675 ? 9.715 6.006 23.533 1.00 88.88 675 GLU A O 1
ATOM 5082 N N . PHE A 1 676 ? 7.529 5.930 23.950 1.00 87.62 676 PHE A N 1
ATOM 5083 C CA . PHE A 1 676 ? 7.332 7.378 23.854 1.00 87.62 676 PHE A CA 1
ATOM 5084 C C . PHE A 1 676 ? 6.046 7.854 24.546 1.00 87.62 676 PHE A C 1
ATOM 5086 O O . PHE A 1 676 ? 5.069 7.114 24.617 1.00 87.62 676 PHE A O 1
ATOM 5093 N N . ARG A 1 677 ? 6.041 9.138 24.951 1.00 79.94 677 ARG A N 1
ATOM 5094 C CA . ARG A 1 677 ? 5.068 9.873 25.802 1.00 79.94 677 ARG A CA 1
ATOM 5095 C C . ARG A 1 677 ? 5.567 10.069 27.240 1.00 79.94 677 ARG A C 1
ATOM 5097 O O . ARG A 1 677 ? 6.655 10.608 27.421 1.00 79.94 677 ARG A O 1
ATOM 5104 N N . TYR A 1 678 ? 4.725 9.830 28.244 1.00 77.06 678 TYR A N 1
ATOM 5105 C CA . TYR A 1 678 ? 4.825 10.456 29.562 1.00 77.06 678 TYR A CA 1
ATOM 5106 C C . TYR A 1 678 ? 5.532 9.546 30.562 1.00 77.06 678 TYR A C 1
ATOM 5108 O O . TYR A 1 678 ? 4.991 8.506 30.922 1.00 77.06 678 TYR A O 1
ATOM 5116 N N . ALA A 1 679 ? 6.686 9.970 31.079 1.00 76.44 679 ALA A N 1
ATOM 5117 C CA . ALA A 1 679 ? 7.310 9.322 32.232 1.00 76.44 679 ALA A CA 1
ATOM 5118 C C . ALA A 1 679 ? 6.567 9.686 33.526 1.00 76.44 679 ALA A C 1
ATOM 5120 O O . ALA A 1 679 ? 6.226 8.821 34.328 1.00 76.44 679 ALA A O 1
ATOM 5121 N N . GLU A 1 680 ? 6.264 10.975 33.694 1.00 73.19 680 GLU A N 1
ATOM 5122 C CA . GLU A 1 680 ? 5.394 11.503 34.746 1.00 73.19 680 GLU A CA 1
ATOM 5123 C C . GLU A 1 680 ? 4.558 12.681 34.195 1.00 73.19 680 GLU A C 1
ATOM 5125 O O . GLU A 1 680 ? 4.523 12.955 32.994 1.00 73.19 680 GLU A O 1
ATOM 5130 N N . SER A 1 681 ? 3.847 13.399 35.068 1.00 71.12 681 SER A N 1
ATOM 5131 C CA . SER A 1 681 ? 3.057 14.578 34.694 1.00 71.12 681 SER A CA 1
ATOM 5132 C C . SER A 1 681 ? 3.946 15.752 34.251 1.00 71.12 681 SER A C 1
ATOM 5134 O O . SER A 1 681 ? 4.422 16.507 35.100 1.00 71.12 681 SER A O 1
ATOM 5136 N N . GLY A 1 682 ? 4.073 15.964 32.937 1.00 69.75 682 GLY A N 1
ATOM 5137 C CA . GLY A 1 682 ? 4.914 17.018 32.349 1.00 69.75 682 GLY A CA 1
ATOM 5138 C C . GLY A 1 682 ? 6.400 16.650 32.317 1.00 69.75 682 GLY A C 1
ATOM 5139 O O . GLY A 1 682 ? 7.247 17.507 32.572 1.00 69.75 682 GLY A O 1
ATOM 5140 N N . LEU A 1 683 ? 6.678 15.358 32.121 1.00 82.00 683 LEU A N 1
ATOM 5141 C CA . LEU A 1 683 ? 7.990 14.808 31.801 1.00 82.00 683 LEU A CA 1
ATOM 5142 C C . LEU A 1 683 ? 7.836 13.860 30.606 1.00 82.00 683 LEU A C 1
ATOM 5144 O O . LEU A 1 683 ? 7.451 12.697 30.768 1.00 82.00 683 LEU A O 1
ATOM 5148 N N . GLU A 1 684 ? 8.098 14.370 29.409 1.00 84.69 684 GLU A N 1
ATOM 5149 C CA . GLU A 1 684 ? 7.917 13.668 28.146 1.00 84.69 684 GLU A CA 1
ATOM 5150 C C . GLU A 1 684 ? 9.249 13.078 27.640 1.00 84.69 684 GLU A C 1
ATOM 5152 O O . GLU A 1 684 ? 10.338 13.609 27.893 1.00 84.69 684 GLU A O 1
ATOM 5157 N N . PHE A 1 685 ? 9.183 11.946 26.934 1.00 89.00 685 PHE A N 1
ATOM 5158 C CA . PHE A 1 685 ? 10.362 11.279 26.379 1.00 89.00 685 PHE A CA 1
ATOM 5159 C C . PHE A 1 685 ? 10.082 10.456 25.118 1.00 89.00 685 PHE A C 1
ATOM 5161 O O . PHE A 1 685 ? 8.939 10.141 24.779 1.00 89.00 685 PHE A O 1
ATOM 5168 N N . VAL A 1 686 ? 11.180 10.105 24.446 1.00 91.69 686 VAL A N 1
ATOM 5169 C CA . VAL A 1 686 ? 11.293 9.047 23.445 1.00 91.69 686 VAL A CA 1
ATOM 5170 C C . VAL A 1 686 ? 12.505 8.191 23.805 1.00 91.69 686 VAL A C 1
ATOM 5172 O O . VAL A 1 686 ? 13.624 8.688 23.954 1.00 91.69 686 VAL A O 1
ATOM 5175 N N . GLU A 1 687 ? 12.286 6.895 23.925 1.00 92.50 687 GLU A N 1
ATOM 5176 C CA . GLU A 1 687 ? 13.316 5.882 24.059 1.00 92.50 687 GLU A CA 1
ATOM 5177 C C . GLU A 1 687 ? 13.630 5.239 22.709 1.00 92.50 687 GLU A C 1
ATOM 5179 O O . GLU A 1 687 ? 12.752 5.023 21.871 1.00 92.50 687 GLU A O 1
ATOM 5184 N N . ILE A 1 688 ? 14.905 4.918 22.506 1.00 92.94 688 ILE A N 1
ATOM 5185 C CA . ILE A 1 688 ? 15.424 4.279 21.304 1.00 92.94 688 ILE A CA 1
ATOM 5186 C C . ILE A 1 688 ? 16.134 2.984 21.696 1.00 92.94 688 ILE A C 1
ATOM 5188 O O . ILE A 1 688 ? 17.108 3.012 22.450 1.00 92.94 688 ILE A O 1
ATOM 5192 N N . HIS A 1 689 ? 15.679 1.864 21.142 1.00 92.25 689 HIS A N 1
ATOM 5193 C CA . HIS A 1 689 ? 16.364 0.577 21.197 1.00 92.25 689 HIS A CA 1
ATOM 5194 C C . HIS A 1 689 ? 17.398 0.486 20.061 1.00 92.25 689 HIS A C 1
ATOM 5196 O O . HIS A 1 689 ? 17.141 0.909 18.929 1.00 92.25 689 HIS A O 1
ATOM 5202 N N . GLY A 1 690 ? 18.583 -0.060 20.344 1.00 92.06 690 GLY A N 1
ATOM 5203 C CA . GLY A 1 690 ? 19.577 -0.347 19.309 1.00 92.06 690 GLY A CA 1
ATOM 5204 C C . GLY A 1 690 ? 20.888 -0.954 19.827 1.00 92.06 690 GLY A C 1
ATOM 5205 O O . GLY A 1 690 ? 21.027 -1.230 21.021 1.00 92.06 690 GLY A O 1
ATOM 5206 N N . PRO A 1 691 ? 21.871 -1.176 18.932 1.00 92.69 691 PRO A N 1
ATOM 5207 C CA . PRO A 1 691 ? 23.177 -1.727 19.270 1.00 92.69 691 PRO A CA 1
ATOM 5208 C C . PRO A 1 691 ? 23.922 -0.912 20.327 1.00 92.69 691 PRO A C 1
ATOM 5210 O O . PRO A 1 691 ? 24.046 0.313 20.222 1.00 92.69 691 PRO A O 1
ATOM 5213 N N . ALA A 1 692 ? 24.499 -1.614 21.299 1.00 93.12 692 ALA A N 1
ATOM 5214 C CA . ALA A 1 692 ? 25.314 -1.030 22.349 1.00 93.12 692 ALA A CA 1
ATOM 5215 C C . ALA A 1 692 ? 26.571 -0.345 21.779 1.00 93.12 692 ALA A C 1
ATOM 5217 O O . ALA A 1 692 ? 27.258 -0.865 20.894 1.00 93.12 692 ALA A O 1
ATOM 5218 N N . GLY A 1 693 ? 26.910 0.822 22.327 1.00 93.75 693 GLY A N 1
ATOM 5219 C CA . GLY A 1 693 ? 28.014 1.663 21.865 1.00 93.75 693 GLY A CA 1
ATOM 5220 C C . GLY A 1 693 ? 27.566 3.038 21.351 1.00 93.75 693 GLY A C 1
ATOM 5221 O O . GLY A 1 693 ? 26.442 3.462 21.608 1.00 93.75 693 GLY A O 1
ATOM 5222 N N . PRO A 1 694 ? 28.461 3.799 20.691 1.00 93.44 694 PRO A N 1
ATOM 5223 C CA . PRO A 1 694 ? 28.179 5.167 20.256 1.00 93.44 694 PRO A CA 1
ATOM 5224 C C . PRO A 1 694 ? 27.042 5.251 19.232 1.00 93.44 694 PRO A C 1
ATOM 5226 O O . PRO A 1 694 ? 26.989 4.444 18.301 1.00 93.44 694 PRO A O 1
ATOM 5229 N N . LEU A 1 695 ? 26.193 6.274 19.363 1.00 91.75 695 LEU A N 1
ATOM 5230 C CA . LEU A 1 695 ? 25.192 6.607 18.347 1.00 91.75 695 LEU A CA 1
ATOM 5231 C C . LEU A 1 695 ? 25.858 7.098 17.040 1.00 91.75 695 LEU A C 1
ATOM 5233 O O . LEU A 1 695 ? 26.937 7.703 17.099 1.00 91.75 695 LEU A O 1
ATOM 5237 N N . PRO A 1 696 ? 25.233 6.893 15.862 1.00 90.25 696 PRO A N 1
ATOM 5238 C CA . PRO A 1 696 ? 25.754 7.372 14.585 1.00 90.25 696 PRO A CA 1
ATOM 5239 C C . PRO A 1 696 ? 25.823 8.901 14.533 1.00 90.25 696 PRO A C 1
ATOM 5241 O O . PRO A 1 696 ? 24.967 9.608 15.068 1.00 90.25 696 PRO A O 1
ATOM 5244 N N . SER A 1 697 ? 26.820 9.437 13.827 1.00 89.00 697 SER A N 1
ATOM 5245 C CA . SER A 1 697 ? 26.922 10.886 13.635 1.00 89.00 697 SER A CA 1
ATOM 5246 C C . SER A 1 697 ? 25.770 11.402 12.767 1.00 89.00 697 SER A C 1
ATOM 5248 O O . SER A 1 697 ? 25.529 10.893 11.670 1.00 89.00 697 SER A O 1
ATOM 5250 N N . GLY A 1 698 ? 25.064 12.422 13.259 1.00 88.62 698 GLY A N 1
ATOM 5251 C CA . GLY A 1 698 ? 23.888 12.986 12.594 1.00 88.62 698 GLY A CA 1
ATOM 5252 C C . GLY A 1 698 ? 22.600 12.183 12.791 1.00 88.62 698 GLY A C 1
ATOM 5253 O O . GLY A 1 698 ? 21.655 12.424 12.045 1.00 88.62 698 GLY A O 1
ATOM 5254 N N . LEU A 1 699 ? 22.551 11.246 13.748 1.00 92.25 699 LEU A N 1
ATOM 5255 C CA . LEU A 1 699 ? 21.288 10.665 14.206 1.00 92.25 699 LEU A CA 1
ATOM 5256 C C . LEU A 1 699 ? 20.440 11.746 14.892 1.00 92.25 699 LEU A C 1
ATOM 5258 O O . LEU A 1 699 ? 20.928 12.485 15.747 1.00 92.25 699 LEU A O 1
ATOM 5262 N N . THR A 1 700 ? 19.168 11.811 14.523 1.00 92.94 700 THR A N 1
ATOM 5263 C CA . THR A 1 700 ? 18.257 12.891 14.881 1.00 92.94 700 THR A CA 1
ATOM 5264 C C . THR A 1 700 ? 16.841 12.344 15.032 1.00 92.94 700 THR A C 1
ATOM 5266 O O . THR A 1 700 ? 16.355 11.630 14.156 1.00 92.94 700 THR A O 1
ATOM 5269 N N . LEU A 1 701 ? 16.160 12.725 16.111 1.00 92.81 701 LEU A N 1
ATOM 5270 C CA . LEU A 1 701 ? 14.722 12.518 16.275 1.00 92.81 701 LEU A CA 1
ATOM 5271 C C . LEU A 1 701 ? 13.965 13.720 15.690 1.00 92.81 701 LEU A C 1
ATOM 5273 O O . LEU A 1 701 ? 14.284 14.869 15.999 1.00 92.81 701 LEU A O 1
ATOM 5277 N N . ARG A 1 702 ? 12.943 13.467 14.876 1.00 91.19 702 ARG A N 1
ATOM 5278 C CA . ARG A 1 702 ? 12.011 14.475 14.356 1.00 91.19 702 ARG A CA 1
ATOM 5279 C C . ARG A 1 702 ? 10.595 14.207 14.834 1.00 91.19 702 ARG A C 1
ATOM 5281 O O . ARG A 1 702 ? 10.187 13.054 14.945 1.00 91.19 702 ARG A O 1
ATOM 5288 N N . THR A 1 703 ? 9.840 15.281 15.035 1.00 87.94 703 THR A N 1
ATOM 5289 C CA . THR A 1 703 ? 8.385 15.242 15.225 1.00 87.94 703 THR A CA 1
ATOM 5290 C C . THR A 1 703 ? 7.692 15.957 14.070 1.00 87.94 703 THR A C 1
ATOM 5292 O O . THR A 1 703 ? 8.233 16.918 13.522 1.00 87.94 703 THR A O 1
ATOM 5295 N N . TYR A 1 704 ? 6.497 15.504 13.696 1.00 85.25 704 TYR A N 1
ATOM 5296 C CA . TYR A 1 704 ? 5.728 16.026 12.563 1.00 85.25 704 TYR A CA 1
ATOM 5297 C C . TYR A 1 704 ? 4.312 16.425 12.981 1.00 85.25 704 TYR A C 1
ATOM 5299 O O . TYR A 1 704 ? 3.672 15.722 13.763 1.00 85.25 704 TYR A O 1
ATOM 5307 N N . GLY A 1 705 ? 3.800 17.524 12.422 1.00 75.81 705 GLY A N 1
ATOM 5308 C CA . GLY A 1 705 ? 2.386 17.893 12.542 1.00 75.81 705 GLY A CA 1
ATOM 5309 C C . GLY A 1 705 ? 1.571 17.395 11.345 1.00 75.81 705 GLY A C 1
ATOM 5310 O O . GLY A 1 705 ? 1.924 17.698 10.205 1.00 75.81 705 GLY A O 1
ATOM 5311 N N . ALA A 1 706 ? 0.455 16.691 11.576 1.00 64.44 706 ALA A N 1
ATOM 5312 C CA . ALA A 1 706 ? -0.409 16.193 10.490 1.00 64.44 706 ALA A CA 1
ATOM 5313 C C . ALA A 1 706 ? -0.954 17.286 9.561 1.00 64.44 706 ALA A C 1
ATOM 5315 O O . ALA A 1 706 ? -1.151 17.053 8.370 1.00 64.44 706 ALA A O 1
ATOM 5316 N N . SER A 1 707 ? -1.196 18.487 10.092 1.00 67.62 707 SER A N 1
ATOM 5317 C CA . SER A 1 707 ? -1.914 19.555 9.385 1.00 67.62 707 SER A CA 1
ATOM 5318 C C . SER A 1 707 ? -1.207 20.096 8.138 1.00 67.62 707 SER A C 1
ATOM 5320 O O . SER A 1 707 ? -1.845 20.794 7.354 1.00 67.62 707 SER A O 1
ATOM 5322 N N . ASN A 1 708 ? 0.090 19.822 7.969 1.00 67.69 708 ASN A N 1
ATOM 5323 C CA . ASN A 1 708 ? 0.879 20.245 6.807 1.00 67.69 708 ASN A CA 1
ATOM 5324 C C . ASN A 1 708 ? 2.120 19.368 6.526 1.00 67.69 708 ASN A C 1
ATOM 5326 O O . ASN A 1 708 ? 2.977 19.766 5.738 1.00 67.69 708 ASN A O 1
ATOM 5330 N N . GLY A 1 709 ? 2.281 18.229 7.214 1.00 74.00 709 GLY A N 1
ATOM 5331 C CA . GLY A 1 709 ? 3.416 17.317 7.025 1.00 74.00 709 GLY A CA 1
ATOM 5332 C C . GLY A 1 709 ? 4.789 17.911 7.368 1.00 74.00 709 GLY A C 1
ATOM 5333 O O . GLY A 1 709 ? 5.814 17.300 7.069 1.00 74.00 709 GLY A O 1
ATOM 5334 N N . THR A 1 710 ? 4.853 19.100 7.977 1.00 81.81 710 THR A N 1
ATOM 5335 C CA . THR A 1 710 ? 6.135 19.748 8.283 1.00 81.81 710 THR A CA 1
ATOM 5336 C C . THR A 1 710 ? 6.772 19.175 9.544 1.00 81.81 710 THR A C 1
ATOM 5338 O O . THR A 1 710 ? 6.086 18.792 10.496 1.00 81.81 710 THR A O 1
ATOM 5341 N N . VAL A 1 711 ? 8.109 19.161 9.560 1.00 86.69 711 VAL A N 1
ATOM 5342 C CA . VAL A 1 711 ? 8.900 18.876 10.762 1.00 86.69 711 VAL A CA 1
ATOM 5343 C C . VAL A 1 711 ? 8.593 19.958 11.799 1.00 86.69 711 VAL A C 1
ATOM 5345 O O . VAL A 1 711 ? 8.990 21.113 11.641 1.00 86.69 711 VAL A O 1
ATOM 5348 N N . ALA A 1 712 ? 7.873 19.581 12.852 1.00 83.62 712 ALA A N 1
ATOM 5349 C CA . ALA A 1 712 ? 7.490 20.462 13.944 1.00 83.62 712 ALA A CA 1
ATOM 5350 C C . ALA A 1 712 ? 8.698 20.781 14.835 1.00 83.62 712 ALA A C 1
ATOM 5352 O O . ALA A 1 712 ? 8.917 21.942 15.188 1.00 83.62 712 ALA A O 1
ATOM 5353 N N . ARG A 1 713 ? 9.510 19.765 15.166 1.00 86.00 713 ARG A N 1
ATOM 5354 C CA . ARG A 1 713 ? 10.794 19.911 15.868 1.00 86.00 713 ARG A CA 1
ATOM 5355 C C . ARG A 1 713 ? 11.814 18.865 15.424 1.00 86.00 713 ARG A C 1
ATOM 5357 O O . ARG A 1 713 ? 11.465 17.798 14.924 1.00 86.00 713 ARG A O 1
ATOM 5364 N N . GLU A 1 714 ? 13.084 19.190 15.644 1.00 90.06 714 GLU A N 1
ATOM 5365 C CA . GLU A 1 714 ? 14.236 18.348 15.331 1.00 90.06 714 GLU A CA 1
ATOM 5366 C C . GLU A 1 714 ? 15.214 18.336 16.520 1.00 90.06 714 GLU A C 1
ATOM 5368 O O . GLU A 1 714 ? 15.633 19.395 16.992 1.00 90.06 714 GLU A O 1
ATOM 5373 N N . PHE A 1 715 ? 15.579 17.142 16.993 1.00 90.69 715 PHE A N 1
ATOM 5374 C CA . PHE A 1 715 ? 16.414 16.906 18.172 1.00 90.69 715 PHE A CA 1
ATOM 5375 C C . PHE A 1 715 ? 17.657 16.081 17.788 1.00 90.69 715 PHE A C 1
ATOM 5377 O O . PHE A 1 715 ? 17.552 14.867 17.587 1.00 90.69 715 PHE A O 1
ATOM 5384 N N . PRO A 1 716 ? 18.845 16.704 17.671 1.00 92.19 716 PRO A N 1
ATOM 5385 C CA . PRO A 1 716 ? 20.090 15.987 17.411 1.00 92.19 716 PRO A CA 1
ATOM 5386 C C . PRO A 1 716 ? 20.456 15.065 18.579 1.00 92.19 716 PRO A C 1
ATOM 5388 O O . PRO A 1 716 ? 20.560 15.507 19.726 1.00 92.19 716 PRO A O 1
ATOM 5391 N N . LEU A 1 717 ? 20.698 13.789 18.288 1.00 92.31 717 LEU A N 1
ATOM 5392 C CA . LEU A 1 717 ? 21.021 12.778 19.290 1.00 92.31 717 LEU A CA 1
ATOM 5393 C C . LEU A 1 717 ? 22.532 12.547 19.358 1.00 92.31 717 LEU A C 1
ATOM 5395 O O . LEU A 1 717 ? 23.238 12.516 18.350 1.00 92.31 717 LEU A O 1
ATOM 5399 N N . SER A 1 718 ? 23.051 12.386 20.573 1.00 90.62 718 SER A N 1
ATOM 5400 C CA . SER A 1 718 ? 24.463 12.080 20.806 1.00 90.62 718 SER A CA 1
ATOM 5401 C C . SER A 1 718 ? 24.641 11.339 22.127 1.00 90.62 718 SER A C 1
ATOM 5403 O O . SER A 1 718 ? 23.841 11.502 23.044 1.00 90.62 718 SER A O 1
ATOM 5405 N N . GLY A 1 719 ? 25.684 10.513 22.214 1.00 91.38 719 GLY A N 1
ATOM 5406 C CA . GLY A 1 719 ? 25.941 9.651 23.365 1.00 91.38 719 GLY A CA 1
ATOM 5407 C C . GLY A 1 719 ? 26.203 8.210 22.939 1.00 91.38 719 GLY A C 1
ATOM 5408 O O . GLY A 1 719 ? 26.706 7.956 21.841 1.00 91.38 719 GLY A O 1
ATOM 5409 N N . SER A 1 720 ? 25.876 7.270 23.820 1.00 92.62 720 SER A N 1
ATOM 5410 C CA . SER A 1 720 ? 26.048 5.835 23.593 1.00 92.62 720 SER A CA 1
ATOM 5411 C C . SER A 1 720 ? 24.955 5.029 24.277 1.00 92.62 720 SER A C 1
ATOM 5413 O O . SER A 1 720 ? 24.605 5.337 25.415 1.00 92.62 720 SER A O 1
ATOM 5415 N N . ILE A 1 721 ? 24.507 3.963 23.623 1.00 93.81 721 ILE A N 1
ATOM 5416 C CA . ILE A 1 721 ? 23.593 2.971 24.186 1.00 93.81 721 ILE A CA 1
ATOM 5417 C C . ILE A 1 721 ? 24.391 2.022 25.110 1.00 93.81 721 ILE A C 1
ATOM 5419 O O . ILE A 1 721 ? 25.461 1.553 24.697 1.00 93.81 721 ILE A O 1
ATOM 5423 N N . PRO A 1 722 ? 23.951 1.756 26.355 1.00 93.69 722 PRO A N 1
ATOM 5424 C CA . PRO A 1 722 ? 24.559 0.749 27.225 1.00 93.69 722 PRO A CA 1
ATOM 5425 C C . PRO A 1 722 ? 24.265 -0.676 26.725 1.00 93.69 722 PRO A C 1
ATOM 5427 O O . PRO A 1 722 ? 23.246 -0.913 26.093 1.00 93.69 722 PRO A O 1
ATOM 5430 N N . ASP A 1 723 ? 25.137 -1.639 27.034 1.00 92.38 723 ASP A N 1
ATOM 5431 C CA . ASP A 1 723 ? 24.850 -3.066 26.810 1.00 92.38 723 ASP A CA 1
ATOM 5432 C C . ASP A 1 723 ? 24.034 -3.603 27.993 1.00 92.38 723 ASP A C 1
ATOM 5434 O O . ASP A 1 723 ? 24.557 -3.740 29.104 1.00 92.38 723 ASP A O 1
ATOM 5438 N N . MET A 1 724 ? 22.748 -3.860 27.757 1.00 88.00 724 MET A N 1
ATOM 5439 C CA . MET A 1 724 ? 21.814 -4.454 28.722 1.00 88.00 724 MET A CA 1
ATOM 5440 C C . MET A 1 724 ? 21.757 -5.986 28.593 1.00 88.00 724 MET A C 1
ATOM 5442 O O . MET A 1 724 ? 21.134 -6.663 29.410 1.00 88.00 724 MET A O 1
ATOM 5446 N N . GLY A 1 725 ? 22.447 -6.544 27.596 1.00 85.31 725 GLY A N 1
ATOM 5447 C CA . GLY A 1 725 ? 22.423 -7.951 27.230 1.00 85.31 725 GLY A CA 1
ATOM 5448 C C . GLY A 1 725 ? 22.453 -8.110 25.711 1.00 85.31 725 GLY A C 1
ATOM 5449 O O . GLY A 1 725 ? 21.893 -7.311 24.967 1.00 85.31 725 GLY A O 1
ATOM 5450 N N . GLY A 1 726 ? 23.127 -9.155 25.225 1.00 86.19 726 GLY A N 1
ATOM 5451 C CA . GLY A 1 726 ? 23.154 -9.486 23.795 1.00 86.19 726 GLY A CA 1
ATOM 5452 C C . GLY A 1 726 ? 23.892 -8.493 22.883 1.00 86.19 726 GLY A C 1
ATOM 5453 O O . GLY A 1 726 ? 23.988 -8.765 21.689 1.00 86.19 726 GLY A O 1
ATOM 5454 N N . GLY A 1 727 ? 24.452 -7.394 23.407 1.00 90.31 727 GLY A N 1
ATOM 5455 C CA . GLY A 1 727 ? 25.053 -6.324 22.606 1.00 90.31 727 GLY A CA 1
ATOM 5456 C C . GLY A 1 727 ? 24.074 -5.217 22.200 1.00 90.31 727 GLY A C 1
ATOM 5457 O O . GLY A 1 727 ? 24.382 -4.457 21.281 1.00 90.31 727 GLY A O 1
ATOM 5458 N N . PHE A 1 728 ? 22.925 -5.112 22.871 1.00 91.19 728 PHE A N 1
ATOM 5459 C CA . PHE A 1 728 ? 21.873 -4.119 22.629 1.00 91.19 728 PHE A CA 1
ATOM 5460 C C . PHE A 1 728 ? 21.463 -3.423 23.938 1.00 91.19 728 PHE A C 1
ATOM 5462 O O . PHE A 1 728 ? 21.840 -3.853 25.031 1.00 91.19 728 PHE A O 1
ATOM 5469 N N . GLY A 1 729 ? 20.696 -2.340 23.832 1.00 91.62 729 GLY A N 1
ATOM 5470 C CA . GLY A 1 729 ? 20.095 -1.670 24.982 1.00 91.62 729 GLY A CA 1
ATOM 5471 C C . GLY A 1 729 ? 19.284 -0.437 24.599 1.00 91.62 729 GLY A C 1
ATOM 5472 O O . GLY A 1 729 ? 18.966 -0.222 23.427 1.00 91.62 729 GLY A O 1
ATOM 5473 N N . LEU A 1 730 ? 18.971 0.376 25.606 1.00 92.44 730 LEU A N 1
ATOM 5474 C CA . LEU A 1 730 ? 18.013 1.477 25.515 1.00 92.44 730 LEU A CA 1
ATOM 5475 C C . LEU A 1 730 ? 18.683 2.849 25.684 1.00 92.44 730 LEU A C 1
ATOM 5477 O O . LEU A 1 730 ? 19.617 3.022 26.471 1.00 92.44 730 LEU A O 1
ATOM 5481 N N . PHE A 1 731 ? 18.203 3.842 24.938 1.00 93.44 731 PHE A N 1
ATOM 5482 C CA . PHE A 1 731 ? 18.666 5.227 24.986 1.00 93.44 731 PHE A CA 1
ATOM 5483 C C . PHE A 1 731 ? 17.481 6.182 25.121 1.00 93.44 731 PHE A C 1
ATOM 5485 O O . PHE A 1 731 ? 16.686 6.324 24.197 1.00 93.44 731 PHE A O 1
ATOM 5492 N N . VAL A 1 732 ? 17.392 6.876 26.255 1.00 93.31 732 VAL A N 1
ATOM 5493 C CA . VAL A 1 732 ? 16.289 7.797 26.554 1.00 93.31 732 VAL A CA 1
ATOM 5494 C C . VAL A 1 732 ? 16.669 9.233 26.179 1.00 93.31 732 VAL A C 1
ATOM 5496 O O . VAL A 1 732 ? 17.653 9.781 26.689 1.00 93.31 732 VAL A O 1
ATOM 5499 N N . ALA A 1 733 ? 15.868 9.865 25.322 1.00 91.25 733 ALA A N 1
ATOM 5500 C CA . ALA A 1 733 ? 15.898 11.299 25.047 1.00 91.25 733 ALA A CA 1
ATOM 5501 C C . ALA A 1 733 ? 14.600 11.943 25.554 1.00 91.25 733 ALA A C 1
ATOM 5503 O O . ALA A 1 733 ? 13.518 11.421 25.305 1.00 91.25 733 ALA A O 1
ATOM 5504 N N . GLY A 1 734 ? 14.680 13.059 26.273 1.00 89.00 734 GLY A N 1
ATOM 5505 C CA . GLY A 1 734 ? 13.486 13.642 26.885 1.00 89.00 734 GLY A CA 1
ATOM 5506 C C . GLY A 1 734 ? 13.770 14.805 27.819 1.00 89.00 734 GLY A C 1
ATOM 5507 O O . GLY A 1 734 ? 14.906 15.284 27.931 1.00 89.00 734 GLY A O 1
ATOM 5508 N N . ASP A 1 735 ? 12.718 15.244 28.502 1.00 85.12 735 ASP A N 1
ATOM 5509 C CA . ASP A 1 735 ? 12.771 16.434 29.338 1.00 85.12 735 ASP A CA 1
ATOM 5510 C C . ASP A 1 735 ? 13.630 16.248 30.604 1.00 85.12 735 ASP A C 1
ATOM 5512 O O . ASP A 1 735 ? 13.671 15.162 31.199 1.00 85.12 735 ASP A O 1
ATOM 5516 N N . PRO A 1 736 ? 14.345 17.301 31.060 1.00 82.56 736 PRO A N 1
ATOM 5517 C CA . PRO A 1 736 ? 15.189 17.229 32.251 1.00 82.56 736 PRO A CA 1
ATOM 5518 C C . PRO A 1 736 ? 14.402 16.894 33.529 1.00 82.56 736 PRO A C 1
ATOM 5520 O O . PRO A 1 736 ? 13.826 17.767 34.176 1.00 82.56 736 PRO A O 1
ATOM 5523 N N . GLY A 1 737 ? 14.448 15.627 33.931 1.00 81.75 737 GLY A N 1
ATOM 5524 C CA . GLY A 1 737 ? 13.725 15.100 35.090 1.00 81.75 737 GLY A CA 1
ATOM 5525 C C . GLY A 1 737 ? 13.239 13.670 34.874 1.00 81.75 737 GLY A C 1
ATOM 5526 O O . GLY A 1 737 ? 13.166 12.916 35.842 1.00 81.75 737 GLY A O 1
ATOM 5527 N N . THR A 1 738 ? 12.995 13.282 33.617 1.00 87.00 738 THR A N 1
ATOM 5528 C CA . THR A 1 738 ? 12.683 11.899 33.239 1.00 87.00 738 THR A CA 1
ATOM 5529 C C . THR A 1 738 ? 13.792 10.941 33.725 1.00 87.00 738 THR A C 1
ATOM 5531 O O . THR A 1 738 ? 14.980 11.283 33.632 1.00 87.00 738 THR A O 1
ATOM 5534 N N . PRO A 1 739 ? 13.453 9.750 34.262 1.00 87.00 739 PRO A N 1
ATOM 5535 C CA . PRO A 1 739 ? 14.449 8.757 34.660 1.00 87.00 739 PRO A CA 1
ATOM 5536 C C . PRO A 1 739 ? 15.348 8.329 33.492 1.00 87.00 739 PRO A C 1
ATOM 5538 O O . PRO A 1 739 ? 14.933 8.328 32.339 1.00 87.00 739 PRO A O 1
ATOM 5541 N N . ASN A 1 740 ? 16.598 7.968 33.794 1.00 88.06 740 ASN A N 1
ATOM 5542 C CA . ASN A 1 740 ? 17.561 7.392 32.843 1.00 88.06 740 ASN A CA 1
ATOM 5543 C C . ASN A 1 740 ? 17.860 8.201 31.551 1.00 88.06 740 ASN A C 1
ATOM 5545 O O . ASN A 1 740 ? 18.526 7.675 30.659 1.00 88.06 740 ASN A O 1
ATOM 5549 N N . VAL A 1 741 ? 17.468 9.483 31.453 1.00 87.25 741 VAL A N 1
ATOM 5550 C CA . VAL A 1 741 ? 17.748 10.329 30.272 1.00 87.25 741 VAL A CA 1
ATOM 5551 C C . VAL A 1 741 ? 19.242 10.384 29.947 1.00 87.25 741 VAL A C 1
ATOM 5553 O O . VAL A 1 741 ? 20.060 10.885 30.724 1.00 87.25 741 VAL A O 1
ATOM 5556 N N . ALA A 1 742 ? 19.576 9.928 28.741 1.00 82.50 742 ALA A N 1
ATOM 5557 C CA . ALA A 1 742 ? 20.915 9.940 28.169 1.00 82.50 742 ALA A CA 1
ATOM 5558 C C . ALA A 1 742 ? 21.193 11.209 27.338 1.00 82.50 742 ALA A C 1
ATOM 5560 O O . ALA A 1 742 ? 22.347 11.631 27.243 1.00 82.50 742 ALA A O 1
ATOM 5561 N N . SER A 1 743 ? 20.158 11.855 26.779 1.00 77.19 743 SER A N 1
ATOM 5562 C CA . SER A 1 743 ? 20.274 13.169 26.128 1.00 77.19 743 SER A CA 1
ATOM 5563 C C . SER A 1 743 ? 19.093 14.092 26.428 1.00 77.19 743 SER A C 1
ATOM 5565 O O . SER A 1 743 ? 17.951 13.793 26.094 1.00 77.19 743 SER A O 1
ATOM 5567 N N . THR A 1 744 ? 19.407 15.273 26.958 1.00 71.06 744 THR A N 1
ATOM 5568 C CA . THR A 1 744 ? 18.511 16.440 27.042 1.00 71.06 744 THR A CA 1
ATOM 5569 C C . THR A 1 744 ? 18.819 17.484 25.958 1.00 71.06 744 THR A C 1
ATOM 5571 O O . THR A 1 744 ? 18.326 18.609 26.006 1.00 71.06 744 THR A O 1
ATOM 5574 N N . THR A 1 745 ? 19.680 17.173 24.980 1.00 75.38 745 THR A N 1
ATOM 5575 C CA . THR A 1 745 ? 20.112 18.160 23.974 1.00 75.38 745 THR A CA 1
ATOM 5576 C C . THR A 1 745 ? 18.947 18.524 23.054 1.00 75.38 745 THR A C 1
ATOM 5578 O O . THR A 1 745 ? 18.464 17.684 22.304 1.00 75.38 745 THR A O 1
ATOM 5581 N N . GLY A 1 746 ? 18.504 19.783 23.111 1.00 70.75 746 GLY A N 1
ATOM 5582 C CA . GLY A 1 746 ? 17.318 20.265 22.390 1.00 70.75 746 GLY A CA 1
ATOM 5583 C C . GLY A 1 746 ? 16.018 20.232 23.205 1.00 70.75 746 GLY A C 1
ATOM 5584 O O . GLY A 1 746 ? 15.041 20.824 22.760 1.00 70.75 746 GLY A O 1
ATOM 5585 N N . PHE A 1 747 ? 16.034 19.625 24.395 1.00 77.00 747 PHE A N 1
ATOM 5586 C CA . PHE A 1 747 ? 14.929 19.590 25.358 1.00 77.00 747 PHE A CA 1
ATOM 5587 C C . PHE A 1 747 ? 15.161 20.613 26.480 1.00 77.00 747 PHE A C 1
ATOM 5589 O O . PHE A 1 747 ? 16.304 20.931 26.834 1.00 77.00 747 PHE A O 1
ATOM 5596 N N . SER A 1 748 ? 14.089 21.155 27.052 1.00 70.88 748 SER A N 1
ATOM 5597 C CA . SER A 1 748 ? 14.140 22.294 27.964 1.00 70.88 748 SER A CA 1
ATOM 5598 C C . SER A 1 748 ? 13.329 22.053 29.235 1.00 70.88 748 SER A C 1
ATOM 5600 O O . SER A 1 748 ? 12.147 21.751 29.210 1.00 70.88 748 SER A O 1
ATOM 5602 N N . ALA A 1 749 ? 13.941 22.298 30.398 1.00 63.56 749 ALA A N 1
ATOM 5603 C CA . ALA A 1 749 ? 13.325 22.086 31.719 1.00 63.56 749 ALA A CA 1
ATOM 5604 C C . ALA A 1 749 ? 12.126 23.014 32.052 1.00 63.56 749 ALA A C 1
ATOM 5606 O O . ALA A 1 749 ? 11.757 23.159 33.217 1.00 63.56 749 ALA A O 1
ATOM 5607 N N . ALA A 1 750 ? 11.592 23.735 31.067 1.00 59.69 750 ALA A N 1
ATOM 5608 C CA . ALA A 1 750 ? 10.507 24.703 31.211 1.00 59.69 750 ALA A CA 1
ATOM 5609 C C . ALA A 1 750 ? 9.573 24.753 29.986 1.00 59.69 750 ALA A C 1
ATOM 5611 O O . ALA A 1 750 ? 8.690 25.613 29.944 1.00 59.69 750 ALA A O 1
ATOM 5612 N N . GLY A 1 751 ? 9.790 23.895 28.986 1.00 59.66 751 GLY A N 1
ATOM 5613 C CA . GLY A 1 751 ? 9.024 23.850 27.751 1.00 59.66 751 GLY A CA 1
ATOM 5614 C C . GLY A 1 751 ? 8.522 22.440 27.488 1.00 59.66 751 GLY A C 1
ATOM 5615 O O . GLY A 1 751 ? 9.238 21.476 27.700 1.00 59.66 751 GLY A O 1
ATOM 5616 N N . ASP A 1 752 ? 7.288 22.355 27.010 1.00 66.88 752 ASP A N 1
ATOM 5617 C CA . ASP A 1 752 ? 6.727 21.151 26.409 1.00 66.88 752 ASP A CA 1
ATOM 5618 C C . ASP A 1 752 ? 7.365 20.976 25.020 1.00 66.88 752 ASP A C 1
ATOM 5620 O O . ASP A 1 752 ? 6.961 21.610 24.030 1.00 66.88 752 ASP A O 1
ATOM 5624 N N . ASP A 1 753 ? 8.472 20.232 24.972 1.00 73.31 753 ASP A N 1
ATOM 5625 C CA . ASP A 1 753 ? 9.234 20.039 23.743 1.00 73.31 753 ASP A CA 1
ATOM 5626 C C . ASP A 1 753 ? 8.682 18.883 22.895 1.00 73.31 753 ASP A C 1
ATOM 5628 O O . ASP A 1 753 ? 8.621 19.015 21.670 1.00 73.31 753 ASP A O 1
ATOM 5632 N N . LEU A 1 754 ? 8.134 17.834 23.509 1.00 74.50 754 LEU A N 1
ATOM 5633 C CA . LEU A 1 754 ? 7.332 16.806 22.833 1.00 74.50 754 LEU A CA 1
ATOM 5634 C C . LEU A 1 754 ? 5.834 17.080 23.017 1.00 74.50 754 LEU A C 1
ATOM 5636 O O . LEU A 1 754 ? 5.166 16.366 23.758 1.00 74.50 754 LEU A O 1
ATOM 5640 N N . SER A 1 755 ? 5.350 18.100 22.293 1.00 63.34 755 SER A N 1
ATOM 5641 C CA . SER A 1 755 ? 3.986 18.659 22.357 1.00 63.34 755 SER A CA 1
ATOM 5642 C C . SER A 1 755 ? 2.940 17.721 22.965 1.00 63.34 755 SER A C 1
ATOM 5644 O O . SER A 1 755 ? 2.566 16.715 22.358 1.00 63.34 755 SER A O 1
ATOM 5646 N N . ASN A 1 756 ? 2.360 18.129 24.096 1.00 54.97 756 ASN A N 1
ATOM 5647 C CA . ASN A 1 756 ? 1.211 17.468 24.716 1.00 54.97 756 ASN A CA 1
ATOM 5648 C C . ASN A 1 756 ? 0.048 17.240 23.734 1.00 54.97 756 ASN A C 1
ATOM 5650 O O . ASN A 1 756 ? -0.748 16.322 23.943 1.00 54.97 756 ASN A O 1
ATOM 5654 N N . LEU A 1 757 ? -0.038 18.062 22.681 1.00 47.69 757 LEU A N 1
ATOM 5655 C CA . LEU A 1 757 ? -1.033 18.003 21.614 1.00 47.69 757 LEU A CA 1
ATOM 5656 C C . LEU A 1 757 ? -0.388 17.585 20.280 1.00 47.69 757 LEU A C 1
ATOM 5658 O O . LEU A 1 757 ? 0.356 18.364 19.676 1.00 47.69 757 LEU A O 1
ATOM 5662 N N . ASN A 1 758 ? -0.731 16.383 19.821 1.00 51.25 758 ASN A N 1
ATOM 5663 C CA . ASN A 1 758 ? -0.736 15.932 18.427 1.00 51.25 758 ASN A CA 1
ATOM 5664 C C . ASN A 1 758 ? 0.503 16.238 17.550 1.00 51.25 758 ASN A C 1
ATOM 5666 O O . ASN A 1 758 ? 0.362 16.849 16.482 1.00 51.25 758 ASN A O 1
ATOM 5670 N N . PRO A 1 759 ? 1.714 15.756 17.883 1.00 53.16 759 PRO A N 1
ATOM 5671 C CA . PRO A 1 759 ? 2.590 15.237 16.843 1.00 53.16 759 PRO A CA 1
ATOM 5672 C C . PRO A 1 759 ? 1.939 13.966 16.284 1.00 53.16 759 PRO A C 1
ATOM 5674 O O . PRO A 1 759 ? 1.636 13.055 17.039 1.00 53.16 759 PRO A O 1
ATOM 5677 N N . THR A 1 760 ? 1.728 13.884 14.977 1.00 69.56 760 THR A N 1
ATOM 5678 C CA . THR A 1 760 ? 1.096 12.700 14.352 1.00 69.56 760 THR A CA 1
ATOM 5679 C C . THR A 1 760 ? 2.149 11.753 13.760 1.00 69.56 760 THR A C 1
ATOM 5681 O O . THR A 1 760 ? 1.837 10.672 13.275 1.00 69.56 760 THR A O 1
ATOM 5684 N N . GLY A 1 761 ? 3.431 12.131 13.826 1.00 84.88 761 GLY A N 1
ATOM 5685 C CA . GLY A 1 761 ? 4.553 11.279 13.443 1.00 84.88 761 GLY A CA 1
ATOM 5686 C C . GLY A 1 761 ? 5.829 11.579 14.230 1.00 84.88 761 GLY A C 1
ATOM 5687 O O . GLY A 1 761 ? 6.189 12.745 14.428 1.00 84.88 761 GLY A O 1
ATOM 5688 N N . LEU A 1 762 ? 6.530 10.523 14.638 1.00 88.44 762 LEU A N 1
ATOM 5689 C CA . LEU A 1 762 ? 7.939 10.522 15.031 1.00 88.44 762 LEU A CA 1
ATOM 5690 C C . LEU A 1 762 ? 8.770 9.907 13.900 1.00 88.44 762 LEU A C 1
ATOM 5692 O O . LEU A 1 762 ? 8.339 8.942 13.274 1.00 88.44 762 LEU A O 1
ATOM 5696 N N . GLN A 1 763 ? 9.980 10.412 13.670 1.00 92.25 763 GLN A N 1
ATOM 5697 C CA . GLN A 1 763 ? 10.938 9.806 12.742 1.00 92.25 763 GLN A CA 1
ATOM 5698 C C . GLN A 1 763 ? 12.339 9.815 13.345 1.00 92.25 763 GLN A C 1
ATOM 5700 O O . GLN A 1 763 ? 12.807 10.850 13.826 1.00 92.25 763 GLN A O 1
ATOM 5705 N N . LEU A 1 764 ? 13.029 8.681 13.266 1.00 92.19 764 LEU A N 1
ATOM 5706 C CA . LEU A 1 764 ? 14.437 8.554 13.604 1.00 92.19 764 LEU A CA 1
ATOM 5707 C C . LEU A 1 764 ? 15.261 8.556 12.310 1.00 92.19 764 LEU A C 1
ATOM 5709 O O . LEU A 1 764 ? 15.228 7.605 11.533 1.00 92.19 764 LEU A O 1
ATOM 5713 N N . LEU A 1 765 ? 15.984 9.646 12.065 1.00 91.44 765 LEU A N 1
ATOM 5714 C CA . LEU A 1 765 ? 16.639 9.958 10.793 1.00 91.44 765 LEU A CA 1
ATOM 5715 C C . LEU A 1 765 ? 18.137 10.192 10.995 1.00 91.44 765 LEU A C 1
ATOM 5717 O O . LEU A 1 765 ? 18.549 10.851 11.948 1.00 91.44 765 LEU A O 1
ATOM 5721 N N . ASN A 1 766 ? 18.963 9.748 10.050 1.00 89.12 766 ASN A N 1
ATOM 5722 C CA . ASN A 1 766 ? 20.321 10.260 9.905 1.00 89.12 766 ASN A CA 1
ATOM 5723 C C . ASN A 1 766 ? 20.353 11.415 8.890 1.00 89.12 766 ASN A C 1
ATOM 5725 O O . ASN A 1 766 ? 20.264 11.195 7.681 1.00 89.12 766 ASN A O 1
ATOM 5729 N N . VAL A 1 767 ? 20.535 12.655 9.357 1.00 86.56 767 VAL A N 1
ATOM 5730 C CA . VAL A 1 767 ? 20.471 13.847 8.485 1.00 86.56 767 VAL A CA 1
ATOM 5731 C C . VAL A 1 767 ? 21.604 13.920 7.452 1.00 86.56 767 VAL A C 1
ATOM 5733 O O . VAL A 1 767 ? 21.453 14.585 6.430 1.00 86.56 767 VAL A O 1
ATOM 5736 N N . SER A 1 768 ? 22.721 13.218 7.672 1.00 81.50 768 SER A N 1
ATOM 5737 C CA . SER A 1 768 ? 23.866 13.204 6.747 1.00 81.50 768 SER A CA 1
ATOM 5738 C C . SER A 1 768 ? 23.639 12.290 5.540 1.00 81.50 768 SER A C 1
ATOM 5740 O O . SER A 1 768 ? 24.130 12.577 4.451 1.00 81.50 768 SER A O 1
ATOM 5742 N N . SER A 1 769 ? 22.910 11.187 5.731 1.00 77.00 769 SER A N 1
ATOM 5743 C CA . SER A 1 769 ? 22.589 10.205 4.681 1.00 77.00 769 SER A CA 1
ATOM 5744 C C . SER A 1 769 ? 21.170 10.344 4.122 1.00 77.00 769 SER A C 1
ATOM 5746 O O . SER A 1 769 ? 20.899 9.813 3.048 1.00 77.00 769 SER A O 1
ATOM 5748 N N . GLN A 1 770 ? 20.294 11.066 4.831 1.00 81.62 770 GLN A N 1
ATOM 5749 C CA . GLN A 1 770 ? 18.839 11.087 4.635 1.00 81.62 770 GLN A CA 1
ATOM 5750 C C . GLN A 1 770 ? 18.175 9.705 4.839 1.00 81.62 770 GLN A C 1
ATOM 5752 O O . GLN A 1 770 ? 17.082 9.467 4.336 1.00 81.62 770 GLN A O 1
ATOM 5757 N N . HIS A 1 771 ? 18.820 8.794 5.584 1.00 83.50 771 HIS A N 1
ATOM 5758 C CA . HIS A 1 771 ? 18.277 7.466 5.898 1.00 83.50 771 HIS A CA 1
ATOM 5759 C C . HIS A 1 771 ? 17.353 7.493 7.119 1.00 83.50 771 HIS A C 1
ATOM 5761 O O . HIS A 1 771 ? 17.777 7.909 8.201 1.00 83.50 771 HIS A O 1
ATOM 5767 N N . VAL A 1 772 ? 16.126 6.997 6.962 1.00 87.25 772 VAL A N 1
ATOM 5768 C CA . VAL A 1 772 ? 15.171 6.785 8.058 1.00 87.25 772 VAL A CA 1
ATOM 5769 C C . VAL A 1 772 ? 15.393 5.399 8.656 1.00 87.25 772 VAL A C 1
ATOM 5771 O O . VAL A 1 772 ? 15.222 4.399 7.968 1.00 87.25 772 VAL A O 1
ATOM 5774 N N . TYR A 1 773 ? 15.766 5.349 9.934 1.00 87.50 773 TYR A N 1
ATOM 5775 C CA . TYR A 1 773 ? 15.891 4.104 10.693 1.00 87.50 773 TYR A CA 1
ATOM 5776 C C . TYR A 1 773 ? 14.541 3.604 11.211 1.00 87.50 773 TYR A C 1
ATOM 5778 O O . TYR A 1 773 ? 14.305 2.403 11.231 1.00 87.50 773 TYR A O 1
ATOM 5786 N N . ASP A 1 774 ? 13.669 4.507 11.661 1.00 88.94 774 ASP A N 1
ATOM 5787 C CA . ASP A 1 774 ? 12.344 4.153 12.173 1.00 88.94 774 ASP A CA 1
ATOM 5788 C C . ASP A 1 774 ? 11.372 5.329 12.048 1.00 88.94 774 ASP A C 1
ATOM 5790 O O . ASP A 1 774 ? 11.785 6.492 11.978 1.00 88.94 774 ASP A O 1
ATOM 5794 N N . ASN A 1 775 ? 10.078 5.031 12.011 1.00 88.94 775 ASN A N 1
ATOM 5795 C CA . ASN A 1 775 ? 9.001 6.009 11.992 1.00 88.94 775 ASN A CA 1
ATOM 5796 C C . ASN A 1 775 ? 7.747 5.451 12.675 1.00 88.94 775 ASN A C 1
ATOM 5798 O O . ASN A 1 775 ? 7.280 4.362 12.353 1.00 88.94 775 ASN A O 1
ATOM 5802 N N . VAL A 1 776 ? 7.186 6.244 13.585 1.00 85.94 776 VAL A N 1
ATOM 5803 C CA . VAL A 1 776 ? 5.954 5.912 14.305 1.00 85.94 776 VAL A CA 1
ATOM 5804 C C . VAL A 1 776 ? 4.930 6.981 13.996 1.00 85.94 776 VAL A C 1
ATOM 5806 O O . VAL A 1 776 ? 5.079 8.130 14.412 1.00 85.94 776 VAL A O 1
ATOM 5809 N N . VAL A 1 777 ? 3.885 6.602 13.273 1.00 82.56 777 VAL A N 1
ATOM 5810 C CA . VAL A 1 777 ? 2.698 7.434 13.078 1.00 82.56 777 VAL A CA 1
ATOM 5811 C C . VAL A 1 777 ? 1.688 7.054 14.154 1.00 82.56 777 VAL A C 1
ATOM 5813 O O . VAL A 1 777 ? 1.419 5.868 14.350 1.00 82.56 777 VAL A O 1
ATOM 5816 N N . TYR A 1 778 ? 1.151 8.049 14.856 1.00 77.62 778 TYR A N 1
ATOM 5817 C CA . TYR A 1 778 ? 0.194 7.866 15.949 1.00 77.62 778 TYR A CA 1
ATOM 5818 C C . TYR A 1 778 ? -0.849 8.986 15.962 1.00 77.62 778 TYR A C 1
ATOM 5820 O O . TYR A 1 778 ? -0.649 10.010 15.314 1.00 77.62 778 TYR A O 1
ATOM 5828 N N . GLU A 1 779 ? -1.973 8.799 16.664 1.00 68.88 779 GLU A N 1
ATOM 5829 C CA . GLU A 1 779 ? -3.123 9.726 16.635 1.00 68.88 779 GLU A CA 1
ATOM 5830 C C . GLU A 1 779 ? -3.714 9.933 15.218 1.00 68.88 779 GLU A C 1
ATOM 5832 O O . GLU A 1 779 ? -4.390 10.926 14.945 1.00 68.88 779 GLU A O 1
ATOM 5837 N N . ALA A 1 780 ? -3.501 8.972 14.312 1.00 67.06 780 ALA A N 1
ATOM 5838 C CA . ALA A 1 780 ? -3.844 9.084 12.892 1.00 67.06 780 ALA A CA 1
ATOM 5839 C C . ALA A 1 780 ? -5.282 8.660 12.530 1.00 67.06 780 ALA A C 1
ATOM 5841 O O . ALA A 1 780 ? -5.600 8.561 11.349 1.00 67.06 780 ALA A O 1
ATOM 5842 N N . PHE A 1 781 ? -6.175 8.466 13.510 1.00 60.28 781 PHE A N 1
ATOM 5843 C CA . PHE A 1 781 ? -7.590 8.133 13.269 1.00 60.28 781 PHE A CA 1
ATOM 5844 C C . PHE A 1 781 ? -8.321 9.173 12.397 1.00 60.28 781 PHE A C 1
ATOM 5846 O O . PHE A 1 781 ? -9.109 8.814 11.531 1.00 60.28 781 PHE A O 1
ATOM 5853 N N . GLY A 1 782 ? -8.014 10.466 12.567 1.00 58.66 782 GLY A N 1
ATOM 5854 C CA . GLY A 1 782 ? -8.517 11.539 11.692 1.00 58.66 782 GLY A CA 1
ATOM 5855 C C . GLY A 1 782 ? -7.804 11.636 10.334 1.00 58.66 782 GLY A C 1
ATOM 5856 O O . GLY A 1 782 ? -8.096 12.535 9.541 1.00 58.66 782 GLY A O 1
ATOM 5857 N N . GLY A 1 783 ? -6.857 10.735 10.080 1.00 70.81 783 GLY A N 1
ATOM 5858 C CA . GLY A 1 783 ? -6.030 10.639 8.890 1.00 70.81 783 GLY A CA 1
ATOM 5859 C C . GLY A 1 783 ? -4.657 11.270 8.984 1.00 70.81 783 GLY A C 1
ATOM 5860 O O . GLY A 1 783 ? -4.334 12.051 9.879 1.00 70.81 783 GLY A O 1
ATOM 5861 N N . LEU A 1 784 ? -3.844 10.920 7.992 1.00 76.62 784 LEU A N 1
ATOM 5862 C CA . LEU A 1 784 ? -2.456 11.358 7.883 1.00 76.62 784 LEU A CA 1
ATOM 5863 C C . LEU A 1 784 ? -2.288 12.853 7.613 1.00 76.62 784 LEU A C 1
ATOM 5865 O O . LEU A 1 784 ? -1.205 13.394 7.841 1.00 76.62 784 LEU A O 1
ATOM 5869 N N . GLY A 1 785 ? -3.309 13.507 7.052 1.00 78.00 785 GLY A N 1
ATOM 5870 C CA . GLY A 1 785 ? -3.133 14.815 6.431 1.00 78.00 785 GLY A CA 1
ATOM 5871 C C . GLY A 1 785 ? -1.954 14.777 5.455 1.00 78.00 785 GLY A C 1
ATOM 5872 O O . GLY A 1 785 ? -1.808 13.838 4.671 1.00 78.00 785 GLY A O 1
ATOM 5873 N N . ASP A 1 786 ? -1.068 15.761 5.548 1.00 80.12 786 ASP A N 1
ATOM 5874 C CA . ASP A 1 786 ? 0.090 15.905 4.661 1.00 80.12 786 ASP A CA 1
ATOM 5875 C C . ASP A 1 786 ? 1.298 15.014 5.036 1.00 80.12 786 ASP A C 1
ATOM 5877 O O . ASP A 1 786 ? 2.356 15.124 4.417 1.00 80.12 786 ASP A O 1
ATOM 5881 N N . LEU A 1 787 ? 1.180 14.078 5.992 1.00 81.88 787 LEU A N 1
ATOM 5882 C CA . LEU A 1 787 ? 2.255 13.102 6.277 1.00 81.88 787 LEU A CA 1
ATOM 5883 C C . LEU A 1 787 ? 2.530 12.132 5.110 1.00 81.88 787 LEU A C 1
ATOM 5885 O O . LEU A 1 787 ? 3.550 11.442 5.098 1.00 81.88 787 LEU A O 1
ATOM 5889 N N . ILE A 1 788 ? 1.643 12.089 4.112 1.00 80.69 788 ILE A N 1
ATOM 5890 C CA . ILE A 1 788 ? 1.863 11.385 2.841 1.00 80.69 788 ILE A CA 1
ATOM 5891 C C . ILE A 1 788 ? 2.828 12.113 1.890 1.00 80.69 788 ILE A C 1
ATOM 5893 O O . ILE A 1 788 ? 3.185 11.556 0.853 1.00 80.69 788 ILE A O 1
ATOM 5897 N N . ARG A 1 789 ? 3.259 13.345 2.200 1.00 81.19 789 ARG A N 1
ATOM 5898 C CA . ARG A 1 789 ? 4.202 14.098 1.358 1.00 81.19 789 ARG A CA 1
ATOM 5899 C C . ARG A 1 789 ? 5.566 13.421 1.289 1.00 81.19 789 ARG A C 1
ATOM 5901 O O . ARG A 1 789 ? 6.106 12.967 2.301 1.00 81.19 789 ARG A O 1
ATOM 5908 N N . ARG A 1 790 ? 6.172 13.429 0.103 1.00 75.31 790 ARG A N 1
ATOM 5909 C CA . ARG A 1 790 ? 7.515 12.880 -0.145 1.00 75.31 790 ARG A CA 1
ATOM 5910 C C . ARG A 1 790 ? 8.585 13.611 0.671 1.00 75.31 790 ARG A C 1
ATOM 5912 O O . ARG A 1 790 ? 9.556 13.012 1.127 1.00 75.31 790 ARG A O 1
ATOM 5919 N N . GLU A 1 791 ? 8.369 14.898 0.917 1.00 74.94 791 GLU A N 1
ATOM 5920 C CA . GLU A 1 791 ? 9.205 15.779 1.732 1.00 74.94 791 GLU A CA 1
ATOM 5921 C C . GLU A 1 791 ? 9.248 15.368 3.214 1.00 74.94 791 GLU A C 1
ATOM 5923 O O . GLU A 1 791 ? 10.163 15.775 3.933 1.00 74.94 791 GLU A O 1
ATOM 5928 N N . THR A 1 792 ? 8.325 14.512 3.674 1.00 80.75 792 THR A N 1
ATOM 5929 C CA . THR A 1 792 ? 8.424 13.887 5.004 1.00 80.75 792 THR A CA 1
ATOM 5930 C C . THR A 1 792 ? 9.526 12.832 5.100 1.00 80.75 792 THR A C 1
ATOM 5932 O O . THR A 1 792 ? 9.848 12.403 6.207 1.00 80.75 792 THR A O 1
ATOM 5935 N N . LEU A 1 793 ? 10.121 12.435 3.966 1.00 80.31 793 LEU A N 1
ATOM 5936 C CA . LEU A 1 793 ? 11.045 11.305 3.820 1.00 80.31 793 LEU A CA 1
ATOM 5937 C C . LEU A 1 793 ? 10.404 9.956 4.177 1.00 80.31 793 LEU A C 1
ATOM 5939 O O . LEU A 1 793 ? 11.073 9.061 4.684 1.00 80.31 793 LEU A O 1
ATOM 5943 N N . GLY A 1 794 ? 9.102 9.805 3.919 1.00 78.31 794 GLY A N 1
ATOM 5944 C CA . GLY A 1 794 ? 8.391 8.562 4.200 1.00 78.31 794 GLY A CA 1
ATOM 5945 C C . GLY A 1 794 ? 8.179 8.335 5.694 1.00 78.31 794 GLY A C 1
ATOM 5946 O O . GLY A 1 794 ? 8.398 7.232 6.185 1.00 78.31 794 GLY A O 1
ATOM 5947 N N . VAL A 1 795 ? 7.715 9.357 6.426 1.00 85.00 795 VAL A N 1
ATOM 5948 C CA . VAL A 1 795 ? 7.282 9.200 7.834 1.00 85.00 795 VAL A CA 1
ATOM 5949 C C . VAL A 1 795 ? 6.108 8.220 7.991 1.00 85.00 795 VAL A C 1
ATOM 5951 O O . VAL A 1 795 ? 5.775 7.844 9.102 1.00 85.00 795 VAL A O 1
ATOM 5954 N N . THR A 1 796 ? 5.495 7.809 6.879 1.00 81.88 796 THR A N 1
ATOM 5955 C CA . THR A 1 796 ? 4.403 6.831 6.765 1.00 81.88 796 THR A CA 1
ATOM 5956 C C . THR A 1 796 ? 4.849 5.512 6.119 1.00 81.88 796 THR A C 1
ATOM 5958 O O . THR A 1 796 ? 4.012 4.671 5.805 1.00 81.88 796 THR A O 1
ATOM 5961 N N . SER A 1 797 ? 6.153 5.325 5.869 1.00 76.12 797 SER A N 1
ATOM 5962 C CA . SER A 1 797 ? 6.697 4.135 5.193 1.00 76.12 797 SER A CA 1
ATOM 5963 C C . SER A 1 797 ? 6.925 2.937 6.122 1.00 76.12 797 SER A C 1
ATOM 5965 O O . SER A 1 797 ? 7.215 1.854 5.629 1.00 76.12 797 SER A O 1
ATOM 5967 N N . GLY A 1 798 ? 6.766 3.082 7.442 1.00 66.75 798 GLY A N 1
ATOM 5968 C CA . GLY A 1 798 ? 6.729 1.976 8.412 1.00 66.75 798 GLY A CA 1
ATOM 5969 C C . GLY A 1 798 ? 5.418 1.178 8.399 1.00 66.75 798 GLY A C 1
ATOM 5970 O O . GLY A 1 798 ? 5.006 0.680 9.441 1.00 66.75 798 GLY A O 1
ATOM 5971 N N . GLY A 1 799 ? 4.742 1.119 7.247 1.00 63.94 799 GLY A N 1
ATOM 5972 C CA . GLY A 1 799 ? 3.431 0.499 7.079 1.00 63.94 799 GLY A CA 1
ATOM 5973 C C . GLY A 1 799 ? 2.258 1.341 7.597 1.00 63.94 799 GLY A C 1
ATOM 5974 O O . GLY A 1 799 ? 2.376 2.150 8.517 1.00 63.94 799 GLY A O 1
ATOM 5975 N N . TRP A 1 800 ? 1.100 1.125 6.979 1.00 68.06 800 TRP A N 1
ATOM 5976 C CA . TRP A 1 800 ? -0.193 1.159 7.668 1.00 68.06 800 TRP A CA 1
ATOM 5977 C C . TRP A 1 800 ? -0.372 -0.196 8.400 1.00 68.06 800 TRP A C 1
ATOM 5979 O O . TRP A 1 800 ? 0.463 -1.075 8.204 1.00 68.06 800 TRP A O 1
ATOM 5989 N N . PRO A 1 801 ? -1.412 -0.412 9.219 1.00 66.06 801 PRO A N 1
ATOM 5990 C CA . PRO A 1 801 ? -2.161 0.611 9.930 1.00 66.06 801 PRO A CA 1
ATOM 5991 C C . PRO A 1 801 ? -1.291 1.294 10.994 1.00 66.06 801 PRO A C 1
ATOM 5993 O O . PRO A 1 801 ? -0.416 0.690 11.623 1.00 66.06 801 PRO A O 1
ATOM 5996 N N . TRP A 1 802 ? -1.513 2.593 11.170 1.00 75.62 802 TRP A N 1
ATOM 5997 C CA . TRP A 1 802 ? -0.767 3.405 12.131 1.00 75.62 802 TRP A CA 1
ATOM 5998 C C . TRP A 1 802 ? -1.337 3.265 13.539 1.00 75.62 802 TRP A C 1
ATOM 6000 O O . TRP A 1 802 ? -2.439 2.757 13.736 1.00 75.62 802 TRP A O 1
ATOM 6010 N N . PHE A 1 803 ? -0.581 3.720 14.533 1.00 72.31 803 PHE A N 1
ATOM 6011 C CA . PHE A 1 803 ? -1.013 3.625 15.917 1.00 72.31 803 PHE A CA 1
ATOM 6012 C C . PHE A 1 803 ? -2.184 4.585 16.207 1.00 72.31 803 PHE A C 1
ATOM 6014 O O . PHE A 1 803 ? -2.282 5.680 15.640 1.00 72.31 803 PHE A O 1
ATOM 6021 N N . GLY A 1 804 ? -3.090 4.161 17.089 1.00 67.00 804 GLY A N 1
ATOM 6022 C CA . GLY A 1 804 ? -4.289 4.916 17.446 1.00 67.00 804 GLY A CA 1
ATOM 6023 C C . GLY A 1 804 ? -4.016 6.199 18.243 1.00 67.00 804 GLY A C 1
ATOM 6024 O O . GLY A 1 804 ? -2.878 6.609 18.481 1.00 67.00 804 GLY A O 1
ATOM 6025 N N . GLU A 1 805 ? -5.093 6.860 18.669 1.00 67.50 805 GLU A N 1
ATOM 6026 C CA . GLU A 1 805 ? -5.023 7.941 19.656 1.00 67.50 805 GLU A CA 1
ATOM 6027 C C . GLU A 1 805 ? -4.666 7.399 21.047 1.00 67.50 805 GLU A C 1
ATOM 6029 O O . GLU A 1 805 ? -5.367 6.543 21.586 1.00 67.50 805 GLU A O 1
ATOM 6034 N N . ILE A 1 806 ? -3.631 7.985 21.655 1.00 67.81 806 ILE A N 1
ATOM 6035 C CA . ILE A 1 806 ? -3.242 7.749 23.049 1.00 67.81 806 ILE A CA 1
ATOM 6036 C C . ILE A 1 806 ? -4.033 8.707 23.945 1.00 67.81 806 ILE A C 1
ATOM 6038 O O . ILE A 1 806 ? -3.845 9.925 23.881 1.00 67.81 806 ILE A O 1
ATOM 6042 N N . ALA A 1 807 ? -4.893 8.190 24.822 1.00 70.38 807 ALA A N 1
ATOM 6043 C CA . ALA A 1 807 ? -5.605 9.043 25.768 1.00 70.38 807 ALA A CA 1
ATOM 6044 C C . ALA A 1 807 ? -4.671 9.616 26.854 1.00 70.38 807 ALA A C 1
ATOM 6046 O O . ALA A 1 807 ? -3.733 8.975 27.319 1.00 70.38 807 ALA A O 1
ATOM 6047 N N . ASN A 1 808 ? -4.982 10.807 27.368 1.00 72.69 808 ASN A N 1
ATOM 6048 C CA . ASN A 1 808 ? -4.191 11.492 28.407 1.00 72.69 808 ASN A CA 1
ATOM 6049 C C . ASN A 1 808 ? -4.444 10.970 29.845 1.00 72.69 808 ASN A C 1
ATOM 6051 O O . ASN A 1 808 ? -4.483 11.751 30.801 1.00 72.69 808 ASN A O 1
ATOM 6055 N N . GLY A 1 809 ? -4.668 9.661 29.970 1.00 77.94 809 GLY A N 1
ATOM 6056 C CA . GLY A 1 809 ? -5.121 8.977 31.179 1.00 77.94 809 GLY A CA 1
ATOM 6057 C C . GLY A 1 809 ? -4.066 8.777 32.270 1.00 77.94 809 GLY A C 1
ATOM 6058 O O . GLY A 1 809 ? -2.892 9.113 32.107 1.00 77.94 809 GLY A O 1
ATOM 6059 N N . PHE A 1 810 ? -4.501 8.204 33.395 1.00 82.94 810 PHE A N 1
ATOM 6060 C CA . PHE A 1 810 ? -3.656 7.943 34.562 1.00 82.94 810 PHE A CA 1
ATOM 6061 C C . PHE A 1 810 ? -3.844 6.525 35.120 1.00 82.94 810 PHE A C 1
ATOM 6063 O O . PHE A 1 810 ? -4.898 5.903 34.966 1.00 82.94 810 PHE A O 1
ATOM 6070 N N . ASP A 1 811 ? -2.817 6.033 35.810 1.00 81.88 811 ASP A N 1
ATOM 6071 C CA . ASP A 1 811 ? -2.827 4.764 36.532 1.00 81.88 811 ASP A CA 1
ATOM 6072 C C . ASP A 1 811 ? -3.582 4.850 37.881 1.00 81.88 811 ASP A C 1
ATOM 6074 O O . ASP A 1 811 ? -4.102 5.897 38.291 1.00 81.88 811 ASP A O 1
ATOM 6078 N N . GLY A 1 812 ? -3.637 3.733 38.609 1.00 76.69 812 GLY A N 1
ATOM 6079 C CA . GLY A 1 812 ? -4.222 3.671 39.949 1.00 76.69 812 GLY A CA 1
ATOM 6080 C C . GLY A 1 812 ? -3.452 4.420 41.041 1.00 76.69 812 GLY A C 1
ATOM 6081 O O . GLY A 1 812 ? -4.011 4.629 42.121 1.00 76.69 812 GLY A O 1
ATOM 6082 N N . SER A 1 813 ? -2.207 4.837 40.784 1.00 79.94 813 SER A N 1
ATOM 6083 C CA . SER A 1 813 ? -1.369 5.630 41.693 1.00 79.94 813 SER A CA 1
ATOM 6084 C C . SER A 1 813 ? -1.394 7.143 41.401 1.00 79.94 813 SER A C 1
ATOM 6086 O O . SER A 1 813 ? -1.063 7.936 42.286 1.00 79.94 813 SER A O 1
ATOM 6088 N N . GLY A 1 814 ? -1.866 7.550 40.217 1.00 77.69 814 GLY A N 1
ATOM 6089 C CA . GLY A 1 814 ? -1.902 8.929 39.724 1.00 77.69 814 GLY A CA 1
ATOM 6090 C C . GLY A 1 814 ? -0.766 9.298 38.756 1.00 77.69 814 GLY A C 1
ATOM 6091 O O . GLY A 1 814 ? -0.635 10.474 38.415 1.00 77.69 814 GLY A O 1
ATOM 6092 N N . ALA A 1 815 ? 0.046 8.334 38.316 1.00 79.12 815 ALA A N 1
ATOM 6093 C CA . ALA A 1 815 ? 1.032 8.490 37.247 1.00 79.12 815 ALA A CA 1
ATOM 6094 C C . ALA A 1 815 ? 0.367 8.404 35.863 1.00 79.12 815 ALA A C 1
ATOM 6096 O O . ALA A 1 815 ? -0.761 7.934 35.741 1.00 79.12 815 ALA A O 1
ATOM 6097 N N . ARG A 1 816 ? 1.047 8.862 34.807 1.00 81.00 816 ARG A N 1
ATOM 6098 C CA . ARG A 1 816 ? 0.572 8.694 33.423 1.00 81.00 816 ARG A CA 1
ATOM 6099 C C . ARG A 1 816 ? 1.057 7.378 32.827 1.00 81.00 816 ARG A C 1
ATOM 6101 O O . ARG A 1 816 ? 2.024 6.791 33.308 1.00 81.00 816 ARG A O 1
ATOM 6108 N N . TYR A 1 817 ? 0.371 6.939 31.780 1.00 80.75 817 TYR A N 1
ATOM 6109 C CA . TYR A 1 817 ? 0.818 5.843 30.932 1.00 80.75 817 TYR A CA 1
ATOM 6110 C C . TYR A 1 817 ? 1.490 6.383 29.652 1.00 80.75 817 TYR A C 1
ATOM 6112 O O . TYR A 1 817 ? 1.407 7.573 29.334 1.00 80.75 817 TYR A O 1
ATOM 6120 N N . THR A 1 818 ? 2.187 5.498 28.950 1.00 83.00 818 THR A N 1
ATOM 6121 C CA . THR A 1 818 ? 3.023 5.760 27.770 1.00 83.00 818 THR A CA 1
ATOM 6122 C C . THR A 1 818 ? 2.588 4.866 26.600 1.00 83.00 818 THR A C 1
ATOM 6124 O O . THR A 1 818 ? 1.754 3.983 26.807 1.00 83.00 818 THR A O 1
ATOM 6127 N N . ALA A 1 819 ? 3.194 5.006 25.421 1.00 85.06 819 ALA A N 1
ATOM 6128 C CA . ALA A 1 819 ? 3.164 3.967 24.389 1.00 85.06 819 ALA A CA 1
ATOM 6129 C C . ALA A 1 819 ? 4.534 3.280 24.277 1.00 85.06 819 ALA A C 1
ATOM 6131 O O . ALA A 1 819 ? 5.555 3.960 24.218 1.00 85.06 819 ALA A O 1
ATOM 6132 N N . GLY A 1 820 ? 4.570 1.949 24.226 1.00 84.88 820 GLY A N 1
ATOM 6133 C CA . GLY A 1 820 ? 5.798 1.166 24.082 1.00 84.88 820 GLY A CA 1
ATOM 6134 C C . GLY A 1 820 ? 5.618 -0.047 23.178 1.00 84.88 820 GLY A C 1
ATOM 6135 O O . GLY A 1 820 ? 4.517 -0.595 23.081 1.00 84.88 820 GLY A O 1
ATOM 6136 N N . ARG A 1 821 ? 6.700 -0.450 22.502 1.00 84.69 821 ARG A N 1
ATOM 6137 C CA . ARG A 1 821 ? 6.763 -1.709 21.749 1.00 84.69 821 ARG A CA 1
ATOM 6138 C C . ARG A 1 821 ? 6.688 -2.914 22.698 1.00 84.69 821 ARG A C 1
ATOM 6140 O O . ARG A 1 821 ? 6.950 -2.765 23.892 1.00 84.69 821 ARG A O 1
ATOM 6147 N N . TYR A 1 822 ? 6.339 -4.098 22.193 1.00 67.44 822 TYR A N 1
ATOM 6148 C CA . TYR A 1 822 ? 6.301 -5.345 22.983 1.00 67.44 822 TYR A CA 1
ATOM 6149 C C . TYR A 1 822 ? 7.622 -5.600 23.752 1.00 67.44 822 TYR A C 1
ATOM 6151 O O . TYR A 1 822 ? 8.656 -5.038 23.390 1.00 67.44 822 TYR A O 1
ATOM 6159 N N . PRO A 1 823 ? 7.615 -6.406 24.840 1.00 56.97 823 PRO A N 1
ATOM 6160 C CA . PRO A 1 823 ? 8.711 -6.504 25.829 1.00 56.97 823 PRO A CA 1
ATOM 6161 C C . PRO A 1 823 ? 10.119 -6.841 25.299 1.00 56.97 823 PRO A C 1
ATOM 6163 O O . PRO A 1 823 ? 11.104 -6.701 26.021 1.00 56.97 823 PRO A O 1
ATOM 6166 N N . ASP A 1 824 ? 10.222 -7.299 24.057 1.00 55.09 824 ASP A N 1
ATOM 6167 C CA . ASP A 1 824 ? 11.454 -7.641 23.339 1.00 55.09 824 ASP A CA 1
ATOM 6168 C C . ASP A 1 824 ? 12.061 -6.457 22.549 1.00 55.09 824 ASP A C 1
ATOM 6170 O O . ASP A 1 824 ? 13.203 -6.546 22.091 1.00 55.09 824 ASP A O 1
ATOM 6174 N N . GLY A 1 825 ? 11.332 -5.344 22.405 1.00 60.97 825 GLY A N 1
ATOM 6175 C CA . GLY A 1 825 ? 11.738 -4.180 21.615 1.00 60.97 825 GLY A CA 1
ATOM 6176 C C . GLY A 1 825 ? 11.842 -4.464 20.113 1.00 60.97 825 GLY A C 1
ATOM 6177 O O . GLY A 1 825 ? 12.599 -3.777 19.412 1.00 60.97 825 GLY A O 1
ATOM 6178 N N . LEU A 1 826 ? 11.138 -5.498 19.630 1.00 67.00 826 LEU A N 1
ATOM 6179 C CA . LEU A 1 826 ? 11.054 -5.841 18.215 1.00 67.00 826 LEU A CA 1
ATOM 6180 C C . LEU A 1 826 ? 10.163 -4.858 17.450 1.00 67.00 826 LEU A C 1
ATOM 6182 O O . LEU A 1 826 ? 9.298 -4.179 17.997 1.00 67.00 826 LEU A O 1
ATOM 6186 N N . ASP A 1 827 ? 10.425 -4.782 16.152 1.00 76.31 827 ASP A N 1
ATOM 6187 C CA . ASP A 1 827 ? 9.728 -3.936 15.195 1.00 76.31 827 ASP A CA 1
ATOM 6188 C C . ASP A 1 827 ? 9.296 -4.830 14.035 1.00 76.31 827 ASP A C 1
ATOM 6190 O O . ASP A 1 827 ? 10.093 -5.122 13.141 1.00 76.31 827 ASP A O 1
ATOM 6194 N N . THR A 1 828 ? 8.043 -5.283 14.050 1.00 74.75 828 THR A N 1
ATOM 6195 C CA . THR A 1 828 ? 7.449 -6.035 12.932 1.00 74.75 828 THR A CA 1
ATOM 6196 C C . THR A 1 828 ? 7.231 -5.134 11.710 1.00 74.75 828 THR A C 1
ATOM 6198 O O . THR A 1 828 ? 7.015 -5.623 10.603 1.00 74.75 828 THR A O 1
ATOM 6201 N N . GLY A 1 829 ? 7.353 -3.809 11.872 1.00 76.12 829 GLY A N 1
ATOM 6202 C CA . GLY A 1 829 ? 7.069 -2.814 10.838 1.00 76.12 829 GLY A CA 1
ATOM 6203 C C . GLY A 1 829 ? 5.568 -2.575 10.687 1.00 76.12 829 GLY A C 1
ATOM 6204 O O . GLY A 1 829 ? 5.078 -2.386 9.571 1.00 76.12 829 GLY A O 1
ATOM 6205 N N . ARG A 1 830 ? 4.835 -2.655 11.804 1.00 77.88 830 ARG A N 1
ATOM 6206 C CA . ARG A 1 830 ? 3.377 -2.557 11.883 1.00 77.88 830 ARG A CA 1
ATOM 6207 C C . ARG A 1 830 ? 2.997 -1.796 13.146 1.00 77.88 830 ARG A C 1
ATOM 6209 O O . ARG A 1 830 ? 2.648 -2.389 14.159 1.00 77.88 830 ARG A O 1
ATOM 6216 N N . ASN A 1 831 ? 3.034 -0.468 13.098 1.00 77.94 831 ASN A N 1
ATOM 6217 C CA . ASN A 1 831 ? 2.889 0.382 14.289 1.00 77.94 831 ASN A CA 1
ATOM 6218 C C . ASN A 1 831 ? 1.681 0.040 15.202 1.00 77.94 831 ASN A C 1
ATOM 6220 O O . ASN A 1 831 ? 1.816 0.109 16.422 1.00 77.94 831 ASN A O 1
ATOM 6224 N N . ALA A 1 832 ? 0.525 -0.365 14.658 1.00 73.31 832 ALA A N 1
ATOM 6225 C CA . ALA A 1 832 ? -0.646 -0.777 15.452 1.00 73.31 832 ALA A CA 1
ATOM 6226 C C . ALA A 1 832 ? -0.566 -2.191 16.079 1.00 73.31 832 ALA A C 1
ATOM 6228 O O . ALA A 1 832 ? -1.313 -2.496 17.018 1.00 73.31 832 ALA A O 1
ATOM 6229 N N . GLU A 1 833 ? 0.288 -3.066 15.543 1.00 74.88 833 GLU A N 1
ATOM 6230 C CA . GLU A 1 833 ? 0.617 -4.383 16.106 1.00 74.88 833 GLU A CA 1
ATOM 6231 C C . GLU A 1 833 ? 1.835 -4.305 17.031 1.00 74.88 833 GLU A C 1
ATOM 6233 O O . GLU A 1 833 ? 1.876 -5.059 17.991 1.00 74.88 833 GLU A O 1
ATOM 6238 N N . ASP A 1 834 ? 2.766 -3.376 16.784 1.00 77.31 834 ASP A N 1
ATOM 6239 C CA . ASP A 1 834 ? 4.001 -3.184 17.546 1.00 77.31 834 ASP A CA 1
ATOM 6240 C C . ASP A 1 834 ? 3.792 -2.392 18.843 1.00 77.31 834 ASP A C 1
ATOM 6242 O O . ASP A 1 834 ? 4.344 -2.763 19.873 1.00 77.31 834 ASP A O 1
ATOM 6246 N N . PHE A 1 835 ? 3.039 -1.287 18.820 1.00 80.44 835 PHE A N 1
ATOM 6247 C CA . PHE A 1 835 ? 2.892 -0.413 19.988 1.00 80.44 835 PHE A CA 1
ATOM 6248 C C . PHE A 1 835 ? 1.671 -0.746 20.837 1.00 80.44 835 PHE A C 1
ATOM 6250 O O . PHE A 1 835 ? 0.600 -1.104 20.343 1.00 80.44 835 PHE A O 1
ATOM 6257 N N . SER A 1 836 ? 1.828 -0.544 22.142 1.00 78.31 836 SER A N 1
ATOM 6258 C CA . SER A 1 836 ? 0.748 -0.643 23.111 1.00 78.31 836 SER A CA 1
ATOM 6259 C C . SER A 1 836 ? 0.853 0.384 24.228 1.00 78.31 836 SER A C 1
ATOM 6261 O O . SER A 1 836 ? 1.937 0.905 24.494 1.00 78.31 836 SER A O 1
ATOM 6263 N N . PHE A 1 837 ? -0.257 0.673 24.913 1.00 78.19 837 PHE A N 1
ATOM 6264 C CA . PHE A 1 837 ? -0.170 1.397 26.179 1.00 78.19 837 PHE A CA 1
ATOM 6265 C C . PHE A 1 837 ? 0.531 0.530 27.235 1.00 78.19 837 PHE A C 1
ATOM 6267 O O . PHE A 1 837 ? 0.285 -0.671 27.363 1.00 78.19 837 PHE A O 1
ATOM 6274 N N . GLN A 1 838 ? 1.361 1.165 28.053 1.00 79.88 838 GLN A N 1
ATOM 6275 C CA . GLN A 1 838 ? 1.947 0.561 29.249 1.00 79.88 838 GLN A CA 1
ATOM 6276 C C . GLN A 1 838 ? 2.263 1.649 30.282 1.00 79.88 838 GLN A C 1
ATOM 6278 O O . GLN A 1 838 ? 2.212 2.844 29.985 1.00 79.88 838 GLN A O 1
ATOM 6283 N N . ALA A 1 839 ? 2.623 1.270 31.507 1.00 79.75 839 ALA A N 1
ATOM 6284 C CA . ALA A 1 839 ? 3.211 2.230 32.440 1.00 79.75 839 ALA A CA 1
ATOM 6285 C C . ALA A 1 839 ? 4.687 2.483 32.089 1.00 79.75 839 ALA A C 1
ATOM 6287 O O . ALA A 1 839 ? 5.411 1.535 31.794 1.00 79.75 839 ALA A O 1
ATOM 6288 N N . ALA A 1 840 ? 5.128 3.740 32.184 1.00 82.81 840 ALA A N 1
ATOM 6289 C CA . ALA A 1 840 ? 6.437 4.192 31.707 1.00 82.81 840 ALA A CA 1
ATOM 6290 C C . ALA A 1 840 ? 7.637 3.457 32.323 1.00 82.81 840 ALA A C 1
ATOM 6292 O O . ALA A 1 840 ? 7.742 3.351 33.554 1.00 82.81 840 ALA A O 1
ATOM 6293 N N . SER A 1 841 ? 8.545 2.980 31.470 1.00 86.38 841 SER A N 1
ATOM 6294 C CA . SER A 1 841 ? 9.768 2.233 31.807 1.00 86.38 841 SER A CA 1
ATOM 6295 C C . SER A 1 841 ? 11.068 2.847 31.241 1.00 86.38 841 SER A C 1
ATOM 6297 O O . SER A 1 841 ? 11.964 2.087 30.898 1.00 86.38 841 SER A O 1
ATOM 6299 N N . PRO A 1 842 ? 11.273 4.183 31.210 1.00 89.31 842 PRO A N 1
ATOM 6300 C CA . PRO A 1 842 ? 12.435 4.777 30.543 1.00 89.31 842 PRO A CA 1
ATOM 6301 C C . PRO A 1 842 ? 13.769 4.226 31.076 1.00 89.31 842 PRO A C 1
ATOM 6303 O O . PRO A 1 842 ? 14.126 4.420 32.243 1.00 89.31 842 PRO A O 1
ATOM 6306 N N . GLY A 1 843 ? 14.531 3.580 30.196 1.00 88.38 843 GLY A N 1
ATOM 6307 C CA . GLY A 1 843 ? 15.818 2.930 30.444 1.00 88.38 843 GLY A CA 1
ATOM 6308 C C . GLY A 1 843 ? 15.734 1.480 30.937 1.00 88.38 843 GLY A C 1
ATOM 6309 O O . GLY A 1 843 ? 16.774 0.910 31.263 1.00 88.38 843 GLY A O 1
ATOM 6310 N N . GLU A 1 844 ? 14.542 0.891 31.001 1.00 87.44 844 GLU A N 1
ATOM 6311 C CA . GLU A 1 844 ? 14.262 -0.477 31.451 1.00 87.44 844 GLU A CA 1
ATOM 6312 C C . GLU A 1 844 ? 13.383 -1.206 30.405 1.00 87.44 844 GLU A C 1
ATOM 6314 O O . GLU A 1 844 ? 12.687 -0.549 29.636 1.00 87.44 844 GLU A O 1
ATOM 6319 N N . PRO A 1 845 ? 13.376 -2.551 30.340 1.00 83.75 845 PRO A N 1
ATOM 6320 C CA . PRO A 1 845 ? 12.547 -3.279 29.375 1.00 83.75 845 PRO A CA 1
ATOM 6321 C C . PRO A 1 845 ? 11.042 -2.984 29.500 1.00 83.75 845 PRO A C 1
ATOM 6323 O O . PRO A 1 845 ? 10.521 -2.822 30.606 1.00 83.75 845 PRO A O 1
ATOM 6326 N N . ASN A 1 846 ? 10.352 -2.980 28.357 1.00 80.56 846 ASN A N 1
ATOM 6327 C CA . ASN A 1 846 ? 8.899 -2.816 28.267 1.00 80.56 846 ASN A CA 1
ATOM 6328 C C . ASN A 1 846 ? 8.143 -4.026 28.858 1.00 80.56 846 ASN A C 1
ATOM 6330 O O . ASN A 1 846 ? 8.670 -5.136 28.911 1.00 80.56 846 ASN A O 1
ATOM 6334 N N . GLY A 1 847 ? 6.877 -3.821 29.235 1.00 68.38 847 GLY A N 1
ATOM 6335 C CA . GLY A 1 847 ? 5.946 -4.874 29.664 1.00 68.38 847 GLY A CA 1
ATOM 6336 C C . GLY A 1 847 ? 6.224 -5.554 31.018 1.00 68.38 847 GLY A C 1
ATOM 6337 O O . GLY A 1 847 ? 6.972 -5.069 31.866 1.00 68.38 847 GLY A O 1
ATOM 6338 N N . ASP A 1 848 ? 5.545 -6.688 31.220 1.00 58.25 848 ASP A N 1
ATOM 6339 C CA . ASP A 1 848 ? 5.688 -7.645 32.336 1.00 58.25 848 ASP A CA 1
ATOM 6340 C C . ASP A 1 848 ? 5.404 -7.085 33.750 1.00 58.25 848 ASP A C 1
ATOM 6342 O O . ASP A 1 848 ? 5.997 -7.488 34.755 1.00 58.25 848 ASP A O 1
ATOM 6346 N N . ARG A 1 849 ? 4.444 -6.151 33.865 1.00 65.19 849 ARG A N 1
ATOM 6347 C CA . ARG A 1 849 ? 4.066 -5.551 35.166 1.00 65.19 849 ARG A CA 1
ATOM 6348 C C . ARG A 1 849 ? 3.018 -6.327 35.963 1.00 65.19 849 ARG A C 1
ATOM 6350 O O . ARG A 1 849 ? 2.874 -6.073 37.161 1.00 65.19 849 ARG A O 1
ATOM 6357 N N . LEU A 1 850 ? 2.278 -7.247 35.339 1.00 81.88 850 LEU A N 1
ATOM 6358 C CA . LEU A 1 850 ? 1.213 -8.006 36.001 1.00 81.88 850 LEU A CA 1
ATOM 6359 C C . LEU A 1 850 ? 1.555 -9.495 36.140 1.00 81.88 850 LEU A C 1
ATOM 6361 O O . LEU A 1 850 ? 1.208 -10.320 35.299 1.00 81.88 850 LEU A O 1
ATOM 6365 N N . THR A 1 851 ? 2.180 -9.852 37.262 1.00 86.19 851 THR A N 1
ATOM 6366 C CA . THR A 1 851 ? 2.411 -11.256 37.627 1.00 86.19 851 THR A CA 1
ATOM 6367 C C . THR A 1 851 ? 1.092 -11.963 37.951 1.00 86.19 851 THR A C 1
ATOM 6369 O O . THR A 1 851 ? 0.357 -11.527 38.838 1.00 86.19 851 THR A O 1
ATOM 6372 N N . LEU A 1 852 ? 0.818 -13.083 37.277 1.00 88.69 852 LEU A N 1
ATOM 6373 C CA . LEU A 1 852 ? -0.345 -13.934 37.546 1.00 88.69 852 LEU A CA 1
ATOM 6374 C C . LEU A 1 852 ? -0.008 -15.065 38.546 1.00 88.69 852 LEU A C 1
ATOM 6376 O O . LEU A 1 852 ? 1.124 -15.557 38.550 1.00 88.69 852 LEU A O 1
ATOM 6380 N N . PRO A 1 853 ? -0.967 -15.512 39.382 1.00 93.00 853 PRO A N 1
ATOM 6381 C CA . PRO A 1 853 ? -2.312 -14.961 39.546 1.00 93.00 853 PRO A CA 1
ATOM 6382 C C . PRO A 1 853 ? -2.323 -13.630 40.316 1.00 93.00 853 PRO A C 1
ATOM 6384 O O . PRO A 1 853 ? -1.633 -13.469 41.324 1.00 93.00 853 PRO A O 1
ATOM 6387 N N . ALA A 1 854 ? -3.178 -12.706 39.884 1.00 92.69 854 ALA A N 1
ATOM 6388 C CA . ALA A 1 854 ? -3.384 -11.395 40.489 1.00 92.69 854 ALA A CA 1
ATOM 6389 C C . ALA A 1 854 ? -4.804 -11.266 41.059 1.00 92.69 854 ALA A C 1
ATOM 6391 O O . ALA A 1 854 ? -5.764 -11.768 40.485 1.00 92.69 854 ALA A O 1
ATOM 6392 N N . THR A 1 855 ? -4.954 -10.591 42.201 1.00 92.62 855 THR A N 1
ATOM 6393 C CA . THR A 1 855 ? -6.260 -10.328 42.835 1.00 92.62 855 THR A CA 1
ATOM 6394 C C . THR A 1 855 ? -6.314 -8.882 43.295 1.00 92.62 855 THR A C 1
ATOM 6396 O O . THR A 1 855 ? -5.337 -8.388 43.859 1.00 92.62 855 THR A O 1
ATOM 6399 N N . PHE A 1 856 ? -7.450 -8.222 43.090 1.00 90.12 856 PHE A N 1
ATOM 6400 C CA . PHE A 1 856 ? -7.623 -6.805 43.378 1.00 90.12 856 PHE A CA 1
ATOM 6401 C C . PHE A 1 856 ? -8.840 -6.572 44.276 1.00 90.12 856 PHE A C 1
ATOM 6403 O O . PHE A 1 856 ? -9.955 -6.962 43.941 1.00 90.12 856 PHE A O 1
ATOM 6410 N N . ASP A 1 857 ? -8.602 -5.925 45.420 1.00 81.94 857 ASP A N 1
ATOM 6411 C CA . ASP A 1 857 ? -9.615 -5.611 46.438 1.00 81.94 857 ASP A CA 1
ATOM 6412 C C . ASP A 1 857 ? -10.181 -4.185 46.334 1.00 81.94 857 ASP A C 1
ATOM 6414 O O . ASP A 1 857 ? -11.083 -3.829 47.082 1.00 81.94 857 ASP A O 1
ATOM 6418 N N . PHE A 1 858 ? -9.608 -3.350 45.460 1.00 90.00 858 PHE A N 1
ATOM 6419 C CA . PHE A 1 858 ? -9.907 -1.924 45.245 1.00 90.00 858 PHE A CA 1
ATOM 6420 C C . PHE A 1 858 ? -9.849 -0.998 46.486 1.00 90.00 858 PHE A C 1
ATOM 6422 O O . PHE A 1 858 ? -9.865 0.231 46.344 1.00 90.00 858 PHE A O 1
ATOM 6429 N N . GLU A 1 859 ? -9.651 -1.533 47.688 1.00 88.88 859 GLU A N 1
ATOM 6430 C CA . GLU A 1 859 ? -9.304 -0.795 48.906 1.00 88.88 859 GLU A CA 1
ATOM 6431 C C . GLU A 1 859 ? -7.929 -0.125 48.765 1.00 88.88 859 GLU A C 1
ATOM 6433 O O . GLU A 1 859 ? -7.724 1.028 49.173 1.00 88.88 859 GLU A O 1
ATOM 6438 N N . THR A 1 860 ? -6.992 -0.799 48.093 1.00 86.12 860 THR A N 1
ATOM 6439 C CA . THR A 1 860 ? -5.660 -0.265 47.785 1.00 86.12 860 THR A CA 1
ATOM 6440 C C . THR A 1 860 ? -5.531 0.234 46.341 1.00 86.12 860 THR A C 1
ATOM 6442 O O . THR A 1 860 ? -6.255 -0.174 45.436 1.00 86.12 860 THR A O 1
ATOM 6445 N N . ALA A 1 861 ? -4.631 1.199 46.133 1.00 84.12 861 ALA A N 1
ATOM 6446 C CA . ALA A 1 861 ? -4.239 1.651 44.801 1.00 84.12 861 ALA A CA 1
ATOM 6447 C C . ALA A 1 861 ? -3.241 0.652 44.202 1.00 84.12 861 ALA A C 1
ATOM 6449 O O . ALA A 1 861 ? -2.279 0.285 44.876 1.00 84.12 861 ALA A O 1
ATOM 6450 N N . SER A 1 862 ? -3.443 0.259 42.945 1.00 83.38 862 SER A N 1
ATOM 6451 C CA . SER A 1 862 ? -2.528 -0.613 42.203 1.00 83.38 862 SER A CA 1
ATOM 6452 C C . SER A 1 862 ? -2.089 0.076 40.904 1.00 83.38 862 SER A C 1
ATOM 6454 O O . SER A 1 862 ? -2.959 0.552 40.170 1.00 83.38 862 SER A O 1
ATOM 6456 N N . PRO A 1 863 ? -0.779 0.120 40.593 1.00 77.25 863 PRO A N 1
ATOM 6457 C CA . PRO A 1 863 ? -0.259 0.693 39.350 1.00 77.25 863 PRO A CA 1
ATOM 6458 C C . PRO A 1 863 ? -0.498 -0.207 38.125 1.00 77.25 863 PRO A C 1
ATOM 6460 O O . PRO A 1 863 ? -0.134 0.162 37.016 1.00 77.25 863 PRO A O 1
ATOM 6463 N N . ALA A 1 864 ? -1.089 -1.394 38.310 1.00 81.50 864 ALA A N 1
ATOM 6464 C CA . ALA A 1 864 ? -1.473 -2.283 37.214 1.00 81.50 864 ALA A CA 1
ATOM 6465 C C . ALA A 1 864 ? -2.817 -1.904 36.561 1.00 81.50 864 ALA A C 1
ATOM 6467 O O . ALA A 1 864 ? -3.209 -2.555 35.595 1.00 81.50 864 ALA A O 1
ATOM 6468 N N . PHE A 1 865 ? -3.527 -0.898 37.094 1.00 86.31 865 PHE A N 1
ATOM 6469 C CA . PHE A 1 865 ? -4.747 -0.354 36.495 1.00 86.31 865 PHE A CA 1
ATOM 6470 C C . PHE A 1 865 ? -4.512 1.009 35.872 1.00 86.31 865 PHE A C 1
ATOM 6472 O O . PHE A 1 865 ? -3.842 1.844 36.475 1.00 86.31 865 PHE A O 1
ATOM 6479 N N . PHE A 1 866 ? -5.195 1.266 34.760 1.00 84.75 866 PHE A N 1
ATOM 6480 C CA . PHE A 1 866 ? -5.214 2.540 34.048 1.00 84.75 866 PHE A CA 1
ATOM 6481 C C . PHE A 1 866 ? -6.652 2.975 33.762 1.00 84.75 866 PHE A C 1
ATOM 6483 O O . PHE A 1 866 ? -7.567 2.152 33.723 1.00 84.75 866 PHE A O 1
ATOM 6490 N N . SER A 1 867 ? -6.860 4.272 33.563 1.00 86.56 867 SER A N 1
ATOM 6491 C CA . SER A 1 867 ? -8.098 4.824 33.014 1.00 86.56 867 SER A CA 1
ATOM 6492 C C . SER A 1 867 ? -7.750 5.877 31.976 1.00 86.56 867 SER A C 1
ATOM 6494 O O . SER A 1 867 ? -6.940 6.763 32.242 1.00 86.56 867 SER A O 1
ATOM 6496 N N . THR A 1 868 ? -8.377 5.827 30.806 1.00 80.75 868 THR A N 1
ATOM 6497 C CA . THR A 1 868 ? -8.303 6.915 29.826 1.00 80.75 868 THR A CA 1
ATOM 6498 C C . THR A 1 868 ? -8.972 8.171 30.401 1.00 80.75 868 THR A C 1
ATOM 6500 O O . THR A 1 868 ? -9.897 8.063 31.204 1.00 80.75 868 THR A O 1
ATOM 6503 N N . PHE A 1 869 ? -8.499 9.363 30.026 1.00 77.38 869 PHE A N 1
ATOM 6504 C CA . PHE A 1 869 ? -9.085 10.674 30.385 1.00 77.38 869 PHE A CA 1
ATOM 6505 C C . PHE A 1 869 ? -9.276 10.980 31.891 1.00 77.38 869 PHE A C 1
ATOM 6507 O O . PHE A 1 869 ? -9.874 11.991 32.254 1.00 77.38 869 PHE A O 1
ATOM 6514 N N . GLY A 1 870 ? -8.713 10.176 32.797 1.00 77.88 870 GLY A N 1
ATOM 6515 C CA . GLY A 1 870 ? -8.845 10.386 34.238 1.00 77.88 870 GLY A CA 1
ATOM 6516 C C . GLY A 1 870 ? -8.008 9.421 35.072 1.00 77.88 870 GLY A C 1
ATOM 6517 O O . GLY A 1 870 ? -7.249 8.617 34.542 1.00 77.88 870 GLY A O 1
ATOM 6518 N N . SER A 1 871 ? -8.129 9.515 36.396 1.00 84.62 871 SER A N 1
ATOM 6519 C CA . SER A 1 871 ? -7.523 8.560 37.336 1.00 84.62 871 SER A CA 1
ATOM 6520 C C . SER A 1 871 ? -8.490 7.427 37.665 1.00 84.62 871 SER A C 1
ATOM 6522 O O . SER A 1 871 ? -9.697 7.646 37.724 1.00 84.62 871 SER A O 1
ATOM 6524 N N . VAL A 1 872 ? -7.966 6.236 37.957 1.00 87.25 872 VAL A N 1
ATOM 6525 C CA . VAL A 1 872 ? -8.764 5.061 38.350 1.00 87.25 872 VAL A CA 1
ATOM 6526 C C . VAL A 1 872 ? -9.594 5.362 39.608 1.00 87.25 872 VAL A C 1
ATOM 6528 O O . VAL A 1 872 ? -9.058 5.554 40.704 1.00 87.25 872 VAL A O 1
ATOM 6531 N N . LEU A 1 873 ? -10.923 5.391 39.471 1.00 91.06 873 LEU A N 1
ATOM 6532 C CA . LEU A 1 873 ? -11.829 5.749 40.563 1.00 91.06 873 LEU A CA 1
ATOM 6533 C C . LEU A 1 873 ? -12.225 4.525 41.391 1.00 91.06 873 LEU A C 1
ATOM 6535 O O . LEU A 1 873 ? -12.894 3.610 40.914 1.00 91.06 873 LEU A O 1
ATOM 6539 N N . ARG A 1 874 ? -11.869 4.555 42.676 1.00 92.88 874 ARG A N 1
ATOM 6540 C CA . ARG A 1 874 ? -12.219 3.532 43.671 1.00 92.88 874 ARG A CA 1
ATOM 6541 C C . ARG A 1 874 ? -13.288 4.125 44.586 1.00 92.88 874 ARG A C 1
ATOM 6543 O O . ARG A 1 874 ? -13.025 5.079 45.317 1.00 92.88 874 ARG A O 1
ATOM 6550 N N . SER A 1 875 ? -14.522 3.645 44.455 1.00 95.12 875 SER A N 1
ATOM 6551 C CA . SER A 1 875 ? -15.732 4.285 44.995 1.00 95.12 875 SER A CA 1
ATOM 6552 C C . SER A 1 875 ? -16.564 3.297 45.805 1.00 95.12 875 SER A C 1
ATOM 6554 O O . SER A 1 875 ? -16.585 2.114 45.495 1.00 95.12 875 SER A O 1
ATOM 6556 N N . SER A 1 876 ? -17.286 3.761 46.830 1.00 96.06 876 SER A N 1
ATOM 6557 C CA . SER A 1 876 ? -18.174 2.880 47.601 1.00 96.06 876 SER A CA 1
ATOM 6558 C C . SER A 1 876 ? -19.522 2.700 46.883 1.00 96.06 876 SER A C 1
ATOM 6560 O O . SER A 1 876 ? -20.243 3.695 46.742 1.00 96.06 876 SER A O 1
ATOM 6562 N N . PRO A 1 877 ? -19.918 1.465 46.507 1.00 96.19 877 PRO A N 1
ATOM 6563 C CA . PRO A 1 877 ? -21.204 1.185 45.858 1.00 96.19 877 PRO A CA 1
ATOM 6564 C C . PRO A 1 877 ? -22.400 1.736 46.651 1.00 96.19 877 PRO A C 1
ATOM 6566 O O . PRO A 1 877 ? -23.248 2.460 46.129 1.00 96.19 877 PRO A O 1
ATOM 6569 N N . LEU A 1 878 ? -22.406 1.497 47.966 1.00 95.06 878 LEU A N 1
ATOM 6570 C CA . LEU A 1 878 ? -23.490 1.921 48.853 1.00 95.06 878 LEU A CA 1
ATOM 6571 C C . LEU A 1 878 ? -23.612 3.453 48.955 1.00 95.06 878 LEU A C 1
ATOM 6573 O O . LEU A 1 878 ? -24.718 3.974 49.090 1.00 95.06 878 LEU A O 1
ATOM 6577 N N . ALA A 1 879 ? -22.493 4.183 48.883 1.00 95.19 879 ALA A N 1
ATOM 6578 C CA . ALA A 1 879 ? -22.499 5.648 48.885 1.00 95.19 879 ALA A CA 1
ATOM 6579 C C . ALA A 1 879 ? -22.944 6.238 47.535 1.00 95.19 879 ALA A C 1
ATOM 6581 O O . ALA A 1 879 ? -23.511 7.330 47.506 1.00 95.19 879 ALA A O 1
ATOM 6582 N N . ALA A 1 880 ? -22.723 5.507 46.439 1.00 94.44 880 ALA A N 1
ATOM 6583 C CA . ALA A 1 880 ? -23.213 5.833 45.102 1.00 94.44 880 ALA A CA 1
ATOM 6584 C C . ALA A 1 880 ? -24.713 5.538 44.898 1.00 94.44 880 ALA A C 1
ATOM 6586 O O . ALA A 1 880 ? -25.293 5.981 43.910 1.00 94.44 880 ALA A O 1
ATOM 6587 N N . GLY A 1 881 ? -25.355 4.837 45.840 1.00 94.69 881 GLY A N 1
ATOM 6588 C CA . GLY A 1 881 ? -26.781 4.500 45.790 1.00 94.69 881 GLY A CA 1
ATOM 6589 C C . GLY A 1 881 ? -27.098 3.152 45.137 1.00 94.69 881 GLY A C 1
ATOM 6590 O O . GLY A 1 881 ? -28.275 2.815 45.016 1.00 94.69 881 GLY A O 1
ATOM 6591 N N . ILE A 1 882 ? -26.079 2.373 44.767 1.00 95.62 882 ILE A N 1
ATOM 6592 C CA . ILE A 1 882 ? -26.225 0.996 44.277 1.00 95.62 882 ILE A CA 1
ATOM 6593 C C . ILE A 1 882 ? -26.078 -0.007 45.446 1.00 95.62 882 ILE A C 1
ATOM 6595 O O . ILE A 1 882 ? -25.605 0.367 46.527 1.00 95.62 882 ILE A O 1
ATOM 6599 N N . PRO A 1 883 ? -26.509 -1.276 45.307 1.00 95.94 883 PRO A N 1
ATOM 6600 C CA . PRO A 1 883 ? -26.326 -2.284 46.349 1.00 95.94 883 PRO A CA 1
ATOM 6601 C C . PRO A 1 883 ? -24.849 -2.480 46.703 1.00 95.94 883 PRO A C 1
ATOM 6603 O O . PRO A 1 883 ? -23.973 -2.338 45.848 1.00 95.94 883 PRO A O 1
ATOM 6606 N N . ALA A 1 884 ? -24.574 -2.856 47.955 1.00 93.81 884 ALA A N 1
ATOM 6607 C CA . ALA A 1 884 ? -23.233 -3.269 48.358 1.00 93.81 884 ALA A CA 1
ATOM 6608 C C . ALA A 1 884 ? -22.745 -4.423 47.467 1.00 93.81 884 ALA A C 1
ATOM 6610 O O . ALA A 1 884 ? -23.513 -5.347 47.186 1.00 93.81 884 ALA A O 1
ATOM 6611 N N . SER A 1 885 ? -21.490 -4.342 47.028 1.00 92.31 885 SER A N 1
ATOM 6612 C CA . SER A 1 885 ? -20.850 -5.383 46.232 1.00 92.31 885 SER A CA 1
ATOM 6613 C C . SER A 1 885 ? -20.623 -6.663 47.054 1.00 92.31 885 SER A C 1
ATOM 6615 O O . SER A 1 885 ? -20.667 -6.607 48.290 1.00 92.31 885 SER A O 1
ATOM 6617 N N . PRO A 1 886 ? -20.400 -7.826 46.411 1.00 89.69 886 PRO A N 1
ATOM 6618 C CA . PRO A 1 886 ? -20.230 -9.090 47.128 1.00 89.69 886 PRO A CA 1
ATOM 6619 C C . PRO A 1 886 ? -18.969 -9.156 48.003 1.00 89.69 886 PRO A C 1
ATOM 6621 O O . PRO A 1 886 ? -19.014 -9.807 49.048 1.00 89.69 886 PRO A O 1
ATOM 6624 N N . GLY A 1 887 ? -17.877 -8.472 47.625 1.00 84.00 887 GLY A N 1
ATOM 6625 C CA . GLY A 1 887 ? -16.687 -8.311 48.474 1.00 84.00 887 GLY A CA 1
ATOM 6626 C C . GLY A 1 887 ? -16.920 -7.300 49.602 1.00 84.00 887 GLY A C 1
ATOM 6627 O O . GLY A 1 887 ? -16.530 -7.520 50.753 1.00 84.00 887 GLY A O 1
ATOM 6628 N N . GLY A 1 888 ? -17.670 -6.242 49.284 1.00 86.44 888 GLY A N 1
ATOM 6629 C CA . GLY A 1 888 ? -17.961 -5.114 50.161 1.00 86.44 888 GLY A CA 1
ATOM 6630 C C . GLY A 1 888 ? -16.798 -4.121 50.239 1.00 86.44 888 GLY A C 1
ATOM 6631 O O . GLY A 1 888 ? -15.656 -4.463 49.974 1.00 86.44 888 GLY A O 1
ATOM 6632 N N . GLY A 1 889 ? -17.090 -2.882 50.651 1.00 91.62 889 GLY A N 1
ATOM 6633 C CA . GLY A 1 889 ? -16.079 -1.819 50.736 1.00 91.62 889 GLY A CA 1
ATOM 6634 C C . GLY A 1 889 ? -16.103 -0.875 49.532 1.00 91.62 889 GLY A C 1
ATOM 6635 O O . GLY A 1 889 ? -17.152 -0.281 49.235 1.00 91.62 889 GLY A O 1
ATOM 6636 N N . LEU A 1 890 ? -14.945 -0.680 48.901 1.00 94.94 890 LEU A N 1
ATOM 6637 C CA . LEU A 1 890 ? -14.763 0.040 47.640 1.00 94.94 890 LEU A CA 1
ATOM 6638 C C . LEU A 1 890 ? -14.781 -0.920 46.443 1.00 94.94 890 LEU A C 1
ATOM 6640 O O . LEU A 1 890 ? -14.299 -2.036 46.524 1.00 94.94 890 LEU A O 1
ATOM 6644 N N . ALA A 1 891 ? -15.286 -0.439 45.311 1.00 95.19 891 ALA A N 1
ATOM 6645 C CA . ALA A 1 891 ? -15.237 -1.115 44.019 1.00 95.19 891 ALA A CA 1
ATOM 6646 C C . ALA A 1 891 ? -14.585 -0.190 42.980 1.00 95.19 891 ALA A C 1
ATOM 6648 O O . ALA A 1 891 ? -14.565 1.040 43.152 1.00 95.19 891 ALA A O 1
ATOM 6649 N N . TRP A 1 892 ? -14.077 -0.752 41.884 1.00 94.69 892 TRP A N 1
ATOM 6650 C CA . TRP A 1 892 ? -13.666 0.051 40.735 1.00 94.69 892 TRP A CA 1
ATOM 6651 C C . TRP A 1 892 ? -14.900 0.578 40.015 1.00 94.69 892 TRP A C 1
ATOM 6653 O O . TRP A 1 892 ? -15.806 -0.181 39.685 1.00 94.69 892 TRP A O 1
ATOM 6663 N N . ARG A 1 893 ? -14.924 1.887 39.773 1.00 94.94 893 ARG A N 1
ATOM 6664 C CA . ARG A 1 893 ? -15.924 2.580 38.969 1.00 94.94 893 ARG A CA 1
ATOM 6665 C C . ARG A 1 893 ? -15.236 3.159 37.734 1.00 94.94 893 ARG A C 1
ATOM 6667 O O . ARG A 1 893 ? -14.619 4.218 37.819 1.00 94.94 893 ARG A O 1
ATOM 6674 N N . CYS A 1 894 ? -15.327 2.482 36.597 1.00 93.69 894 CYS A N 1
ATOM 6675 C CA . CYS A 1 894 ? -14.886 3.040 35.321 1.00 93.69 894 CYS A CA 1
ATOM 6676 C C . CYS A 1 894 ? -15.921 4.076 34.845 1.00 93.69 894 CYS A C 1
ATOM 6678 O O . CYS A 1 894 ? -17.070 3.729 34.573 1.00 93.69 894 CYS A O 1
ATOM 6680 N N . VAL A 1 895 ? -15.535 5.356 34.846 1.00 91.44 895 VAL A N 1
ATOM 6681 C CA . VAL A 1 895 ? -16.355 6.509 34.433 1.00 91.44 895 VAL A CA 1
ATOM 6682 C C . VAL A 1 895 ? -15.450 7.731 34.229 1.00 91.44 895 VAL A C 1
ATOM 6684 O O . VAL A 1 895 ? -14.520 7.926 35.012 1.00 91.44 895 VAL A O 1
ATOM 6687 N N . ASP A 1 896 ? -15.737 8.578 33.237 1.00 87.12 896 ASP A N 1
ATOM 6688 C CA . ASP A 1 896 ? -15.195 9.941 33.178 1.00 87.12 896 ASP A CA 1
ATOM 6689 C C . ASP A 1 896 ? -16.119 10.874 33.993 1.00 87.12 896 ASP A C 1
ATOM 6691 O O . ASP A 1 896 ? -17.284 11.058 33.627 1.00 87.12 896 ASP A O 1
ATOM 6695 N N . PRO A 1 897 ? -15.660 11.489 35.104 1.00 86.62 897 PRO A N 1
ATOM 6696 C CA . PRO A 1 897 ? -16.479 12.412 35.894 1.00 86.62 897 PRO A CA 1
ATOM 6697 C C . PRO A 1 897 ? -16.938 13.674 35.152 1.00 86.62 897 PRO A C 1
ATOM 6699 O O . PRO A 1 897 ? -17.802 14.383 35.667 1.00 86.62 897 PRO A O 1
ATOM 6702 N N . SER A 1 898 ? -16.341 13.996 34.003 1.00 84.69 898 SER A N 1
ATOM 6703 C CA . SER A 1 898 ? -16.724 15.118 33.146 1.00 84.69 898 SER A CA 1
ATOM 6704 C C . SER A 1 898 ? -17.782 14.756 32.094 1.00 84.69 898 SER A C 1
ATOM 6706 O O . SER A 1 898 ? -18.462 15.660 31.601 1.00 84.69 898 SER A O 1
ATOM 6708 N N . GLY A 1 899 ? -18.004 13.459 31.851 1.00 79.81 899 GLY A N 1
ATOM 6709 C CA . GLY A 1 899 ? -18.813 12.936 30.748 1.00 79.81 899 GLY A CA 1
ATOM 6710 C C . GLY A 1 899 ? -17.982 12.742 29.478 1.00 79.81 899 GLY A C 1
ATOM 6711 O O . GLY A 1 899 ? -17.045 13.489 29.212 1.00 79.81 899 GLY A O 1
ATOM 6712 N N . GLY A 1 900 ? -18.333 11.728 28.694 1.00 75.19 900 GLY A N 1
ATOM 6713 C CA . GLY A 1 900 ? -17.465 11.135 27.684 1.00 75.19 900 GLY A CA 1
ATOM 6714 C C . GLY A 1 900 ? -17.232 9.657 27.983 1.00 75.19 900 GLY A C 1
ATOM 6715 O O . GLY A 1 900 ? -17.155 9.241 29.138 1.00 75.19 900 GLY A O 1
ATOM 6716 N N . GLY A 1 901 ? -17.149 8.843 26.930 1.00 80.19 901 GLY A N 1
ATOM 6717 C CA . GLY A 1 901 ? -16.836 7.430 27.101 1.00 80.19 901 GLY A CA 1
ATOM 6718 C C . GLY A 1 901 ? -15.363 7.193 27.447 1.00 80.19 901 GLY A C 1
ATOM 6719 O O . GLY A 1 901 ? -14.475 7.938 27.028 1.00 80.19 901 GLY A O 1
ATOM 6720 N N . VAL A 1 902 ? -15.113 6.157 28.243 1.00 85.44 902 VAL A N 1
ATOM 6721 C CA . VAL A 1 902 ? -13.829 5.878 28.902 1.00 85.44 902 VAL A CA 1
ATOM 6722 C C . VAL A 1 902 ? -13.5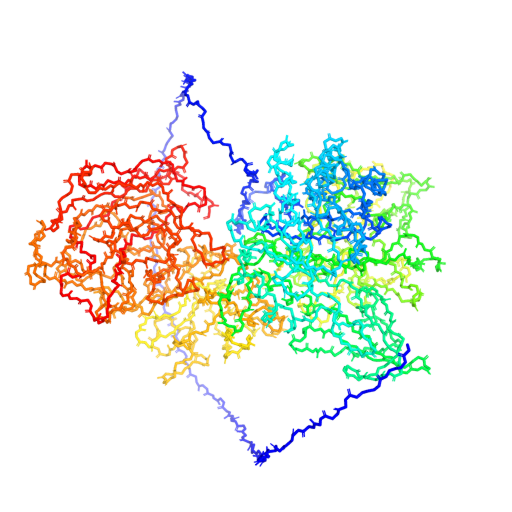03 4.387 28.856 1.00 85.44 902 VAL A C 1
ATOM 6724 O O . VAL A 1 902 ? -14.402 3.550 28.960 1.00 85.44 902 VAL A O 1
ATOM 6727 N N . ILE A 1 903 ? -12.213 4.064 28.742 1.00 87.94 903 ILE A N 1
ATOM 6728 C CA . ILE A 1 903 ? -11.678 2.721 28.960 1.00 87.94 903 ILE A CA 1
ATOM 6729 C C . ILE A 1 903 ? -10.877 2.706 30.266 1.00 87.94 903 ILE A C 1
ATOM 6731 O O . ILE A 1 903 ? -9.924 3.460 30.457 1.00 87.94 903 ILE A O 1
ATOM 6735 N N . GLY A 1 904 ? -11.262 1.818 31.173 1.00 89.62 904 GLY A N 1
ATOM 6736 C CA . GLY A 1 904 ? -10.432 1.307 32.250 1.00 89.62 904 GLY A CA 1
ATOM 6737 C C . GLY A 1 904 ? -9.666 0.068 31.787 1.00 89.62 904 GLY A C 1
ATOM 6738 O O . GLY A 1 904 ? -10.197 -0.729 31.020 1.00 89.62 904 GLY A O 1
ATOM 6739 N N . ILE A 1 905 ? -8.428 -0.114 32.239 1.00 88.38 905 ILE A N 1
ATOM 6740 C CA . ILE A 1 905 ? -7.551 -1.199 31.778 1.00 88.38 905 ILE A CA 1
ATOM 6741 C C . ILE A 1 905 ? -6.821 -1.846 32.957 1.00 88.38 905 ILE A C 1
ATOM 6743 O O . ILE A 1 905 ? -6.501 -1.149 33.917 1.00 88.38 905 ILE A O 1
ATOM 6747 N N . ALA A 1 906 ? -6.550 -3.152 32.888 1.00 89.56 906 ALA A N 1
ATOM 6748 C CA . ALA A 1 906 ? -5.713 -3.892 33.829 1.00 89.56 906 ALA A CA 1
ATOM 6749 C C . ALA A 1 906 ? -4.684 -4.771 33.092 1.00 89.56 906 ALA A C 1
ATOM 6751 O O . ALA A 1 906 ? -5.055 -5.638 32.297 1.00 89.56 906 ALA A O 1
ATOM 6752 N N . GLY A 1 907 ? -3.398 -4.572 33.394 1.00 86.00 907 GLY A N 1
ATOM 6753 C CA . GLY A 1 907 ? -2.281 -5.180 32.659 1.00 86.00 907 GLY A CA 1
ATOM 6754 C C . GLY A 1 907 ? -1.853 -4.372 31.426 1.00 86.00 907 GLY A C 1
ATOM 6755 O O . GLY A 1 907 ? -2.210 -3.204 31.290 1.00 86.00 907 GLY A O 1
ATOM 6756 N N . ASP A 1 908 ? -1.071 -5.006 30.554 1.00 80.38 908 ASP A N 1
ATOM 6757 C CA . ASP A 1 908 ? -0.482 -4.453 29.325 1.00 80.38 908 ASP A CA 1
ATOM 6758 C C . ASP A 1 908 ? -0.700 -5.420 28.138 1.00 80.38 908 ASP A C 1
ATOM 6760 O O . ASP A 1 908 ? -1.361 -6.455 28.288 1.00 80.38 908 ASP A O 1
ATOM 6764 N N . ALA A 1 909 ? -0.168 -5.107 26.950 1.00 76.56 909 ALA A N 1
ATOM 6765 C CA . ALA A 1 909 ? -0.406 -5.925 25.760 1.00 76.56 909 ALA A CA 1
ATOM 6766 C C . ALA A 1 909 ? 0.222 -7.339 25.792 1.00 76.56 909 ALA A C 1
ATOM 6768 O O . ALA A 1 909 ? -0.194 -8.226 25.036 1.00 76.56 909 ALA A O 1
ATOM 6769 N N . ALA A 1 910 ? 1.196 -7.581 26.677 1.00 79.31 910 ALA A N 1
ATOM 6770 C CA . ALA A 1 910 ? 1.826 -8.888 26.843 1.00 79.31 910 ALA A CA 1
ATOM 6771 C C . ALA A 1 910 ? 0.999 -9.837 27.732 1.00 79.31 910 ALA A C 1
ATOM 6773 O O . ALA A 1 910 ? 1.274 -11.042 27.764 1.00 79.31 910 ALA A O 1
ATOM 6774 N N . LEU A 1 911 ? -0.038 -9.338 28.421 1.00 86.00 911 LEU A N 1
ATOM 6775 C CA . LEU A 1 911 ? -0.918 -10.163 29.247 1.00 86.00 911 LEU A CA 1
ATOM 6776 C C . LEU A 1 911 ? -1.520 -11.307 28.411 1.00 86.00 911 LEU A C 1
ATOM 6778 O O . LEU A 1 911 ? -2.199 -11.105 27.404 1.00 86.00 911 LEU A O 1
ATOM 6782 N N . GLY A 1 912 ? -1.232 -12.538 28.838 1.00 85.06 912 GLY A N 1
ATOM 6783 C CA . GLY A 1 912 ? -1.661 -13.755 28.155 1.00 85.06 912 GLY A CA 1
ATOM 6784 C C . GLY A 1 912 ? -0.715 -14.316 27.096 1.00 85.06 912 GLY A C 1
ATOM 6785 O O . GLY A 1 912 ? -0.926 -15.471 26.729 1.00 85.06 912 GLY A O 1
ATOM 6786 N N . ARG A 1 913 ? 0.326 -13.589 26.643 1.00 82.06 913 ARG A N 1
ATOM 6787 C CA . ARG A 1 913 ? 1.150 -13.981 25.471 1.00 82.06 913 ARG A CA 1
ATOM 6788 C C . ARG A 1 913 ? 1.681 -15.417 25.550 1.00 82.06 913 ARG A C 1
ATOM 6790 O O . ARG A 1 913 ? 1.721 -16.071 24.527 1.00 82.06 913 ARG A O 1
ATOM 6797 N N . THR A 1 914 ? 2.009 -15.941 26.737 1.00 81.81 914 THR A N 1
ATOM 6798 C CA . THR A 1 914 ? 2.639 -17.272 26.917 1.00 81.81 914 THR A CA 1
ATOM 6799 C C . THR A 1 914 ? 1.711 -18.417 27.350 1.00 81.81 914 THR A C 1
ATOM 6801 O O . THR A 1 914 ? 2.138 -19.574 27.378 1.00 81.81 914 THR A O 1
ATOM 6804 N N . ARG A 1 915 ? 0.463 -18.126 27.749 1.00 85.56 915 ARG A N 1
ATOM 6805 C CA . ARG A 1 915 ? -0.441 -19.095 28.419 1.00 85.56 915 ARG A CA 1
ATOM 6806 C C . ARG A 1 915 ? -1.940 -18.874 28.206 1.00 85.56 915 ARG A C 1
ATOM 6808 O O . ARG A 1 915 ? -2.745 -19.656 28.718 1.00 85.56 915 ARG A O 1
ATOM 6815 N N . GLY A 1 916 ? -2.324 -17.769 27.574 1.00 90.94 916 GLY A N 1
ATOM 6816 C CA . GLY A 1 916 ? -3.652 -17.202 27.771 1.00 90.94 916 GLY A CA 1
ATOM 6817 C C . GLY A 1 916 ? -3.904 -16.772 29.221 1.00 90.94 916 GLY A C 1
ATOM 6818 O O . GLY A 1 916 ? -3.045 -16.891 30.103 1.00 90.94 916 GLY A O 1
ATOM 6819 N N . TYR A 1 917 ? -5.105 -16.267 29.481 1.00 95.19 917 TYR A N 1
ATOM 6820 C CA . TYR A 1 917 ? -5.535 -15.850 30.814 1.00 95.19 917 TYR A CA 1
ATOM 6821 C C . TYR A 1 917 ? -7.052 -15.932 30.981 1.00 95.19 917 TYR A C 1
ATOM 6823 O O . TYR A 1 917 ? -7.820 -15.888 30.020 1.00 95.19 917 TYR A O 1
ATOM 6831 N N . THR A 1 918 ? -7.477 -16.068 32.231 1.00 96.75 918 THR A N 1
ATOM 6832 C CA . THR A 1 918 ? -8.872 -15.983 32.655 1.00 96.75 918 THR A CA 1
ATOM 6833 C C . THR A 1 918 ? -9.030 -14.799 33.591 1.00 96.75 918 THR A C 1
ATOM 6835 O O . THR A 1 918 ? -8.290 -14.678 34.564 1.00 96.75 918 THR A O 1
ATOM 6838 N N . VAL A 1 919 ? -10.020 -13.958 33.315 1.00 97.69 919 VAL A N 1
ATOM 6839 C CA . VAL A 1 919 ? -10.462 -12.870 34.186 1.00 97.69 919 VAL A CA 1
ATOM 6840 C C . VAL A 1 919 ? -11.789 -13.263 34.818 1.00 97.69 919 VAL A C 1
ATOM 6842 O O . VAL A 1 919 ? -12.718 -13.633 34.100 1.00 97.69 919 VAL A O 1
ATOM 6845 N N . THR A 1 920 ? -11.904 -13.148 36.138 1.00 97.75 920 THR A N 1
ATOM 6846 C CA . THR A 1 920 ? -13.163 -13.305 36.878 1.00 97.75 920 THR A CA 1
ATOM 6847 C C . THR A 1 920 ? -13.402 -12.127 37.812 1.00 97.75 920 THR A C 1
ATOM 6849 O O . THR A 1 920 ? -12.465 -11.461 38.246 1.00 97.75 920 THR A O 1
ATOM 6852 N N . GLY A 1 921 ? -14.664 -11.862 38.137 1.00 96.94 921 GLY A N 1
ATOM 6853 C CA . GLY A 1 921 ? -15.046 -10.836 39.106 1.00 96.94 921 GLY A CA 1
ATOM 6854 C C . GLY A 1 921 ? -16.558 -10.692 39.210 1.00 96.94 921 GLY A C 1
ATOM 6855 O O . GLY A 1 921 ? -17.305 -11.473 38.619 1.00 96.94 921 GLY A O 1
ATOM 6856 N N . ASP A 1 922 ? -17.007 -9.672 39.936 1.00 97.19 922 ASP A N 1
ATOM 6857 C CA . ASP A 1 922 ? -18.412 -9.276 40.025 1.00 97.19 922 ASP A CA 1
ATOM 6858 C C . ASP A 1 922 ? -18.647 -7.971 39.253 1.00 97.19 922 ASP A C 1
ATOM 6860 O O . ASP A 1 922 ? -17.925 -6.994 39.443 1.00 97.19 922 ASP A O 1
ATOM 6864 N N . LEU A 1 923 ? -19.686 -7.939 38.417 1.00 97.56 923 LEU A N 1
ATOM 6865 C CA . LEU A 1 923 ? -20.110 -6.792 37.609 1.00 97.56 923 LEU A CA 1
ATOM 6866 C C . LEU A 1 923 ? -21.489 -6.299 38.067 1.00 97.56 923 LEU A C 1
ATOM 6868 O O . LEU A 1 923 ? -22.419 -7.095 38.208 1.00 97.56 923 LEU A O 1
ATOM 6872 N N . TYR A 1 924 ? -21.655 -4.992 38.270 1.00 97.94 924 TYR A N 1
ATOM 6873 C CA . TYR A 1 924 ? -22.980 -4.402 38.494 1.00 97.94 924 TYR A CA 1
ATOM 6874 C C . TYR A 1 924 ? -23.731 -4.209 37.173 1.00 97.94 924 TYR A C 1
ATOM 6876 O O . TYR A 1 924 ? -23.206 -3.597 36.244 1.00 97.94 924 TYR A O 1
ATOM 6884 N N . VAL A 1 925 ? -24.985 -4.661 37.109 1.00 97.56 925 VAL A N 1
ATOM 6885 C CA . VAL A 1 925 ? -25.857 -4.477 35.941 1.00 97.56 925 VAL A CA 1
ATOM 6886 C C . VAL A 1 925 ? -26.801 -3.290 36.186 1.00 97.56 925 VAL A C 1
ATOM 6888 O O . VAL A 1 925 ? -27.717 -3.420 37.006 1.00 97.56 925 VAL A O 1
ATOM 6891 N N . PRO A 1 926 ? -26.619 -2.138 35.509 1.00 96.81 926 PRO A N 1
ATOM 6892 C CA . PRO A 1 926 ? -27.446 -0.948 35.710 1.00 96.81 926 PRO A CA 1
ATOM 6893 C C . PRO A 1 926 ? -28.908 -1.161 35.297 1.00 96.81 926 PRO A C 1
ATOM 6895 O O . PRO A 1 926 ? -29.230 -2.006 34.455 1.00 96.81 926 PRO A O 1
ATOM 6898 N N . SER A 1 927 ? -29.802 -0.372 35.895 1.00 94.50 927 SER A N 1
ATOM 6899 C CA . SER A 1 927 ? -31.243 -0.435 35.648 1.00 94.50 927 SER A CA 1
ATOM 6900 C C . SER A 1 927 ? -31.643 0.382 34.425 1.00 94.50 927 SER A C 1
ATOM 6902 O O . SER A 1 927 ? -31.128 1.478 34.206 1.00 94.50 927 SER A O 1
ATOM 6904 N N . SER A 1 928 ? -32.646 -0.073 33.675 1.00 94.06 928 SER A N 1
ATOM 6905 C CA . SER A 1 928 ? -33.296 0.701 32.603 1.00 94.06 928 SER A CA 1
ATOM 6906 C C . SER A 1 928 ? -33.948 2.004 33.092 1.00 94.06 928 SER A C 1
ATOM 6908 O O . SER A 1 928 ? -34.233 2.908 32.297 1.00 94.06 928 SER A O 1
ATOM 6910 N N . THR A 1 929 ? -34.173 2.129 34.406 1.00 92.88 929 THR A N 1
ATOM 6911 C CA . THR A 1 929 ? -34.643 3.364 35.055 1.00 92.88 929 THR A CA 1
ATOM 6912 C C . THR A 1 929 ? -33.553 4.413 35.260 1.00 92.88 929 THR A C 1
ATOM 6914 O O . THR A 1 929 ? -33.885 5.578 35.484 1.00 92.88 929 THR A O 1
ATOM 6917 N N . ASP A 1 930 ? -32.282 4.016 35.212 1.00 92.69 930 ASP A N 1
ATOM 6918 C CA . ASP A 1 930 ? -31.138 4.922 35.334 1.00 92.69 930 ASP A CA 1
ATOM 6919 C C . ASP A 1 930 ? -30.978 5.736 34.028 1.00 92.69 930 ASP A C 1
ATOM 6921 O O . ASP A 1 930 ? -31.701 5.491 33.052 1.00 92.69 930 ASP A O 1
ATOM 6925 N N . PRO A 1 931 ? -30.097 6.752 33.951 1.00 93.44 931 PRO A N 1
ATOM 6926 C CA . PRO A 1 931 ? -29.823 7.429 32.682 1.00 93.44 931 PRO A CA 1
ATOM 6927 C C . PRO A 1 931 ? -29.269 6.450 31.628 1.00 93.44 931 PRO A C 1
ATOM 6929 O O . PRO A 1 931 ? -28.847 5.345 31.963 1.00 93.44 931 PRO A O 1
ATOM 6932 N N . ALA A 1 932 ? -29.344 6.821 30.344 1.00 92.19 932 ALA A N 1
ATOM 6933 C CA . ALA A 1 932 ? -28.923 5.942 29.250 1.00 92.19 932 ALA A CA 1
ATOM 6934 C C . ALA A 1 932 ? -27.401 5.768 29.282 1.00 92.19 932 ALA A C 1
ATOM 6936 O O . ALA A 1 932 ? -26.676 6.749 29.092 1.00 92.19 932 ALA A O 1
ATOM 6937 N N . GLN A 1 933 ? -26.951 4.537 29.521 1.00 93.00 933 GLN A N 1
ATOM 6938 C CA . GLN A 1 933 ? -25.543 4.185 29.620 1.00 93.00 933 GLN A CA 1
ATOM 6939 C C . GLN A 1 933 ? -25.272 2.775 29.081 1.00 93.00 933 GLN A C 1
ATOM 6941 O O . GLN A 1 933 ? -26.098 1.869 29.227 1.00 93.00 933 GLN A O 1
ATOM 6946 N N . ALA A 1 934 ? -24.085 2.590 28.517 1.00 93.19 934 ALA A N 1
ATOM 6947 C CA . ALA A 1 934 ? -23.504 1.303 28.196 1.00 93.19 934 ALA A CA 1
ATOM 6948 C C . ALA A 1 934 ? -22.326 1.005 29.121 1.00 93.19 934 ALA A C 1
ATOM 6950 O O . ALA A 1 934 ? -21.523 1.884 29.451 1.00 93.19 934 ALA A O 1
ATOM 6951 N N . ILE A 1 935 ? -22.232 -0.259 29.507 1.00 95.19 935 ILE A N 1
ATOM 6952 C CA . ILE A 1 935 ? -21.107 -0.843 30.228 1.00 95.19 935 ILE A CA 1
ATOM 6953 C C . ILE A 1 935 ? -20.507 -1.952 29.366 1.00 95.19 935 ILE A C 1
ATOM 6955 O O . ILE A 1 935 ? -21.229 -2.592 28.600 1.00 95.19 935 ILE A O 1
ATOM 6959 N N . ALA A 1 936 ? -19.208 -2.206 29.486 1.00 94.44 936 ALA A N 1
ATOM 6960 C CA . ALA A 1 936 ? -18.591 -3.336 28.806 1.00 94.44 936 ALA A CA 1
ATOM 6961 C C . ALA A 1 936 ? -17.382 -3.908 29.540 1.00 94.44 936 ALA A C 1
ATOM 6963 O O . ALA A 1 936 ? -16.703 -3.209 30.294 1.00 94.44 936 ALA A O 1
ATOM 6964 N N . LEU A 1 937 ? -17.100 -5.174 29.248 1.00 96.06 937 LEU A N 1
ATOM 6965 C CA . LEU A 1 937 ? -15.871 -5.874 29.603 1.00 96.06 937 LEU A CA 1
ATOM 6966 C C . LEU A 1 937 ? -15.136 -6.252 28.314 1.00 96.06 937 LEU A C 1
ATOM 6968 O O . LEU A 1 937 ? -15.754 -6.793 27.400 1.00 96.06 937 LEU A O 1
ATOM 6972 N N . GLY A 1 938 ? -13.839 -5.979 28.247 1.00 93.25 938 GLY A N 1
ATOM 6973 C CA . GLY A 1 938 ? -12.985 -6.251 27.094 1.00 93.25 938 GLY A CA 1
ATOM 6974 C C . GLY A 1 938 ? -11.822 -7.178 27.439 1.00 93.25 938 GLY A C 1
ATOM 6975 O O . GLY A 1 938 ? -11.376 -7.237 28.587 1.00 93.25 938 GLY A O 1
ATOM 6976 N N . ILE A 1 939 ? -11.315 -7.907 26.450 1.00 92.94 939 ILE A N 1
ATOM 6977 C CA . ILE A 1 939 ? -10.124 -8.755 26.572 1.00 92.94 939 ILE A CA 1
ATOM 6978 C C . ILE A 1 939 ? -9.288 -8.651 25.286 1.00 92.94 939 ILE A C 1
ATOM 6980 O O . ILE A 1 939 ? -9.846 -8.502 24.198 1.00 92.94 939 ILE A O 1
ATOM 6984 N N . CYS A 1 940 ? -7.962 -8.763 25.410 1.00 89.19 940 CYS A N 1
ATOM 6985 C CA . CYS A 1 940 ? -6.969 -8.550 24.337 1.00 89.19 940 CYS A CA 1
ATOM 6986 C C . CYS A 1 940 ? -6.733 -7.089 23.897 1.00 89.19 940 CYS A C 1
ATOM 6988 O O . CYS A 1 940 ? -6.307 -6.847 22.769 1.00 89.19 940 CYS A O 1
ATOM 6990 N N . GLY A 1 941 ? -6.950 -6.127 24.795 1.00 83.88 941 GLY A N 1
ATOM 6991 C CA . GLY A 1 941 ? -6.708 -4.705 24.539 1.00 83.88 941 GLY A CA 1
ATOM 6992 C C . GLY A 1 941 ? -5.241 -4.318 24.336 1.00 83.88 941 GLY A C 1
ATOM 6993 O O . GLY A 1 941 ? -4.349 -4.971 24.881 1.00 83.88 941 GLY A O 1
ATOM 6994 N N . SER A 1 942 ? -4.975 -3.229 23.607 1.00 77.81 942 SER A N 1
ATOM 6995 C CA . SER A 1 942 ? -3.604 -2.809 23.262 1.00 77.81 942 SER A CA 1
ATOM 6996 C C . SER A 1 942 ? -3.344 -1.308 23.063 1.00 77.81 942 SER A C 1
ATOM 6998 O O . SER A 1 942 ? -2.251 -0.876 23.403 1.00 77.81 942 SER A O 1
ATOM 7000 N N . GLN A 1 943 ? -4.277 -0.490 22.569 1.00 70.06 943 GLN A N 1
ATOM 7001 C CA . GLN A 1 943 ? -3.993 0.899 22.154 1.00 70.06 943 GLN A CA 1
ATOM 7002 C C . GLN A 1 943 ? -4.372 1.948 23.211 1.00 70.06 943 GLN A C 1
ATOM 7004 O O . GLN A 1 943 ? -3.684 2.956 23.355 1.00 70.06 943 GLN A O 1
ATOM 7009 N N . GLY A 1 944 ? -5.390 1.673 24.030 1.00 64.69 944 GLY A N 1
ATOM 7010 C CA . GLY A 1 944 ? -5.824 2.552 25.120 1.00 64.69 944 GLY A CA 1
ATOM 7011 C C . GLY A 1 944 ? -6.663 3.731 24.624 1.00 64.69 944 GLY A C 1
ATOM 7012 O O . GLY A 1 944 ? -6.606 4.820 25.202 1.00 64.69 944 GLY A O 1
ATOM 7013 N N . SER A 1 945 ? -7.414 3.516 23.541 1.00 67.38 945 SER A N 1
ATOM 7014 C CA . SER A 1 945 ? -8.182 4.541 22.839 1.00 67.38 945 SER A CA 1
ATOM 7015 C C . SER A 1 945 ? -9.477 4.936 23.570 1.00 67.38 945 SER A C 1
ATOM 7017 O O . SER A 1 945 ? -9.746 4.555 24.710 1.00 67.38 945 SER A O 1
ATOM 7019 N N . ARG A 1 946 ? -10.320 5.746 22.920 1.00 65.94 946 ARG A N 1
ATOM 7020 C CA . ARG A 1 946 ? -11.633 6.154 23.450 1.00 65.94 946 ARG A CA 1
ATOM 7021 C C . ARG A 1 946 ? -12.637 5.002 23.380 1.00 65.94 946 ARG A C 1
ATOM 7023 O O . ARG A 1 946 ? -12.736 4.348 22.351 1.00 65.94 946 ARG A O 1
ATOM 7030 N N . PHE A 1 947 ? -13.450 4.823 24.421 1.00 66.75 947 PHE A N 1
ATOM 7031 C CA . PHE A 1 947 ? -14.671 4.014 24.337 1.00 66.75 947 PHE A CA 1
ATOM 7032 C C . PHE A 1 947 ? -15.792 4.892 23.772 1.00 66.75 947 PHE A C 1
ATOM 7034 O O . PHE A 1 947 ? -16.112 5.908 24.383 1.00 66.75 947 PHE A O 1
ATOM 7041 N N . PHE A 1 948 ? -16.363 4.542 22.617 1.00 64.88 948 PHE A N 1
ATOM 7042 C CA . PHE A 1 948 ? -17.561 5.166 22.006 1.00 64.88 948 PHE A CA 1
ATOM 7043 C C . PHE A 1 948 ? -17.651 6.690 22.187 1.00 64.88 948 PHE A C 1
ATOM 7045 O O . PHE A 1 948 ? -18.570 7.182 22.846 1.00 64.88 948 PHE A O 1
ATOM 7052 N N . PRO A 1 949 ? -16.678 7.468 21.690 1.00 60.03 949 PRO A N 1
ATOM 7053 C CA . PRO A 1 949 ? -16.572 8.875 22.037 1.00 60.03 949 PRO A CA 1
ATOM 7054 C C . PRO A 1 949 ? -17.826 9.673 21.696 1.00 60.03 949 PRO A C 1
ATOM 7056 O O . PRO A 1 949 ? -18.548 9.379 20.751 1.00 60.03 949 PRO A O 1
ATOM 7059 N N . ALA A 1 950 ? -18.059 10.717 22.490 1.00 50.50 950 ALA A N 1
ATOM 7060 C CA . ALA A 1 950 ? -19.304 11.477 22.497 1.00 50.50 950 ALA A CA 1
ATOM 7061 C C . ALA A 1 950 ? -19.569 12.337 21.257 1.00 50.50 950 ALA A C 1
ATOM 7063 O O . ALA A 1 950 ? -20.594 13.020 21.208 1.00 50.50 950 ALA A O 1
ATOM 7064 N N . ASP A 1 951 ? -18.651 12.353 20.293 1.00 55.09 951 ASP A N 1
ATOM 7065 C CA . ASP A 1 951 ? -18.904 13.063 19.055 1.00 55.09 951 ASP A CA 1
ATOM 7066 C C . ASP A 1 951 ? -19.946 12.297 18.234 1.00 55.09 951 ASP A C 1
ATOM 7068 O O . ASP A 1 951 ? -19.932 11.071 18.154 1.00 55.09 951 ASP A O 1
ATOM 7072 N N . SER A 1 952 ? -20.838 13.030 17.576 1.00 46.28 952 SER A N 1
ATOM 7073 C CA . SER A 1 952 ? -21.823 12.500 16.617 1.00 46.28 952 SER A CA 1
ATOM 7074 C C . SER A 1 952 ? -21.183 11.964 15.328 1.00 46.28 952 SER A C 1
ATOM 7076 O O . SER A 1 952 ? -21.821 11.873 14.280 1.00 46.28 952 SER A O 1
ATOM 7078 N N . ASP A 1 953 ? -19.888 11.698 15.395 1.00 48.00 953 ASP A N 1
ATOM 7079 C CA . ASP A 1 953 ? -18.962 11.718 14.300 1.00 48.00 953 ASP A CA 1
ATOM 7080 C C . ASP A 1 953 ? -18.152 10.427 14.278 1.00 48.00 953 ASP A C 1
ATOM 7082 O O . ASP A 1 953 ? -17.159 10.270 14.988 1.00 48.00 953 ASP A O 1
ATOM 7086 N N . ALA A 1 954 ? -18.581 9.503 13.419 1.00 46.00 954 ALA A N 1
ATOM 7087 C CA . ALA A 1 954 ? -17.959 8.192 13.239 1.00 46.00 954 ALA A CA 1
ATOM 7088 C C . ALA A 1 954 ? -16.481 8.240 12.795 1.00 46.00 954 ALA A C 1
ATOM 7090 O O . ALA A 1 954 ? -15.835 7.204 12.767 1.00 46.00 954 ALA A O 1
ATOM 7091 N N . ARG A 1 955 ? -15.936 9.425 12.486 1.00 47.38 955 ARG A N 1
ATOM 7092 C CA . ARG A 1 955 ? -14.504 9.672 12.230 1.00 47.38 955 ARG A CA 1
ATOM 7093 C C . ARG A 1 955 ? -13.611 9.613 13.462 1.00 47.38 955 ARG A C 1
ATOM 7095 O O . ARG A 1 955 ? -12.394 9.532 13.338 1.00 47.38 955 ARG A O 1
ATOM 7102 N N . LEU A 1 956 ? -14.203 9.820 14.634 1.00 47.00 956 LEU A N 1
ATOM 7103 C CA . LEU A 1 956 ? -13.487 9.867 15.905 1.00 47.00 956 LEU A CA 1
ATOM 7104 C C . LEU A 1 956 ? -13.824 8.652 16.776 1.00 47.00 956 LEU A C 1
ATOM 7106 O O . LEU A 1 956 ? -13.210 8.473 17.826 1.00 47.00 956 LEU A O 1
ATOM 7110 N N . SER A 1 957 ? -14.787 7.823 16.359 1.00 49.72 957 SER A N 1
ATOM 7111 C CA . SER A 1 957 ? -15.302 6.675 17.104 1.00 49.72 957 SER A CA 1
ATOM 7112 C C . SER A 1 957 ? -14.508 5.401 16.844 1.00 49.72 957 SER A C 1
ATOM 7114 O O . SER A 1 957 ? -14.956 4.481 16.167 1.00 49.72 957 SER A O 1
ATOM 7116 N N . GLY A 1 958 ? -13.329 5.336 17.459 1.00 56.41 958 GLY A N 1
ATOM 7117 C CA . GLY A 1 958 ? -12.534 4.117 17.503 1.00 56.41 958 GLY A CA 1
ATOM 7118 C C . GLY A 1 958 ? -13.154 3.076 18.422 1.00 56.41 958 GLY A C 1
ATOM 7119 O O . GLY A 1 958 ? -13.511 3.381 19.560 1.00 56.41 958 GLY A O 1
ATOM 7120 N N . TYR A 1 959 ? -13.222 1.836 17.945 1.00 68.75 959 TYR A N 1
ATOM 7121 C CA . TYR A 1 959 ? -13.175 0.696 18.845 1.00 68.75 959 TYR A CA 1
ATOM 7122 C C . TYR A 1 959 ? -11.724 0.369 19.149 1.00 68.75 959 TYR A C 1
ATOM 7124 O O . TYR A 1 959 ? -10.911 0.180 18.249 1.00 68.75 959 TYR A O 1
ATOM 7132 N N . GLU A 1 960 ? -11.445 0.225 20.432 1.00 76.56 960 GLU A N 1
ATOM 7133 C CA . GLU A 1 960 ? -10.239 -0.418 20.918 1.00 76.56 960 GLU A CA 1
ATOM 7134 C C . GLU A 1 960 ? -10.220 -1.890 20.462 1.00 76.56 960 GLU A C 1
ATOM 7136 O O . GLU A 1 960 ? -11.178 -2.633 20.700 1.00 76.56 960 GLU A O 1
ATOM 7141 N N . ASN A 1 961 ? -9.145 -2.301 19.788 1.00 77.44 961 ASN A N 1
ATOM 7142 C CA . ASN A 1 961 ? -9.016 -3.638 19.205 1.00 77.44 961 ASN A CA 1
ATOM 7143 C C . ASN A 1 961 ? -9.038 -4.733 20.293 1.00 77.44 961 ASN A C 1
ATOM 7145 O O . ASN A 1 961 ? -8.311 -4.641 21.283 1.00 77.44 961 ASN A O 1
ATOM 7149 N N . GLY A 1 962 ? -9.874 -5.758 20.103 1.00 86.12 962 GLY A N 1
ATOM 7150 C CA . GLY A 1 962 ? -10.071 -6.859 21.047 1.00 86.12 962 GLY A CA 1
ATOM 7151 C C . GLY A 1 962 ? -11.474 -7.470 20.969 1.00 86.12 962 GLY A C 1
ATOM 7152 O O . GLY A 1 962 ? -12.221 -7.258 20.008 1.00 86.12 962 GLY A O 1
ATOM 7153 N N . TYR A 1 963 ? -11.853 -8.226 22.001 1.00 91.94 963 TYR A N 1
ATOM 7154 C CA . TYR A 1 963 ? -13.199 -8.794 22.138 1.00 91.94 963 TYR A CA 1
ATOM 7155 C C . TYR A 1 963 ? -13.942 -8.106 23.276 1.00 91.94 963 TYR A C 1
ATOM 7157 O O . TYR A 1 963 ? -13.430 -8.043 24.394 1.00 91.94 963 TYR A O 1
ATOM 7165 N N . TRP A 1 964 ? -15.155 -7.632 23.002 1.00 92.50 964 TRP A N 1
ATOM 7166 C CA . TRP A 1 964 ? -15.936 -6.796 23.907 1.00 92.50 964 TRP A CA 1
ATOM 7167 C C . TRP A 1 964 ? -17.310 -7.395 24.180 1.00 92.50 964 TRP A C 1
ATOM 7169 O O . TRP A 1 964 ? -18.095 -7.613 23.261 1.00 92.50 964 TRP A O 1
ATOM 7179 N N . LEU A 1 965 ? -17.613 -7.621 25.456 1.00 95.88 965 LEU A N 1
ATOM 7180 C CA . LEU A 1 965 ? -18.942 -7.940 25.960 1.00 95.88 965 LEU A CA 1
ATOM 7181 C C . LEU A 1 965 ? -19.614 -6.639 26.421 1.00 95.88 965 LEU A C 1
ATOM 7183 O O . LEU A 1 965 ? -19.222 -6.079 27.443 1.00 95.88 965 LEU A O 1
ATOM 7187 N N . ILE A 1 966 ? -20.609 -6.171 25.672 1.00 94.38 966 ILE A N 1
ATOM 7188 C CA . ILE A 1 966 ? -21.251 -4.856 25.801 1.00 94.38 966 ILE A CA 1
ATOM 7189 C C . ILE A 1 966 ? -22.694 -5.017 26.289 1.00 94.38 966 ILE A C 1
ATOM 7191 O O . ILE A 1 966 ? -23.381 -5.949 25.879 1.00 94.38 966 ILE A O 1
ATOM 7195 N N . TYR A 1 967 ? -23.169 -4.098 27.134 1.00 95.50 967 TYR A N 1
ATOM 7196 C CA . TYR A 1 967 ? -24.568 -4.004 27.553 1.00 95.50 967 TYR A CA 1
ATOM 7197 C C . TYR A 1 967 ? -25.033 -2.557 27.687 1.00 95.50 967 TYR A C 1
ATOM 7199 O O . TYR A 1 967 ? -24.505 -1.788 28.492 1.00 95.50 967 TYR A O 1
ATOM 7207 N N . GLU A 1 968 ? -26.094 -2.219 26.960 1.00 93.88 968 GLU A N 1
ATOM 7208 C CA . GLU A 1 968 ? -26.862 -0.988 27.136 1.00 93.88 968 GLU A CA 1
ATOM 7209 C C . GLU A 1 968 ? -27.975 -1.195 28.177 1.00 93.88 968 GLU A C 1
ATOM 7211 O O . GLU A 1 968 ? -28.817 -2.088 28.035 1.00 93.88 968 GLU A O 1
ATOM 7216 N N . ASN A 1 969 ? -28.068 -0.335 29.198 1.00 94.94 969 ASN A N 1
ATOM 7217 C CA . ASN A 1 969 ? -29.143 -0.444 30.198 1.00 94.94 969 ASN A CA 1
ATOM 7218 C C . ASN A 1 969 ? -30.541 -0.169 29.617 1.00 94.94 969 ASN A C 1
ATOM 7220 O O . ASN A 1 969 ? -31.550 -0.602 30.173 1.00 94.94 969 ASN A O 1
ATOM 7224 N N . ARG A 1 970 ? -30.605 0.568 28.507 1.00 92.94 970 ARG A N 1
ATOM 7225 C CA . ARG A 1 970 ? -31.797 0.822 27.698 1.00 92.94 970 ARG A CA 1
ATOM 7226 C C . ARG A 1 970 ? -31.382 1.385 26.342 1.00 92.94 970 ARG A C 1
ATOM 7228 O O . ARG A 1 970 ? -30.325 1.990 26.229 1.00 92.94 970 ARG A O 1
ATOM 7235 N N . ALA A 1 971 ? -32.294 1.291 25.382 1.00 88.31 971 ALA A N 1
ATOM 7236 C CA . ALA A 1 971 ? -32.153 1.913 24.075 1.00 88.31 971 ALA A CA 1
ATOM 7237 C C . ALA A 1 971 ? -31.925 3.438 24.167 1.00 88.31 971 ALA A C 1
ATOM 7239 O O . ALA A 1 971 ? -32.525 4.128 25.004 1.00 88.31 971 ALA A O 1
ATOM 7240 N N . GLY A 1 972 ? -31.108 3.959 23.261 1.00 85.12 972 GLY A N 1
ATOM 7241 C CA . GLY A 1 972 ? -30.729 5.355 23.115 1.00 85.12 972 GLY A CA 1
ATOM 7242 C C . GLY A 1 972 ? -29.332 5.685 23.639 1.00 85.12 972 GLY A C 1
ATOM 7243 O O . GLY A 1 972 ? -29.100 6.857 23.938 1.00 85.12 972 GLY A O 1
ATOM 7244 N N . VAL A 1 973 ? -28.420 4.715 23.777 1.00 83.69 973 VAL A N 1
ATOM 7245 C CA . VAL A 1 973 ? -27.007 5.015 24.085 1.00 83.69 973 VAL A CA 1
ATOM 7246 C C . VAL A 1 973 ? -26.248 5.362 22.804 1.00 83.69 973 VAL A C 1
ATOM 7248 O O . VAL A 1 973 ? -25.469 6.311 22.824 1.00 83.69 973 VAL A O 1
ATOM 7251 N N . ASN A 1 974 ? -26.554 4.687 21.688 1.00 76.25 974 ASN A N 1
ATOM 7252 C CA . ASN A 1 974 ? -25.967 4.933 20.366 1.00 76.25 974 ASN A CA 1
ATOM 7253 C C . ASN A 1 974 ? -24.424 4.933 20.386 1.00 76.25 974 ASN A C 1
ATOM 7255 O O . ASN A 1 974 ? -23.782 5.983 20.317 1.00 76.25 974 ASN A O 1
ATOM 7259 N N . LEU A 1 975 ? -23.843 3.734 20.456 1.00 74.81 975 LEU A N 1
ATOM 7260 C CA . LEU A 1 975 ? -22.401 3.489 20.634 1.00 74.81 975 LEU A CA 1
ATOM 7261 C C . LEU A 1 975 ? -21.530 3.906 19.433 1.00 74.81 975 LEU A C 1
ATOM 7263 O O . LEU A 1 975 ? -20.309 3.969 19.552 1.00 74.81 975 LEU A O 1
ATOM 7267 N N . ASN A 1 976 ? -22.163 4.248 18.305 1.00 68.31 976 ASN A N 1
ATOM 7268 C CA . ASN A 1 976 ? -21.525 4.656 17.050 1.00 68.31 976 ASN A CA 1
ATOM 7269 C C . ASN A 1 976 ? -20.598 3.571 16.467 1.00 68.31 976 ASN A C 1
ATOM 7271 O O . ASN A 1 976 ? -19.482 3.835 16.035 1.00 68.31 976 ASN A O 1
ATOM 7275 N N . ASP A 1 977 ? -21.099 2.337 16.481 1.00 67.81 977 ASP A N 1
ATOM 7276 C CA . ASP A 1 977 ? -20.380 1.076 16.272 1.00 67.81 977 ASP A CA 1
ATOM 7277 C C . ASP A 1 977 ? -20.772 0.330 14.985 1.00 67.81 977 ASP A C 1
ATOM 7279 O O . ASP A 1 977 ? -20.354 -0.804 14.736 1.00 67.81 977 ASP A O 1
ATOM 7283 N N . GLY A 1 978 ? -21.642 0.945 14.181 1.00 69.31 978 GLY A N 1
ATOM 7284 C CA . GLY A 1 978 ? -22.292 0.305 13.038 1.00 69.31 978 GLY A CA 1
ATOM 7285 C C . GLY A 1 978 ? -23.320 -0.770 13.423 1.00 69.31 978 GLY A C 1
ATOM 7286 O O . GLY A 1 978 ? -23.887 -1.411 12.534 1.00 69.31 978 GLY A O 1
ATOM 7287 N N . ARG A 1 979 ? -23.601 -0.974 14.718 1.00 78.81 979 ARG A N 1
ATOM 7288 C CA . ARG A 1 979 ? -24.680 -1.839 15.204 1.00 78.81 979 ARG A CA 1
ATOM 7289 C C . ARG A 1 979 ? -25.972 -1.035 15.342 1.00 78.81 979 ARG A C 1
ATOM 7291 O O . ARG A 1 979 ? -26.014 0.192 15.258 1.00 78.81 979 ARG A O 1
ATOM 7298 N N . ILE A 1 980 ? -27.067 -1.761 15.541 1.00 81.19 980 ILE A N 1
ATOM 7299 C CA . ILE A 1 980 ? -28.329 -1.161 15.974 1.00 81.19 980 ILE A CA 1
ATOM 7300 C C . ILE A 1 980 ? -28.302 -1.114 17.505 1.00 81.19 980 ILE A C 1
ATOM 7302 O O . ILE A 1 980 ? -27.955 -2.101 18.147 1.00 81.19 980 ILE A O 1
ATOM 7306 N N . ASP A 1 981 ? -28.689 0.033 18.055 1.00 82.94 981 ASP A N 1
ATOM 7307 C CA . ASP A 1 981 ? -28.925 0.292 19.481 1.00 82.94 981 ASP A CA 1
ATOM 7308 C C . ASP A 1 981 ? -29.788 -0.826 20.124 1.00 82.94 981 ASP A C 1
ATOM 7310 O O . ASP A 1 981 ? -30.831 -1.223 19.588 1.00 82.94 981 ASP A O 1
ATOM 7314 N N . HIS A 1 982 ? -29.304 -1.400 21.231 1.00 87.69 982 HIS A N 1
ATOM 7315 C CA . HIS A 1 982 ? -29.619 -2.763 21.691 1.00 87.69 982 HIS A CA 1
ATOM 7316 C C . HIS A 1 982 ? -29.848 -2.882 23.213 1.00 87.69 982 HIS A C 1
ATOM 7318 O O . HIS A 1 982 ? -29.483 -3.869 23.855 1.00 87.69 982 HIS A O 1
ATOM 7324 N N . GLY A 1 983 ? -30.536 -1.902 23.800 1.00 91.62 983 GLY A N 1
ATOM 7325 C CA . GLY A 1 983 ? -30.956 -1.907 25.207 1.00 91.62 983 GLY A CA 1
ATOM 7326 C C . GLY A 1 983 ? -31.467 -3.248 25.763 1.00 91.62 983 GLY A C 1
ATOM 7327 O O . GLY A 1 983 ? -32.383 -3.859 25.208 1.00 91.62 983 GLY A O 1
ATOM 7328 N N . LEU A 1 984 ? -30.947 -3.632 26.936 1.00 93.81 984 LEU A N 1
ATOM 7329 C CA . LEU A 1 984 ? -31.219 -4.875 27.683 1.00 93.81 984 LEU A CA 1
ATOM 7330 C C . LEU A 1 984 ? -30.677 -6.173 27.046 1.00 93.81 984 LEU A C 1
ATOM 7332 O O . LEU A 1 984 ? -31.018 -7.276 27.502 1.00 93.81 984 LEU A O 1
ATOM 7336 N N . ILE A 1 985 ? -29.823 -6.052 26.027 1.00 95.19 985 ILE A N 1
ATOM 7337 C CA . ILE A 1 985 ? -29.125 -7.152 25.354 1.00 95.19 985 ILE A CA 1
ATOM 7338 C C . ILE A 1 985 ? -27.630 -7.058 25.665 1.00 95.19 985 ILE A C 1
ATOM 7340 O O . ILE A 1 985 ? -27.063 -5.969 25.693 1.00 95.19 985 ILE A O 1
ATOM 7344 N N . TRP A 1 986 ? -27.010 -8.211 25.917 1.00 96.50 986 TRP A N 1
ATOM 7345 C CA . TRP A 1 986 ? -25.561 -8.362 25.955 1.00 96.50 986 TRP A CA 1
ATOM 7346 C C . TRP A 1 986 ? -25.073 -8.774 24.570 1.00 96.50 986 TRP A C 1
ATOM 7348 O O . TRP A 1 986 ? -25.421 -9.869 24.124 1.00 96.50 986 TRP A O 1
ATOM 7358 N N . GLU A 1 987 ? -24.287 -7.935 23.901 1.00 94.94 987 GLU A N 1
ATOM 7359 C CA . GLU A 1 987 ? -23.620 -8.285 22.642 1.00 94.94 987 GLU A CA 1
ATOM 7360 C C . GLU A 1 987 ? -22.143 -8.603 22.902 1.00 94.94 987 GLU A C 1
ATOM 7362 O O . GLU A 1 987 ? -21.436 -7.828 23.542 1.00 94.94 987 GLU A O 1
ATOM 7367 N N . LEU A 1 988 ? -21.672 -9.752 22.412 1.00 95.31 988 LEU A N 1
ATOM 7368 C CA . LEU A 1 988 ? -20.247 -10.041 22.281 1.00 95.31 988 LEU A CA 1
ATOM 7369 C C . LEU A 1 988 ? -19.823 -9.667 20.863 1.00 95.31 988 LEU A C 1
ATOM 7371 O O . LEU A 1 988 ? -20.328 -10.248 19.899 1.00 95.31 988 LEU A O 1
ATOM 7375 N N . VAL A 1 989 ? -18.883 -8.736 20.738 1.00 90.88 989 VAL A N 1
ATOM 7376 C CA . VAL A 1 989 ? -18.340 -8.280 19.455 1.00 90.88 989 VAL A CA 1
ATOM 7377 C C . VAL A 1 989 ? -16.826 -8.477 19.397 1.00 90.88 989 VAL A C 1
ATOM 7379 O O . VAL A 1 989 ? -16.126 -8.340 20.400 1.00 90.88 989 VAL A O 1
ATOM 7382 N N . HIS A 1 990 ? -16.320 -8.777 18.206 1.00 88.50 990 HIS A N 1
ATOM 7383 C CA . HIS A 1 990 ? -14.907 -8.679 17.864 1.00 88.50 990 HIS A CA 1
ATOM 7384 C C . HIS A 1 990 ? -14.681 -7.351 17.138 1.00 88.50 990 HIS A C 1
ATOM 7386 O O . HIS A 1 990 ? -15.309 -7.077 16.112 1.00 88.50 990 HIS A O 1
ATOM 7392 N N . ALA A 1 991 ? -13.796 -6.525 17.687 1.00 79.75 991 ALA A N 1
ATOM 7393 C CA . ALA A 1 991 ? -13.367 -5.281 17.077 1.00 79.75 991 ALA A CA 1
ATOM 7394 C C . ALA A 1 991 ? -11.925 -5.423 16.586 1.00 79.75 991 ALA A C 1
ATOM 7396 O O . ALA A 1 991 ? -10.994 -5.506 17.380 1.00 79.75 991 ALA A O 1
ATOM 7397 N N . SER A 1 992 ? -11.743 -5.413 15.270 1.00 68.12 992 SER A N 1
ATOM 7398 C CA . SER A 1 992 ? -10.449 -5.530 14.583 1.00 68.12 992 SER A CA 1
ATOM 7399 C C . SER A 1 992 ? -9.707 -4.191 14.406 1.00 68.12 992 SER A C 1
ATOM 7401 O O . SER A 1 992 ? -8.754 -4.113 13.641 1.00 68.12 992 SER A O 1
ATOM 7403 N N . HIS A 1 993 ? -10.176 -3.120 15.048 1.00 61.28 993 HIS A N 1
ATOM 7404 C CA . HIS A 1 993 ? -10.187 -1.790 14.435 1.00 61.28 993 HIS A CA 1
ATOM 7405 C C . HIS A 1 993 ? -8.921 -0.927 14.527 1.00 61.28 993 HIS A C 1
ATOM 7407 O O . HIS A 1 993 ? -8.212 -0.896 15.531 1.00 61.28 993 HIS A O 1
ATOM 7413 N N . ASP A 1 994 ? -8.778 -0.116 13.477 1.00 54.66 994 ASP A N 1
ATOM 7414 C CA . ASP A 1 994 ? -7.924 1.064 13.318 1.00 54.66 994 ASP A CA 1
ATOM 7415 C C . ASP A 1 994 ? -8.707 2.298 12.775 1.00 54.66 994 ASP A C 1
ATOM 7417 O O . ASP A 1 994 ? -8.115 3.347 12.543 1.00 54.66 994 ASP A O 1
ATOM 7421 N N . GLN A 1 995 ? -10.034 2.182 12.575 1.00 52.44 995 GLN A N 1
ATOM 7422 C CA . GLN A 1 995 ? -10.933 3.131 11.872 1.00 52.44 995 GLN A CA 1
ATOM 7423 C C . GLN A 1 995 ? -10.646 3.377 10.374 1.00 52.44 995 GLN A C 1
ATOM 7425 O O . GLN A 1 995 ? -11.306 4.219 9.756 1.00 52.44 995 GLN A O 1
ATOM 7430 N N . MET A 1 996 ? -9.717 2.648 9.758 1.00 53.41 996 MET A N 1
ATOM 7431 C CA . MET A 1 996 ? -9.304 2.884 8.374 1.00 53.41 996 MET A CA 1
ATOM 7432 C C . MET A 1 996 ? -10.267 2.261 7.358 1.00 53.41 996 MET A C 1
ATOM 7434 O O . MET A 1 996 ? -10.517 2.870 6.320 1.00 53.41 996 MET A O 1
ATOM 7438 N N . ASP A 1 997 ? -10.816 1.080 7.646 1.00 53.12 997 ASP A N 1
ATOM 7439 C CA . ASP A 1 997 ? -11.735 0.333 6.771 1.00 53.12 997 ASP A CA 1
ATOM 7440 C C . ASP A 1 997 ? -13.224 0.585 7.081 1.00 53.12 997 ASP A C 1
ATOM 7442 O O . ASP A 1 997 ? -14.069 0.556 6.189 1.00 53.12 997 ASP A O 1
ATOM 7446 N N . GLY A 1 998 ? -13.544 0.872 8.345 1.00 53.53 998 GLY A N 1
ATOM 7447 C CA . GLY A 1 998 ? -14.871 1.221 8.847 1.00 53.53 998 GLY A CA 1
ATOM 7448 C C . GLY A 1 998 ? -15.987 0.252 8.466 1.00 53.53 998 GLY A C 1
ATOM 7449 O O . GLY A 1 998 ? -17.121 0.685 8.229 1.00 53.53 998 GLY A O 1
ATOM 7450 N N . GLU A 1 999 ? -15.654 -1.035 8.422 1.00 60.06 999 GLU A N 1
ATOM 7451 C CA . GLU A 1 999 ? -16.612 -2.122 8.595 1.00 60.06 999 GLU A CA 1
ATOM 7452 C C . GLU A 1 999 ? -17.214 -2.045 10.016 1.00 60.06 999 GLU A C 1
ATOM 7454 O O . GLU A 1 999 ? -16.513 -1.684 10.957 1.00 60.06 999 GLU A O 1
ATOM 7459 N N . PRO A 1 1000 ? -18.496 -2.374 10.242 1.00 66.44 1000 PRO A N 1
ATOM 7460 C CA . PRO A 1 1000 ? -19.038 -2.485 11.597 1.00 66.44 1000 PRO A CA 1
ATOM 7461 C C . PRO A 1 1000 ? -18.308 -3.546 12.430 1.00 66.44 1000 PRO A C 1
ATOM 7463 O O . PRO A 1 1000 ? -17.804 -4.534 11.891 1.00 66.44 1000 PRO A O 1
ATOM 7466 N N . VAL A 1 1001 ? -18.341 -3.418 13.760 1.00 77.69 1001 VAL A N 1
ATOM 7467 C CA . VAL A 1 1001 ? -17.787 -4.463 14.637 1.00 77.69 1001 VAL A CA 1
ATOM 7468 C C . VAL A 1 1001 ? -18.467 -5.815 14.403 1.00 77.69 1001 VAL A C 1
ATOM 7470 O O . VAL A 1 1001 ? -19.690 -5.918 14.241 1.00 77.69 1001 VAL A O 1
ATOM 7473 N N . GLN A 1 1002 ? -17.670 -6.883 14.389 1.00 86.31 1002 GLN A N 1
ATOM 7474 C CA . GLN A 1 1002 ? -18.153 -8.221 14.084 1.00 86.31 1002 GLN A CA 1
ATOM 7475 C C . GLN A 1 1002 ? -18.940 -8.774 15.277 1.00 86.31 1002 GLN A C 1
ATOM 7477 O O . GLN A 1 1002 ? -18.356 -9.208 16.270 1.00 86.31 1002 GLN A O 1
ATOM 7482 N N . LEU A 1 1003 ? -20.269 -8.830 15.165 1.00 90.75 1003 LEU A N 1
ATOM 7483 C CA . LEU A 1 1003 ? -21.104 -9.517 16.152 1.00 90.75 1003 LEU A CA 1
ATOM 7484 C C . LEU A 1 1003 ? -20.768 -11.017 16.201 1.00 90.75 1003 LEU A C 1
ATOM 7486 O O . LEU A 1 1003 ? -20.849 -11.712 15.186 1.00 90.75 1003 LEU A O 1
ATOM 7490 N N . MET A 1 1004 ? -20.444 -11.510 17.396 1.00 94.19 1004 MET A N 1
ATOM 7491 C CA . MET A 1 1004 ? -20.182 -12.923 17.677 1.00 94.19 1004 MET A CA 1
ATOM 7492 C C . MET A 1 1004 ? -21.397 -13.611 18.315 1.00 94.19 1004 MET A C 1
ATOM 7494 O O . MET A 1 1004 ? -21.713 -14.737 17.940 1.00 94.19 1004 MET A O 1
ATOM 7498 N N . GLU A 1 1005 ? -22.082 -12.948 19.255 1.00 96.44 1005 GLU A N 1
ATOM 7499 C CA . GLU A 1 1005 ? -23.285 -13.461 19.936 1.00 96.44 1005 GLU A CA 1
ATOM 7500 C C . GLU A 1 1005 ? -24.110 -12.315 20.561 1.00 96.44 1005 GLU A C 1
ATOM 7502 O O . GLU A 1 1005 ? -23.547 -11.276 20.903 1.00 96.44 1005 GLU A O 1
ATOM 7507 N N . ALA A 1 1006 ? -25.427 -12.491 20.736 1.00 96.06 1006 ALA A N 1
ATOM 7508 C CA . ALA A 1 1006 ? -26.317 -11.505 21.362 1.00 96.06 1006 ALA A CA 1
ATOM 7509 C C . ALA A 1 1006 ? -27.395 -12.156 22.257 1.00 96.06 1006 ALA A C 1
ATOM 7511 O O . ALA A 1 1006 ? -28.325 -12.798 21.763 1.00 96.06 1006 ALA A O 1
ATOM 7512 N N . LEU A 1 1007 ? -27.330 -11.947 23.582 1.00 96.88 1007 LEU A N 1
ATOM 7513 C CA . LEU A 1 1007 ? -28.239 -12.571 24.559 1.00 96.88 1007 LEU A CA 1
ATOM 7514 C C . LEU A 1 1007 ? -28.908 -11.556 25.512 1.00 96.88 1007 LEU A C 1
ATOM 7516 O O . LEU A 1 1007 ? -28.225 -10.801 26.200 1.00 96.88 1007 LEU A O 1
ATOM 7520 N N . PRO A 1 1008 ? -30.250 -11.549 25.641 1.00 95.94 1008 PRO A N 1
ATOM 7521 C CA . PRO A 1 1008 ? -30.953 -10.647 26.553 1.00 95.94 1008 PRO A CA 1
ATOM 7522 C C . PRO A 1 1008 ? -30.917 -11.126 28.012 1.00 95.94 1008 PRO A C 1
ATOM 7524 O O . PRO A 1 1008 ? -30.930 -12.331 28.285 1.00 95.94 1008 PRO A O 1
ATOM 7527 N N . ASN A 1 1009 ? -30.998 -10.184 28.963 1.00 93.94 1009 ASN A N 1
ATOM 7528 C CA . ASN A 1 1009 ? -30.953 -10.440 30.418 1.00 93.94 1009 ASN A CA 1
ATOM 7529 C C . ASN A 1 1009 ? -31.807 -11.636 30.889 1.00 93.94 1009 ASN A C 1
ATOM 7531 O O . ASN A 1 1009 ? -31.369 -12.429 31.725 1.00 93.94 1009 ASN A O 1
ATOM 7535 N N . PHE A 1 1010 ? -33.019 -11.807 30.344 1.00 92.62 1010 PHE A N 1
ATOM 7536 C CA . PHE A 1 1010 ? -33.931 -12.878 30.765 1.00 92.62 1010 PHE A CA 1
ATOM 7537 C C . PHE A 1 1010 ? -33.457 -14.292 30.381 1.00 92.62 1010 PHE A C 1
ATOM 7539 O O . PHE A 1 1010 ? -33.854 -15.253 31.039 1.00 92.62 1010 PHE A O 1
ATOM 7546 N N . VAL A 1 1011 ? -32.621 -14.436 29.344 1.00 94.31 1011 VAL A N 1
ATOM 7547 C CA . VAL A 1 1011 ? -31.992 -15.717 28.966 1.00 94.31 1011 VAL A CA 1
ATOM 7548 C C . VAL A 1 1011 ? -30.848 -16.041 29.925 1.00 94.31 1011 VAL A C 1
ATOM 7550 O O . VAL A 1 1011 ? -30.717 -17.182 30.368 1.00 94.31 1011 VAL A O 1
ATOM 7553 N N . LEU A 1 1012 ? -30.080 -15.020 30.311 1.00 95.00 1012 LEU A N 1
ATOM 7554 C CA . LEU A 1 1012 ? -28.972 -15.132 31.262 1.00 95.00 1012 LEU A CA 1
ATOM 7555 C C . LEU A 1 1012 ? -29.440 -15.246 32.728 1.00 95.00 1012 LEU A C 1
ATOM 7557 O O . LEU A 1 1012 ? -28.653 -15.566 33.615 1.00 95.00 1012 LEU A O 1
ATOM 7561 N N . GLY A 1 1013 ? -30.729 -15.019 33.002 1.00 95.12 1013 GLY A N 1
ATOM 7562 C CA . GLY A 1 1013 ? -31.290 -15.030 34.358 1.00 95.12 1013 GLY A CA 1
ATOM 7563 C C . GLY A 1 1013 ? -30.873 -13.819 35.199 1.00 95.12 1013 GLY A C 1
ATOM 7564 O O . GLY A 1 1013 ? -30.858 -13.906 36.426 1.00 95.12 1013 GLY A O 1
ATOM 7565 N N . ILE A 1 1014 ? -30.518 -12.716 34.540 1.00 95.81 1014 ILE A N 1
ATOM 7566 C CA . ILE A 1 1014 ? -30.048 -11.475 35.155 1.00 95.81 1014 ILE A CA 1
ATOM 7567 C C . ILE A 1 1014 ? -31.250 -10.574 35.451 1.00 95.81 1014 ILE A C 1
ATOM 7569 O O . ILE A 1 1014 ? -32.109 -10.366 34.592 1.00 95.81 1014 ILE A O 1
ATOM 7573 N N . ALA A 1 1015 ? -31.305 -10.033 36.667 1.00 94.19 1015 ALA A N 1
ATOM 7574 C CA . ALA A 1 1015 ? -32.199 -8.940 37.023 1.00 94.19 1015 ALA A CA 1
ATOM 7575 C C . ALA A 1 1015 ? -31.425 -7.616 37.008 1.00 94.19 1015 ALA A C 1
ATOM 7577 O O . ALA A 1 1015 ? -30.260 -7.563 37.390 1.00 94.19 1015 ALA A O 1
ATOM 7578 N N . GLU A 1 1016 ? -32.083 -6.544 36.582 1.00 93.94 1016 GLU A N 1
ATOM 7579 C CA . GLU A 1 1016 ? -31.536 -5.188 36.625 1.00 93.94 1016 GLU A CA 1
ATOM 7580 C C . GLU A 1 1016 ? -31.260 -4.727 38.066 1.00 93.94 1016 GLU A C 1
ATOM 7582 O O . GLU A 1 1016 ? -32.014 -5.038 38.993 1.00 93.94 1016 GLU A O 1
ATOM 7587 N N . GLY A 1 1017 ? -30.196 -3.943 38.254 1.00 94.94 1017 GLY A N 1
ATOM 7588 C CA . GLY A 1 1017 ? -29.837 -3.351 39.539 1.00 94.94 1017 GLY A CA 1
ATOM 7589 C C . GLY A 1 1017 ? -29.174 -4.311 40.531 1.00 94.94 1017 GLY A C 1
ATOM 7590 O O . GLY A 1 1017 ? -29.245 -4.062 41.737 1.00 94.94 1017 GLY A O 1
ATOM 7591 N N . GLN A 1 1018 ? -28.532 -5.386 40.059 1.00 95.19 1018 GLN A N 1
ATOM 7592 C CA . GLN A 1 1018 ? -27.821 -6.368 40.890 1.00 95.19 1018 GLN A CA 1
ATOM 7593 C C . GLN A 1 1018 ? -26.357 -6.553 40.457 1.00 95.19 1018 GLN A C 1
ATOM 7595 O O . GLN A 1 1018 ? -25.978 -6.194 39.345 1.00 95.19 1018 GLN A O 1
ATOM 7600 N N . TRP A 1 1019 ? -25.557 -7.165 41.330 1.00 97.56 1019 TRP A N 1
ATOM 7601 C CA . TRP A 1 1019 ? -24.225 -7.677 41.002 1.00 97.56 1019 TRP A CA 1
ATOM 7602 C C . TRP A 1 1019 ? -24.324 -9.108 40.458 1.00 97.56 1019 TRP A C 1
ATOM 7604 O O . TRP A 1 1019 ? -25.102 -9.904 40.989 1.00 97.56 1019 TRP A O 1
ATOM 7614 N N . VAL A 1 1020 ? -23.552 -9.431 39.419 1.00 97.56 1020 VAL A N 1
ATOM 7615 C CA . VAL A 1 1020 ? -23.459 -10.775 38.825 1.00 97.56 1020 VAL A CA 1
ATOM 7616 C C . VAL A 1 1020 ? -21.996 -11.192 38.637 1.00 97.56 1020 VAL A C 1
ATOM 7618 O O . VAL A 1 1020 ? -21.185 -10.347 38.258 1.00 97.56 1020 VAL A O 1
ATOM 7621 N N . PRO A 1 1021 ? -21.646 -12.474 38.839 1.00 97.69 1021 PRO A N 1
ATOM 7622 C CA . PRO A 1 1021 ? -20.304 -12.958 38.551 1.00 97.69 1021 PRO A CA 1
ATOM 7623 C C . PRO A 1 1021 ? -20.072 -13.037 37.037 1.00 97.69 1021 PRO A C 1
ATOM 7625 O O . PRO A 1 1021 ? -20.986 -13.384 36.280 1.00 97.69 1021 PRO A O 1
ATOM 7628 N N . PHE A 1 1022 ? -18.844 -12.782 36.595 1.00 98.12 1022 PHE A N 1
ATOM 7629 C CA . PHE A 1 1022 ? -18.405 -12.987 35.215 1.00 98.12 1022 PHE A CA 1
ATOM 7630 C C . PHE A 1 1022 ? -17.113 -13.809 35.146 1.00 98.12 1022 PHE A C 1
ATOM 7632 O O . PHE A 1 1022 ? -16.333 -13.859 36.098 1.00 98.12 1022 PHE A O 1
ATOM 7639 N N . SER A 1 1023 ? -16.889 -14.445 33.996 1.00 97.94 1023 SER A N 1
ATOM 7640 C CA . SER A 1 1023 ? -15.626 -15.081 33.625 1.00 97.94 1023 SER A CA 1
ATOM 7641 C C . SER A 1 1023 ? -15.382 -14.891 32.132 1.00 97.94 1023 SER A C 1
ATOM 7643 O O . SER A 1 1023 ? -16.234 -15.252 31.320 1.00 97.94 1023 SER A O 1
ATOM 7645 N N . ILE A 1 1024 ? -14.215 -14.371 31.764 1.00 97.94 1024 ILE A N 1
ATOM 7646 C CA . ILE A 1 1024 ? -13.757 -14.272 30.374 1.00 97.94 1024 ILE A CA 1
ATOM 7647 C C . ILE A 1 1024 ? -12.416 -14.996 30.285 1.00 97.94 1024 ILE A C 1
ATOM 7649 O O . ILE A 1 1024 ? -11.471 -14.623 30.977 1.00 97.94 1024 ILE A O 1
ATOM 7653 N N . THR A 1 1025 ? -12.338 -16.040 29.463 1.00 96.75 1025 THR A N 1
ATOM 7654 C CA . THR A 1 1025 ? -11.123 -16.840 29.260 1.00 96.75 1025 THR A CA 1
ATOM 7655 C C . THR A 1 1025 ? -10.667 -16.732 27.818 1.00 96.75 1025 THR A C 1
ATOM 7657 O O . THR A 1 1025 ? -11.431 -17.031 26.900 1.00 96.75 1025 THR A O 1
ATOM 7660 N N . LEU A 1 1026 ? -9.399 -16.379 27.647 1.00 94.69 1026 LEU A N 1
ATOM 7661 C CA . LEU A 1 1026 ? -8.657 -16.478 26.402 1.00 94.69 1026 LEU A CA 1
ATOM 7662 C C . LEU A 1 1026 ? -7.610 -17.584 26.549 1.00 94.69 1026 LEU A C 1
ATOM 7664 O O . LEU A 1 1026 ? -6.714 -17.465 27.381 1.00 94.69 1026 LEU A O 1
ATOM 7668 N N . ASP A 1 1027 ? -7.689 -18.623 25.724 1.00 93.00 1027 ASP A N 1
ATOM 7669 C CA . ASP A 1 1027 ? -6.625 -19.620 25.559 1.00 93.00 1027 ASP A CA 1
ATOM 7670 C C . ASP A 1 1027 ? -6.155 -19.601 24.096 1.00 93.00 1027 ASP A C 1
ATOM 7672 O O . ASP A 1 1027 ? -6.773 -20.251 23.254 1.00 93.00 1027 ASP A O 1
ATOM 7676 N N . PRO A 1 1028 ? -5.091 -18.861 23.740 1.00 88.25 1028 PRO A N 1
ATOM 7677 C CA . PRO A 1 1028 ? -4.622 -18.778 22.359 1.00 88.25 1028 PRO A CA 1
ATOM 7678 C C . PRO A 1 1028 ? -3.951 -20.076 21.875 1.00 88.25 1028 PRO A C 1
ATOM 7680 O O . PRO A 1 1028 ? -3.724 -20.221 20.675 1.00 88.25 1028 PRO A O 1
ATOM 7683 N N . TYR A 1 1029 ? -3.662 -21.024 22.773 1.00 85.94 1029 TYR A N 1
ATOM 7684 C CA . TYR A 1 1029 ? -2.907 -22.249 22.496 1.00 85.94 1029 TYR A CA 1
ATOM 7685 C C . TYR A 1 1029 ? -3.782 -23.510 22.407 1.00 85.94 1029 TYR A C 1
ATOM 7687 O O . TYR A 1 1029 ? -3.263 -24.616 22.228 1.00 85.94 1029 TYR A O 1
ATOM 7695 N N . GLU A 1 1030 ? -5.107 -23.364 22.493 1.00 83.81 1030 GLU A N 1
ATOM 7696 C CA . GLU A 1 1030 ? -6.043 -24.476 22.326 1.00 83.81 1030 GLU A CA 1
ATOM 7697 C C . GLU A 1 1030 ? -5.878 -25.120 20.921 1.00 83.81 1030 GLU A C 1
ATOM 7699 O O . GLU A 1 1030 ? -5.886 -24.396 19.915 1.00 83.81 1030 GLU A O 1
ATOM 7704 N N . PRO A 1 1031 ? -5.727 -26.461 20.806 1.00 76.81 1031 PRO A N 1
ATOM 7705 C CA . PRO A 1 1031 ? -5.368 -27.137 19.550 1.00 76.81 1031 PRO A CA 1
ATOM 7706 C C . PRO A 1 1031 ? -6.283 -26.923 18.332 1.00 76.81 1031 PRO A C 1
ATOM 7708 O O . PRO A 1 1031 ? -5.903 -27.312 17.227 1.00 76.81 1031 PRO A O 1
ATOM 7711 N N . THR A 1 1032 ? -7.477 -26.351 18.497 1.00 73.12 1032 THR A N 1
ATOM 7712 C CA . THR A 1 1032 ? -8.414 -26.028 17.407 1.00 73.12 1032 THR A CA 1
ATOM 7713 C C . THR A 1 1032 ? -8.260 -24.607 16.848 1.00 73.12 1032 THR A C 1
ATOM 7715 O O . THR A 1 1032 ? -9.029 -24.220 15.970 1.00 73.12 1032 THR A O 1
ATOM 7718 N N . GLY A 1 1033 ? -7.236 -23.862 17.285 1.00 68.00 1033 GLY A N 1
ATOM 7719 C CA . GLY A 1 1033 ? -6.877 -22.532 16.766 1.00 68.00 1033 GLY A CA 1
ATOM 7720 C C . GLY A 1 1033 ? -6.838 -21.417 17.818 1.00 68.00 1033 GLY A C 1
ATOM 7721 O O . GLY A 1 1033 ? -6.739 -20.244 17.453 1.00 68.00 1033 GLY A O 1
ATOM 7722 N N . GLY A 1 1034 ? -6.888 -21.772 19.103 1.00 83.06 1034 GLY A N 1
ATOM 7723 C CA . GLY A 1 1034 ? -7.186 -20.875 20.218 1.00 83.06 1034 GLY A CA 1
ATOM 7724 C C . GLY A 1 1034 ? -8.691 -20.793 20.507 1.00 83.06 1034 GLY A C 1
ATOM 7725 O O . GLY A 1 1034 ? -9.514 -21.001 19.619 1.00 83.06 1034 GLY A O 1
ATOM 7726 N N . GLN A 1 1035 ? -9.062 -20.489 21.751 1.00 92.94 1035 GLN A N 1
ATOM 7727 C CA . GLN A 1 1035 ? -10.433 -20.483 22.260 1.00 92.94 1035 GLN A CA 1
ATOM 7728 C C . GLN A 1 1035 ? -10.743 -19.204 23.052 1.00 92.94 1035 GLN A C 1
ATOM 7730 O O . GLN A 1 1035 ? -9.969 -18.794 23.917 1.00 92.94 1035 GLN A O 1
ATOM 7735 N N . LEU A 1 1036 ? -11.923 -18.630 22.804 1.00 95.94 1036 LEU A N 1
ATOM 7736 C CA . LEU A 1 1036 ? -12.547 -17.606 23.644 1.00 95.94 1036 LEU A CA 1
ATOM 7737 C C . LEU A 1 1036 ? -13.759 -18.214 24.362 1.00 95.94 1036 LEU A C 1
ATOM 7739 O O . LEU A 1 1036 ? -14.591 -18.883 23.740 1.00 95.94 1036 LEU A O 1
ATOM 7743 N N . VAL A 1 1037 ? -13.873 -17.958 25.665 1.00 96.94 1037 VAL A N 1
ATOM 7744 C CA . VAL A 1 1037 ? -15.019 -18.345 26.498 1.00 96.94 1037 VAL A CA 1
ATOM 7745 C C . VAL A 1 1037 ? -15.518 -17.128 27.262 1.00 96.94 1037 VAL A C 1
ATOM 7747 O O . VAL A 1 1037 ? -14.736 -16.452 27.928 1.00 96.94 1037 VAL A O 1
ATOM 7750 N N . VAL A 1 1038 ? -16.824 -16.876 27.211 1.00 98.00 1038 VAL A N 1
ATOM 7751 C CA . VAL A 1 1038 ? -17.477 -15.770 27.920 1.00 98.00 1038 VAL A CA 1
ATOM 7752 C C . VAL A 1 1038 ? -18.638 -16.325 28.736 1.00 98.00 1038 VAL A C 1
ATOM 7754 O O . VAL A 1 1038 ? -19.558 -16.928 28.184 1.00 98.00 1038 VAL A O 1
ATOM 7757 N N . ILE A 1 1039 ? -18.600 -16.124 30.052 1.00 97.94 1039 ILE A N 1
ATOM 7758 C CA . ILE A 1 1039 ? -19.616 -16.564 31.012 1.00 97.94 1039 ILE A CA 1
ATOM 7759 C C . ILE A 1 1039 ? -20.065 -15.357 31.839 1.00 97.94 1039 ILE A C 1
ATOM 7761 O O . ILE A 1 1039 ? -19.238 -14.631 32.387 1.00 97.94 1039 ILE A O 1
ATOM 7765 N N . LEU A 1 1040 ? -21.376 -15.178 31.981 1.00 97.94 1040 LEU A N 1
ATOM 7766 C CA . LEU A 1 1040 ? -21.986 -14.153 32.825 1.00 97.94 1040 LEU A CA 1
ATOM 7767 C C . LEU A 1 1040 ? -23.126 -14.778 33.636 1.00 97.94 1040 LEU A C 1
ATOM 7769 O O . LEU A 1 1040 ? -23.958 -15.493 33.080 1.00 97.94 1040 LEU A O 1
ATOM 7773 N N . ASN A 1 1041 ? -23.178 -14.523 34.945 1.00 96.75 1041 ASN A N 1
ATOM 7774 C CA . ASN A 1 1041 ? -24.206 -15.052 35.851 1.00 96.75 1041 ASN A CA 1
ATOM 7775 C C . ASN A 1 1041 ? -24.350 -16.593 35.779 1.00 96.75 1041 ASN A C 1
ATOM 7777 O O . ASN A 1 1041 ? -25.453 -17.127 35.648 1.00 96.75 1041 ASN A O 1
ATOM 7781 N N . ASP A 1 1042 ? -23.217 -17.307 35.792 1.00 94.88 1042 ASP A N 1
ATOM 7782 C CA . ASP A 1 1042 ? -23.109 -18.767 35.605 1.00 94.88 1042 ASP A CA 1
ATOM 7783 C C . ASP A 1 1042 ? -23.708 -19.303 34.280 1.00 94.88 1042 ASP A C 1
ATOM 7785 O O . ASP A 1 1042 ? -24.019 -20.494 34.153 1.00 94.88 1042 ASP A O 1
ATOM 7789 N N . ARG A 1 1043 ? -23.878 -18.441 33.267 1.00 96.62 1043 ARG A N 1
ATOM 7790 C CA . ARG A 1 1043 ? -24.333 -18.800 31.915 1.00 96.62 1043 ARG A CA 1
ATOM 7791 C C . ARG A 1 1043 ? -23.253 -18.516 30.887 1.00 96.62 1043 ARG A C 1
ATOM 7793 O O . ARG A 1 1043 ? -22.771 -17.395 30.785 1.00 96.62 1043 ARG A O 1
ATOM 7800 N N . GLU A 1 1044 ? -22.904 -19.533 30.107 1.00 96.88 1044 GLU A N 1
ATOM 7801 C CA . GLU A 1 1044 ? -22.067 -19.370 28.921 1.00 96.88 1044 GLU A CA 1
ATOM 7802 C C . GLU A 1 1044 ? -22.824 -18.518 27.894 1.00 96.88 1044 GLU A C 1
ATOM 7804 O O . GLU A 1 1044 ? -23.921 -18.886 27.470 1.00 96.88 1044 GLU A O 1
ATOM 7809 N N . ILE A 1 1045 ? -22.249 -17.364 27.555 1.00 96.56 1045 ILE A N 1
ATOM 7810 C CA . ILE A 1 1045 ? -22.658 -16.530 26.424 1.00 96.56 1045 ILE A CA 1
ATOM 7811 C C . ILE A 1 1045 ? -22.022 -17.107 25.164 1.00 96.56 1045 ILE A C 1
ATOM 7813 O O . ILE A 1 1045 ? -22.719 -17.397 24.202 1.00 96.56 1045 ILE A O 1
ATOM 7817 N N . PHE A 1 1046 ? -20.705 -17.325 25.193 1.00 97.31 1046 PHE A N 1
ATOM 7818 C CA . PHE A 1 1046 ? -19.944 -17.773 24.034 1.00 97.31 1046 PHE A CA 1
ATOM 7819 C C . PHE A 1 1046 ? -18.885 -18.805 24.415 1.00 97.31 1046 PHE A C 1
ATOM 7821 O O . PHE A 1 1046 ? -18.223 -18.686 25.449 1.00 97.31 1046 PHE A O 1
ATOM 7828 N N . ARG A 1 1047 ? -18.686 -19.776 23.523 1.00 95.69 1047 ARG A N 1
ATOM 7829 C CA . ARG A 1 1047 ? -17.513 -20.648 23.465 1.00 95.69 1047 ARG A CA 1
ATOM 7830 C C . ARG A 1 1047 ? -17.226 -20.970 22.007 1.00 95.69 1047 ARG A C 1
ATOM 7832 O O . ARG A 1 1047 ? -18.050 -21.592 21.339 1.00 95.69 1047 ARG A O 1
ATOM 7839 N N . GLY A 1 1048 ? -16.048 -20.598 21.528 1.00 93.50 1048 GLY A N 1
ATOM 7840 C CA . GLY A 1 1048 ? -15.661 -20.835 20.143 1.00 93.50 1048 GLY A CA 1
ATOM 7841 C C . GLY A 1 1048 ? -14.188 -20.562 19.892 1.00 93.50 1048 GLY A C 1
ATOM 7842 O O . GLY A 1 1048 ? -13.470 -20.112 20.786 1.00 93.50 1048 GLY A O 1
ATOM 7843 N N . ALA A 1 1049 ? -13.754 -20.852 18.667 1.00 91.25 1049 ALA A N 1
ATOM 7844 C CA . ALA A 1 1049 ? -12.424 -20.484 18.208 1.00 91.25 1049 ALA A CA 1
ATOM 7845 C C . ALA A 1 1049 ? -12.277 -18.957 18.118 1.00 91.25 1049 ALA A C 1
ATOM 7847 O O . ALA A 1 1049 ? -13.274 -18.241 17.972 1.00 91.25 1049 ALA A O 1
ATOM 7848 N N . LEU A 1 1050 ? -11.038 -18.467 18.178 1.00 88.88 1050 LEU A N 1
ATOM 7849 C CA . LEU A 1 1050 ? -10.754 -17.061 17.889 1.00 88.88 1050 LEU A CA 1
ATOM 7850 C C . LEU A 1 1050 ? -11.095 -16.749 16.413 1.00 88.88 1050 LEU A C 1
ATOM 7852 O O . LEU A 1 1050 ? -10.775 -17.561 15.539 1.00 88.88 1050 LEU A O 1
ATOM 7856 N N . PRO A 1 1051 ? -11.744 -15.608 16.113 1.00 84.81 1051 PRO A N 1
ATOM 7857 C CA . PRO A 1 1051 ? -11.879 -15.094 14.752 1.00 84.81 1051 PRO A CA 1
ATOM 7858 C C . PRO A 1 1051 ? -10.531 -14.978 14.026 1.00 84.81 1051 PRO A C 1
ATOM 7860 O O . PRO A 1 1051 ? -9.489 -14.758 14.641 1.00 84.81 1051 PRO A O 1
ATOM 7863 N N . GLU A 1 1052 ? -10.559 -15.081 12.697 1.00 77.56 1052 GLU A N 1
ATOM 7864 C CA . GLU A 1 1052 ? -9.396 -14.791 11.850 1.00 77.56 1052 GLU A CA 1
ATOM 7865 C C . GLU A 1 1052 ? -8.943 -13.333 12.058 1.00 77.56 1052 GLU A C 1
ATOM 7867 O O . GLU A 1 1052 ? -9.776 -12.433 12.154 1.00 77.56 1052 GLU A O 1
ATOM 7872 N N . GLY A 1 1053 ? -7.632 -13.112 12.205 1.00 73.56 1053 GLY A N 1
ATOM 7873 C CA . GLY A 1 1053 ? -7.059 -11.809 12.583 1.00 73.56 1053 GLY A CA 1
ATOM 7874 C C . GLY A 1 1053 ? -7.289 -11.382 14.043 1.00 73.56 1053 GLY A C 1
ATOM 7875 O O . GLY A 1 1053 ? -6.763 -10.356 14.463 1.00 73.56 1053 GLY A O 1
ATOM 7876 N N . GLY A 1 1054 ? -8.039 -12.154 14.837 1.00 81.00 1054 GLY A N 1
ATOM 7877 C CA . GLY A 1 1054 ? -8.322 -11.831 16.233 1.00 81.00 1054 GLY A CA 1
ATOM 7878 C C . GLY A 1 1054 ? -7.090 -11.943 17.139 1.00 81.00 1054 GLY A C 1
ATOM 7879 O O . GLY A 1 1054 ? -6.315 -12.901 17.050 1.00 81.00 1054 GLY A O 1
ATOM 7880 N N . ARG A 1 1055 ? -6.920 -10.973 18.050 1.00 83.38 1055 ARG A N 1
ATOM 7881 C CA . ARG A 1 1055 ? -5.771 -10.922 18.972 1.00 83.38 1055 ARG A CA 1
ATOM 7882 C C . ARG A 1 1055 ? -5.706 -12.137 19.909 1.00 83.38 1055 ARG A C 1
ATOM 7884 O O . ARG A 1 1055 ? -6.725 -12.721 20.288 1.00 83.38 1055 ARG A O 1
ATOM 7891 N N . ARG A 1 1056 ? -4.467 -12.499 20.270 1.00 88.00 1056 ARG A N 1
ATOM 7892 C CA . ARG A 1 1056 ? -4.075 -13.667 21.093 1.00 88.00 1056 ARG A CA 1
ATOM 7893 C C . ARG A 1 1056 ? -3.498 -13.298 22.465 1.00 88.00 1056 ARG A C 1
ATOM 7895 O O . ARG A 1 1056 ? -3.373 -14.162 23.327 1.00 88.00 1056 ARG A O 1
ATOM 7902 N N . SER A 1 1057 ? -3.177 -12.027 22.672 1.00 87.00 1057 SER A N 1
ATOM 7903 C CA . SER A 1 1057 ? -2.787 -11.432 23.948 1.00 87.00 1057 SER A CA 1
ATOM 7904 C C . SER A 1 1057 ? -3.299 -9.996 24.007 1.00 87.00 1057 SER A C 1
ATOM 7906 O O . SER A 1 1057 ? -3.765 -9.445 23.008 1.00 87.00 1057 SER A O 1
ATOM 7908 N N . GLY A 1 1058 ? -3.231 -9.401 25.189 1.00 86.94 1058 GLY A N 1
ATOM 7909 C CA . GLY A 1 1058 ? -3.573 -8.005 25.418 1.00 86.94 1058 GLY A CA 1
ATOM 7910 C C . GLY A 1 1058 ? -4.113 -7.803 26.824 1.00 86.94 1058 GLY A C 1
ATOM 7911 O O . GLY A 1 1058 ? -4.362 -8.782 27.523 1.00 86.94 1058 GLY A O 1
ATOM 7912 N N . ALA A 1 1059 ? -4.356 -6.569 27.244 1.00 88.56 1059 ALA A N 1
ATOM 7913 C CA . ALA A 1 1059 ? -4.865 -6.290 28.584 1.00 88.56 1059 ALA A CA 1
ATOM 7914 C C . ALA A 1 1059 ? -6.349 -6.668 28.759 1.00 88.56 1059 ALA A C 1
ATOM 7916 O O . ALA A 1 1059 ? -7.109 -6.773 27.789 1.00 88.56 1059 ALA A O 1
ATOM 7917 N N . PHE A 1 1060 ? -6.777 -6.796 30.019 1.00 93.12 1060 PHE A N 1
ATOM 7918 C CA . PHE A 1 1060 ? -8.196 -6.793 30.379 1.00 93.12 1060 PHE A CA 1
ATOM 7919 C C . PHE A 1 1060 ? -8.723 -5.357 30.395 1.00 93.12 1060 PHE A C 1
ATOM 7921 O O . PHE A 1 1060 ? -8.058 -4.462 30.914 1.00 93.12 1060 PHE A O 1
ATOM 7928 N N . GLN A 1 1061 ? -9.919 -5.131 29.860 1.00 91.75 1061 GLN A N 1
ATOM 7929 C CA . GLN A 1 1061 ? -10.483 -3.797 29.678 1.00 91.75 1061 GLN A CA 1
ATOM 7930 C C . GLN A 1 1061 ? -11.909 -3.678 30.210 1.00 91.75 1061 GLN A C 1
ATOM 7932 O O . GLN A 1 1061 ? -12.633 -4.655 30.392 1.00 91.75 1061 GLN A O 1
ATOM 7937 N N . VAL A 1 1062 ? -12.309 -2.441 30.475 1.00 93.50 1062 VAL A N 1
ATOM 7938 C CA . VAL A 1 1062 ? -13.585 -2.067 31.074 1.00 93.50 1062 VAL A CA 1
ATOM 7939 C C . VAL A 1 1062 ? -14.054 -0.801 30.379 1.00 93.50 1062 VAL A C 1
ATOM 7941 O O . VAL A 1 1062 ? -13.412 0.233 30.500 1.00 93.50 1062 VAL A O 1
ATOM 7944 N N . GLY A 1 1063 ? -15.147 -0.866 29.633 1.00 91.81 1063 GLY A N 1
ATOM 7945 C CA . GLY A 1 1063 ? -15.680 0.278 28.895 1.00 91.81 1063 GLY A CA 1
ATOM 7946 C C . GLY A 1 1063 ? -16.872 0.892 29.614 1.00 91.81 1063 GLY A C 1
ATOM 7947 O O . GLY A 1 1063 ? -17.683 0.157 30.178 1.00 91.81 1063 GLY A O 1
ATOM 7948 N N . PHE A 1 1064 ? -17.009 2.216 29.587 1.00 92.12 1064 PHE A N 1
ATOM 7949 C CA . PHE A 1 1064 ? -18.224 2.921 30.011 1.00 92.12 1064 PHE A CA 1
ATOM 7950 C C . PHE A 1 1064 ? -18.580 4.050 29.042 1.00 92.12 1064 PHE A C 1
ATOM 7952 O O . PHE A 1 1064 ? -17.694 4.783 28.603 1.00 92.12 1064 PHE A O 1
ATOM 7959 N N . ARG A 1 1065 ? -19.877 4.229 28.757 1.00 89.62 1065 ARG A N 1
ATOM 7960 C CA . ARG A 1 1065 ? -20.397 5.338 27.946 1.00 89.62 1065 ARG A CA 1
ATOM 7961 C C . ARG A 1 1065 ? -21.790 5.787 28.389 1.00 89.62 1065 ARG A C 1
ATOM 7963 O O . ARG A 1 1065 ? -22.695 4.969 28.450 1.00 89.62 1065 ARG A O 1
ATOM 7970 N N . GLU A 1 1066 ? -22.012 7.082 28.588 1.00 87.94 1066 GLU A N 1
ATOM 7971 C CA . GLU A 1 1066 ? -23.341 7.692 28.777 1.00 87.94 1066 GLU A CA 1
ATOM 7972 C C . GLU A 1 1066 ? -23.834 8.451 27.531 1.00 87.94 1066 GLU A C 1
ATOM 7974 O O . GLU A 1 1066 ? -23.027 8.968 26.771 1.00 87.94 1066 GLU A O 1
ATOM 7979 N N . ASN A 1 1067 ? -25.148 8.600 27.325 1.00 85.44 1067 ASN A N 1
ATOM 7980 C CA . ASN A 1 1067 ? -25.692 9.448 26.245 1.00 85.44 1067 ASN A CA 1
ATOM 7981 C C . ASN A 1 1067 ? -26.660 10.521 26.764 1.00 85.44 1067 ASN A C 1
ATOM 7983 O O . ASN A 1 1067 ? -27.830 10.604 26.377 1.00 85.44 1067 ASN A O 1
ATOM 7987 N N . HIS A 1 1068 ? -26.192 11.337 27.708 1.00 85.69 1068 HIS A N 1
ATOM 7988 C CA . HIS A 1 1068 ? -26.957 12.463 28.242 1.00 85.69 1068 HIS A CA 1
ATOM 7989 C C . HIS A 1 1068 ? -26.075 13.688 28.489 1.00 85.69 1068 HIS A C 1
ATOM 7991 O O . HIS A 1 1068 ? -24.852 13.622 28.470 1.00 85.69 1068 HIS A O 1
ATOM 7997 N N . ALA A 1 1069 ? -26.714 14.848 28.644 1.00 82.12 1069 ALA A N 1
ATOM 7998 C CA . ALA A 1 1069 ? -26.010 16.107 28.838 1.00 82.12 1069 ALA A CA 1
ATOM 7999 C C . ALA A 1 1069 ? -25.672 16.335 30.319 1.00 82.12 1069 ALA A C 1
ATOM 8001 O O . ALA A 1 1069 ? -26.572 16.452 31.154 1.00 82.12 1069 ALA A O 1
ATOM 8002 N N . GLY A 1 1070 ? -24.385 16.530 30.601 1.00 84.19 1070 GLY A N 1
ATOM 8003 C CA . GLY A 1 1070 ? -23.857 16.762 31.945 1.00 84.19 1070 GLY A CA 1
ATOM 8004 C C . GLY A 1 1070 ? -23.054 15.566 32.468 1.00 84.19 1070 GLY A C 1
ATOM 8005 O O . GLY A 1 1070 ? -23.023 14.522 31.827 1.00 84.19 1070 GLY A O 1
ATOM 8006 N N . PRO A 1 1071 ? -22.375 15.722 33.615 1.00 89.31 1071 PRO A N 1
ATOM 8007 C CA . PRO A 1 1071 ? -21.517 14.676 34.159 1.00 89.31 1071 PRO A CA 1
ATOM 8008 C C . PRO A 1 1071 ? -22.336 13.465 34.650 1.00 89.31 1071 PRO A C 1
ATOM 8010 O O . PRO A 1 1071 ? -23.424 13.670 35.207 1.00 89.31 1071 PRO A O 1
ATOM 8013 N N . PRO A 1 1072 ? -21.809 12.230 34.536 1.00 92.50 1072 PRO A N 1
ATOM 8014 C CA . PRO A 1 1072 ? -22.458 11.026 35.053 1.00 92.50 1072 PRO A CA 1
ATOM 8015 C C . PRO A 1 1072 ? -22.789 11.123 36.551 1.00 92.50 1072 PRO A C 1
ATOM 8017 O O . PRO A 1 1072 ? -21.950 11.502 37.379 1.00 92.50 1072 PRO A O 1
ATOM 8020 N N . ILE A 1 1073 ? -24.013 10.747 36.930 1.00 93.69 1073 ILE A N 1
ATOM 8021 C CA . ILE A 1 1073 ? -24.446 10.727 38.334 1.00 93.69 1073 ILE A CA 1
ATOM 8022 C C . ILE A 1 1073 ? -23.724 9.622 39.107 1.00 93.69 1073 ILE A C 1
ATOM 8024 O O . ILE A 1 1073 ? -23.162 8.702 38.524 1.00 93.69 1073 ILE A O 1
ATOM 8028 N N . ALA A 1 1074 ? -23.741 9.691 40.440 1.00 93.94 1074 ALA A N 1
ATOM 8029 C CA . ALA A 1 1074 ? -22.912 8.833 41.289 1.00 93.94 1074 ALA A CA 1
ATOM 8030 C C . ALA A 1 1074 ? -23.064 7.320 41.037 1.00 93.94 1074 ALA A C 1
ATOM 8032 O O . ALA A 1 1074 ? -22.076 6.619 41.208 1.00 93.94 1074 ALA A O 1
ATOM 8033 N N . SER A 1 1075 ? -24.244 6.835 40.634 1.00 93.50 1075 SER A N 1
ATOM 8034 C CA . SER A 1 1075 ? -24.519 5.418 40.350 1.00 93.50 1075 SER A CA 1
ATOM 8035 C C . SER A 1 1075 ? -24.079 4.947 38.959 1.00 93.50 1075 SER A C 1
ATOM 8037 O O . SER A 1 1075 ? -23.940 3.745 38.760 1.00 93.50 1075 SER A O 1
ATOM 8039 N N . GLU A 1 1076 ? -23.856 5.854 38.007 1.00 95.00 1076 GLU A N 1
ATOM 8040 C CA . GLU A 1 1076 ? -23.430 5.506 36.644 1.00 95.00 1076 GLU A CA 1
ATOM 8041 C C . GLU A 1 1076 ? -21.953 5.108 36.594 1.00 95.00 1076 GLU A C 1
ATOM 8043 O O . GLU A 1 1076 ? -21.169 5.496 37.464 1.00 95.00 1076 GLU A O 1
ATOM 8048 N N . GLY A 1 1077 ? -21.565 4.362 35.568 1.00 94.62 1077 GLY A N 1
ATOM 8049 C CA . GLY A 1 1077 ? -20.219 3.809 35.416 1.00 94.62 1077 GLY A CA 1
ATOM 8050 C C . GLY A 1 1077 ? -20.255 2.291 35.291 1.00 94.62 1077 GLY A C 1
ATOM 8051 O O . GLY A 1 1077 ? -21.217 1.644 35.707 1.00 94.62 1077 GLY A O 1
ATOM 8052 N N . THR A 1 1078 ? -19.178 1.707 34.777 1.00 96.25 1078 THR A N 1
ATOM 8053 C CA . THR A 1 1078 ? -18.984 0.254 34.837 1.00 96.25 1078 THR A CA 1
ATOM 8054 C C . THR A 1 1078 ? -18.342 -0.088 36.171 1.00 96.25 1078 THR A C 1
ATOM 8056 O O . THR A 1 1078 ? -17.224 0.348 36.457 1.00 96.25 1078 THR A O 1
ATOM 8059 N N . TRP A 1 1079 ? -19.071 -0.820 37.013 1.00 97.38 1079 TRP A N 1
ATOM 8060 C CA . TRP A 1 1079 ? -18.640 -1.143 38.371 1.00 97.38 1079 TRP A CA 1
ATOM 8061 C C . TRP A 1 1079 ? -18.182 -2.589 38.491 1.00 97.38 1079 TRP A C 1
ATOM 8063 O O . TRP A 1 1079 ? -18.957 -3.500 38.197 1.00 97.38 1079 TRP A O 1
ATOM 8073 N N . ILE A 1 1080 ? -16.958 -2.784 38.981 1.00 96.25 1080 ILE A N 1
ATOM 8074 C CA . ILE A 1 1080 ? -16.335 -4.099 39.154 1.00 96.25 1080 ILE A CA 1
ATOM 8075 C C . ILE A 1 1080 ? -15.796 -4.253 40.579 1.00 96.25 1080 ILE A C 1
ATOM 8077 O O . ILE A 1 1080 ? -15.169 -3.340 41.119 1.00 96.25 1080 ILE A O 1
ATOM 8081 N N . ASP A 1 1081 ? -16.022 -5.427 41.164 1.00 95.12 1081 ASP A N 1
ATOM 8082 C CA . ASP A 1 1081 ? -15.465 -5.868 42.448 1.00 95.12 1081 ASP A CA 1
ATOM 8083 C C . ASP A 1 1081 ? -14.884 -7.294 42.320 1.00 95.12 1081 ASP A C 1
ATOM 8085 O O . ASP A 1 1081 ? -15.130 -7.980 41.326 1.00 95.12 1081 ASP A O 1
ATOM 8089 N N . ASN A 1 1082 ? -14.102 -7.739 43.309 1.00 93.06 1082 ASN A N 1
ATOM 8090 C CA . ASN A 1 1082 ? -13.498 -9.077 43.392 1.00 93.06 1082 ASN A CA 1
ATOM 8091 C C . ASN A 1 1082 ? -12.706 -9.504 42.137 1.00 93.06 1082 ASN A C 1
ATOM 8093 O O . ASN A 1 1082 ? -12.694 -10.684 41.783 1.00 93.06 1082 ASN A O 1
ATOM 8097 N N . LEU A 1 1083 ? -12.050 -8.560 41.450 1.00 95.19 1083 LEU A N 1
ATOM 8098 C CA . LEU A 1 1083 ? -11.359 -8.851 40.193 1.00 95.19 1083 LEU A CA 1
ATOM 8099 C C . LEU A 1 1083 ? -10.149 -9.765 40.434 1.00 95.19 1083 LEU A C 1
ATOM 8101 O O . LEU A 1 1083 ? -9.248 -9.445 41.214 1.00 95.19 1083 LEU A O 1
ATOM 8105 N N . HIS A 1 1084 ? -10.111 -10.877 39.712 1.00 96.12 1084 HIS A N 1
ATOM 8106 C CA . HIS A 1 1084 ? -9.046 -11.866 39.741 1.00 96.12 1084 HIS A CA 1
ATOM 8107 C C . HIS A 1 1084 ? -8.621 -12.217 38.313 1.00 96.12 1084 HIS A C 1
ATOM 8109 O O . HIS A 1 1084 ? -9.461 -12.370 37.427 1.00 96.12 1084 HIS A O 1
ATOM 8115 N N . ILE A 1 1085 ? -7.313 -12.325 38.087 1.00 95.88 1085 ILE A N 1
ATOM 8116 C CA . ILE A 1 1085 ? -6.732 -12.703 36.797 1.00 95.88 1085 ILE A CA 1
ATOM 8117 C C . ILE A 1 1085 ? -5.762 -13.858 37.041 1.00 95.88 1085 ILE A C 1
ATOM 8119 O O . ILE A 1 1085 ? -4.853 -13.736 37.860 1.00 95.88 1085 ILE A O 1
ATOM 8123 N N . ASP A 1 1086 ? -5.953 -14.971 36.340 1.00 95.50 1086 ASP A N 1
ATOM 8124 C CA . ASP A 1 1086 ? -5.136 -16.188 36.441 1.00 95.50 1086 ASP A CA 1
ATOM 8125 C C . ASP A 1 1086 ? -4.798 -16.719 35.036 1.00 95.50 1086 ASP A C 1
ATOM 8127 O O . ASP A 1 1086 ? -5.344 -16.261 34.031 1.00 95.50 1086 ASP A O 1
ATOM 8131 N N . HIS A 1 1087 ? -3.885 -17.679 34.933 1.00 93.31 1087 HIS A N 1
ATOM 8132 C CA . HIS A 1 1087 ? -3.554 -18.338 33.672 1.00 93.31 1087 HIS A CA 1
ATOM 8133 C C . HIS A 1 1087 ? -4.723 -19.185 33.141 1.00 93.31 1087 HIS A C 1
ATOM 8135 O O . HIS A 1 1087 ? -5.416 -19.852 33.907 1.00 93.31 1087 HIS A O 1
ATOM 8141 N N . ALA A 1 1088 ? -4.917 -19.211 31.817 1.00 87.31 1088 ALA A N 1
ATOM 8142 C CA . ALA A 1 1088 ? -5.911 -20.092 31.193 1.00 87.31 1088 ALA A CA 1
ATOM 8143 C C . ALA A 1 1088 ? -5.409 -21.541 31.045 1.00 87.31 1088 ALA A C 1
ATOM 8145 O O . ALA A 1 1088 ? -6.186 -22.479 31.227 1.00 87.31 1088 ALA A O 1
ATOM 8146 N N . GLY A 1 1089 ? -4.116 -21.724 30.749 1.00 73.38 1089 GLY A N 1
ATOM 8147 C CA . GLY A 1 1089 ? -3.520 -23.030 30.461 1.00 73.38 1089 GLY A CA 1
ATOM 8148 C C . GLY A 1 1089 ? -2.160 -23.304 31.130 1.00 73.38 1089 GLY A C 1
ATOM 8149 O O . GLY A 1 1089 ? -1.599 -22.451 31.826 1.00 73.38 1089 GLY A O 1
ATOM 8150 N N . PRO A 1 1090 ? -1.610 -24.523 30.942 1.00 63.34 1090 PRO A N 1
ATOM 8151 C CA . PRO A 1 1090 ? -0.238 -24.860 31.331 1.00 63.34 1090 PRO A CA 1
ATOM 8152 C C . PRO A 1 1090 ? 0.790 -24.027 30.543 1.00 63.34 1090 PRO A C 1
ATOM 8154 O O . PRO A 1 1090 ? 0.452 -23.377 29.565 1.00 63.34 1090 PRO A O 1
ATOM 8157 N N . GLU A 1 1091 ? 2.062 -24.022 30.965 1.00 59.09 1091 GLU A N 1
ATOM 8158 C CA . GLU A 1 1091 ? 3.122 -23.331 30.193 1.00 59.09 1091 GLU A CA 1
ATOM 8159 C C . GLU A 1 1091 ? 3.263 -23.981 28.816 1.00 59.09 1091 GLU A C 1
ATOM 8161 O O . GLU A 1 1091 ? 3.313 -25.216 28.735 1.00 59.09 1091 GLU A O 1
ATOM 8166 N N . SER A 1 1092 ? 3.380 -23.174 27.756 1.00 54.16 1092 SER A N 1
ATOM 8167 C CA . SER A 1 1092 ? 3.870 -23.694 26.485 1.00 54.16 1092 SER A CA 1
ATOM 8168 C C . SER A 1 1092 ? 5.255 -24.317 26.731 1.00 54.16 1092 SER A C 1
ATOM 8170 O O . SER A 1 1092 ? 6.134 -23.732 27.361 1.00 54.16 1092 SER A O 1
ATOM 8172 N N . GLN A 1 1093 ? 5.464 -25.560 26.281 1.00 44.34 1093 GLN A N 1
ATOM 8173 C CA . GLN A 1 1093 ? 6.801 -26.180 26.329 1.00 44.34 1093 GLN A CA 1
ATOM 8174 C C . GLN A 1 1093 ? 7.715 -25.670 25.199 1.00 44.34 1093 GLN A C 1
ATOM 8176 O O . GLN A 1 1093 ? 8.865 -26.098 25.089 1.00 44.34 1093 GLN A O 1
ATOM 8181 N N . ALA A 1 1094 ? 7.215 -24.749 24.371 1.00 44.03 1094 ALA A N 1
ATOM 8182 C CA . ALA A 1 1094 ? 7.972 -24.034 23.360 1.00 44.03 1094 ALA A CA 1
ATOM 8183 C C . ALA A 1 1094 ? 8.752 -22.882 24.014 1.00 44.03 1094 ALA A C 1
ATOM 8185 O O . ALA A 1 1094 ? 8.333 -21.732 23.992 1.00 44.03 1094 ALA A O 1
ATOM 8186 N N . GLY A 1 1095 ? 9.928 -23.186 24.573 1.00 36.66 1095 GLY A N 1
ATOM 8187 C CA . GLY A 1 1095 ? 10.879 -22.185 25.091 1.00 36.66 1095 GLY A CA 1
ATOM 8188 C C . GLY A 1 1095 ? 11.560 -21.328 24.007 1.00 36.66 1095 GLY A C 1
ATOM 8189 O O . GLY A 1 1095 ? 12.729 -20.981 24.158 1.00 36.66 1095 GLY A O 1
ATOM 8190 N N . SER A 1 1096 ? 10.855 -21.085 22.901 1.00 37.75 1096 SER A N 1
ATOM 8191 C CA . SER A 1 1096 ? 11.213 -20.278 21.736 1.00 37.75 1096 SER A CA 1
ATOM 8192 C C . SER A 1 1096 ? 9.991 -20.245 20.800 1.00 37.75 1096 SER A C 1
ATOM 8194 O O . SER A 1 1096 ? 9.953 -20.998 19.823 1.00 37.75 1096 SER A O 1
ATOM 8196 N N . ASP A 1 1097 ? 8.967 -19.456 21.136 1.00 34.22 1097 ASP A N 1
ATOM 8197 C CA . ASP A 1 1097 ? 7.935 -19.088 20.153 1.00 34.22 1097 ASP A CA 1
ATOM 8198 C C . ASP A 1 1097 ? 8.564 -18.042 19.204 1.00 34.22 1097 ASP A C 1
ATOM 8200 O O . ASP A 1 1097 ? 9.209 -17.120 19.709 1.00 34.22 1097 ASP A O 1
ATOM 8204 N N . PRO A 1 1098 ? 8.494 -18.212 17.870 1.00 29.64 1098 PRO A N 1
ATOM 8205 C CA . PRO A 1 1098 ? 9.217 -17.386 16.901 1.00 29.64 1098 PRO A CA 1
ATOM 8206 C C . PRO A 1 1098 ? 8.336 -16.296 16.256 1.00 29.64 1098 PRO A C 1
ATOM 8208 O O . PRO A 1 1098 ? 8.498 -16.035 15.063 1.00 29.64 1098 PRO A O 1
ATOM 8211 N N . ASP A 1 1099 ? 7.409 -15.726 17.034 1.00 32.84 1099 ASP A N 1
ATOM 8212 C CA . ASP A 1 1099 ? 6.659 -14.500 16.708 1.00 32.84 1099 ASP A CA 1
ATOM 8213 C C . ASP A 1 1099 ? 7.427 -13.278 17.248 1.00 32.84 1099 ASP A C 1
ATOM 8215 O O . ASP A 1 1099 ? 7.387 -13.078 18.490 1.00 32.84 1099 ASP A O 1
#

Radius of gyration: 32.45 Å; chains: 1; bounding box: 76×92×86 Å

Sequence (1099 aa):
MSNQGSLLPIAVCCLLTGALAPFAMAQEGAEVPPASRTLSTHGAHILELGRSAHAPSEDHNEAERIGAAIARQRRSHPTATDVTPNAAGSPTTPGPTDRAPIHGIDDDFIVFGYLQSETQVFHQRWHALTHVGSRFVGFDSAGNLTGTSAFTNRSSYLKAGGAADTAGVKMILVLASFDDGAGGAIASVMTSASRRANLVNQLVNLLANDSYCHGVSIDIEFSWGSAVRDGLTAFMAQLRAGLDGLGPGYELSIYTNAIFSSNQWDFDAETGITPSIDYMLYSMYDWASGSTPHAISDFDNCLGSSKMHAYLNDGLPPEKLVPVISAYSRQWSNTASYDVAGTSPSSSGFTDGLFDVTLNSSIGTPAQNYVTGDEAAWYTWNSGSQRVRTFEGLEGMEYKIRHALSLQDPSGRWSGRRIGGVGFWSLMWMAEFTSIDPRTGGSVARTRTYPHVYEMLHEIFAPPGTRAYSLDSFSGLDPRWRDPNLARDTVGDSNGDSSLALVPAPAGEGNAMRIAYDFEGSGANRAVVAHEVLASPLAPTVTDTNSVLGVVSASTKLKAFVLVTQPQAGYTMRMLAVDGSRQLESSPSISLAQPGWHVLTWDLTDPFSVAGFPTQEPAFFSGNSILNSTGLGARDIGFYGFVIEGTGDAVGEVIVDSITYEHVDPEQKSYRINEFRYAESGLEFVEIHGPAGPLPSGLTLRTYGASNGTVAREFPLSGSIPDMGGGFGLFVAGDPGTPNVASTTGFSAAGDDLSNLNPTGLQLLNVSSQHVYDNVVYEAFGGLGDLIRRETLGVTSGGWPWFGEIANGFDGSGARYTAGRYPDGLDTGRNAEDFSFQAASPGEPNGDRLTLPATFDFETASPAFFSTFGSVLRSSPLAAGIPASPGGGLAWRCVDPSGGGVIGIAGDAALGRTRGYTVTGDLYVPSSTDPAQAIALGICGSQGSRFFPADSDARLSGYENGYWLIYENRAGVNLNDGRIDHGLIWELVHASHDQMDGEPVQLMEALPNFVLGIAEGQWVPFSITLDPYEPTGGQLVVILNDREIFRGALPEGGRRSGAFQVGFRENHAGPPIASEGTWIDNLHIDHAGPESQAGSDPD